Protein AF-0000000083946636 (afdb_homodimer)

Structure (mmCIF, N/CA/C/O backbone):
data_AF-0000000083946636-model_v1
#
loop_
_entity.id
_entity.type
_entity.pdbx_description
1 polymer 'Uncharacterized protein conserved in bacteria'
#
loop_
_atom_site.group_PDB
_atom_site.id
_atom_site.type_symbol
_atom_site.label_atom_id
_atom_site.label_alt_id
_atom_site.label_comp_id
_atom_site.label_asym_id
_atom_site.label_entity_id
_atom_site.label_seq_id
_atom_site.pdbx_PDB_ins_code
_atom_site.Cartn_x
_atom_site.Cartn_y
_atom_site.Cartn_z
_atom_site.occupancy
_atom_site.B_iso_or_equiv
_atom_site.auth_seq_id
_atom_site.auth_comp_id
_atom_site.auth_asym_id
_atom_site.auth_atom_id
_atom_site.pdbx_PDB_model_num
ATOM 1 N N . MET A 1 1 ? -7.656 -13.43 100.562 1 23.66 1 MET A N 1
ATOM 2 C CA . MET A 1 1 ? -6.773 -12.828 99.562 1 23.66 1 MET A CA 1
ATOM 3 C C . MET A 1 1 ? -7.102 -13.344 98.188 1 23.66 1 MET A C 1
ATOM 5 O O . MET A 1 1 ? -6.926 -14.531 97.875 1 23.66 1 MET A O 1
ATOM 9 N N . LYS A 1 2 ? -8.297 -12.859 97.75 1 28.91 2 LYS A N 1
ATOM 10 C CA . LYS A 1 2 ? -9.164 -12.969 96.625 1 28.91 2 LYS A CA 1
ATOM 11 C C . LYS A 1 2 ? -8.391 -12.719 95.312 1 28.91 2 LYS A C 1
ATOM 13 O O . LYS A 1 2 ? -7.82 -11.641 95.125 1 28.91 2 LYS A O 1
ATOM 18 N N . ARG A 1 3 ? -7.676 -13.797 94.875 1 28.41 3 ARG A N 1
ATOM 19 C CA . ARG A 1 3 ? -6.844 -13.938 93.688 1 28.41 3 ARG A CA 1
ATOM 20 C C . ARG A 1 3 ? -7.551 -13.383 92.438 1 28.41 3 ARG A C 1
ATOM 22 O O . ARG A 1 3 ? -8.641 -13.836 92.062 1 28.41 3 ARG A O 1
ATOM 29 N N . TRP A 1 4 ? -7.488 -12.086 92.25 1 27.53 4 TRP A N 1
ATOM 30 C CA . TRP A 1 4 ? -8.055 -11.234 91.25 1 27.53 4 TRP A CA 1
ATOM 31 C C . TRP A 1 4 ? -7.57 -11.672 89.875 1 27.53 4 TRP A C 1
ATOM 33 O O . TRP A 1 4 ? -6.367 -11.641 89.562 1 27.53 4 TRP A O 1
ATOM 43 N N . LEU A 1 5 ? -7.992 -12.82 89.5 1 32.19 5 LEU A N 1
ATOM 44 C CA . LEU A 1 5 ? -7.68 -13.305 88.125 1 32.19 5 LEU A CA 1
ATOM 45 C C . LEU A 1 5 ? -8.023 -12.25 87.062 1 32.19 5 LEU A C 1
ATOM 47 O O . LEU A 1 5 ? -9.195 -11.883 86.938 1 32.19 5 LEU A O 1
ATOM 51 N N . ILE A 1 6 ? -7.238 -11.203 87 1 31.61 6 ILE A N 1
ATOM 52 C CA . ILE A 1 6 ? -7.492 -10.156 86.062 1 31.61 6 ILE A CA 1
ATOM 53 C C . ILE A 1 6 ? -7.461 -10.742 84.625 1 31.61 6 ILE A C 1
ATOM 55 O O . ILE A 1 6 ? -6.496 -11.414 84.25 1 31.61 6 ILE A O 1
ATOM 59 N N . LEU A 1 7 ? -8.609 -11.039 84.125 1 32.44 7 LEU A N 1
ATOM 60 C CA . LEU A 1 7 ? -8.984 -11.422 82.812 1 32.44 7 LEU A CA 1
ATOM 61 C C . LEU A 1 7 ? -8.469 -10.398 81.75 1 32.44 7 LEU A C 1
ATOM 63 O O . LEU A 1 7 ? -8.859 -9.227 81.812 1 32.44 7 LEU A O 1
ATOM 67 N N . VAL A 1 8 ? -7.184 -10.43 81.5 1 32.22 8 VAL A N 1
ATOM 68 C CA . VAL A 1 8 ? -6.664 -9.523 80.5 1 32.22 8 VAL A CA 1
ATOM 69 C C . VAL A 1 8 ? -7.34 -9.812 79.125 1 32.22 8 VAL A C 1
ATOM 71 O O . VAL A 1 8 ? -7.262 -10.93 78.625 1 32.22 8 VAL A O 1
ATOM 74 N N . VAL A 1 9 ? -8.484 -9.188 78.938 1 32.34 9 VAL A N 1
ATOM 75 C CA . VAL A 1 9 ? -9.203 -9.148 77.688 1 32.34 9 VAL A CA 1
ATOM 76 C C . VAL A 1 9 ? -8.305 -8.562 76.562 1 32.34 9 VAL A C 1
ATOM 78 O O . VAL A 1 9 ? -7.879 -7.414 76.688 1 32.34 9 VAL A O 1
ATOM 81 N N . ALA A 1 10 ? -7.402 -9.375 76.125 1 31.41 10 ALA A N 1
ATOM 82 C CA . ALA A 1 10 ? -6.648 -8.945 74.938 1 31.41 10 ALA A CA 1
ATOM 83 C C . ALA A 1 10 ? -7.586 -8.469 73.812 1 31.41 10 ALA A C 1
ATOM 85 O O . ALA A 1 10 ? -8.398 -9.25 73.312 1 31.41 10 ALA A O 1
ATOM 86 N N . LEU A 1 11 ? -7.988 -7.191 73.875 1 30.89 11 LEU A N 1
ATOM 87 C CA . LEU A 1 11 ? -8.719 -6.516 72.812 1 30.89 11 LEU A CA 1
ATOM 88 C C . LEU A 1 11 ? -7.957 -6.594 71.5 1 30.89 11 LEU A C 1
ATOM 90 O O . LEU A 1 11 ? -6.852 -6.055 71.375 1 30.89 11 LEU A O 1
ATOM 94 N N . LEU A 1 12 ? -7.961 -7.812 70.938 1 33.38 12 LEU A N 1
ATOM 95 C CA . LEU A 1 12 ? -7.48 -7.883 69.562 1 33.38 12 LEU A CA 1
ATOM 96 C C . LEU A 1 12 ? -8.125 -6.801 68.75 1 33.38 12 LEU A C 1
ATOM 98 O O . LEU A 1 12 ? -9.352 -6.77 68.562 1 33.38 12 LEU A O 1
ATOM 102 N N . CYS A 1 13 ? -7.566 -5.566 68.75 1 30.97 13 CYS A N 1
ATOM 103 C CA . CYS A 1 13 ? -7.941 -4.504 67.875 1 30.97 13 CYS A CA 1
ATOM 104 C C . CYS A 1 13 ? -7.828 -4.977 66.375 1 30.97 13 CYS A C 1
ATOM 106 O O . CYS A 1 13 ? -6.742 -5.348 65.938 1 30.97 13 CYS A O 1
ATOM 108 N N . PHE A 1 14 ? -8.891 -5.734 66 1 36.25 14 PHE A N 1
ATOM 109 C CA . PHE A 1 14 ? -9.047 -5.902 64.562 1 36.25 14 PHE A CA 1
ATOM 110 C C . PHE A 1 14 ? -8.93 -4.566 63.812 1 36.25 14 PHE A C 1
ATOM 112 O O . PHE A 1 14 ? -9.789 -3.693 64 1 36.25 14 PHE A O 1
ATOM 119 N N . LEU A 1 15 ? -7.691 -4.039 63.781 1 35.03 15 LEU A N 1
ATOM 120 C CA . LEU A 1 15 ? -7.613 -2.92 62.875 1 35.03 15 LEU A CA 1
ATOM 121 C C . LEU A 1 15 ? -8.172 -3.309 61.5 1 35.03 15 LEU A C 1
ATOM 123 O O . LEU A 1 15 ? -7.824 -4.359 60.969 1 35.03 15 LEU A O 1
ATOM 127 N N . PRO A 1 16 ? -9.422 -2.73 61.312 1 37.38 16 PRO A N 1
ATOM 128 C CA . PRO A 1 16 ? -9.922 -2.932 59.969 1 37.38 16 PRO A CA 1
ATOM 129 C C . PRO A 1 16 ? -8.898 -2.564 58.875 1 37.38 16 PRO A C 1
ATOM 131 O O . PRO A 1 16 ? -8.211 -1.547 59 1 37.38 16 PRO A O 1
ATOM 134 N N . VAL A 1 17 ? -8.141 -3.576 58.5 1 35.44 17 VAL A N 1
ATOM 135 C CA . VAL A 1 17 ? -7.387 -3.316 57.281 1 35.44 17 VAL A CA 1
ATOM 136 C C . VAL A 1 17 ? -8.289 -2.645 56.25 1 35.44 17 VAL A C 1
ATOM 138 O O . VAL A 1 17 ? -9.273 -3.24 55.812 1 35.44 17 VAL A O 1
ATOM 141 N N . SER A 1 18 ? -8.5 -1.324 56.594 1 35.25 18 SER A N 1
ATOM 142 C CA . SER A 1 18 ? -9.133 -0.617 55.5 1 35.25 18 SER A CA 1
ATOM 143 C C . SER A 1 18 ? -8.5 -0.996 54.156 1 35.25 18 SER A C 1
ATOM 145 O O . SER A 1 18 ? -7.285 -0.877 54 1 35.25 18 SER A O 1
ATOM 147 N N . GLY A 1 19 ? -8.867 -2.16 53.719 1 33.25 19 GLY A N 1
ATOM 148 C CA . GLY A 1 19 ? -8.562 -2.434 52.344 1 33.25 19 GLY A CA 1
ATOM 149 C C . GLY A 1 19 ? -8.672 -1.207 51.438 1 33.25 19 GLY A C 1
ATOM 150 O O . GLY A 1 19 ? -9.766 -0.693 51.219 1 33.25 19 GLY A O 1
ATOM 151 N N . ARG A 1 20 ? -7.711 -0.252 51.75 1 28.95 20 ARG A N 1
ATOM 152 C CA . ARG A 1 20 ? -7.797 0.739 50.688 1 28.95 20 ARG A CA 1
ATOM 153 C C . ARG A 1 20 ? -8.023 0.07 49.344 1 28.95 20 ARG A C 1
ATOM 155 O O . ARG A 1 20 ? -7.164 -0.671 48.844 1 28.95 20 ARG A O 1
ATOM 162 N N . LYS A 1 21 ? -9.188 -0.31 49.188 1 33.28 21 LYS A N 1
ATOM 163 C CA . LYS A 1 21 ? -9.43 -0.544 47.781 1 33.28 21 LYS A CA 1
ATOM 164 C C . LYS A 1 21 ? -8.617 0.412 46.906 1 33.28 21 LYS A C 1
ATOM 166 O O . LYS A 1 21 ? -8.734 1.632 47.062 1 33.28 21 LYS A O 1
ATOM 171 N N . ARG A 1 22 ? -7.332 0.112 46.781 1 32.47 22 ARG A N 1
ATOM 172 C CA . ARG A 1 22 ? -6.758 0.941 45.75 1 32.47 22 ARG A CA 1
ATOM 173 C C . ARG A 1 22 ? -7.812 1.34 44.719 1 32.47 22 ARG A C 1
ATOM 175 O O . ARG A 1 22 ? -8.516 0.484 44.188 1 32.47 22 ARG A O 1
ATOM 182 N N . ALA A 1 23 ? -8.359 2.293 44.844 1 35.88 23 ALA A N 1
ATOM 183 C CA . ALA A 1 23 ? -9.25 2.863 43.844 1 35.88 23 ALA A CA 1
ATOM 184 C C . ALA A 1 23 ? -8.781 2.5 42.438 1 35.88 23 ALA A C 1
ATOM 186 O O . ALA A 1 23 ? -7.637 2.768 42.062 1 35.88 23 ALA A O 1
ATOM 187 N N . VAL A 1 24 ? -9.055 1.409 41.812 1 38.53 24 VAL A N 1
ATOM 188 C CA . VAL A 1 24 ? -8.852 1.067 40.406 1 38.53 24 VAL A CA 1
ATOM 189 C C . VAL A 1 24 ? -8.875 2.336 39.562 1 38.53 24 VAL A C 1
ATOM 191 O O . VAL A 1 24 ? -9.914 2.99 39.438 1 38.53 24 VAL A O 1
ATOM 194 N N . GLY A 1 25 ? -7.969 3.238 39.594 1 42.62 25 GLY A N 1
ATOM 195 C CA . GLY A 1 25 ? -7.855 4.402 38.719 1 42.62 25 GLY A CA 1
ATOM 196 C C . GLY A 1 25 ? -8.414 4.172 37.312 1 42.62 25 GLY A C 1
ATOM 197 O O . GLY A 1 25 ? -8.273 3.084 36.781 1 42.62 25 GLY A O 1
ATOM 198 N N . GLN A 1 26 ? -9.469 4.758 36.969 1 53.28 26 GLN A N 1
ATOM 199 C CA . GLN A 1 26 ? -10.172 4.598 35.688 1 53.28 26 GLN A CA 1
ATOM 200 C C . GLN A 1 26 ? -9.203 4.602 34.5 1 53.28 26 GLN A C 1
ATOM 202 O O . GLN A 1 26 ? -8.281 5.422 34.469 1 53.28 26 GLN A O 1
ATOM 207 N N . ALA A 1 27 ? -9.141 3.619 33.75 1 70.06 27 ALA A N 1
ATOM 208 C CA . ALA A 1 27 ? -8.305 3.4 32.562 1 70.06 27 ALA A CA 1
ATOM 209 C C . ALA A 1 27 ? -8.414 4.57 31.578 1 70.06 27 ALA A C 1
ATOM 211 O O . ALA A 1 27 ? -9.516 5.082 31.344 1 70.06 27 ALA A O 1
ATOM 212 N N . GLU A 1 28 ? -7.316 5.242 31.234 1 87.25 28 GLU A N 1
ATOM 213 C CA . GLU A 1 28 ? -7.191 6.344 30.281 1 87.25 28 GLU A CA 1
ATOM 214 C C . GLU A 1 28 ? -8 6.066 29.016 1 87.25 28 GLU A C 1
ATOM 216 O O . GLU A 1 28 ? -7.863 5.008 28.406 1 87.25 28 GLU A O 1
ATOM 221 N N . THR A 1 29 ? -9.031 6.934 28.797 1 95.12 29 THR A N 1
ATOM 222 C CA . THR A 1 29 ? -9.789 6.797 27.547 1 95.12 29 THR A CA 1
ATOM 223 C C . THR A 1 29 ? -8.922 7.117 26.344 1 95.12 29 THR A C 1
ATOM 225 O O . THR A 1 29 ? -7.848 7.711 26.484 1 95.12 29 THR A O 1
ATOM 228 N N . ASP A 1 30 ? -9.352 6.688 25.141 1 97.81 30 ASP A N 1
ATOM 229 C CA . ASP A 1 30 ? -8.633 7.016 23.906 1 97.81 30 ASP A CA 1
ATOM 230 C C . ASP A 1 30 ? -8.461 8.523 23.766 1 97.81 30 ASP A C 1
ATOM 232 O O . ASP A 1 30 ? -7.371 9 23.422 1 97.81 30 ASP A O 1
ATOM 236 N N . ARG A 1 31 ? -9.461 9.297 24.062 1 98.25 31 ARG A N 1
ATOM 237 C CA . ARG A 1 31 ? -9.375 10.742 23.891 1 98.25 31 ARG A CA 1
ATOM 238 C C . ARG A 1 31 ? -8.367 11.352 24.859 1 98.25 31 ARG A C 1
ATOM 240 O O . ARG A 1 31 ? -7.602 12.242 24.484 1 98.25 31 ARG A O 1
ATOM 247 N N . GLU A 1 32 ? -8.406 10.875 26.094 1 98.25 32 GLU A N 1
ATOM 248 C CA . GLU A 1 32 ? -7.426 11.359 27.062 1 98.25 32 GLU A CA 1
ATOM 249 C C . GLU A 1 32 ? -6 11.102 26.594 1 98.25 32 GLU A C 1
ATOM 251 O O . GLU A 1 32 ? -5.133 11.969 26.719 1 98.25 32 GLU A O 1
ATOM 256 N N . TYR A 1 33 ? -5.828 9.938 26.047 1 98.56 33 TYR A N 1
ATOM 257 C CA . TYR A 1 33 ? -4.516 9.594 25.516 1 98.56 33 TYR A CA 1
ATOM 258 C C . TYR A 1 33 ? -4.137 10.508 24.359 1 98.56 33 TYR A C 1
ATOM 260 O O . TYR A 1 33 ? -3.016 11.016 24.297 1 98.56 33 TYR A O 1
ATOM 268 N N . TRP A 1 34 ? -5.055 10.727 23.438 1 98.88 34 TRP A N 1
ATOM 269 C CA . TRP A 1 34 ? -4.801 11.562 22.266 1 98.88 34 TRP A CA 1
ATOM 270 C C . TRP A 1 34 ? -4.461 12.992 22.672 1 98.88 34 TRP A C 1
ATOM 272 O O . TRP A 1 34 ? -3.5 13.578 22.172 1 98.88 34 TRP A O 1
ATOM 282 N N . ALA A 1 35 ? -5.203 13.523 23.609 1 98.81 35 ALA A N 1
ATOM 283 C CA . ALA A 1 35 ? -4.984 14.883 24.078 1 98.81 35 ALA A CA 1
ATOM 284 C C . ALA A 1 35 ? -3.637 15.008 24.781 1 98.81 35 ALA A C 1
ATOM 286 O O . ALA A 1 35 ? -2.922 16 24.594 1 98.81 35 ALA A O 1
ATOM 287 N N . ALA A 1 36 ? -3.357 14.008 25.562 1 98.75 36 ALA A N 1
ATOM 288 C CA . ALA A 1 36 ? -2.078 14.023 26.266 1 98.75 36 ALA A CA 1
ATOM 289 C C . ALA A 1 36 ? -0.912 13.984 25.281 1 98.75 36 ALA A C 1
ATOM 291 O O . ALA A 1 36 ? 0.094 14.672 25.484 1 98.75 36 ALA A O 1
ATOM 292 N N . GLN A 1 37 ? -1.039 13.148 24.25 1 98.81 37 GLN A N 1
ATOM 293 C CA . GLN A 1 37 ? 0.001 13.062 23.234 1 98.81 37 GLN A CA 1
ATOM 294 C C . GLN A 1 37 ? 0.132 14.375 22.469 1 98.81 37 GLN A C 1
ATOM 296 O O . GLN A 1 37 ? 1.243 14.812 22.156 1 98.81 37 GLN A O 1
ATOM 301 N N . ALA A 1 38 ? -0.981 14.969 22.156 1 98.94 38 ALA A N 1
ATOM 302 C CA . ALA A 1 38 ? -0.972 16.25 21.453 1 98.94 38 ALA A CA 1
ATOM 303 C C . ALA A 1 38 ? -0.26 17.328 22.281 1 98.94 38 ALA A C 1
ATOM 305 O O . ALA A 1 38 ? 0.567 18.078 21.766 1 98.94 38 ALA A O 1
ATOM 306 N N . TYR A 1 39 ? -0.571 17.344 23.562 1 98.88 39 TYR A N 1
ATOM 307 C CA . TYR A 1 39 ? 0.04 18.312 24.453 1 98.88 39 TYR A CA 1
ATOM 308 C C . TYR A 1 39 ? 1.541 18.078 24.578 1 98.88 39 TYR A C 1
ATOM 310 O O . TYR A 1 39 ? 2.332 19.016 24.5 1 98.88 39 TYR A O 1
ATOM 318 N N . ARG A 1 40 ? 1.868 16.875 24.766 1 98.75 40 ARG A N 1
ATOM 319 C CA . ARG A 1 40 ? 3.275 16.516 24.891 1 98.75 40 ARG A CA 1
ATOM 320 C C . ARG A 1 40 ? 4.074 16.953 23.672 1 98.75 40 ARG A C 1
ATOM 322 O O . ARG A 1 40 ? 5.156 17.516 23.797 1 98.75 40 ARG A O 1
ATOM 329 N N . MET A 1 41 ? 3.549 16.703 22.516 1 98.88 41 MET A N 1
ATOM 330 C CA . MET A 1 41 ? 4.234 17.016 21.266 1 98.88 41 MET A CA 1
ATOM 331 C C . MET A 1 41 ? 4.34 18.531 21.062 1 98.88 41 MET A C 1
ATOM 333 O O . MET A 1 41 ? 5.336 19.016 20.531 1 98.88 41 MET A O 1
ATOM 337 N N . ALA A 1 42 ? 3.383 19.25 21.531 1 98.94 42 ALA A N 1
ATOM 338 C CA . ALA A 1 42 ? 3.219 20.656 21.172 1 98.94 42 ALA A CA 1
ATOM 339 C C . ALA A 1 42 ? 3.984 21.562 22.125 1 98.94 42 ALA A C 1
ATOM 341 O O . ALA A 1 42 ? 4.492 22.609 21.719 1 98.94 42 ALA A O 1
ATOM 342 N N . LYS A 1 43 ? 4.055 21.125 23.359 1 98.88 43 LYS A N 1
ATOM 343 C CA . LYS A 1 43 ? 4.488 22.016 24.438 1 98.88 43 LYS A CA 1
ATOM 344 C C . LYS A 1 43 ? 5.883 22.562 24.172 1 98.88 43 LYS A C 1
ATOM 346 O O . LYS A 1 43 ? 6.105 23.766 24.25 1 98.88 43 LYS A O 1
ATOM 351 N N . PRO A 1 44 ? 6.84 21.734 23.781 1 98.88 44 PRO A N 1
ATOM 352 C CA . PRO A 1 44 ? 8.172 22.312 23.609 1 98.88 44 PRO A CA 1
ATOM 353 C C . PRO A 1 44 ? 8.219 23.359 22.5 1 98.88 44 PRO A C 1
ATOM 355 O O . PRO A 1 44 ? 8.867 24.406 22.656 1 98.88 44 PRO A O 1
ATOM 358 N N . VAL A 1 45 ? 7.488 23.156 21.406 1 98.94 45 VAL A N 1
ATOM 359 C CA . VAL A 1 45 ? 7.523 24.047 20.266 1 98.94 45 VAL A CA 1
ATOM 360 C C . VAL A 1 45 ? 6.793 25.344 20.594 1 98.94 45 VAL A C 1
ATOM 362 O O . VAL A 1 45 ? 7.359 26.438 20.453 1 98.94 45 VAL A O 1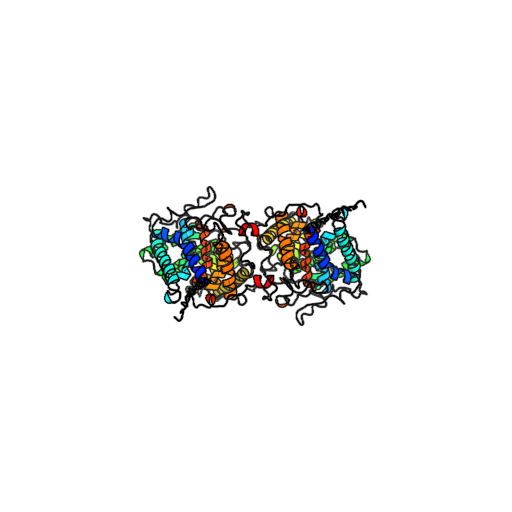
ATOM 365 N N . LEU A 1 46 ? 5.602 25.266 21.094 1 98.94 46 LEU A N 1
ATOM 366 C CA . LEU A 1 46 ? 4.754 26.438 21.234 1 98.94 46 LEU A CA 1
ATOM 367 C C . LEU A 1 46 ? 5.168 27.266 22.453 1 98.94 46 LEU A C 1
ATOM 369 O O . LEU A 1 46 ? 5.105 28.5 22.422 1 98.94 46 LEU A O 1
ATOM 373 N N . SER A 1 47 ? 5.582 26.625 23.562 1 98.94 47 SER A N 1
ATOM 374 C CA . SER A 1 47 ? 6.027 27.375 24.719 1 98.94 47 SER A CA 1
ATOM 375 C C . SER A 1 47 ? 7.297 28.172 24.406 1 98.94 47 SER A C 1
ATOM 377 O O . SER A 1 47 ? 7.438 29.312 24.828 1 98.94 47 SER A O 1
ATOM 379 N N . ASN A 1 48 ? 8.164 27.547 23.656 1 98.94 48 ASN A N 1
ATOM 380 C CA . ASN A 1 48 ? 9.391 28.25 23.297 1 98.94 48 ASN A CA 1
ATOM 381 C C . ASN A 1 48 ? 9.117 29.359 22.297 1 98.94 48 ASN A C 1
ATOM 383 O O . ASN A 1 48 ? 9.719 30.438 22.375 1 98.94 48 ASN A O 1
ATOM 387 N N . LEU A 1 49 ? 8.266 29.125 21.328 1 98.88 49 LEU A N 1
ATOM 388 C CA . LEU A 1 49 ? 7.93 30.188 20.375 1 98.88 49 LEU A CA 1
ATOM 389 C C . LEU A 1 49 ? 7.34 31.391 21.109 1 98.88 49 LEU A C 1
ATOM 391 O O . LEU A 1 49 ? 7.695 32.531 20.797 1 98.88 49 LEU A O 1
ATOM 395 N N . ALA A 1 50 ? 6.457 31.141 22.016 1 98.81 50 ALA A N 1
ATOM 396 C CA . ALA A 1 50 ? 5.801 32.188 22.797 1 98.81 50 ALA A CA 1
ATOM 397 C C . ALA A 1 50 ? 6.812 32.969 23.609 1 98.81 50 ALA A C 1
ATOM 399 O O . ALA A 1 50 ? 6.676 34.188 23.781 1 98.81 50 ALA A O 1
ATOM 400 N N . ALA A 1 51 ? 7.828 32.312 24.078 1 98.69 51 ALA A N 1
ATOM 401 C CA . ALA A 1 51 ? 8.828 32.938 24.938 1 98.69 51 ALA A CA 1
ATOM 402 C C . ALA A 1 51 ? 9.945 33.562 24.125 1 98.69 51 ALA A C 1
ATOM 404 O O . ALA A 1 51 ? 10.836 34.219 24.672 1 98.69 51 ALA A O 1
ATOM 405 N N . GLY A 1 52 ? 9.922 33.375 22.859 1 98.38 52 GLY A N 1
ATOM 406 C CA . GLY A 1 52 ? 10.977 33.906 22.016 1 98.38 52 GLY A CA 1
ATOM 407 C C . GLY A 1 52 ? 12.273 33.125 22.109 1 98.38 52 GLY A C 1
ATOM 408 O O . GLY A 1 52 ? 13.359 33.719 22 1 98.38 52 GLY A O 1
ATOM 409 N N . THR A 1 53 ? 12.156 31.812 22.375 1 98.69 53 THR A N 1
ATOM 410 C CA . THR A 1 53 ? 13.359 31.031 22.609 1 98.69 53 THR A CA 1
ATOM 411 C C . THR A 1 53 ? 13.375 29.781 21.719 1 98.69 53 THR A C 1
ATOM 413 O O . THR A 1 53 ? 14.133 28.844 21.984 1 98.69 53 THR A O 1
ATOM 416 N N . LEU A 1 54 ? 12.523 29.672 20.719 1 98.69 54 LEU A N 1
ATOM 417 C CA . LEU A 1 54 ? 12.422 28.469 19.891 1 98.69 54 LEU A CA 1
ATOM 418 C C . LEU A 1 54 ? 13.719 28.234 19.125 1 98.69 54 LEU A C 1
ATOM 420 O O . LEU A 1 54 ? 14.273 27.125 19.172 1 98.69 54 LEU A O 1
ATOM 424 N N . ARG A 1 55 ? 14.242 29.25 18.438 1 98.06 55 ARG A N 1
ATOM 425 C CA . ARG A 1 55 ? 15.484 29.109 17.688 1 98.06 55 ARG A CA 1
ATOM 426 C C . ARG A 1 55 ? 16.641 28.734 18.594 1 98.06 55 ARG A C 1
ATOM 428 O O . ARG A 1 55 ? 17.531 27.969 18.203 1 98.06 55 ARG A O 1
ATOM 435 N N . ARG A 1 56 ? 16.609 29.25 19.75 1 97.94 56 ARG A N 1
ATOM 436 C CA . ARG A 1 56 ? 17.688 29.016 20.703 1 97.94 56 ARG A CA 1
ATOM 437 C C . ARG A 1 56 ? 17.656 27.594 21.25 1 97.94 56 ARG A C 1
ATOM 439 O O . ARG A 1 56 ? 18.703 26.969 21.438 1 97.94 56 ARG A O 1
ATOM 446 N N . ASN A 1 57 ? 16.438 27.078 21.484 1 98.44 57 ASN A N 1
ATOM 447 C CA . ASN A 1 57 ? 16.328 25.891 22.312 1 98.44 57 ASN A CA 1
ATOM 448 C C . ASN A 1 57 ? 16 24.656 21.484 1 98.44 57 ASN A C 1
ATOM 450 O O . ASN A 1 57 ? 16.281 23.531 21.906 1 98.44 57 ASN A O 1
ATOM 454 N N . MET A 1 58 ? 15.359 24.766 20.359 1 98.56 58 MET A N 1
ATOM 455 C CA . MET A 1 58 ? 14.984 23.578 19.562 1 98.56 58 MET A CA 1
ATOM 456 C C . MET A 1 58 ? 16.219 22.969 18.906 1 98.56 58 MET A C 1
ATOM 458 O O . MET A 1 58 ? 16.938 23.641 18.172 1 98.56 58 MET A O 1
ATOM 462 N N . PRO A 1 59 ? 16.453 21.688 19.203 1 98 59 PRO A N 1
ATOM 463 C CA . PRO A 1 59 ? 17.5 21.031 18.438 1 98 59 PRO A CA 1
ATOM 464 C C . PRO A 1 59 ? 17.172 20.922 16.953 1 98 59 PRO A C 1
ATOM 466 O O . PRO A 1 59 ? 16 20.766 16.594 1 98 59 PRO A O 1
ATOM 469 N N . VAL A 1 60 ? 18.203 21.016 16.109 1 97.69 60 VAL A N 1
ATOM 470 C CA . VAL A 1 60 ? 18.016 20.828 14.68 1 97.69 60 VAL A CA 1
ATOM 471 C C . VAL A 1 60 ? 18.828 19.625 14.211 1 97.69 60 VAL A C 1
ATOM 473 O O . VAL A 1 60 ? 19.938 19.781 13.688 1 97.69 60 VAL A O 1
ATOM 476 N N . GLU A 1 61 ? 18.219 18.484 14.406 1 97.31 61 GLU A N 1
ATOM 477 C CA . GLU A 1 61 ? 18.797 17.297 13.797 1 97.31 61 GLU A CA 1
ATOM 478 C C . GLU A 1 61 ? 18.609 17.297 12.281 1 97.31 61 GLU A C 1
ATOM 480 O O . GLU A 1 61 ? 17.531 17.625 11.789 1 97.31 61 GLU A O 1
ATOM 485 N N . GLN A 1 62 ? 19.641 17.062 11.555 1 96.88 62 GLN A N 1
ATOM 486 C CA . GLN A 1 62 ? 19.672 17.016 10.094 1 96.88 62 GLN A CA 1
ATOM 487 C C . GLN A 1 62 ? 20.844 16.203 9.586 1 96.88 62 GLN A C 1
ATOM 489 O O . GLN A 1 62 ? 21.719 15.805 10.359 1 96.88 62 GLN A O 1
ATOM 494 N N . HIS A 1 63 ? 20.797 15.844 8.352 1 96.12 63 HIS A N 1
ATOM 495 C CA . HIS A 1 63 ? 21.984 15.242 7.762 1 96.12 63 HIS A CA 1
ATOM 496 C C . HIS A 1 63 ? 23.125 16.25 7.676 1 96.12 63 HIS A C 1
ATOM 498 O O . HIS A 1 63 ? 22.875 17.453 7.562 1 96.12 63 HIS A O 1
ATOM 504 N N . ASP A 1 64 ? 24.297 15.742 7.691 1 93.88 64 ASP A N 1
ATOM 505 C CA . ASP A 1 64 ? 25.469 16.609 7.637 1 93.88 64 ASP A CA 1
ATOM 506 C C . ASP A 1 64 ? 25.453 17.453 6.371 1 93.88 64 ASP A C 1
ATOM 508 O O . ASP A 1 64 ? 25.312 16.938 5.262 1 93.88 64 ASP A O 1
ATOM 512 N N . GLY A 1 65 ? 25.578 18.75 6.645 1 93.81 65 GLY A N 1
ATOM 513 C CA . GLY A 1 65 ? 25.703 19.672 5.527 1 93.81 65 GLY A CA 1
ATOM 514 C C . GLY A 1 65 ? 24.391 19.938 4.824 1 93.81 65 GLY A C 1
ATOM 515 O O . GLY A 1 65 ? 24.359 20.562 3.76 1 93.81 65 GLY A O 1
ATOM 516 N N . ALA A 1 66 ? 23.25 19.578 5.426 1 94.38 66 ALA A N 1
ATOM 517 C CA . ALA A 1 66 ? 21.953 19.688 4.738 1 94.38 66 ALA A CA 1
ATOM 518 C C . ALA A 1 66 ? 21.438 21.125 4.801 1 94.38 66 ALA A C 1
ATOM 520 O O . ALA A 1 66 ? 20.562 21.5 4.008 1 94.38 66 ALA A O 1
ATOM 521 N N . GLY A 1 67 ? 21.938 21.938 5.711 1 95.06 67 GLY A N 1
ATOM 522 C CA . GLY A 1 67 ? 21.594 23.344 5.773 1 95.06 67 GLY A CA 1
ATOM 523 C C . GLY A 1 67 ? 20.141 23.594 6.109 1 95.06 67 GLY A C 1
ATOM 524 O O . GLY A 1 67 ? 19.5 24.484 5.531 1 95.06 67 GLY A O 1
ATOM 525 N N . ARG A 1 68 ? 19.531 22.812 7.023 1 95.88 68 ARG A N 1
ATOM 526 C CA . ARG A 1 68 ? 18.094 22.891 7.301 1 95.88 68 ARG A CA 1
ATOM 527 C C . ARG A 1 68 ? 17.812 23.859 8.438 1 95.88 68 ARG A C 1
ATOM 529 O O . ARG A 1 68 ? 16.656 24.156 8.734 1 95.88 68 ARG A O 1
ATOM 536 N N . GLU A 1 69 ? 18.828 24.516 8.992 1 95.62 69 GLU A N 1
ATOM 537 C CA . GLU A 1 69 ? 18.688 25.375 10.164 1 95.62 69 GLU A CA 1
ATOM 538 C C . GLU A 1 69 ? 17.781 26.562 9.883 1 95.62 69 GLU A C 1
ATOM 540 O O . GLU A 1 69 ? 17.016 27 10.758 1 95.62 69 GLU A O 1
ATOM 545 N N . GLN A 1 70 ? 17.859 27.031 8.75 1 95.25 70 GLN A N 1
ATOM 546 C CA . GLN A 1 70 ? 17.109 28.25 8.438 1 95.25 70 GLN A CA 1
ATOM 547 C C . GLN A 1 70 ? 15.625 27.953 8.242 1 95.25 70 GLN A C 1
ATOM 549 O O . GLN A 1 70 ? 14.797 28.859 8.258 1 95.25 70 GLN A O 1
ATOM 554 N N . TYR A 1 71 ? 15.242 26.641 8.109 1 96.69 71 TYR A N 1
ATOM 555 C CA . TYR A 1 71 ? 13.875 26.281 7.777 1 96.69 71 TYR A CA 1
ATOM 556 C C . TYR A 1 71 ? 13.195 25.578 8.945 1 96.69 71 TYR A C 1
ATOM 558 O O . TYR A 1 71 ? 11.969 25.547 9.039 1 96.69 71 TYR A O 1
ATOM 566 N N . ALA A 1 72 ? 13.914 25 9.852 1 98.25 72 ALA A N 1
ATOM 567 C CA . ALA A 1 72 ? 13.469 24.016 10.82 1 98.25 72 ALA A CA 1
ATOM 568 C C . ALA A 1 72 ? 12.344 24.562 11.695 1 98.25 72 ALA A C 1
ATOM 570 O O . ALA A 1 72 ? 11.406 23.844 12.047 1 98.25 72 ALA A O 1
ATOM 571 N N . HIS A 1 73 ? 12.453 25.812 12.016 1 98.69 73 HIS A N 1
ATOM 572 C CA . HIS A 1 73 ? 11.562 26.359 13.023 1 98.69 73 HIS A CA 1
ATOM 573 C C . HIS A 1 73 ? 10.188 26.672 12.445 1 98.69 73 HIS A C 1
ATOM 575 O O . HIS A 1 73 ? 9.172 26.297 13.031 1 98.69 73 HIS A O 1
ATOM 581 N N . LEU A 1 74 ? 10.102 27.297 11.258 1 98.69 74 LEU A N 1
ATOM 582 C CA . LEU A 1 74 ? 8.812 27.469 10.602 1 98.69 74 LEU A CA 1
ATOM 583 C C . LEU A 1 74 ? 8.188 26.109 10.273 1 98.69 74 LEU A C 1
ATOM 585 O O . LEU A 1 74 ? 6.977 25.938 10.375 1 98.69 74 LEU A O 1
ATOM 589 N N . GLU A 1 75 ? 9.062 25.188 9.906 1 98.69 75 GLU A N 1
ATOM 590 C CA . GLU A 1 75 ? 8.617 23.844 9.586 1 98.69 75 GLU A CA 1
ATOM 591 C C . GLU A 1 75 ? 7.945 23.172 10.781 1 98.69 75 GLU A C 1
ATOM 593 O O . GLU A 1 75 ? 6.867 22.594 10.656 1 98.69 75 GLU A O 1
ATOM 598 N N . ALA A 1 76 ? 8.531 23.312 11.93 1 98.94 76 ALA A N 1
ATOM 599 C CA . ALA A 1 76 ? 7.977 22.719 13.156 1 98.94 76 ALA A CA 1
ATOM 600 C C . ALA A 1 76 ? 6.652 23.375 13.523 1 98.94 76 ALA A C 1
ATOM 602 O O . ALA A 1 76 ? 5.664 22.688 13.797 1 98.94 76 ALA A O 1
ATOM 603 N N . VAL A 1 77 ? 6.613 24.703 13.484 1 98.94 77 VAL A N 1
ATOM 604 C CA . VAL A 1 77 ? 5.449 25.453 13.922 1 98.94 77 VAL A CA 1
ATOM 605 C C . VAL A 1 77 ? 4.277 25.203 12.977 1 98.94 77 VAL A C 1
ATOM 607 O O . VAL A 1 77 ? 3.17 24.891 13.414 1 98.94 77 VAL A O 1
ATOM 610 N N . GLY A 1 78 ? 4.539 25.344 11.688 1 98.88 78 GLY A N 1
ATOM 611 C CA . GLY A 1 78 ? 3.484 25.172 10.711 1 98.88 78 GLY A CA 1
ATOM 612 C C . GLY A 1 78 ? 2.861 23.781 10.75 1 98.88 78 GLY A C 1
ATOM 613 O O . GLY A 1 78 ? 1.637 23.656 10.812 1 98.88 78 GLY A O 1
ATOM 614 N N . ARG A 1 79 ? 3.688 22.781 10.75 1 98.94 79 ARG A N 1
ATOM 615 C CA . ARG A 1 79 ? 3.211 21.391 10.719 1 98.94 79 ARG A CA 1
ATOM 616 C C . ARG A 1 79 ? 2.518 21.031 12.031 1 98.94 79 ARG A C 1
ATOM 618 O O . ARG A 1 79 ? 1.492 20.344 12.023 1 98.94 79 ARG A O 1
ATOM 625 N N . LEU A 1 80 ? 3.051 21.484 13.133 1 98.94 80 LEU A N 1
ATOM 626 C CA . LEU A 1 80 ? 2.434 21.203 14.422 1 98.94 80 LEU A CA 1
ATOM 627 C C . LEU A 1 80 ? 1.044 21.828 14.5 1 98.94 80 LEU A C 1
ATOM 629 O O . LEU A 1 80 ? 0.077 21.156 14.867 1 98.94 80 LEU A O 1
ATOM 633 N N . LEU A 1 81 ? 0.946 23.062 14.141 1 98.94 81 LEU A N 1
ATOM 634 C CA . LEU A 1 81 ? -0.333 23.766 14.234 1 98.94 81 LEU A CA 1
ATOM 635 C C . LEU A 1 81 ? -1.342 23.172 13.25 1 98.94 81 LEU A C 1
ATOM 637 O O . LEU A 1 81 ? -2.541 23.141 13.539 1 98.94 81 LEU A O 1
ATOM 641 N N . CYS A 1 82 ? -0.83 22.703 12.117 1 98.94 82 CYS A N 1
ATOM 642 C CA . CYS A 1 82 ? -1.693 22.062 11.141 1 98.94 82 CYS A CA 1
ATOM 643 C C . CYS A 1 82 ? -2.457 20.906 11.773 1 98.94 82 CYS A C 1
ATOM 645 O O . CYS A 1 82 ? -3.633 20.688 11.477 1 98.94 82 CYS A O 1
ATOM 647 N N . GLY A 1 83 ? -1.835 20.172 12.656 1 98.94 83 GLY A N 1
ATOM 648 C CA . GLY A 1 83 ? -2.438 19.016 13.305 1 98.94 83 GLY A CA 1
ATOM 649 C C . GLY A 1 83 ? -3.297 19.375 14.5 1 98.94 83 GLY A C 1
ATOM 650 O O . GLY A 1 83 ? -4.246 18.672 14.828 1 98.94 83 GLY A O 1
ATOM 651 N N . LEU A 1 84 ? -3.084 20.547 15.109 1 98.88 84 LEU A N 1
ATOM 652 C CA . LEU A 1 84 ? -3.74 20.922 16.359 1 98.88 84 LEU A CA 1
ATOM 653 C C . LEU A 1 84 ? -4.945 21.812 16.094 1 98.88 84 LEU A C 1
ATOM 655 O O . LEU A 1 84 ? -5.848 21.906 16.938 1 98.88 84 LEU A O 1
ATOM 659 N N . ALA A 1 85 ? -4.945 22.438 15.008 1 98.94 85 ALA A N 1
ATOM 660 C CA . ALA A 1 85 ? -5.809 23.594 14.742 1 98.94 85 ALA A CA 1
ATOM 661 C C . ALA A 1 85 ? -7.277 23.234 14.953 1 98.94 85 ALA A C 1
ATOM 663 O O . ALA A 1 85 ? -8.008 23.969 15.617 1 98.94 85 ALA A O 1
ATOM 664 N N . PRO A 1 86 ? -7.715 22.047 14.461 1 98.94 86 PRO A N 1
ATOM 665 C CA . PRO A 1 86 ? -9.133 21.75 14.672 1 98.94 86 PRO A CA 1
ATOM 666 C C . PRO A 1 86 ? -9.492 21.656 16.156 1 98.94 86 PRO A C 1
ATOM 668 O O . PRO A 1 86 ? -10.617 21.984 16.547 1 98.94 86 PRO A O 1
ATOM 671 N N . TRP A 1 87 ? -8.578 21.219 16.969 1 98.94 87 TRP A N 1
ATOM 672 C CA . TRP A 1 87 ? -8.797 21.094 18.406 1 98.94 87 TRP A CA 1
ATOM 673 C C . TRP A 1 87 ? -9.094 22.453 19.031 1 98.94 87 TRP A C 1
ATOM 675 O O . TRP A 1 87 ? -9.898 22.562 19.953 1 98.94 87 TRP A O 1
ATOM 685 N N . PHE A 1 88 ? -8.539 23.516 18.5 1 98.81 88 PHE A N 1
ATOM 686 C CA . PHE A 1 88 ? -8.727 24.859 19.016 1 98.81 88 PHE A CA 1
ATOM 687 C C . PHE A 1 88 ? -10.156 25.344 18.797 1 98.81 88 PHE A C 1
ATOM 689 O O . PHE A 1 88 ? -10.648 26.188 19.547 1 98.81 88 PHE A O 1
ATOM 696 N N . GLU A 1 89 ? -10.82 24.766 17.812 1 98.12 89 GLU A N 1
ATOM 697 C CA . GLU A 1 89 ? -12.156 25.234 17.438 1 98.12 89 GLU A CA 1
ATOM 698 C C . GLU A 1 89 ? -13.219 24.625 18.344 1 98.12 89 GLU A C 1
ATOM 700 O O . GLU A 1 89 ? -14.367 25.078 18.375 1 98.12 89 GLU A O 1
ATOM 705 N N . VAL A 1 90 ? -12.812 23.641 19.125 1 97.5 90 VAL A N 1
ATOM 706 C CA . VAL A 1 90 ? -13.789 22.906 19.938 1 97.5 90 VAL A CA 1
ATOM 707 C C . VAL A 1 90 ? -14.188 23.75 21.141 1 97.5 90 VAL A C 1
ATOM 709 O O . VAL A 1 90 ? -13.328 24.344 21.797 1 97.5 90 VAL A O 1
ATOM 712 N N . SER A 1 91 ? -15.492 23.766 21.438 1 94 91 SER A N 1
ATOM 713 C CA . SER A 1 91 ? -15.969 24.516 22.594 1 94 91 SER A CA 1
ATOM 714 C C . SER A 1 91 ? -15.445 23.906 23.891 1 94 91 SER A C 1
ATOM 716 O O . SER A 1 91 ? -15.453 22.688 24.062 1 94 91 SER A O 1
ATOM 718 N N . GLY A 1 92 ? -14.992 24.766 24.766 1 92.62 92 GLY A N 1
ATOM 719 C CA . GLY A 1 92 ? -14.484 24.297 26.047 1 92.62 92 GLY A CA 1
ATOM 720 C C . GLY A 1 92 ? -15.508 23.516 26.844 1 92.62 92 GLY A C 1
ATOM 721 O O . GLY A 1 92 ? -15.156 22.594 27.578 1 92.62 92 GLY A O 1
ATOM 722 N N . ASP A 1 93 ? -16.75 23.828 26.625 1 94.44 93 ASP A N 1
ATOM 723 C CA . ASP A 1 93 ? -17.828 23.188 27.375 1 94.44 93 ASP A CA 1
ATOM 724 C C . ASP A 1 93 ? -18.156 21.812 26.812 1 94.44 93 ASP A C 1
ATOM 726 O O . ASP A 1 93 ? -18.844 21.016 27.453 1 94.44 93 ASP A O 1
ATOM 730 N N . SER A 1 94 ? -17.516 21.484 25.688 1 96.62 94 SER A N 1
ATOM 731 C CA . SER A 1 94 ? -17.859 20.234 25.031 1 96.62 94 SER A CA 1
ATOM 732 C C . SER A 1 94 ? -16.766 19.188 25.234 1 96.62 94 SER A C 1
ATOM 734 O O . SER A 1 94 ? -16.828 18.094 24.672 1 96.62 94 SER A O 1
ATOM 736 N N . ILE A 1 95 ? -15.789 19.531 26.047 1 97.12 95 ILE A N 1
ATOM 737 C CA . ILE A 1 95 ? -14.711 18.609 26.391 1 97.12 95 ILE A CA 1
ATOM 738 C C . ILE A 1 95 ? -14.422 18.688 27.891 1 97.12 95 ILE A C 1
ATOM 740 O O . ILE A 1 95 ? -14.82 19.641 28.562 1 97.12 95 ILE A O 1
ATOM 744 N N . PRO A 1 96 ? -13.766 17.703 28.484 1 96.75 96 PRO A N 1
ATOM 745 C CA . PRO A 1 96 ? -13.43 17.734 29.906 1 96.75 96 PRO A CA 1
ATOM 746 C C . PRO A 1 96 ? -12.586 18.953 30.281 1 96.75 96 PRO A C 1
ATOM 748 O O . PRO A 1 96 ? -11.719 19.359 29.5 1 96.75 96 PRO A O 1
ATOM 751 N N . ALA A 1 97 ? -12.727 19.422 31.484 1 97.25 97 ALA A N 1
ATOM 752 C CA . ALA A 1 97 ? -12.094 20.656 31.953 1 97.25 97 ALA A CA 1
ATOM 753 C C . ALA A 1 97 ? -10.57 20.562 31.859 1 97.25 97 ALA A C 1
ATOM 755 O O . ALA A 1 97 ? -9.898 21.531 31.469 1 97.25 97 ALA A O 1
ATOM 756 N N . ALA A 1 98 ? -10.125 19.422 32.25 1 97.31 98 ALA A N 1
ATOM 757 C CA . ALA A 1 98 ? -8.68 19.234 32.219 1 97.31 98 ALA A CA 1
ATOM 758 C C . ALA A 1 98 ? -8.141 19.344 30.797 1 97.31 98 ALA A C 1
ATOM 760 O O . ALA A 1 98 ? -7.066 19.906 30.578 1 97.31 98 ALA A O 1
ATOM 761 N N . GLU A 1 99 ? -8.852 18.766 29.828 1 98.31 99 GLU A N 1
ATOM 762 C CA . GLU A 1 99 ? -8.477 18.859 28.422 1 98.31 99 GLU A CA 1
ATOM 763 C C . GLU A 1 99 ? -8.594 20.297 27.906 1 98.31 99 GLU A C 1
ATOM 765 O O . GLU A 1 99 ? -7.727 20.781 27.172 1 98.31 99 GLU A O 1
ATOM 770 N N . ALA A 1 100 ? -9.609 20.938 28.281 1 98.38 100 ALA A N 1
ATOM 771 C CA . ALA A 1 100 ? -9.82 22.328 27.875 1 98.38 100 ALA A CA 1
ATOM 772 C C . ALA A 1 100 ? -8.672 23.203 28.344 1 98.38 100 ALA A C 1
ATOM 774 O O . ALA A 1 100 ? -8.234 24.109 27.609 1 98.38 100 ALA A O 1
ATOM 775 N N . ALA A 1 101 ? -8.227 22.969 29.516 1 98.31 101 ALA A N 1
ATOM 776 C CA . ALA A 1 101 ? -7.121 23.75 30.078 1 98.31 101 ALA A CA 1
ATOM 777 C C . ALA A 1 101 ? -5.855 23.562 29.25 1 98.31 101 ALA A C 1
ATOM 779 O O . ALA A 1 101 ? -5.148 24.531 28.953 1 98.31 101 ALA A O 1
ATOM 780 N N . MET A 1 102 ? -5.574 22.312 28.859 1 98.19 102 MET A N 1
ATOM 781 C CA . MET A 1 102 ? -4.426 22 28.016 1 98.19 102 MET A CA 1
ATOM 782 C C . MET A 1 102 ? -4.543 22.703 26.672 1 98.19 102 MET A C 1
ATOM 784 O O . MET A 1 102 ? -3.596 23.359 26.219 1 98.19 102 MET A O 1
ATOM 788 N N . ARG A 1 103 ? -5.66 22.531 26.094 1 98.31 103 ARG A N 1
ATOM 789 C CA . ARG A 1 103 ? -5.918 23.109 24.766 1 98.31 103 ARG A CA 1
ATOM 790 C C . ARG A 1 103 ? -5.805 24.625 24.812 1 98.31 103 ARG A C 1
ATOM 792 O O . ARG A 1 103 ? -5.199 25.234 23.922 1 98.31 103 ARG A O 1
ATOM 799 N N . ASP A 1 104 ? -6.371 25.266 25.844 1 98.5 104 ASP A N 1
ATOM 800 C CA . ASP A 1 104 ? -6.352 26.719 25.969 1 98.5 104 ASP A CA 1
ATOM 801 C C . ASP A 1 104 ? -4.934 27.234 26.188 1 98.5 104 ASP A C 1
ATOM 803 O O . ASP A 1 104 ? -4.57 28.312 25.703 1 98.5 104 ASP A O 1
ATOM 807 N N . GLU A 1 105 ? -4.18 26.5 26.938 1 98.75 105 GLU A N 1
ATOM 808 C CA . GLU A 1 105 ? -2.781 26.875 27.141 1 98.75 105 GLU A CA 1
ATOM 809 C C . GLU A 1 105 ? -2.01 26.828 25.828 1 98.75 105 GLU A C 1
ATOM 811 O O . GLU A 1 105 ? -1.251 27.75 25.516 1 98.75 105 GLU A O 1
ATOM 816 N N . LEU A 1 106 ? -2.215 25.797 25.078 1 98.88 106 LEU A N 1
ATOM 817 C CA . LEU A 1 106 ? -1.555 25.672 23.781 1 98.88 106 LEU A CA 1
ATOM 818 C C . LEU A 1 106 ? -1.979 26.781 22.828 1 98.88 106 LEU A C 1
ATOM 820 O O . LEU A 1 106 ? -1.151 27.344 22.109 1 98.88 106 LEU A O 1
ATOM 824 N N . LEU A 1 107 ? -3.242 27.109 22.859 1 98.88 107 LEU A N 1
ATOM 825 C CA . LEU A 1 107 ? -3.746 28.188 22 1 98.88 107 LEU A CA 1
ATOM 826 C C . LEU A 1 107 ? -3.139 29.531 22.406 1 98.88 107 LEU A C 1
ATOM 828 O O . LEU A 1 107 ? -2.775 30.328 21.547 1 98.88 107 LEU A O 1
ATOM 832 N N . ALA A 1 108 ? -3.057 29.781 23.703 1 98.88 108 ALA A N 1
ATOM 833 C CA . ALA A 1 108 ? -2.434 31 24.188 1 98.88 108 ALA A CA 1
ATOM 834 C C . ALA A 1 108 ? -0.979 31.094 23.719 1 98.88 108 ALA A C 1
ATOM 836 O O . ALA A 1 108 ? -0.527 32.156 23.281 1 98.88 108 ALA A O 1
ATOM 837 N N . TRP A 1 109 ? -0.273 30 23.859 1 98.94 109 TRP A N 1
ATOM 838 C CA . TRP A 1 109 ? 1.108 29.953 23.391 1 98.94 109 TRP A CA 1
ATOM 839 C C . TRP A 1 109 ? 1.178 30.156 21.891 1 98.94 109 TRP A C 1
ATOM 841 O O . TRP A 1 109 ? 2.088 30.828 21.391 1 98.94 109 TRP A O 1
ATOM 851 N N . ALA A 1 110 ? 0.241 29.578 21.141 1 98.94 110 ALA A N 1
ATOM 852 C CA . ALA A 1 110 ? 0.214 29.75 19.688 1 98.94 110 ALA A CA 1
ATOM 853 C C . ALA A 1 110 ? 0.042 31.219 19.312 1 98.94 110 ALA A C 1
ATOM 855 O O . ALA A 1 110 ? 0.755 31.719 18.438 1 98.94 110 ALA A O 1
ATOM 856 N N . HIS A 1 111 ? -0.861 31.922 19.984 1 98.88 111 HIS A N 1
ATOM 857 C CA . HIS A 1 111 ? -1.094 33.344 19.688 1 98.88 111 HIS A CA 1
ATOM 858 C C . HIS A 1 111 ? 0.144 34.156 20 1 98.88 111 HIS A C 1
ATOM 860 O O . HIS A 1 111 ? 0.583 34.969 19.156 1 98.88 111 HIS A O 1
ATOM 866 N N . ALA A 1 112 ? 0.641 33.969 21.188 1 98.88 112 ALA A N 1
ATOM 867 C CA . ALA A 1 112 ? 1.841 34.719 21.562 1 98.88 112 ALA A CA 1
ATOM 868 C C . ALA A 1 112 ? 3.004 34.375 20.625 1 98.88 112 ALA A C 1
ATOM 870 O O . ALA A 1 112 ? 3.754 35.281 20.234 1 98.88 112 ALA A O 1
ATOM 871 N N . GLY A 1 113 ? 3.111 33.125 20.375 1 98.88 113 GLY A N 1
ATOM 872 C CA . GLY A 1 113 ? 4.191 32.656 19.516 1 98.88 113 GLY A CA 1
ATOM 873 C C . GLY A 1 113 ? 4.094 33.188 18.094 1 98.88 113 GLY A C 1
ATOM 874 O O . GLY A 1 113 ? 5.102 33.562 17.5 1 98.88 113 GLY A O 1
ATOM 875 N N . LEU A 1 114 ? 2.912 33.188 17.5 1 98.88 114 LEU A N 1
ATOM 876 C CA . LEU A 1 114 ? 2.725 33.656 16.125 1 98.88 114 LEU A CA 1
ATOM 877 C C . LEU A 1 114 ? 2.98 35.156 16 1 98.88 114 LEU A C 1
ATOM 879 O O . LEU A 1 114 ? 3.449 35.625 14.969 1 98.88 114 LEU A O 1
ATOM 883 N N . ARG A 1 115 ? 2.693 35.875 17.078 1 98.69 115 ARG A N 1
ATOM 884 C CA . ARG A 1 115 ? 3.096 37.281 17.109 1 98.69 115 ARG A CA 1
ATOM 885 C C . ARG A 1 115 ? 4.605 37.406 16.953 1 98.69 115 ARG A C 1
ATOM 887 O O . ARG A 1 115 ? 5.078 38.219 16.156 1 98.69 115 ARG A O 1
ATOM 894 N N . ASN A 1 116 ? 5.316 36.594 17.688 1 98.69 116 ASN A N 1
ATOM 895 C CA . ASN A 1 116 ? 6.773 36.594 17.594 1 98.69 116 ASN A CA 1
ATOM 896 C C . ASN A 1 116 ? 7.262 36.125 16.234 1 98.69 116 ASN A C 1
ATOM 898 O O . ASN A 1 116 ? 8.242 36.688 15.703 1 98.69 116 ASN A O 1
ATOM 902 N N . ALA A 1 117 ? 6.574 35.25 15.633 1 98.75 117 ALA A N 1
ATOM 903 C CA . ALA A 1 117 ? 6.992 34.594 14.398 1 98.75 117 ALA A CA 1
ATOM 904 C C . ALA A 1 117 ? 7.031 35.562 13.227 1 98.75 117 ALA A C 1
ATOM 906 O O . ALA A 1 117 ? 7.77 35.344 12.266 1 98.75 117 ALA A O 1
ATOM 907 N N . VAL A 1 118 ? 6.238 36.625 13.328 1 98.69 118 VAL A N 1
ATOM 908 C CA . VAL A 1 118 ? 6.152 37.562 12.203 1 98.69 118 VAL A CA 1
ATOM 909 C C . VAL A 1 118 ? 6.605 38.938 12.633 1 98.69 118 VAL A C 1
ATOM 911 O O . VAL A 1 118 ? 6.375 39.938 11.922 1 98.69 118 VAL A O 1
ATOM 914 N N . ASP A 1 119 ? 7.164 39.031 13.82 1 98.38 119 ASP A N 1
ATOM 915 C CA . ASP A 1 119 ? 7.777 40.281 14.305 1 98.38 119 ASP A CA 1
ATOM 916 C C . ASP A 1 119 ? 9.266 40.312 13.977 1 98.38 119 ASP A C 1
ATOM 918 O O . ASP A 1 119 ? 10.062 39.594 14.578 1 98.38 119 ASP A O 1
ATOM 922 N N . SER A 1 120 ? 9.688 41.188 13.109 1 96.94 120 SER A N 1
ATOM 923 C CA . SER A 1 120 ? 11.055 41.25 12.609 1 96.94 120 SER A CA 1
ATOM 924 C C . SER A 1 120 ? 12.039 41.562 13.727 1 96.94 120 SER A C 1
ATOM 926 O O . SER A 1 120 ? 13.242 41.344 13.578 1 96.94 120 SER A O 1
ATOM 928 N N . THR A 1 121 ? 11.562 42 14.805 1 97.69 121 THR A N 1
ATOM 929 C CA . THR A 1 121 ? 12.453 42.344 15.914 1 97.69 121 THR A CA 1
ATOM 930 C C . THR A 1 121 ? 12.578 41.188 16.891 1 97.69 121 THR A C 1
ATOM 932 O O . THR A 1 121 ? 13.398 41.219 17.812 1 97.69 121 THR A O 1
ATOM 935 N N . SER A 1 122 ? 11.766 40.219 16.719 1 97.94 122 SER A N 1
ATOM 936 C CA . SER A 1 122 ? 11.805 39.031 17.578 1 97.94 122 SER A CA 1
ATOM 937 C C . SER A 1 122 ? 12.93 38.094 17.188 1 97.94 122 SER A C 1
ATOM 939 O O . SER A 1 122 ? 13.188 37.875 16 1 97.94 122 SER A O 1
ATOM 941 N N . PRO A 1 123 ? 13.562 37.5 18.172 1 97.69 123 PRO A N 1
ATOM 942 C CA . PRO A 1 123 ? 14.555 36.469 17.859 1 97.69 123 PRO A CA 1
ATOM 943 C C . PRO A 1 123 ? 13.938 35.25 17.203 1 97.69 123 PRO A C 1
ATOM 945 O O . PRO A 1 123 ? 14.656 34.406 16.625 1 97.69 123 PRO A O 1
ATOM 948 N N . ASP A 1 124 ? 12.656 35.156 17.25 1 98.06 124 ASP A N 1
ATOM 949 C CA . ASP A 1 124 ? 11.961 34 16.672 1 98.06 124 ASP A CA 1
ATOM 950 C C . ASP A 1 124 ? 11.109 34.438 15.477 1 98.06 124 ASP A C 1
ATOM 952 O O . ASP A 1 124 ? 10.062 33.844 15.219 1 98.06 124 ASP A O 1
ATOM 956 N N . CYS A 1 125 ? 11.539 35.531 14.852 1 98.12 125 CYS A N 1
ATOM 957 C CA . CYS A 1 125 ? 10.961 35.812 13.539 1 98.12 125 CYS A CA 1
ATOM 958 C C . CYS A 1 125 ? 11.273 34.688 12.562 1 98.12 125 CYS A C 1
ATOM 960 O O . CYS A 1 125 ? 12.438 34.406 12.281 1 98.12 125 CYS A O 1
ATOM 962 N N . LEU A 1 126 ? 10.281 34.062 12.047 1 98.06 126 LEU A N 1
ATOM 963 C CA . LEU A 1 126 ? 10.477 32.844 11.258 1 98.06 126 LEU A CA 1
ATOM 964 C C . LEU A 1 126 ? 10.68 33.188 9.789 1 98.06 126 LEU A C 1
ATOM 966 O O . LEU A 1 126 ? 10.336 34.281 9.344 1 98.06 126 LEU A O 1
ATOM 970 N N . ASN A 1 127 ? 11.25 32.281 9.047 1 97.19 127 ASN A N 1
ATOM 971 C CA . ASN A 1 127 ? 11.672 32.5 7.668 1 97.19 127 ASN A CA 1
ATOM 972 C C . ASN A 1 127 ? 10.578 32.094 6.68 1 97.19 127 ASN A C 1
ATOM 974 O O . ASN A 1 127 ? 10.492 30.938 6.27 1 97.19 127 ASN A O 1
ATOM 978 N N . PHE A 1 128 ? 9.867 33.094 6.133 1 96.56 128 PHE A N 1
ATOM 979 C CA . PHE A 1 128 ? 8.844 32.906 5.117 1 96.56 128 PHE A CA 1
ATOM 980 C C . PHE A 1 128 ? 9.367 33.25 3.734 1 96.56 128 PHE A C 1
ATOM 982 O O . PHE A 1 128 ? 8.68 33.062 2.73 1 96.56 128 PHE A O 1
ATOM 989 N N . ARG A 1 129 ? 10.492 33.781 3.617 1 92.38 129 ARG A N 1
ATOM 990 C CA . ARG A 1 129 ? 10.875 34.5 2.42 1 92.38 129 ARG A CA 1
ATOM 991 C C . ARG A 1 129 ? 12.023 33.812 1.695 1 92.38 129 ARG A C 1
ATOM 993 O O . ARG A 1 129 ? 12.266 34.062 0.514 1 92.38 129 ARG A O 1
ATOM 1000 N N . SER A 1 130 ? 12.711 33 2.322 1 85.75 130 SER A N 1
ATOM 1001 C CA . SER A 1 130 ? 13.727 32.312 1.543 1 85.75 130 SER A CA 1
ATOM 1002 C C . SER A 1 130 ? 13.094 31.375 0.5 1 85.75 130 SER A C 1
ATOM 1004 O O . SER A 1 130 ? 11.883 31.141 0.53 1 85.75 130 SER A O 1
ATOM 1006 N N . PHE A 1 131 ? 13.656 31.172 -0.682 1 84.06 131 PHE A N 1
ATOM 1007 C CA . PHE A 1 131 ? 13.133 30.359 -1.775 1 84.06 131 PHE A CA 1
ATOM 1008 C C . PHE A 1 131 ? 13.055 28.891 -1.375 1 84.06 131 PHE A C 1
ATOM 1010 O O . PHE A 1 131 ? 13.773 28.453 -0.481 1 84.06 131 PHE A O 1
ATOM 1017 N N . GLY A 1 132 ? 12 28.25 -1.879 1 93.25 132 GLY A N 1
ATOM 1018 C CA . GLY A 1 132 ? 11.93 26.797 -1.738 1 93.25 132 GLY A CA 1
ATOM 1019 C C . GLY A 1 132 ? 11.141 26.359 -0.524 1 93.25 132 GLY A C 1
ATOM 1020 O O . GLY A 1 132 ? 9.914 26.5 -0.489 1 93.25 132 GLY A O 1
ATOM 1021 N N . GLN A 1 133 ? 11.773 25.922 0.532 1 95.25 133 GLN A N 1
ATOM 1022 C CA . GLN A 1 133 ? 11.195 25.25 1.69 1 95.25 133 GLN A CA 1
ATOM 1023 C C . GLN A 1 133 ? 10.18 26.141 2.395 1 95.25 133 GLN A C 1
ATOM 1025 O O . GLN A 1 133 ? 9.148 25.656 2.877 1 95.25 133 GLN A O 1
ATOM 1030 N N . PRO A 1 134 ? 10.352 27.422 2.424 1 97.5 134 PRO A N 1
ATOM 1031 C CA . PRO A 1 134 ? 9.398 28.266 3.143 1 97.5 134 PRO A CA 1
ATOM 1032 C C . PRO A 1 134 ? 8 28.234 2.535 1 97.5 134 PRO A C 1
ATOM 1034 O O . PRO A 1 134 ? 7.008 28.406 3.248 1 97.5 134 PRO A O 1
ATOM 1037 N N . LEU A 1 135 ? 7.879 28.016 1.233 1 98.38 135 LEU A N 1
ATOM 1038 C CA . LEU A 1 135 ? 6.551 27.844 0.651 1 98.38 135 LEU A CA 1
ATOM 1039 C C . LEU A 1 135 ? 5.836 26.656 1.271 1 98.38 135 LEU A C 1
ATOM 1041 O O . LEU A 1 135 ? 4.652 26.734 1.607 1 98.38 135 LEU A O 1
ATOM 1045 N N . VAL A 1 136 ? 6.578 25.516 1.434 1 98.62 136 VAL A N 1
ATOM 1046 C CA . VAL A 1 136 ? 6.023 24.297 2.012 1 98.62 136 VAL A CA 1
ATOM 1047 C C . VAL A 1 136 ? 5.555 24.562 3.439 1 98.62 136 VAL A C 1
ATOM 1049 O O . VAL A 1 136 ? 4.422 24.234 3.801 1 98.62 136 VAL A O 1
ATOM 1052 N N . ASP A 1 137 ? 6.414 25.203 4.203 1 98.69 137 ASP A N 1
ATOM 1053 C CA . ASP A 1 137 ? 6.141 25.438 5.617 1 98.69 137 ASP A CA 1
ATOM 1054 C C . ASP A 1 137 ? 5 26.438 5.797 1 98.69 137 ASP A C 1
ATOM 1056 O O . ASP A 1 137 ? 4.145 26.266 6.664 1 98.69 137 ASP A O 1
ATOM 1060 N N . ALA A 1 138 ? 4.984 27.422 4.938 1 98.75 138 ALA A N 1
ATOM 1061 C CA . ALA A 1 138 ? 3.902 28.406 4.949 1 98.75 138 ALA A CA 1
ATOM 1062 C C . ALA A 1 138 ? 2.568 27.75 4.602 1 98.75 138 ALA A C 1
ATOM 1064 O O . ALA A 1 138 ? 1.525 28.125 5.145 1 98.75 138 ALA A O 1
ATOM 1065 N N . ALA A 1 139 ? 2.613 26.828 3.709 1 98.94 139 ALA A N 1
ATOM 1066 C CA . ALA A 1 139 ? 1.389 26.141 3.295 1 98.94 139 ALA A CA 1
ATOM 1067 C C . ALA A 1 139 ? 0.78 25.359 4.453 1 98.94 139 ALA A C 1
ATOM 1069 O O . ALA A 1 139 ? -0.44 25.344 4.629 1 98.94 139 ALA A O 1
ATOM 1070 N N . PHE A 1 140 ? 1.62 24.688 5.234 1 98.94 140 PHE A N 1
ATOM 1071 C CA . PHE A 1 140 ? 1.1 23.953 6.391 1 98.94 140 PHE A CA 1
ATOM 1072 C C . PHE A 1 140 ? 0.556 24.922 7.434 1 98.94 140 PHE A C 1
ATOM 1074 O O . PHE A 1 140 ? -0.452 24.641 8.086 1 98.94 140 PHE A O 1
ATOM 1081 N N . MET A 1 141 ? 1.179 26.109 7.578 1 98.88 141 MET A N 1
ATOM 1082 C CA . MET A 1 141 ? 0.653 27.156 8.453 1 98.88 141 MET A CA 1
ATOM 1083 C C . MET A 1 141 ? -0.685 27.672 7.938 1 98.88 141 MET A C 1
ATOM 1085 O O . MET A 1 141 ? -1.633 27.828 8.711 1 98.88 141 MET A O 1
ATOM 1089 N N . ALA A 1 142 ? -0.711 27.922 6.648 1 98.94 142 ALA A N 1
ATOM 1090 C CA . ALA A 1 142 ? -1.963 28.344 6.023 1 98.94 142 ALA A CA 1
ATOM 1091 C C . ALA A 1 142 ? -3.062 27.312 6.254 1 98.94 142 ALA A C 1
ATOM 1093 O O . ALA A 1 142 ? -4.203 27.672 6.566 1 98.94 142 ALA A O 1
ATOM 1094 N N . GLN A 1 143 ? -2.711 26.047 6.109 1 98.94 143 GLN A N 1
ATOM 1095 C CA . GLN A 1 143 ? -3.672 24.984 6.316 1 98.94 143 GLN A CA 1
ATOM 1096 C C . GLN A 1 143 ? -4.164 24.953 7.762 1 98.94 143 GLN A C 1
ATOM 1098 O O . GLN A 1 143 ? -5.336 24.656 8.016 1 98.94 143 GLN A O 1
ATOM 1103 N N . ALA A 1 144 ? -3.281 25.266 8.695 1 98.94 144 ALA A N 1
ATOM 1104 C CA . ALA A 1 144 ? -3.689 25.406 10.094 1 98.94 144 ALA A CA 1
ATOM 1105 C C . ALA A 1 144 ? -4.762 26.484 10.25 1 98.94 144 ALA A C 1
ATOM 1107 O O . ALA A 1 144 ? -5.766 26.266 10.93 1 98.94 144 ALA A O 1
ATOM 1108 N N . PHE A 1 145 ? -4.582 27.625 9.586 1 98.94 145 PHE A N 1
ATOM 1109 C CA . PHE A 1 145 ? -5.551 28.703 9.664 1 98.94 145 PHE A CA 1
ATOM 1110 C C . PHE A 1 145 ? -6.867 28.312 9.008 1 98.94 145 PHE A C 1
ATOM 1112 O O . PHE A 1 145 ? -7.941 28.656 9.508 1 98.94 145 PHE A O 1
ATOM 1119 N N . LEU A 1 146 ? -6.77 27.547 7.918 1 98.94 146 LEU A N 1
ATOM 1120 C CA . LEU A 1 146 ? -7.984 27.047 7.273 1 98.94 146 LEU A CA 1
ATOM 1121 C C . LEU A 1 146 ? -8.773 26.156 8.219 1 98.94 146 LEU A C 1
ATOM 1123 O O . LEU A 1 146 ? -10 26.125 8.188 1 98.94 146 LEU A O 1
ATOM 1127 N N . ARG A 1 147 ? -8.078 25.406 9.094 1 98.88 147 ARG A N 1
ATOM 1128 C CA . ARG A 1 147 ? -8.68 24.406 9.969 1 98.88 147 ARG A CA 1
ATOM 1129 C C . ARG A 1 147 ? -9.188 25.047 11.258 1 98.88 147 ARG A C 1
ATOM 1131 O O . ARG A 1 147 ? -9.977 24.438 11.992 1 98.88 147 ARG A O 1
ATOM 1138 N N . SER A 1 148 ? -8.734 26.266 11.523 1 98.88 148 SER A N 1
ATOM 1139 C CA . SER A 1 148 ? -9.164 27.016 12.703 1 98.88 148 SER A CA 1
ATOM 1140 C C . SER A 1 148 ? -9.32 28.5 12.391 1 98.88 148 SER A C 1
ATOM 1142 O O . SER A 1 148 ? -8.586 29.328 12.93 1 98.88 148 SER A O 1
ATOM 1144 N N . PRO A 1 149 ? -10.281 28.859 11.625 1 98.69 149 PRO A N 1
ATOM 1145 C CA . PRO A 1 149 ? -10.469 30.25 11.18 1 98.69 149 PRO A CA 1
ATOM 1146 C C . PRO A 1 149 ? -10.93 31.172 12.297 1 98.69 149 PRO A C 1
ATOM 1148 O O . PRO A 1 149 ? -10.594 32.375 12.297 1 98.69 149 PRO A O 1
ATOM 1151 N N . GLU A 1 150 ? -11.625 30.688 13.289 1 98.44 150 GLU A N 1
ATOM 1152 C CA . GLU A 1 150 ? -12.188 31.547 14.32 1 98.44 150 GLU A CA 1
ATOM 1153 C C . GLU A 1 150 ? -11.234 31.688 15.508 1 98.44 150 GLU A C 1
ATOM 1155 O O . GLU A 1 150 ? -10.984 32.812 15.984 1 98.44 150 GLU A O 1
ATOM 1160 N N . ARG A 1 151 ? -10.68 30.578 15.914 1 98.69 151 ARG A N 1
ATOM 1161 C CA . ARG A 1 151 ? -9.953 30.609 17.172 1 98.69 151 ARG A CA 1
ATOM 1162 C C . ARG A 1 151 ? -8.469 30.875 16.953 1 98.69 151 ARG A C 1
ATOM 1164 O O . ARG A 1 151 ? -7.871 31.688 17.656 1 98.69 151 ARG A O 1
ATOM 1171 N N . LEU A 1 152 ? -7.883 30.125 16.016 1 98.88 152 LEU A N 1
ATOM 1172 C CA . LEU A 1 152 ? -6.465 30.359 15.773 1 98.88 152 LEU A CA 1
ATOM 1173 C C . LEU A 1 152 ? -6.25 31.641 14.977 1 98.88 152 LEU A C 1
ATOM 1175 O O . LEU A 1 152 ? -5.613 32.562 15.453 1 98.88 152 LEU A O 1
ATOM 1179 N N . TRP A 1 153 ? -6.801 31.766 13.789 1 98.88 153 TRP A N 1
ATOM 1180 C CA . TRP A 1 153 ? -6.621 32.938 12.938 1 98.88 153 TRP A CA 1
ATOM 1181 C C . TRP A 1 153 ? -7.355 34.156 13.508 1 98.88 153 TRP A C 1
ATOM 1183 O O . TRP A 1 153 ? -6.762 35.219 13.695 1 98.88 153 TRP A O 1
ATOM 1193 N N . GLY A 1 154 ? -8.617 33.938 13.797 1 98.62 154 GLY A N 1
ATOM 1194 C CA . GLY A 1 154 ? -9.453 35.031 14.281 1 98.62 154 GLY A CA 1
ATOM 1195 C C . GLY A 1 154 ? -9.008 35.594 15.625 1 98.62 154 GLY A C 1
ATOM 1196 O O . GLY A 1 154 ? -9.328 36.719 15.977 1 98.62 154 GLY A O 1
ATOM 1197 N N . GLY A 1 155 ? -8.211 34.781 16.375 1 98.62 155 GLY A N 1
ATOM 1198 C CA . GLY A 1 155 ? -7.75 35.188 17.703 1 98.62 155 GLY A CA 1
ATOM 1199 C C . GLY A 1 155 ? -6.492 36.031 17.672 1 98.62 155 GLY A C 1
ATOM 1200 O O . GLY A 1 155 ? -6.086 36.594 18.688 1 98.62 155 GLY A O 1
ATOM 1201 N N . LEU A 1 156 ? -5.918 36.188 16.562 1 98.81 156 LEU A N 1
ATOM 1202 C CA . LEU A 1 156 ? -4.73 37.031 16.422 1 98.81 156 LEU A CA 1
ATOM 1203 C C . LEU A 1 156 ? -5.113 38.5 16.359 1 98.81 156 LEU A C 1
ATOM 1205 O O . LEU A 1 156 ? -6.172 38.844 15.844 1 98.81 156 LEU A O 1
ATOM 1209 N N . ASP A 1 157 ? -4.238 39.406 16.844 1 98.31 157 ASP A N 1
ATOM 1210 C CA . ASP A 1 157 ? -4.48 40.844 16.719 1 98.31 157 ASP A CA 1
ATOM 1211 C C . ASP A 1 157 ? -4.281 41.312 15.273 1 98.31 157 ASP A C 1
ATOM 1213 O O . ASP A 1 157 ? -3.629 40.625 14.484 1 98.31 157 ASP A O 1
ATOM 1217 N N . SER A 1 158 ? -4.742 42.4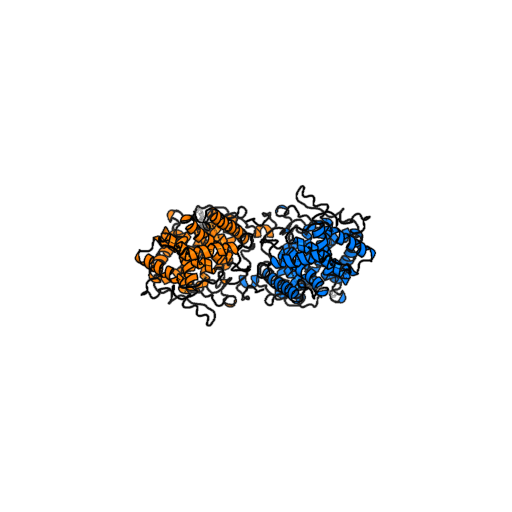69 14.984 1 98.38 158 SER A N 1
ATOM 1218 C CA . SER A 1 158 ? -4.785 42.969 13.617 1 98.38 158 SER A CA 1
ATOM 1219 C C . SER A 1 158 ? -3.381 43.125 13.047 1 98.38 158 SER A C 1
ATOM 1221 O O . SER A 1 158 ? -3.16 42.906 11.859 1 98.38 158 SER A O 1
ATOM 1223 N N . LEU A 1 159 ? -2.475 43.531 13.82 1 98.69 159 LEU A N 1
ATOM 1224 C CA . LEU A 1 159 ? -1.109 43.719 13.336 1 98.69 159 LEU A CA 1
ATOM 1225 C C . LEU A 1 159 ? -0.484 42.375 12.961 1 98.69 159 LEU A C 1
ATOM 1227 O O . LEU A 1 159 ? 0.163 42.25 11.914 1 98.69 159 LEU A O 1
ATOM 1231 N N . THR A 1 160 ? -0.632 41.438 13.828 1 98.75 160 THR A N 1
ATOM 1232 C CA . THR A 1 160 ? -0.103 40.094 13.562 1 98.75 160 THR A CA 1
ATOM 1233 C C . THR A 1 160 ? -0.745 39.5 12.312 1 98.75 160 THR A C 1
ATOM 1235 O O . THR A 1 160 ? -0.061 38.875 11.492 1 98.75 160 THR A O 1
ATOM 1238 N N . GLN A 1 161 ? -2.049 39.656 12.141 1 98.81 161 GLN A N 1
ATOM 1239 C CA . GLN A 1 161 ? -2.734 39.188 10.945 1 98.81 161 GLN A CA 1
ATOM 1240 C C . GLN A 1 161 ? -2.164 39.844 9.688 1 98.81 161 GLN A C 1
ATOM 1242 O O . GLN A 1 161 ? -1.92 39.156 8.688 1 98.81 161 GLN A O 1
ATOM 1247 N N . TRP A 1 162 ? -1.988 41.094 9.797 1 98.69 162 TRP A N 1
ATOM 1248 C CA . TRP A 1 162 ? -1.448 41.844 8.656 1 98.69 162 TRP A CA 1
ATOM 1249 C C . TRP A 1 162 ? -0.055 41.344 8.289 1 98.69 162 TRP A C 1
ATOM 1251 O O . TRP A 1 162 ? 0.237 41.094 7.121 1 98.69 162 TRP A O 1
ATOM 1261 N N . ARG A 1 163 ? 0.774 41.156 9.266 1 98.75 163 ARG A N 1
ATOM 1262 C CA . ARG A 1 163 ? 2.135 40.688 9.031 1 98.75 163 ARG A CA 1
ATOM 1263 C C . ARG A 1 163 ? 2.129 39.281 8.445 1 98.75 163 ARG A C 1
ATOM 1265 O O . ARG A 1 163 ? 2.93 38.969 7.559 1 98.75 163 ARG A O 1
ATOM 1272 N N . MET A 1 164 ? 1.247 38.469 8.984 1 98.75 164 MET A N 1
ATOM 1273 C CA . MET A 1 164 ? 1.127 37.094 8.484 1 98.75 164 MET A CA 1
ATOM 1274 C C . MET A 1 164 ? 0.722 37.094 7.012 1 98.75 164 MET A C 1
ATOM 1276 O O . MET A 1 164 ? 1.273 36.312 6.215 1 98.75 164 MET A O 1
ATOM 1280 N N . ILE A 1 165 ? -0.197 37.938 6.648 1 98.81 165 ILE A N 1
ATOM 1281 C CA . ILE A 1 165 ? -0.654 38.031 5.266 1 98.81 165 ILE A CA 1
ATOM 1282 C C . ILE A 1 165 ? 0.506 38.469 4.371 1 98.81 165 ILE A C 1
ATOM 1284 O O . ILE A 1 165 ? 0.696 37.938 3.283 1 98.81 165 ILE A O 1
ATOM 1288 N N . VAL A 1 166 ? 1.281 39.406 4.84 1 98.5 166 VAL A N 1
ATOM 1289 C CA . VAL A 1 166 ? 2.434 39.875 4.086 1 98.5 166 VAL A CA 1
ATOM 1290 C C . VAL A 1 166 ? 3.414 38.719 3.85 1 98.5 166 VAL A C 1
ATOM 1292 O O . VAL A 1 166 ? 3.9 38.531 2.732 1 98.5 166 VAL A O 1
ATOM 1295 N N . GLU A 1 167 ? 3.656 37.969 4.938 1 98.31 167 GLU A N 1
ATOM 1296 C CA . GLU A 1 167 ? 4.586 36.844 4.832 1 98.31 167 GLU A CA 1
ATOM 1297 C C . GLU A 1 167 ? 4.043 35.781 3.9 1 98.31 167 GLU A C 1
ATOM 1299 O O . GLU A 1 167 ? 4.797 35.188 3.125 1 98.31 167 GLU A O 1
ATOM 1304 N N . MET A 1 168 ? 2.758 35.5 3.953 1 98.38 168 MET A N 1
ATOM 1305 C CA . MET A 1 168 ? 2.127 34.531 3.074 1 98.38 168 MET A CA 1
ATOM 1306 C C . MET A 1 168 ? 2.252 34.938 1.613 1 98.38 168 MET A C 1
ATOM 1308 O O . MET A 1 168 ? 2.582 34.125 0.753 1 98.38 168 MET A O 1
ATOM 1312 N N . LYS A 1 169 ? 2.047 36.188 1.332 1 98.19 169 LYS A N 1
ATOM 1313 C CA . LYS A 1 169 ? 2.143 36.719 -0.03 1 98.19 169 LYS A CA 1
ATOM 1314 C C . LYS A 1 169 ? 3.576 36.625 -0.549 1 98.19 169 LYS A C 1
ATOM 1316 O O . LYS A 1 169 ? 3.799 36.438 -1.743 1 98.19 169 LYS A O 1
ATOM 1321 N N . ALA A 1 170 ? 4.52 36.719 0.344 1 97.12 170 ALA A N 1
ATOM 1322 C CA . ALA A 1 170 ? 5.926 36.688 -0.04 1 97.12 170 ALA A CA 1
ATOM 1323 C C . ALA A 1 170 ? 6.289 35.312 -0.627 1 97.12 170 ALA A C 1
ATOM 1325 O O . ALA A 1 170 ? 7.23 35.219 -1.414 1 97.12 170 ALA A O 1
ATOM 1326 N N . THR A 1 171 ? 5.57 34.281 -0.324 1 97.25 171 THR A N 1
ATOM 1327 C CA . THR A 1 171 ? 5.871 32.938 -0.804 1 97.25 171 THR A CA 1
ATOM 1328 C C . THR A 1 171 ? 5.602 32.812 -2.303 1 97.25 171 THR A C 1
ATOM 1330 O O . THR A 1 171 ? 6.043 31.875 -2.947 1 97.25 171 THR A O 1
ATOM 1333 N N . ARG A 1 172 ? 4.898 33.812 -2.891 1 96.69 172 ARG A N 1
ATOM 1334 C CA . ARG A 1 172 ? 4.621 33.844 -4.324 1 96.69 172 ARG A CA 1
ATOM 1335 C C . ARG A 1 172 ? 5.918 33.875 -5.129 1 96.69 172 ARG A C 1
ATOM 1337 O O . ARG A 1 172 ? 5.922 33.531 -6.316 1 96.69 172 ARG A O 1
ATOM 1344 N N . ASN A 1 173 ? 6.984 34.188 -4.469 1 94.75 173 ASN A N 1
ATOM 1345 C CA . ASN A 1 173 ? 8.273 34.281 -5.145 1 94.75 173 ASN A CA 1
ATOM 1346 C C . ASN A 1 173 ? 8.859 32.906 -5.426 1 94.75 173 ASN A C 1
ATOM 1348 O O . ASN A 1 173 ? 9.797 32.781 -6.211 1 94.75 173 ASN A O 1
ATOM 1352 N N . THR A 1 174 ? 8.336 31.891 -4.773 1 96.38 174 THR A N 1
ATOM 1353 C CA . THR A 1 174 ? 8.828 30.531 -4.984 1 96.38 174 THR A CA 1
ATOM 1354 C C . THR A 1 174 ? 8.094 29.859 -6.145 1 96.38 174 THR A C 1
ATOM 1356 O O . THR A 1 174 ? 6.863 29.859 -6.188 1 96.38 174 THR A O 1
ATOM 1359 N N . ARG A 1 175 ? 8.859 29.391 -7.109 1 95.12 175 ARG A N 1
ATOM 1360 C CA . ARG A 1 175 ? 8.32 28.531 -8.156 1 95.12 175 ARG A CA 1
ATOM 1361 C C . ARG A 1 175 ? 8.172 27.094 -7.652 1 95.12 175 ARG A C 1
ATOM 1363 O O . ARG A 1 175 ? 9.172 26.422 -7.391 1 95.12 175 ARG A O 1
ATOM 1370 N N . PRO A 1 176 ? 6.926 26.625 -7.512 1 97.06 176 PRO A N 1
ATOM 1371 C CA . PRO A 1 176 ? 6.754 25.25 -7.02 1 97.06 176 PRO A CA 1
ATOM 1372 C C . PRO A 1 176 ? 7.211 24.203 -8.031 1 97.06 176 PRO A C 1
ATOM 1374 O O . PRO A 1 176 ? 7.055 24.391 -9.242 1 97.06 176 PRO A O 1
ATOM 1377 N N . SER A 1 177 ? 7.805 23.094 -7.52 1 96.81 177 SER A N 1
ATOM 1378 C CA . SER A 1 177 ? 8.102 21.938 -8.367 1 96.81 177 SER A CA 1
ATOM 1379 C C . SER A 1 177 ? 6.828 21.375 -8.992 1 96.81 177 SER A C 1
ATOM 1381 O O . SER A 1 177 ? 5.742 21.516 -8.43 1 96.81 177 SER A O 1
ATOM 1383 N N . TYR A 1 178 ? 6.977 20.781 -10.172 1 97.69 178 TYR A N 1
ATOM 1384 C CA . TYR A 1 178 ? 5.859 20.25 -10.938 1 97.69 178 TYR A CA 1
ATOM 1385 C C . TYR A 1 178 ? 5.395 18.922 -10.359 1 97.69 178 TYR A C 1
ATOM 1387 O O . TYR A 1 178 ? 5.539 17.875 -11 1 97.69 178 TYR A O 1
ATOM 1395 N N . ASN A 1 179 ? 4.887 18.891 -9.18 1 98.25 179 ASN A N 1
ATOM 1396 C CA . ASN A 1 179 ? 4.375 17.781 -8.398 1 98.25 179 ASN A CA 1
ATOM 1397 C C . ASN A 1 179 ? 3.441 18.25 -7.289 1 98.25 179 ASN A C 1
ATOM 1399 O O . ASN A 1 179 ? 2.713 19.234 -7.457 1 98.25 179 ASN A O 1
ATOM 1403 N N . ASN A 1 180 ? 3.441 17.641 -6.117 1 98.44 180 ASN A N 1
ATOM 1404 C CA . ASN A 1 180 ? 2.525 18 -5.039 1 98.44 180 ASN A CA 1
ATOM 1405 C C . ASN A 1 180 ? 2.756 19.422 -4.555 1 98.44 180 ASN A C 1
ATOM 1407 O O . ASN A 1 180 ? 1.895 20 -3.895 1 98.44 180 ASN A O 1
ATOM 1411 N N . TRP A 1 181 ? 3.854 20.047 -4.953 1 98.62 181 TRP A N 1
ATOM 1412 C CA . TRP A 1 181 ? 4.18 21.391 -4.508 1 98.62 181 TRP A CA 1
ATOM 1413 C C . TRP A 1 181 ? 3.141 22.391 -4.996 1 98.62 181 TRP A C 1
ATOM 1415 O O . TRP A 1 181 ? 2.969 23.453 -4.402 1 98.62 181 TRP A O 1
ATOM 1425 N N . LEU A 1 182 ? 2.523 22.062 -6.082 1 98.81 182 LEU A N 1
ATOM 1426 C CA . LEU A 1 182 ? 1.484 22.953 -6.602 1 98.81 182 LEU A CA 1
ATOM 1427 C C . LEU A 1 182 ? 0.4 23.188 -5.555 1 98.81 182 LEU A C 1
ATOM 1429 O O . LEU A 1 182 ? -0.157 24.281 -5.465 1 98.81 182 LEU A O 1
ATOM 1433 N N . MET A 1 183 ? 0.177 22.188 -4.754 1 98.81 183 MET A N 1
ATOM 1434 C CA . MET A 1 183 ? -0.89 22.297 -3.764 1 98.81 183 MET A CA 1
ATOM 1435 C C . MET A 1 183 ? -0.465 23.188 -2.605 1 98.81 183 MET A C 1
ATOM 1437 O O . MET A 1 183 ? -1.311 23.766 -1.921 1 98.81 183 MET A O 1
ATOM 1441 N N . PHE A 1 184 ? 0.865 23.344 -2.398 1 98.88 184 PHE A N 1
ATOM 1442 C CA . PHE A 1 184 ? 1.31 24.297 -1.384 1 98.88 184 PHE A CA 1
ATOM 1443 C C . PHE A 1 184 ? 0.914 25.719 -1.762 1 98.88 184 PHE A C 1
ATOM 1445 O O . PHE A 1 184 ? 0.357 26.453 -0.942 1 98.88 184 PHE A O 1
ATOM 1452 N N . SER A 1 185 ? 1.164 26.016 -2.996 1 98.62 185 SER A N 1
ATOM 1453 C CA . SER A 1 185 ? 0.801 27.344 -3.486 1 98.62 185 SER A CA 1
ATOM 1454 C C . SER A 1 185 ? -0.705 27.562 -3.408 1 98.62 185 SER A C 1
ATOM 1456 O O . SER A 1 185 ? -1.157 28.625 -2.965 1 98.62 185 SER A O 1
ATOM 1458 N N . ALA A 1 186 ? -1.44 26.594 -3.809 1 98.81 186 ALA A N 1
ATOM 1459 C CA . ALA A 1 186 ? -2.896 26.719 -3.811 1 98.81 186 ALA A CA 1
ATOM 1460 C C . ALA A 1 186 ? -3.434 26.875 -2.393 1 98.81 186 ALA A C 1
ATOM 1462 O O . ALA A 1 186 ? -4.395 27.609 -2.168 1 98.81 186 ALA A O 1
ATOM 1463 N N . THR A 1 187 ? -2.848 26.188 -1.47 1 98.94 187 THR A N 1
ATOM 1464 C CA . THR A 1 187 ? -3.309 26.25 -0.087 1 98.94 187 THR A CA 1
ATOM 1465 C C . THR A 1 187 ? -3.049 27.625 0.515 1 98.94 187 THR A C 1
ATOM 1467 O O . THR A 1 187 ? -3.898 28.172 1.221 1 98.94 187 THR A O 1
ATOM 1470 N N . VAL A 1 188 ? -1.903 28.188 0.205 1 98.94 188 VAL A N 1
ATOM 1471 C CA . VAL A 1 188 ? -1.606 29.547 0.66 1 98.94 188 VAL A CA 1
ATOM 1472 C C . VAL A 1 188 ? -2.631 30.516 0.083 1 98.94 188 VAL A C 1
ATOM 1474 O O . VAL A 1 188 ? -3.168 31.359 0.804 1 98.94 188 VAL A O 1
ATOM 1477 N N . GLU A 1 189 ? -2.957 30.344 -1.197 1 98.88 189 GLU A N 1
ATOM 1478 C CA . GLU A 1 189 ? -3.908 31.25 -1.849 1 98.88 189 GLU A CA 1
ATOM 1479 C C . GLU A 1 189 ? -5.312 31.062 -1.283 1 98.88 189 GLU A C 1
ATOM 1481 O O . GLU A 1 189 ? -6.07 32.031 -1.164 1 98.88 189 GLU A O 1
ATOM 1486 N N . ALA A 1 190 ? -5.664 29.844 -0.982 1 98.94 190 ALA A N 1
ATOM 1487 C CA . ALA A 1 190 ? -6.953 29.594 -0.347 1 98.94 190 ALA A CA 1
ATOM 1488 C C . ALA A 1 190 ? -7.051 30.312 0.997 1 98.94 190 ALA A C 1
ATOM 1490 O O . ALA A 1 190 ? -8.086 30.891 1.323 1 98.94 190 ALA A O 1
ATOM 1491 N N . PHE A 1 191 ? -5.992 30.312 1.745 1 98.94 191 PHE A N 1
ATOM 1492 C CA . PHE A 1 191 ? -5.969 31.016 3.014 1 98.94 191 PHE A CA 1
ATOM 1493 C C . PHE A 1 191 ? -6.121 32.531 2.791 1 98.94 191 PHE A C 1
ATOM 1495 O O . PHE A 1 191 ? -6.887 33.188 3.496 1 98.94 191 PHE A O 1
ATOM 1502 N N . LEU A 1 192 ? -5.34 33.031 1.858 1 98.94 192 LEU A N 1
ATOM 1503 C CA . LEU A 1 192 ? -5.441 34.438 1.571 1 98.94 192 LEU A CA 1
ATOM 1504 C C . LEU A 1 192 ? -6.879 34.844 1.236 1 98.94 192 LEU A C 1
ATOM 1506 O O . LEU A 1 192 ? -7.375 35.844 1.705 1 98.94 192 LEU A O 1
ATOM 1510 N N . ARG A 1 193 ? -7.516 34 0.508 1 98.69 193 ARG A N 1
ATOM 1511 C CA . ARG A 1 193 ? -8.922 34.25 0.2 1 98.69 193 ARG A CA 1
ATOM 1512 C C . ARG A 1 193 ? -9.766 34.25 1.468 1 98.69 193 ARG A C 1
ATOM 1514 O O . ARG A 1 193 ? -10.602 35.125 1.662 1 98.69 193 ARG A O 1
ATOM 1521 N N . MET A 1 194 ? -9.586 33.25 2.285 1 98.62 194 MET A N 1
ATOM 1522 C CA . MET A 1 194 ? -10.328 33.156 3.539 1 98.62 194 MET A CA 1
ATOM 1523 C C . MET A 1 194 ? -10.094 34.406 4.406 1 98.62 194 MET A C 1
ATOM 1525 O O . MET A 1 194 ? -11.008 34.875 5.082 1 98.62 194 MET A O 1
ATOM 1529 N N . ALA A 1 195 ? -8.891 34.969 4.375 1 98.56 195 ALA A N 1
ATOM 1530 C CA . ALA A 1 195 ? -8.477 36.094 5.207 1 98.56 195 ALA A CA 1
ATOM 1531 C C . ALA A 1 195 ? -8.945 37.438 4.617 1 98.56 195 ALA A C 1
ATOM 1533 O O . ALA A 1 195 ? -8.641 38.5 5.148 1 98.56 195 ALA A O 1
ATOM 1534 N N . GLY A 1 196 ? -9.594 37.375 3.467 1 98 196 GLY A N 1
ATOM 1535 C CA . GLY A 1 196 ? -10.188 38.594 2.893 1 98 196 GLY A CA 1
ATOM 1536 C C . GLY A 1 196 ? -9.328 39.219 1.823 1 98 196 GLY A C 1
ATOM 1537 O O . GLY A 1 196 ? -9.641 40.312 1.344 1 98 196 GLY A O 1
ATOM 1538 N N . GLU A 1 197 ? -8.305 38.562 1.432 1 98.44 197 GLU A N 1
ATOM 1539 C CA . GLU A 1 197 ? -7.426 39.062 0.381 1 98.44 197 GLU A CA 1
ATOM 1540 C C . GLU A 1 197 ? -7.844 38.531 -0.989 1 98.44 197 GLU A C 1
ATOM 1542 O O . GLU A 1 197 ? -8.617 37.562 -1.084 1 98.44 197 GLU A O 1
ATOM 1547 N N . ARG A 1 198 ? -7.34 39.219 -2.016 1 97 198 ARG A N 1
ATOM 1548 C CA . ARG A 1 198 ? -7.508 38.656 -3.357 1 97 198 ARG A CA 1
ATOM 1549 C C . ARG A 1 198 ? -6.496 37.531 -3.623 1 97 198 ARG A C 1
ATOM 1551 O O . ARG A 1 198 ? -5.285 37.781 -3.607 1 97 198 ARG A O 1
ATOM 1558 N N . PRO A 1 199 ? -7.012 36.375 -3.885 1 97.75 199 PRO A N 1
ATOM 1559 C CA . PRO A 1 199 ? -6.07 35.312 -4.18 1 97.75 199 PRO A CA 1
ATOM 1560 C C . PRO A 1 199 ? -5.535 35.375 -5.605 1 97.75 199 PRO A C 1
ATOM 1562 O O . PRO A 1 199 ? -6.098 36.062 -6.457 1 97.75 199 PRO A O 1
ATOM 1565 N N . ASP A 1 200 ? -4.406 34.781 -5.895 1 97.88 200 ASP A N 1
ATOM 1566 C CA . ASP A 1 200 ? -3.934 34.5 -7.25 1 97.88 200 ASP A CA 1
ATOM 1567 C C . ASP A 1 200 ? -4.602 33.281 -7.832 1 97.88 200 ASP A C 1
ATOM 1569 O O . ASP A 1 200 ? -4.105 32.156 -7.656 1 97.88 200 ASP A O 1
ATOM 1573 N N . LEU A 1 201 ? -5.566 33.5 -8.602 1 96.56 201 LEU A N 1
ATOM 1574 C CA . LEU A 1 201 ? -6.398 32.406 -9.086 1 96.56 201 LEU A CA 1
ATOM 1575 C C . LEU A 1 201 ? -5.652 31.562 -10.125 1 96.56 201 LEU A C 1
ATOM 1577 O O . LEU A 1 201 ? -6.004 30.406 -10.375 1 96.56 201 LEU A O 1
ATOM 1581 N N . MET A 1 202 ? -4.648 32.094 -10.742 1 97.19 202 MET A N 1
ATOM 1582 C CA . MET A 1 202 ? -3.855 31.297 -11.672 1 97.19 202 MET A CA 1
ATOM 1583 C C . MET A 1 202 ? -3.139 30.172 -10.938 1 97.19 202 MET A C 1
ATOM 1585 O O . MET A 1 202 ? -3.012 29.062 -11.469 1 97.19 202 MET A O 1
ATOM 1589 N N . ARG A 1 203 ? -2.713 30.484 -9.742 1 97.25 203 ARG A N 1
ATOM 1590 C CA . ARG A 1 203 ? -2.006 29.484 -8.945 1 97.25 203 ARG A CA 1
ATOM 1591 C C . ARG A 1 203 ? -2.955 28.391 -8.477 1 97.25 203 ARG A C 1
ATOM 1593 O O . ARG A 1 203 ? -2.611 27.203 -8.516 1 97.25 203 ARG A O 1
ATOM 1600 N N . THR A 1 204 ? -4.156 28.75 -8.047 1 98 204 THR A N 1
ATOM 1601 C CA . THR A 1 204 ? -5.102 27.75 -7.57 1 98 204 THR A CA 1
ATOM 1602 C C . THR A 1 204 ? -5.656 26.922 -8.734 1 98 204 THR A C 1
ATOM 1604 O O . THR A 1 204 ? -5.762 25.703 -8.641 1 98 204 THR A O 1
ATOM 1607 N N . ASP A 1 205 ? -5.949 27.594 -9.891 1 97.81 205 ASP A N 1
ATOM 1608 C CA . ASP A 1 205 ? -6.441 26.891 -11.07 1 97.81 205 ASP A CA 1
ATOM 1609 C C . ASP A 1 205 ? -5.422 25.859 -11.555 1 97.81 205 ASP A C 1
ATOM 1611 O O . ASP A 1 205 ? -5.781 24.719 -11.836 1 97.81 205 ASP A O 1
ATOM 1615 N N . TYR A 1 206 ? -4.242 26.359 -11.641 1 98.06 206 TYR A N 1
ATOM 1616 C CA . TYR A 1 206 ? -3.164 25.484 -12.102 1 98.06 206 TYR A CA 1
ATOM 1617 C C . TYR A 1 206 ? -3.037 24.266 -11.211 1 98.06 206 TYR A C 1
ATOM 1619 O O . TYR A 1 206 ? -2.996 23.125 -11.703 1 98.06 206 TYR A O 1
ATOM 1627 N N . ALA A 1 207 ? -3.047 24.438 -9.914 1 98.56 207 ALA A N 1
ATOM 1628 C CA . ALA A 1 207 ? -2.867 23.344 -8.961 1 98.56 207 ALA A CA 1
ATOM 1629 C C . ALA A 1 207 ? -4.035 22.359 -9.008 1 98.56 207 ALA A C 1
ATOM 1631 O O . ALA A 1 207 ? -3.836 21.156 -9.094 1 98.56 207 ALA A O 1
ATOM 1632 N N . PHE A 1 208 ? -5.254 22.859 -9 1 98.5 208 PHE A N 1
ATOM 1633 C CA . PHE A 1 208 ? -6.434 22 -8.945 1 98.5 208 PHE A CA 1
ATOM 1634 C C . PHE A 1 208 ? -6.605 21.234 -10.25 1 98.5 208 PHE A C 1
ATOM 1636 O O . PHE A 1 208 ? -6.902 20.047 -10.234 1 98.5 208 PHE A O 1
ATOM 1643 N N . ARG A 1 209 ? -6.395 21.875 -11.406 1 98 209 ARG A N 1
ATOM 1644 C CA . ARG A 1 209 ? -6.555 21.203 -12.695 1 98 209 ARG A CA 1
ATOM 1645 C C . ARG A 1 209 ? -5.461 20.172 -12.922 1 98 209 ARG A C 1
ATOM 1647 O O . ARG A 1 209 ? -5.742 19.047 -13.352 1 98 209 ARG A O 1
ATOM 1654 N N . GLN A 1 210 ? -4.238 20.547 -12.586 1 98.31 210 GLN A N 1
ATOM 1655 C CA . GLN A 1 210 ? -3.125 19.641 -12.812 1 98.31 210 GLN A CA 1
ATOM 1656 C C . GLN A 1 210 ? -3.219 18.422 -11.891 1 98.31 210 GLN A C 1
ATOM 1658 O O . GLN A 1 210 ? -2.941 17.297 -12.312 1 98.31 210 GLN A O 1
ATOM 1663 N N . THR A 1 211 ? -3.537 18.672 -10.648 1 98.31 211 THR A N 1
ATOM 1664 C CA . THR A 1 211 ? -3.666 17.562 -9.711 1 98.31 211 THR A CA 1
ATOM 1665 C C . THR A 1 211 ? -4.789 16.609 -10.141 1 98.31 211 THR A C 1
ATOM 1667 O O . THR A 1 211 ? -4.676 15.398 -10 1 98.31 211 THR A O 1
ATOM 1670 N N . ASP A 1 212 ? -5.848 17.172 -10.664 1 97.88 212 ASP A N 1
ATOM 1671 C CA . ASP A 1 212 ? -6.93 16.344 -11.195 1 97.88 212 ASP A CA 1
ATOM 1672 C C . ASP A 1 212 ? -6.441 15.477 -12.344 1 97.88 212 ASP A C 1
ATOM 1674 O O . ASP A 1 212 ? -6.832 14.312 -12.461 1 97.88 212 ASP A O 1
ATOM 1678 N N . ASP A 1 213 ? -5.598 16.047 -13.172 1 97.62 213 ASP A N 1
ATOM 1679 C CA . ASP A 1 213 ? -5.035 15.312 -14.297 1 97.62 213 ASP A CA 1
ATOM 1680 C C . ASP A 1 213 ? -4.141 14.164 -13.812 1 97.62 213 ASP A C 1
ATOM 1682 O O . ASP A 1 213 ? -3.936 13.188 -14.531 1 97.62 213 ASP A O 1
ATOM 1686 N N . TRP A 1 214 ? -3.639 14.281 -12.625 1 98.25 214 TRP A N 1
ATOM 1687 C CA . TRP A 1 214 ? -2.711 13.297 -12.07 1 98.25 214 TRP A CA 1
ATOM 1688 C C . TRP A 1 214 ? -3.461 12.219 -11.305 1 98.25 214 TRP A C 1
ATOM 1690 O O . TRP A 1 214 ? -2.844 11.344 -10.695 1 98.25 214 TRP A O 1
ATOM 1700 N N . TYR A 1 215 ? -4.797 12.281 -11.273 1 98 215 TYR A N 1
ATOM 1701 C CA . TYR A 1 215 ? -5.57 11.203 -10.656 1 98 215 TYR A CA 1
ATOM 1702 C C . TYR A 1 215 ? -5.375 9.898 -11.406 1 98 215 TYR A C 1
ATOM 1704 O O . TYR A 1 215 ? -5.684 9.805 -12.602 1 98 215 TYR A O 1
ATOM 1712 N N . VAL A 1 216 ? -4.914 8.82 -10.719 1 98.06 216 VAL A N 1
ATOM 1713 C CA . VAL A 1 216 ? -4.57 7.59 -11.422 1 98.06 216 VAL A CA 1
ATOM 1714 C C . VAL A 1 216 ? -5.707 6.582 -11.273 1 98.06 216 VAL A C 1
ATOM 1716 O O . VAL A 1 216 ? -5.762 5.59 -12.008 1 98.06 216 VAL A O 1
ATOM 1719 N N . GLY A 1 217 ? -6.535 6.805 -10.266 1 97.69 217 GLY A N 1
ATOM 1720 C CA . GLY A 1 217 ? -7.652 5.902 -10.039 1 97.69 217 GLY A CA 1
ATOM 1721 C C . GLY A 1 217 ? -7.746 5.414 -8.602 1 97.69 217 GLY A C 1
ATOM 1722 O O . GLY A 1 217 ? -6.758 5.43 -7.871 1 97.69 217 GLY A O 1
ATOM 1723 N N . ASP A 1 218 ? -8.914 5.141 -8.148 1 97.94 218 ASP A N 1
ATOM 1724 C CA . ASP A 1 218 ? -9.219 4.453 -6.898 1 97.94 218 ASP A CA 1
ATOM 1725 C C . ASP A 1 218 ? -8.75 5.27 -5.695 1 97.94 218 ASP A C 1
ATOM 1727 O O . ASP A 1 218 ? -8.18 4.723 -4.75 1 97.94 218 ASP A O 1
ATOM 1731 N N . GLY A 1 219 ? -8.875 6.555 -5.805 1 97.56 219 GLY A N 1
ATOM 1732 C CA . GLY A 1 219 ? -8.617 7.438 -4.676 1 97.56 219 GLY A CA 1
ATOM 1733 C C . GLY A 1 219 ? -7.16 7.84 -4.547 1 97.56 219 GLY A C 1
ATOM 1734 O O . GLY A 1 219 ? -6.73 8.305 -3.492 1 97.56 219 GLY A O 1
ATOM 1735 N N . GLN A 1 220 ? -6.41 7.637 -5.691 1 97.88 220 GLN A N 1
ATOM 1736 C CA . GLN A 1 220 ? -4.992 7.957 -5.609 1 97.88 220 GLN A CA 1
ATOM 1737 C C . GLN A 1 220 ? -4.578 8.93 -6.711 1 97.88 220 GLN A C 1
ATOM 1739 O O . GLN A 1 220 ? -5.078 8.844 -7.836 1 97.88 220 GLN A O 1
ATOM 1744 N N . TYR A 1 221 ? -3.707 9.805 -6.316 1 98.62 221 TYR A N 1
ATOM 1745 C CA . TYR A 1 221 ? -3.072 10.734 -7.246 1 98.62 221 TYR A CA 1
ATOM 1746 C C . TYR A 1 221 ? -1.584 10.438 -7.383 1 98.62 221 TYR A C 1
ATOM 1748 O O . TYR A 1 221 ? -0.933 10.031 -6.418 1 98.62 221 TYR A O 1
ATOM 1756 N N . SER A 1 222 ? -1.056 10.633 -8.625 1 98.31 222 SER A N 1
ATOM 1757 C CA . SER A 1 222 ? 0.394 10.609 -8.789 1 98.31 222 SER A CA 1
ATOM 1758 C C . SER A 1 222 ? 1.033 11.891 -8.266 1 98.31 222 SER A C 1
ATOM 1760 O O . SER A 1 222 ? 0.344 12.891 -8.039 1 98.31 222 SER A O 1
ATOM 1762 N N . ASP A 1 223 ? 2.264 11.852 -7.918 1 97.81 223 ASP A N 1
ATOM 1763 C CA . ASP A 1 223 ? 3.049 13.008 -7.484 1 97.81 223 ASP A CA 1
ATOM 1764 C C . ASP A 1 223 ? 3.818 13.617 -8.656 1 97.81 223 ASP A C 1
ATOM 1766 O O . ASP A 1 223 ? 5.047 13.531 -8.703 1 97.81 223 ASP A O 1
ATOM 1770 N N . GLY A 1 224 ? 3.18 14.383 -9.414 1 97.56 224 GLY A N 1
ATOM 1771 C CA . GLY A 1 224 ? 3.604 14.734 -10.758 1 97.56 224 GLY A CA 1
ATOM 1772 C C . GLY A 1 224 ? 3.146 13.742 -11.812 1 97.56 224 GLY A C 1
ATOM 1773 O O . GLY A 1 224 ? 2.1 13.109 -11.664 1 97.56 224 GLY A O 1
ATOM 1774 N N . PRO A 1 225 ? 3.869 13.648 -12.859 1 95.94 225 PRO A N 1
ATOM 1775 C CA . PRO A 1 225 ? 3.416 12.789 -13.953 1 95.94 225 PRO A CA 1
ATOM 1776 C C . PRO A 1 225 ? 3.457 11.305 -13.594 1 95.94 225 PRO A C 1
ATOM 1778 O O . PRO A 1 225 ? 2.777 10.492 -14.227 1 95.94 225 PRO A O 1
ATOM 1781 N N . MET A 1 226 ? 4.203 10.977 -12.547 1 96.81 226 MET A N 1
ATOM 1782 C CA . MET A 1 226 ? 4.375 9.562 -12.219 1 96.81 226 MET A CA 1
ATOM 1783 C C . MET A 1 226 ? 3.873 9.273 -10.812 1 96.81 226 MET A C 1
ATOM 1785 O O . MET A 1 226 ? 4.066 10.078 -9.898 1 96.81 226 MET A O 1
ATOM 1789 N N . TYR A 1 227 ? 3.338 8.125 -10.711 1 97.31 227 TYR A N 1
ATOM 1790 C CA . TYR A 1 227 ? 2.908 7.613 -9.414 1 97.31 227 TYR A CA 1
ATOM 1791 C C . TYR A 1 227 ? 4.105 7.195 -8.57 1 97.31 227 TYR A C 1
ATOM 1793 O O . TYR A 1 227 ? 5.117 6.73 -9.102 1 97.31 227 TYR A O 1
ATOM 1801 N N . HIS A 1 228 ? 3.994 7.426 -7.27 1 97.44 228 HIS A N 1
ATOM 1802 C CA . HIS A 1 228 ? 5 7.016 -6.297 1 97.44 228 HIS A CA 1
ATOM 1803 C C . HIS A 1 228 ? 4.379 6.203 -5.168 1 97.44 228 HIS A C 1
ATOM 1805 O O . HIS A 1 228 ? 3.369 6.609 -4.59 1 97.44 228 HIS A O 1
ATOM 1811 N N . ASN A 1 229 ? 5.031 5.074 -4.863 1 97.12 229 ASN A N 1
ATOM 1812 C CA . ASN A 1 229 ? 4.645 4.312 -3.678 1 97.12 229 ASN A CA 1
ATOM 1813 C C . ASN A 1 229 ? 5.098 5.004 -2.395 1 97.12 229 ASN A C 1
ATOM 1815 O O . ASN A 1 229 ? 6.094 4.605 -1.788 1 97.12 229 ASN A O 1
ATOM 1819 N N . ASP A 1 230 ? 4.418 6.023 -1.997 1 98.12 230 ASP A N 1
ATOM 1820 C CA . ASP A 1 230 ? 4.672 6.746 -0.756 1 98.12 230 ASP A CA 1
ATOM 1821 C C . ASP A 1 230 ? 3.371 7.281 -0.159 1 98.12 230 ASP A C 1
ATOM 1823 O O . ASP A 1 230 ? 2.281 6.852 -0.542 1 98.12 230 ASP A O 1
ATOM 1827 N N . TYR A 1 231 ? 3.42 8.188 0.866 1 98.75 231 TYR A N 1
ATOM 1828 C CA . TYR A 1 231 ? 2.227 8.641 1.568 1 98.75 231 TYR A CA 1
ATOM 1829 C C . TYR A 1 231 ? 1.936 10.102 1.261 1 98.75 231 TYR A C 1
ATOM 1831 O O . TYR A 1 231 ? 1.301 10.797 2.059 1 98.75 231 TYR A O 1
ATOM 1839 N N . TYR A 1 232 ? 2.4 10.594 0.116 1 98.75 232 TYR A N 1
ATOM 1840 C CA . TYR A 1 232 ? 2.182 12.008 -0.16 1 98.75 232 TYR A CA 1
ATOM 1841 C C . TYR A 1 232 ? 0.708 12.297 -0.417 1 98.75 232 TYR A C 1
ATOM 1843 O O . TYR A 1 232 ? 0.246 13.422 -0.236 1 98.75 232 TYR A O 1
ATOM 1851 N N . ASN A 1 233 ? -0.04 11.297 -0.837 1 98.88 233 ASN A N 1
ATOM 1852 C CA . ASN A 1 233 ? -1.489 11.461 -0.86 1 98.88 233 ASN A CA 1
ATOM 1853 C C . ASN A 1 233 ? -2.037 11.789 0.527 1 98.88 233 ASN A C 1
ATOM 1855 O O . ASN A 1 233 ? -3.064 12.453 0.652 1 98.88 233 ASN A O 1
ATOM 1859 N N . SER A 1 234 ? -1.337 11.336 1.541 1 98.94 234 SER A N 1
ATOM 1860 C CA . SER A 1 234 ? -1.775 11.578 2.912 1 98.94 234 SER A CA 1
ATOM 1861 C C . SER A 1 234 ? -1.048 12.766 3.523 1 98.94 234 SER A C 1
ATOM 1863 O O . SER A 1 234 ? -1.612 13.492 4.348 1 98.94 234 SER A O 1
ATOM 1865 N N . PHE A 1 235 ? 0.181 12.984 3.133 1 98.88 235 PHE A N 1
ATOM 1866 C CA . PHE A 1 235 ? 0.986 14.055 3.707 1 98.88 235 PHE A CA 1
ATOM 1867 C C . PHE A 1 235 ? 0.511 15.414 3.213 1 98.88 235 PHE A C 1
ATOM 1869 O O . PHE A 1 235 ? 0.492 16.391 3.971 1 98.88 235 PHE A O 1
ATOM 1876 N N . VAL A 1 236 ? 0.135 15.445 1.831 1 98.94 236 VAL A N 1
ATOM 1877 C CA . VAL A 1 236 ? -0.007 16.766 1.219 1 98.94 236 VAL A CA 1
ATOM 1878 C C . VAL A 1 236 ? -1.217 16.766 0.288 1 98.94 236 VAL A C 1
ATOM 1880 O O . VAL A 1 236 ? -2.172 17.516 0.507 1 98.94 236 VAL A O 1
ATOM 1883 N N . ILE A 1 237 ? -1.306 15.898 -0.675 1 98.94 237 ILE A N 1
ATOM 1884 C CA . ILE A 1 237 ? -2.16 16.031 -1.849 1 98.94 237 ILE A CA 1
ATOM 1885 C C . ILE A 1 237 ? -3.627 16.047 -1.421 1 98.94 237 ILE A C 1
ATOM 1887 O O . ILE A 1 237 ? -4.316 17.047 -1.594 1 98.94 237 ILE A O 1
ATOM 1891 N N . GLN A 1 238 ? -4.027 15.055 -0.759 1 98.88 238 GLN A N 1
ATOM 1892 C CA . GLN A 1 238 ? -5.465 14.945 -0.524 1 98.88 238 GLN A CA 1
ATOM 1893 C C . GLN A 1 238 ? -5.906 15.852 0.617 1 98.88 238 GLN A C 1
ATOM 1895 O O . GLN A 1 238 ? -6.93 16.531 0.514 1 98.88 238 GLN A O 1
ATOM 1900 N N . PRO A 1 239 ? -5.129 15.938 1.676 1 98.94 239 PRO A N 1
ATOM 1901 C CA . PRO A 1 239 ? -5.566 16.844 2.732 1 98.94 239 PRO A CA 1
ATOM 1902 C C . PRO A 1 239 ? -5.664 18.297 2.256 1 98.94 239 PRO A C 1
ATOM 1904 O O . PRO A 1 239 ? -6.609 19 2.615 1 98.94 239 PRO A O 1
ATOM 1907 N N . MET A 1 240 ? -4.758 18.719 1.45 1 98.94 240 MET A N 1
ATOM 1908 C CA . MET A 1 240 ? -4.785 20.109 0.981 1 98.94 240 MET A CA 1
ATOM 1909 C C . MET A 1 240 ? -5.859 20.297 -0.083 1 98.94 240 MET A C 1
ATOM 1911 O O . MET A 1 240 ? -6.504 21.344 -0.139 1 98.94 240 MET A O 1
ATOM 1915 N N . LEU A 1 241 ? -6.07 19.281 -0.913 1 98.94 241 LEU A N 1
ATOM 1916 C CA . LEU A 1 241 ? -7.184 19.344 -1.854 1 98.94 241 LEU A CA 1
ATOM 1917 C C . LEU A 1 241 ? -8.5 19.547 -1.12 1 98.94 241 LEU A C 1
ATOM 1919 O O . LEU A 1 241 ? -9.328 20.359 -1.532 1 98.94 241 LEU A O 1
ATOM 1923 N N . VAL A 1 242 ? -8.672 18.828 -0.05 1 98.94 242 VAL A N 1
ATOM 1924 C CA . VAL A 1 242 ? -9.93 18.875 0.694 1 98.94 242 VAL A CA 1
ATOM 1925 C C . VAL A 1 242 ? -10.07 20.234 1.383 1 98.94 242 VAL A C 1
ATOM 1927 O O . VAL A 1 242 ? -11.094 20.906 1.241 1 98.94 242 VAL A O 1
ATOM 1930 N N . ASP A 1 243 ? -9.031 20.656 2.076 1 98.94 243 ASP A N 1
ATOM 1931 C CA . ASP A 1 243 ? -9.117 21.875 2.857 1 98.94 243 ASP A CA 1
ATOM 1932 C C . ASP A 1 243 ? -9.172 23.109 1.95 1 98.94 243 ASP A C 1
ATOM 1934 O O . ASP A 1 243 ? -10.055 23.953 2.102 1 98.94 243 ASP A O 1
ATOM 1938 N N . ALA A 1 244 ? -8.25 23.219 1.033 1 98.88 244 ALA A N 1
ATOM 1939 C CA . ALA A 1 244 ? -8.258 24.344 0.098 1 98.88 244 ALA A CA 1
ATOM 1940 C C . ALA A 1 244 ? -9.492 24.281 -0.807 1 98.88 244 ALA A C 1
ATOM 1942 O O . ALA A 1 244 ? -10.078 25.328 -1.12 1 98.88 244 ALA A O 1
ATOM 1943 N N . GLY A 1 245 ? -9.812 23.062 -1.217 1 98.69 245 GLY A N 1
ATOM 1944 C CA . GLY A 1 245 ? -10.992 22.891 -2.047 1 98.69 245 GLY A CA 1
ATOM 1945 C C . GLY A 1 245 ? -12.266 23.391 -1.391 1 98.69 245 GLY A C 1
ATOM 1946 O O . GLY A 1 245 ? -13.133 23.953 -2.059 1 98.69 245 GLY A O 1
ATOM 1947 N N . ARG A 1 246 ? -12.406 23.203 -0.15 1 98.5 246 ARG A N 1
ATOM 1948 C CA . ARG A 1 246 ? -13.57 23.672 0.59 1 98.5 246 ARG A CA 1
ATOM 1949 C C . ARG A 1 246 ? -13.688 25.188 0.508 1 98.5 246 ARG A C 1
ATOM 1951 O O . ARG A 1 246 ? -14.773 25.719 0.276 1 98.5 246 ARG A O 1
ATOM 1958 N N . VAL A 1 247 ? -12.594 25.875 0.685 1 98.5 247 VAL A N 1
ATOM 1959 C CA . VAL A 1 247 ? -12.57 27.344 0.679 1 98.5 247 VAL A CA 1
ATOM 1960 C C . VAL A 1 247 ? -12.844 27.859 -0.731 1 98.5 247 VAL A C 1
ATOM 1962 O O . VAL A 1 247 ? -13.664 28.75 -0.92 1 98.5 247 VAL A O 1
ATOM 1965 N N . MET A 1 248 ? -12.164 27.25 -1.653 1 98.38 248 MET A N 1
ATOM 1966 C CA . MET A 1 248 ? -12.336 27.703 -3.033 1 98.38 248 MET A CA 1
ATOM 1967 C C . MET A 1 248 ? -13.75 27.438 -3.523 1 98.38 248 MET A C 1
ATOM 1969 O O . MET A 1 248 ? -14.32 28.234 -4.262 1 98.38 248 MET A O 1
ATOM 1973 N N . ASN A 1 249 ? -14.281 26.297 -3.143 1 98.5 249 ASN A N 1
ATOM 1974 C CA . ASN A 1 249 ? -15.672 25.984 -3.477 1 98.5 249 ASN A CA 1
ATOM 1975 C C . ASN A 1 249 ? -16.625 27.016 -2.873 1 98.5 249 ASN A C 1
ATOM 1977 O O . ASN A 1 249 ? -17.578 27.453 -3.531 1 98.5 249 ASN A O 1
ATOM 1981 N N . ARG A 1 250 ? -16.422 27.453 -1.691 1 97.69 250 ARG A N 1
ATOM 1982 C CA . ARG A 1 250 ? -17.266 28.406 -0.984 1 97.69 250 ARG A CA 1
ATOM 1983 C C . ARG A 1 250 ? -17.312 29.75 -1.709 1 97.69 250 ARG A C 1
ATOM 1985 O O . ARG A 1 250 ? -18.375 30.359 -1.836 1 97.69 250 ARG A O 1
ATOM 1992 N N . TYR A 1 251 ? -16.219 30.156 -2.238 1 97.38 251 TYR A N 1
ATOM 1993 C CA . TYR A 1 251 ? -16.109 31.531 -2.73 1 97.38 251 TYR A CA 1
ATOM 1994 C C . TYR A 1 251 ? -16.219 31.562 -4.25 1 97.38 251 TYR A C 1
ATOM 1996 O O . TYR A 1 251 ? -16.531 32.625 -4.828 1 97.38 251 TYR A O 1
ATOM 2004 N N . TYR A 1 252 ? -15.969 30.406 -4.844 1 96.75 252 TYR A N 1
ATOM 2005 C CA . TYR A 1 252 ? -15.914 30.406 -6.305 1 96.75 252 TYR A CA 1
ATOM 2006 C C . TYR A 1 252 ? -16.703 29.234 -6.879 1 96.75 252 TYR A C 1
ATOM 2008 O O . TYR A 1 252 ? -16.281 28.625 -7.875 1 96.75 252 TYR A O 1
ATOM 2016 N N . LYS A 1 253 ? -17.781 28.891 -6.383 1 93.25 253 LYS A N 1
ATOM 2017 C CA . LYS A 1 253 ? -18.578 27.688 -6.668 1 93.25 253 LYS A CA 1
ATOM 2018 C C . LYS A 1 253 ? -19.031 27.656 -8.125 1 93.25 253 LYS A C 1
ATOM 2020 O O . LYS A 1 253 ? -19.312 26.594 -8.672 1 93.25 253 LYS A O 1
ATOM 2025 N N . SER A 1 254 ? -19.047 28.766 -8.781 1 91.56 254 SER A N 1
ATOM 2026 C CA . SER A 1 254 ? -19.562 28.844 -10.148 1 91.56 254 SER A CA 1
ATOM 2027 C C . SER A 1 254 ? -18.453 28.562 -11.164 1 91.56 254 SER A C 1
ATOM 2029 O O . SER A 1 254 ? -18.734 28.438 -12.359 1 91.56 254 SER A O 1
ATOM 2031 N N . GLU A 1 255 ? -17.328 28.422 -10.688 1 88.88 255 GLU A N 1
ATOM 2032 C CA . GLU A 1 255 ? -16.203 28.156 -11.57 1 88.88 255 GLU A CA 1
ATOM 2033 C C . GLU A 1 255 ? -15.82 26.688 -11.578 1 88.88 255 GLU A C 1
ATOM 2035 O O . GLU A 1 255 ? -15.906 26.016 -10.547 1 88.88 255 GLU A O 1
ATOM 2040 N N . ALA A 1 256 ? -15.297 26.188 -12.664 1 81.25 256 ALA A N 1
ATOM 2041 C CA . ALA A 1 256 ? -15.211 24.781 -13.008 1 81.25 256 ALA A CA 1
ATOM 2042 C C . ALA A 1 256 ? -14.359 24.016 -11.992 1 81.25 256 ALA A C 1
ATOM 2044 O O . ALA A 1 256 ? -14.797 23 -11.461 1 81.25 256 ALA A O 1
ATOM 2045 N N . PRO A 1 257 ? -13.188 24.469 -11.609 1 90.94 257 PRO A N 1
ATOM 2046 C CA . PRO A 1 257 ? -12.414 23.547 -10.773 1 90.94 257 PRO A CA 1
ATOM 2047 C C . PRO A 1 257 ? -12.812 23.609 -9.297 1 90.94 257 PRO A C 1
ATOM 2049 O O . PRO A 1 257 ? -12.25 22.891 -8.469 1 90.94 257 PRO A O 1
ATOM 2052 N N . TYR A 1 258 ? -13.844 24.469 -9.078 1 95.94 258 TYR A N 1
ATOM 2053 C CA . TYR A 1 258 ? -14.203 24.641 -7.676 1 95.94 258 TYR A CA 1
ATOM 2054 C C . TYR A 1 258 ? -15.68 24.344 -7.445 1 95.94 258 TYR A C 1
ATOM 2056 O O . TYR A 1 258 ? -16.234 24.656 -6.387 1 95.94 258 TYR A O 1
ATOM 2064 N N . SER A 1 259 ? -16.391 23.828 -8.461 1 96.94 259 SER A N 1
ATOM 2065 C CA . SER A 1 259 ? -17.828 23.578 -8.383 1 96.94 259 SER A CA 1
ATOM 2066 C C . SER A 1 259 ? -18.156 22.578 -7.281 1 96.94 259 SER A C 1
ATOM 2068 O O . SER A 1 259 ? -17.266 21.891 -6.773 1 96.94 259 SER A O 1
ATOM 2070 N N . ASP A 1 260 ? -19.406 22.547 -6.984 1 97.38 260 ASP A N 1
ATOM 2071 C CA . ASP A 1 260 ? -19.875 21.562 -6.008 1 97.38 260 ASP A CA 1
ATOM 2072 C C . ASP A 1 260 ? -19.547 20.141 -6.457 1 97.38 260 ASP A C 1
ATOM 2074 O O . ASP A 1 260 ? -19.156 19.297 -5.645 1 97.38 260 ASP A O 1
ATOM 2078 N N . ALA A 1 261 ? -19.75 19.922 -7.68 1 96.44 261 ALA A N 1
ATOM 2079 C CA . ALA A 1 261 ? -19.484 18.594 -8.227 1 96.44 261 ALA A CA 1
ATOM 2080 C C . ALA A 1 261 ? -18.016 18.234 -8.102 1 96.44 261 ALA A C 1
ATOM 2082 O O . ALA A 1 261 ? -17.672 17.094 -7.777 1 96.44 261 ALA A O 1
ATOM 2083 N N . GLN A 1 262 ? -17.156 19.203 -8.359 1 97 262 GLN A N 1
ATOM 2084 C CA . GLN A 1 262 ? -15.727 18.969 -8.266 1 97 262 GLN A CA 1
ATOM 2085 C C . GLN A 1 262 ? -15.305 18.719 -6.82 1 97 262 GLN A C 1
ATOM 2087 O O . GLN A 1 262 ? -14.5 17.828 -6.543 1 97 262 GLN A O 1
ATOM 2092 N N . TYR A 1 263 ? -15.828 19.5 -5.965 1 98.06 263 TYR A N 1
ATOM 2093 C CA . TYR A 1 263 ? -15.477 19.312 -4.562 1 98.06 263 TYR A CA 1
ATOM 2094 C C . TYR A 1 263 ? -16 17.984 -4.039 1 98.06 263 TYR A C 1
ATOM 2096 O O . TYR A 1 263 ? -15.32 17.312 -3.266 1 98.06 263 TYR A O 1
ATOM 2104 N N . ALA A 1 264 ? -17.188 17.594 -4.449 1 97.38 264 ALA A N 1
ATOM 2105 C CA . ALA A 1 264 ? -17.734 16.297 -4.062 1 97.38 264 ALA A CA 1
ATOM 2106 C C . ALA A 1 264 ? -16.844 15.164 -4.547 1 97.38 264 ALA A C 1
ATOM 2108 O O . ALA A 1 264 ? -16.672 14.164 -3.85 1 97.38 264 ALA A O 1
ATOM 2109 N N . ARG A 1 265 ? -16.312 15.297 -5.711 1 97.44 265 ARG A N 1
ATOM 2110 C CA . ARG A 1 265 ? -15.398 14.305 -6.262 1 97.44 265 ARG A CA 1
ATOM 2111 C C . ARG A 1 265 ? -14.125 14.211 -5.438 1 97.44 265 ARG A C 1
ATOM 2113 O O . ARG A 1 265 ? -13.625 13.117 -5.16 1 97.44 265 ARG A O 1
ATOM 2120 N N . ILE A 1 266 ? -13.594 15.352 -5.074 1 98.38 266 ILE A N 1
ATOM 2121 C CA . ILE A 1 266 ? -12.414 15.414 -4.227 1 98.38 266 ILE A CA 1
ATOM 2122 C C . ILE A 1 266 ? -12.672 14.664 -2.92 1 98.38 266 ILE A C 1
ATOM 2124 O O . ILE A 1 266 ? -11.859 13.844 -2.494 1 98.38 266 ILE A O 1
ATOM 2128 N N . CYS A 1 267 ? -13.812 14.859 -2.35 1 98.62 267 CYS A N 1
ATOM 2129 C CA . CYS A 1 267 ? -14.156 14.258 -1.067 1 98.62 267 CYS A CA 1
ATOM 2130 C C . CYS A 1 267 ? -14.375 12.758 -1.212 1 98.62 267 CYS A C 1
ATOM 2132 O O . CYS A 1 267 ? -13.984 11.984 -0.335 1 98.62 267 CYS A O 1
ATOM 2134 N N . ARG A 1 268 ? -14.977 12.344 -2.297 1 98.19 268 ARG A N 1
ATOM 2135 C CA . ARG A 1 268 ? -15.188 10.922 -2.547 1 98.19 268 ARG A CA 1
ATOM 2136 C C . ARG A 1 268 ? -13.859 10.188 -2.684 1 98.19 268 ARG A C 1
ATOM 2138 O O . ARG A 1 268 ? -13.695 9.086 -2.148 1 98.19 268 ARG A O 1
ATOM 2145 N N . ARG A 1 269 ? -12.953 10.789 -3.396 1 98.69 269 ARG A N 1
ATOM 2146 C CA . ARG A 1 269 ? -11.625 10.211 -3.576 1 98.69 269 ARG A CA 1
ATOM 2147 C C . ARG A 1 269 ? -10.875 10.141 -2.25 1 98.69 269 ARG A C 1
ATOM 2149 O O . ARG A 1 269 ? -10.211 9.141 -1.96 1 98.69 269 ARG A O 1
ATOM 2156 N N . ALA A 1 270 ? -11.047 11.156 -1.447 1 98.75 270 ALA A N 1
ATOM 2157 C CA . ALA A 1 270 ? -10.422 11.18 -0.126 1 98.75 270 ALA A CA 1
ATOM 2158 C C . ALA A 1 270 ? -11.008 10.102 0.778 1 98.75 270 ALA A C 1
ATOM 2160 O O . ALA A 1 270 ? -10.289 9.461 1.546 1 98.75 270 ALA A O 1
ATOM 2161 N N . SER A 1 271 ? -12.289 9.906 0.724 1 98.69 271 SER A N 1
ATOM 2162 C CA . SER A 1 271 ? -12.961 8.867 1.492 1 98.69 271 SER A CA 1
ATOM 2163 C C . SER A 1 271 ? -12.445 7.48 1.116 1 98.69 271 SER A C 1
ATOM 2165 O O . SER A 1 271 ? -12.164 6.656 1.99 1 98.69 271 SER A O 1
ATOM 2167 N N . ARG A 1 272 ? -12.297 7.234 -0.153 1 98.62 272 ARG A N 1
ATOM 2168 C CA . ARG A 1 272 ? -11.766 5.965 -0.638 1 98.62 272 ARG A CA 1
ATOM 2169 C C . ARG A 1 272 ? -10.359 5.715 -0.098 1 98.62 272 ARG A C 1
ATOM 2171 O O . ARG A 1 272 ? -10.062 4.621 0.388 1 98.62 272 ARG A O 1
ATOM 2178 N N . TYR A 1 273 ? -9.531 6.73 -0.154 1 98.69 273 TYR A N 1
ATOM 2179 C CA . TYR A 1 273 ? -8.156 6.586 0.297 1 98.69 273 TYR A CA 1
ATOM 2180 C C . TYR A 1 273 ? -8.094 6.379 1.806 1 98.69 273 TYR A C 1
ATOM 2182 O O . TYR A 1 273 ? -7.238 5.641 2.303 1 98.69 273 TYR A O 1
ATOM 2190 N N . ALA A 1 274 ? -9 6.996 2.551 1 98.81 274 ALA A N 1
ATOM 2191 C CA . ALA A 1 274 ? -9.094 6.742 3.988 1 98.81 274 ALA A CA 1
ATOM 2192 C C . ALA A 1 274 ? -9.359 5.27 4.27 1 98.81 274 ALA A C 1
ATOM 2194 O O . ALA A 1 274 ? -8.789 4.695 5.199 1 98.81 274 ALA A O 1
ATOM 2195 N N . GLY A 1 275 ? -10.258 4.703 3.482 1 98.62 275 GLY A N 1
ATOM 2196 C CA . GLY A 1 275 ? -10.5 3.275 3.615 1 98.62 275 GLY A CA 1
ATOM 2197 C C . GLY A 1 275 ? -9.273 2.428 3.359 1 98.62 275 GLY A C 1
ATOM 2198 O O . GLY A 1 275 ? -9.031 1.442 4.059 1 98.62 275 GLY A O 1
ATOM 2199 N N . VAL A 1 276 ? -8.5 2.824 2.373 1 98.69 276 VAL A N 1
ATOM 2200 C CA . VAL A 1 276 ? -7.258 2.129 2.053 1 98.69 276 VAL A CA 1
ATOM 2201 C C . VAL A 1 276 ? -6.301 2.203 3.242 1 98.69 276 VAL A C 1
ATOM 2203 O O . VAL A 1 276 ? -5.676 1.205 3.605 1 98.69 276 VAL A O 1
ATOM 2206 N N . LEU A 1 277 ? -6.203 3.342 3.857 1 98.88 277 LEU A N 1
ATOM 2207 C CA . LEU A 1 277 ? -5.309 3.518 4.996 1 98.88 277 LEU A CA 1
ATOM 2208 C C . LEU A 1 277 ? -5.77 2.68 6.184 1 98.88 277 LEU A C 1
ATOM 2210 O O . LEU A 1 277 ? -4.953 2.055 6.863 1 98.88 277 LEU A O 1
ATOM 2214 N N . GLU A 1 278 ? -7.074 2.68 6.48 1 98.88 278 GLU A N 1
ATOM 2215 C CA . GLU A 1 278 ? -7.598 1.863 7.57 1 98.88 278 GLU A CA 1
ATOM 2216 C C . GLU A 1 278 ? -7.223 0.396 7.395 1 98.88 278 GLU A C 1
ATOM 2218 O O . GLU A 1 278 ? -6.77 -0.254 8.336 1 98.88 278 GLU A O 1
ATOM 2223 N N . ARG A 1 279 ? -7.312 -0.08 6.215 1 98.69 279 ARG A N 1
ATOM 2224 C CA . ARG A 1 279 ? -7.043 -1.478 5.891 1 98.69 279 ARG A CA 1
ATOM 2225 C C . ARG A 1 279 ? -5.547 -1.762 5.887 1 98.69 279 ARG A C 1
ATOM 2227 O O . ARG A 1 279 ? -5.129 -2.922 5.91 1 98.69 279 ARG A O 1
ATOM 2234 N N . SER A 1 280 ? -4.75 -0.726 5.859 1 98.81 280 SER A N 1
ATOM 2235 C CA . SER A 1 280 ? -3.301 -0.88 5.812 1 98.81 280 SER A CA 1
ATOM 2236 C C . SER A 1 280 ? -2.713 -1.014 7.215 1 98.81 280 SER A C 1
ATOM 2238 O O . SER A 1 280 ? -1.525 -1.311 7.371 1 98.81 280 SER A O 1
ATOM 2240 N N . ILE A 1 281 ? -3.508 -0.818 8.203 1 98.94 281 ILE A N 1
ATOM 2241 C CA . ILE A 1 281 ? -3.023 -0.932 9.578 1 98.94 281 ILE A CA 1
ATOM 2242 C C . ILE A 1 281 ? -3.068 -2.393 10.016 1 98.94 281 ILE A C 1
ATOM 2244 O O . ILE A 1 281 ? -4.129 -3.023 10 1 98.94 281 ILE A O 1
ATOM 2248 N N . SER A 1 282 ? -1.932 -2.934 10.375 1 98.88 282 SER A N 1
ATOM 2249 C CA . SER A 1 282 ? -1.815 -4.336 10.766 1 98.88 282 SER A CA 1
ATOM 2250 C C . SER A 1 282 ? -2.549 -4.609 12.078 1 98.88 282 SER A C 1
ATOM 2252 O O . SER A 1 282 ? -2.889 -3.678 12.812 1 98.88 282 SER A O 1
ATOM 2254 N N . PRO A 1 283 ? -2.762 -5.836 12.367 1 98.88 283 PRO A N 1
ATOM 2255 C CA . PRO A 1 283 ? -3.465 -6.176 13.602 1 98.88 283 PRO A CA 1
ATOM 2256 C C . PRO A 1 283 ? -2.764 -5.637 14.844 1 98.88 283 PRO A C 1
ATOM 2258 O O . PRO A 1 283 ? -3.414 -5.367 15.859 1 98.88 283 PRO A O 1
ATOM 2261 N N . GLU A 1 284 ? -1.487 -5.41 14.773 1 98.75 284 GLU A N 1
ATOM 2262 C CA . GLU A 1 284 ? -0.697 -5.004 15.93 1 98.75 284 GLU A CA 1
ATOM 2263 C C . GLU A 1 284 ? -0.361 -3.516 15.875 1 98.75 284 GLU A C 1
ATOM 2265 O O . GLU A 1 284 ? 0.54 -3.051 16.578 1 98.75 284 GLU A O 1
ATOM 2270 N N . GLY A 1 285 ? -1.046 -2.773 14.961 1 98.81 285 GLY A N 1
ATOM 2271 C CA . GLY A 1 285 ? -0.926 -1.323 14.953 1 98.81 285 GLY A CA 1
ATOM 2272 C C . GLY A 1 285 ? 0.305 -0.826 14.227 1 98.81 285 GLY A C 1
ATOM 2273 O O . GLY A 1 285 ? 0.975 0.102 14.68 1 98.81 285 GLY A O 1
ATOM 2274 N N . THR A 1 286 ? 0.653 -1.505 13.133 1 98.88 286 THR A N 1
ATOM 2275 C CA . THR A 1 286 ? 1.709 -1.022 12.25 1 98.88 286 THR A CA 1
ATOM 2276 C C . THR A 1 286 ? 1.149 -0.69 10.867 1 98.88 286 THR A C 1
ATOM 2278 O O . THR A 1 286 ? -0.039 -0.89 10.609 1 98.88 286 THR A O 1
ATOM 2281 N N . PHE A 1 287 ? 1.896 -0.1 9.992 1 98.88 287 PHE A N 1
ATOM 2282 C CA . PHE A 1 287 ? 1.596 0.089 8.578 1 98.88 287 PHE A CA 1
ATOM 2283 C C . PHE A 1 287 ? 2.861 -0.011 7.734 1 98.88 287 PHE A C 1
ATOM 2285 O O . PHE A 1 287 ? 3.973 0.05 8.266 1 98.88 287 PHE A O 1
ATOM 2292 N N . PRO A 1 288 ? 2.77 -0.227 6.422 1 98.81 288 PRO A N 1
ATOM 2293 C CA . PRO A 1 288 ? 3.939 -0.452 5.57 1 98.81 288 PRO A CA 1
ATOM 2294 C C . PRO A 1 288 ? 4.926 0.714 5.602 1 98.81 288 PRO A C 1
ATOM 2296 O O . PRO A 1 288 ? 4.512 1.876 5.609 1 98.81 288 PRO A O 1
ATOM 2299 N N . VAL A 1 289 ? 6.203 0.399 5.625 1 98.62 289 VAL A N 1
ATOM 2300 C CA . VAL A 1 289 ? 7.27 1.393 5.617 1 98.62 289 VAL A CA 1
ATOM 2301 C C . VAL A 1 289 ? 7.715 1.664 4.18 1 98.62 289 VAL A C 1
ATOM 2303 O O . VAL A 1 289 ? 8.742 1.152 3.734 1 98.62 289 VAL A O 1
ATOM 2306 N N . LEU A 1 290 ? 6.992 2.584 3.52 1 98.12 290 LEU A N 1
ATOM 2307 C CA . LEU A 1 290 ? 7.164 2.777 2.084 1 98.12 290 LEU A CA 1
ATOM 2308 C C . LEU A 1 290 ? 7.406 4.246 1.757 1 98.12 290 LEU A C 1
ATOM 2310 O O . LEU A 1 290 ? 6.766 5.129 2.338 1 98.12 290 LEU A O 1
ATOM 2314 N N . GLY A 1 291 ? 8.328 4.441 0.899 1 97.81 291 GLY A N 1
ATOM 2315 C CA . GLY A 1 291 ? 8.43 5.719 0.213 1 97.81 291 GLY A CA 1
ATOM 2316 C C . GLY A 1 291 ? 9.242 6.746 0.981 1 97.81 291 GLY A C 1
ATOM 2317 O O . GLY A 1 291 ? 9.625 6.508 2.129 1 97.81 291 GLY A O 1
ATOM 2318 N N . ARG A 1 292 ? 9.414 7.82 0.307 1 97.5 292 ARG A N 1
ATOM 2319 C CA . ARG A 1 292 ? 10.156 8.93 0.902 1 97.5 292 ARG A CA 1
ATOM 2320 C C . ARG A 1 292 ? 9.344 9.594 2.006 1 97.5 292 ARG A C 1
ATOM 2322 O O . ARG A 1 292 ? 8.117 9.469 2.051 1 97.5 292 ARG A O 1
ATOM 2329 N N . SER A 1 293 ? 10.047 10.273 2.898 1 98.31 293 SER A N 1
ATOM 2330 C CA . SER A 1 293 ? 9.469 11.078 3.965 1 98.31 293 SER A CA 1
ATOM 2331 C C . SER A 1 293 ? 8.758 10.203 4.992 1 98.31 293 SER A C 1
ATOM 2333 O O . SER A 1 293 ? 7.848 10.664 5.688 1 98.31 293 SER A O 1
ATOM 2335 N N . ILE A 1 294 ? 9.156 8.922 5.082 1 98.5 294 ILE A N 1
ATOM 2336 C CA . ILE A 1 294 ? 8.5 7.965 5.965 1 98.5 294 ILE A CA 1
ATOM 2337 C C . ILE A 1 294 ? 8.703 8.383 7.418 1 98.5 294 ILE A C 1
ATOM 2339 O O . ILE A 1 294 ? 7.988 7.922 8.312 1 98.5 294 ILE A O 1
ATOM 2343 N N . LEU A 1 295 ? 9.633 9.328 7.66 1 98.56 295 LEU A N 1
ATOM 2344 C CA . LEU A 1 295 ? 9.938 9.773 9.016 1 98.56 295 LEU A CA 1
ATOM 2345 C C . LEU A 1 295 ? 8.875 10.75 9.516 1 98.56 295 LEU A C 1
ATOM 2347 O O . LEU A 1 295 ? 8.93 11.203 10.656 1 98.56 295 LEU A O 1
ATOM 2351 N N . TYR A 1 296 ? 7.84 11.047 8.695 1 98.69 296 TYR A N 1
ATOM 2352 C CA . TYR A 1 296 ? 6.73 11.883 9.156 1 98.69 296 TYR A CA 1
ATOM 2353 C C . TYR A 1 296 ? 5.816 11.102 10.094 1 98.69 296 TYR A C 1
ATOM 2355 O O . TYR A 1 296 ? 4.84 11.648 10.609 1 98.69 296 TYR A O 1
ATOM 2363 N N . ARG A 1 297 ? 6.113 9.836 10.375 1 98.62 297 ARG A N 1
ATOM 2364 C CA . ARG A 1 297 ? 5.469 9 11.383 1 98.62 297 ARG A CA 1
ATOM 2365 C C . ARG A 1 297 ? 3.969 8.898 11.133 1 98.62 297 ARG A C 1
ATOM 2367 O O . ARG A 1 297 ? 3.539 8.445 10.07 1 98.62 297 ARG A O 1
ATOM 2374 N N . THR A 1 298 ? 3.236 9.359 12.125 1 98.94 298 THR A N 1
ATOM 2375 C CA . THR A 1 298 ? 1.783 9.242 12.078 1 98.94 298 THR A CA 1
ATOM 2376 C C . THR A 1 298 ? 1.202 10.164 11.008 1 98.94 298 THR A C 1
ATOM 2378 O O . THR A 1 298 ? 0.032 10.039 10.641 1 98.94 298 THR A O 1
ATOM 2381 N N . GLY A 1 299 ? 2.051 11.055 10.445 1 98.94 299 GLY A N 1
ATOM 2382 C CA . GLY A 1 299 ? 1.597 11.852 9.32 1 98.94 299 GLY A CA 1
ATOM 2383 C C . GLY A 1 299 ? 1.104 11.008 8.156 1 98.94 299 GLY A C 1
ATOM 2384 O O . GLY A 1 299 ? 0.315 11.484 7.332 1 98.94 299 GLY A O 1
ATOM 2385 N N . CYS A 1 300 ? 1.55 9.75 8.133 1 98.88 300 CYS A N 1
ATOM 2386 C CA . CYS A 1 300 ? 1.12 8.812 7.102 1 98.88 300 CYS A CA 1
ATOM 2387 C C . CYS A 1 300 ? -0.388 8.602 7.152 1 98.88 300 CYS A C 1
ATOM 2389 O O . CYS A 1 300 ? -1.004 8.242 6.148 1 98.88 300 CYS A O 1
ATOM 2391 N N . LEU A 1 301 ? -1.005 8.891 8.297 1 98.94 301 LEU A N 1
ATOM 2392 C CA . LEU A 1 301 ? -2.422 8.594 8.492 1 98.94 301 LEU A CA 1
ATOM 2393 C C . LEU A 1 301 ? -3.24 9.883 8.539 1 98.94 301 LEU A C 1
ATOM 2395 O O . LEU A 1 301 ? -4.387 9.875 9 1 98.94 301 LEU A O 1
ATOM 2399 N N . GLN A 1 302 ? -2.656 11 8.039 1 98.94 302 GLN A N 1
ATOM 2400 C CA . GLN A 1 302 ? -3.346 12.281 8.07 1 98.94 302 GLN A CA 1
ATOM 2401 C C . GLN A 1 302 ? -4.684 12.203 7.34 1 98.94 302 GLN A C 1
ATOM 2403 O O . GLN A 1 302 ? -5.688 12.742 7.816 1 98.94 302 GLN A O 1
ATOM 2408 N N . SER A 1 303 ? -4.738 11.578 6.191 1 98.94 303 SER A N 1
ATOM 2409 C CA . SER A 1 303 ? -5.969 11.516 5.41 1 98.94 303 SER A CA 1
ATOM 2410 C C . SER A 1 303 ? -7.055 10.734 6.148 1 98.94 303 SER A C 1
ATOM 2412 O O . SER A 1 303 ? -8.242 11.055 6.035 1 98.94 303 SER A O 1
ATOM 2414 N N . LEU A 1 304 ? -6.664 9.688 6.898 1 98.94 304 LEU A N 1
ATOM 2415 C CA . LEU A 1 304 ? -7.613 8.945 7.711 1 98.94 304 LEU A CA 1
ATOM 2416 C C . LEU A 1 304 ? -8.117 9.789 8.875 1 98.94 304 LEU A C 1
ATOM 2418 O O . LEU A 1 304 ? -9.312 9.797 9.172 1 98.94 304 LEU A O 1
ATOM 2422 N N . ALA A 1 305 ? -7.223 10.516 9.469 1 98.94 305 ALA A N 1
ATOM 2423 C CA . ALA A 1 305 ? -7.586 11.422 10.555 1 98.94 305 ALA A CA 1
ATOM 2424 C C . ALA A 1 305 ? -8.508 12.531 10.055 1 98.94 305 ALA A C 1
ATOM 2426 O O . ALA A 1 305 ? -9.5 12.859 10.711 1 98.94 305 ALA A O 1
ATOM 2427 N N . GLN A 1 306 ? -8.188 13.07 8.891 1 98.94 306 GLN A N 1
ATOM 2428 C CA . GLN A 1 306 ? -9 14.133 8.328 1 98.94 306 GLN A CA 1
ATOM 2429 C C . GLN A 1 306 ? -10.391 13.625 7.949 1 98.94 306 GLN A C 1
ATOM 2431 O O . GLN A 1 306 ? -11.391 14.305 8.18 1 98.94 306 GLN A O 1
ATOM 2436 N N . ALA A 1 307 ? -10.438 12.43 7.414 1 98.94 307 ALA A N 1
ATOM 2437 C CA . ALA A 1 307 ? -11.727 11.836 7.086 1 98.94 307 ALA A CA 1
ATOM 2438 C C . ALA A 1 307 ? -12.578 11.641 8.336 1 98.94 307 ALA A C 1
ATOM 2440 O O . ALA A 1 307 ? -13.797 11.805 8.305 1 98.94 307 ALA A O 1
ATOM 2441 N N . SER A 1 308 ? -11.945 11.281 9.391 1 98.94 308 SER A N 1
ATOM 2442 C CA . SER A 1 308 ? -12.641 11.141 10.664 1 98.94 308 SER A CA 1
ATOM 2443 C C . SER A 1 308 ? -13.195 12.477 11.141 1 98.94 308 SER A C 1
ATOM 2445 O O . SER A 1 308 ? -14.367 12.57 11.516 1 98.94 308 SER A O 1
ATOM 2447 N N . LEU A 1 309 ? -12.359 13.477 11.07 1 98.94 309 LEU A N 1
ATOM 2448 C CA . LEU A 1 309 ? -12.734 14.812 11.5 1 98.94 309 LEU A CA 1
ATOM 2449 C C . LEU A 1 309 ? -13.93 15.328 10.695 1 98.94 309 LEU A C 1
ATOM 2451 O O . LEU A 1 309 ? -14.852 15.922 11.258 1 98.94 309 LEU A O 1
ATOM 2455 N N . LEU A 1 310 ? -13.898 15.055 9.383 1 98.81 310 LEU A N 1
ATOM 2456 C CA . LEU A 1 310 ? -14.867 15.656 8.477 1 98.81 310 LEU A CA 1
ATOM 2457 C C . LEU A 1 310 ? -16.031 14.711 8.219 1 98.81 310 LEU A C 1
ATOM 2459 O O . LEU A 1 310 ? -16.859 14.969 7.336 1 98.81 310 LEU A O 1
ATOM 2463 N N . LYS A 1 311 ? -16.094 13.57 8.938 1 98.44 311 LYS A N 1
ATOM 2464 C CA . LYS A 1 311 ? -17.172 12.594 8.844 1 98.44 311 LYS A CA 1
ATOM 2465 C C . LYS A 1 311 ? -17.328 12.078 7.418 1 98.44 311 LYS A C 1
ATOM 2467 O O . LYS A 1 311 ? -18.438 12.008 6.891 1 98.44 311 LYS A O 1
ATOM 2472 N N . MET A 1 312 ? -16.141 11.742 6.848 1 98.19 312 MET A N 1
ATOM 2473 C CA . MET A 1 312 ? -16.094 11.281 5.461 1 98.19 312 MET A CA 1
ATOM 2474 C C . MET A 1 312 ? -15.578 9.844 5.387 1 98.19 312 MET A C 1
ATOM 2476 O O . MET A 1 312 ? -15.055 9.422 4.352 1 98.19 312 MET A O 1
ATOM 2480 N N . LEU A 1 313 ? -15.625 9.094 6.457 1 98.56 313 LEU A N 1
ATOM 2481 C CA . LEU A 1 313 ? -15.172 7.711 6.426 1 98.56 313 LEU A CA 1
ATOM 2482 C C . LEU A 1 313 ? -16.062 6.867 5.523 1 98.56 313 LEU A C 1
ATOM 2484 O O . LEU A 1 313 ? -17.281 7.078 5.469 1 98.56 313 LEU A O 1
ATOM 2488 N N . PRO A 1 314 ? -15.453 5.93 4.82 1 97.31 314 PRO A N 1
ATOM 2489 C CA . PRO A 1 314 ? -16.312 5.047 4.035 1 97.31 314 PRO A CA 1
ATOM 2490 C C . PRO A 1 314 ? -17.203 4.156 4.91 1 97.31 314 PRO A C 1
ATOM 2492 O O . PRO A 1 314 ? -16.906 3.961 6.094 1 97.31 314 PRO A O 1
ATOM 2495 N N . LYS A 1 315 ? -18.188 3.582 4.367 1 94.56 315 LYS A N 1
ATOM 2496 C CA . LYS A 1 315 ? -19.234 2.875 5.082 1 94.56 315 LYS A CA 1
ATOM 2497 C C . LYS A 1 315 ? -18.672 1.695 5.871 1 94.56 315 LYS A C 1
ATOM 2499 O O . LYS A 1 315 ? -19.141 1.403 6.977 1 94.56 315 LYS A O 1
ATOM 2504 N N . ASP A 1 316 ? -17.703 1.049 5.391 1 94.62 316 ASP A N 1
ATOM 2505 C CA . ASP A 1 316 ? -17.219 -0.187 6 1 94.62 316 ASP A CA 1
ATOM 2506 C C . ASP A 1 316 ? -16.172 0.102 7.07 1 94.62 316 ASP A C 1
ATOM 2508 O O . ASP A 1 316 ? -15.766 -0.797 7.812 1 94.62 316 ASP A O 1
ATOM 2512 N N . ALA A 1 317 ? -15.719 1.335 7.227 1 97.12 317 ALA A N 1
ATOM 2513 C CA . ALA A 1 317 ? -14.781 1.749 8.266 1 97.12 317 ALA A CA 1
ATOM 2514 C C . ALA A 1 317 ? -15.492 2.549 9.359 1 97.12 317 ALA A C 1
ATOM 2516 O O . ALA A 1 317 ? -15.453 3.781 9.359 1 97.12 317 ALA A O 1
ATOM 2517 N N . THR A 1 318 ? -16 1.834 10.344 1 97.69 318 THR A N 1
ATOM 2518 C CA . THR A 1 318 ? -16.75 2.527 11.383 1 97.69 318 THR A CA 1
ATOM 2519 C C . THR A 1 318 ? -15.82 3.377 12.242 1 97.69 318 THR A C 1
ATOM 2521 O O . THR A 1 318 ? -14.617 3.135 12.289 1 97.69 318 THR A O 1
ATOM 2524 N N . GLU A 1 319 ? -16.406 4.336 12.914 1 98.62 319 GLU A N 1
ATOM 2525 C CA . GLU A 1 319 ? -15.617 5.258 13.727 1 98.62 319 GLU A CA 1
ATOM 2526 C C . GLU A 1 319 ? -14.906 4.527 14.859 1 98.62 319 GLU A C 1
ATOM 2528 O O . GLU A 1 319 ? -13.773 4.852 15.203 1 98.62 319 GLU A O 1
ATOM 2533 N N . GLY A 1 320 ? -15.578 3.498 15.438 1 98.38 320 GLY A N 1
ATOM 2534 C CA . GLY A 1 320 ? -14.953 2.703 16.484 1 98.38 320 GLY A CA 1
ATOM 2535 C C . GLY A 1 320 ? -13.75 1.924 16 1 98.38 320 GLY A C 1
ATOM 2536 O O . GLY A 1 320 ? -12.75 1.811 16.703 1 98.38 320 GLY A O 1
ATOM 2537 N N . GLN A 1 321 ? -13.867 1.38 14.773 1 98.31 321 GLN A N 1
ATOM 2538 C CA . GLN A 1 321 ? -12.75 0.677 14.141 1 98.31 321 GLN A CA 1
ATOM 2539 C C . GLN A 1 321 ? -11.57 1.614 13.906 1 98.31 321 GLN A C 1
ATOM 2541 O O . GLN A 1 321 ? -10.438 1.284 14.25 1 98.31 321 GLN A O 1
ATOM 2546 N N . VAL A 1 322 ? -11.883 2.748 13.367 1 98.88 322 VAL A N 1
ATOM 2547 C CA . VAL A 1 322 ? -10.859 3.691 12.945 1 98.88 322 VAL A CA 1
ATOM 2548 C C . VAL A 1 322 ? -10.156 4.273 14.172 1 98.88 322 VAL A C 1
ATOM 2550 O O . VAL A 1 322 ? -8.922 4.359 14.203 1 98.88 322 VAL A O 1
ATOM 2553 N N . ARG A 1 323 ? -10.875 4.617 15.211 1 98.94 323 ARG A N 1
ATOM 2554 C CA . ARG A 1 323 ? -10.281 5.125 16.453 1 98.94 323 ARG A CA 1
ATOM 2555 C C . ARG A 1 323 ? -9.375 4.078 17.078 1 98.94 323 ARG A C 1
ATOM 2557 O O . ARG A 1 323 ? -8.258 4.395 17.5 1 98.94 323 ARG A O 1
ATOM 2564 N N . SER A 1 324 ? -9.867 2.85 17.078 1 98.88 324 SER A N 1
ATOM 2565 C CA . SER A 1 324 ? -9.078 1.764 17.656 1 98.88 324 SER A CA 1
ATOM 2566 C C . SER A 1 324 ? -7.777 1.56 16.891 1 98.88 324 SER A C 1
ATOM 2568 O O . SER A 1 324 ? -6.711 1.414 17.484 1 98.88 324 SER A O 1
ATOM 2570 N N . ALA A 1 325 ? -7.867 1.585 15.617 1 98.94 325 ALA A N 1
ATOM 2571 C CA . ALA A 1 325 ? -6.707 1.357 14.758 1 98.94 325 ALA A CA 1
ATOM 2572 C C . ALA A 1 325 ? -5.68 2.473 14.914 1 98.94 325 ALA A C 1
ATOM 2574 O O . ALA A 1 325 ? -4.492 2.207 15.117 1 98.94 325 ALA A O 1
ATOM 2575 N N . MET A 1 326 ? -6.129 3.697 14.828 1 98.94 326 MET A N 1
ATOM 2576 C CA . MET A 1 326 ? -5.211 4.832 14.922 1 98.94 326 MET A CA 1
ATOM 2577 C C . MET A 1 326 ? -4.582 4.91 16.312 1 98.94 326 MET A C 1
ATOM 2579 O O . MET A 1 326 ? -3.4 5.227 16.438 1 98.94 326 MET A O 1
ATOM 2583 N N . THR A 1 327 ? -5.363 4.609 17.328 1 98.94 327 THR A N 1
ATOM 2584 C CA . THR A 1 327 ? -4.824 4.602 18.688 1 98.94 327 THR A CA 1
ATOM 2585 C C . THR A 1 327 ? -3.736 3.541 18.828 1 98.94 327 THR A C 1
ATOM 2587 O O . THR A 1 327 ? -2.699 3.787 19.438 1 98.94 327 THR A O 1
ATOM 2590 N N . ALA A 1 328 ? -4.008 2.408 18.219 1 98.94 328 ALA A N 1
ATOM 2591 C CA . ALA A 1 328 ? -3.014 1.341 18.266 1 98.94 328 ALA A CA 1
ATOM 2592 C C . ALA A 1 328 ? -1.708 1.78 17.609 1 98.94 328 ALA A C 1
ATOM 2594 O O . ALA A 1 328 ? -0.623 1.505 18.141 1 98.94 328 ALA A O 1
ATOM 2595 N N . VAL A 1 329 ? -1.796 2.455 16.516 1 98.94 329 VAL A N 1
ATOM 2596 C CA . VAL A 1 329 ? -0.609 2.943 15.82 1 98.94 329 VAL A CA 1
ATOM 2597 C C . VAL A 1 329 ? 0.113 3.969 16.703 1 98.94 329 VAL A C 1
ATOM 2599 O O . VAL A 1 329 ? 1.338 3.924 16.828 1 98.94 329 VAL A O 1
ATOM 2602 N N . MET A 1 330 ? -0.635 4.879 17.297 1 98.88 330 MET A N 1
ATOM 2603 C CA . MET A 1 330 ? -0.048 5.918 18.141 1 98.88 330 MET A CA 1
ATOM 2604 C C . MET A 1 330 ? 0.705 5.305 19.328 1 98.88 330 MET A C 1
ATOM 2606 O O . MET A 1 330 ? 1.833 5.703 19.609 1 98.88 330 MET A O 1
ATOM 2610 N N . ARG A 1 331 ? 0.078 4.391 19.938 1 98.75 331 ARG A N 1
ATOM 2611 C CA . ARG A 1 331 ? 0.707 3.752 21.094 1 98.75 331 ARG A CA 1
ATOM 2612 C C . ARG A 1 331 ? 2.006 3.059 20.688 1 98.75 331 ARG A C 1
ATOM 2614 O O . ARG A 1 331 ? 3.01 3.152 21.406 1 98.75 331 ARG A O 1
ATOM 2621 N N . ARG A 1 332 ? 1.953 2.447 19.578 1 98.62 332 ARG A N 1
ATOM 2622 C CA . ARG A 1 332 ? 3.123 1.692 19.141 1 98.62 332 ARG A CA 1
ATOM 2623 C C . ARG A 1 332 ? 4.242 2.627 18.703 1 98.62 332 ARG A C 1
ATOM 2625 O O . ARG A 1 332 ? 5.422 2.34 18.906 1 98.62 332 ARG A O 1
ATOM 2632 N N . MET A 1 333 ? 3.934 3.703 18.109 1 98.81 333 MET A N 1
ATOM 2633 C CA . MET A 1 333 ? 4.918 4.57 17.469 1 98.81 333 MET A CA 1
ATOM 2634 C C . MET A 1 333 ? 5.32 5.715 18.391 1 98.81 333 MET A C 1
ATOM 2636 O O . MET A 1 333 ? 6.508 5.945 18.625 1 98.81 333 MET A O 1
ATOM 2640 N N . LEU A 1 334 ? 4.379 6.398 18.969 1 98.69 334 LEU A N 1
ATOM 2641 C CA . LEU A 1 334 ? 4.66 7.617 19.719 1 98.69 334 LEU A CA 1
ATOM 2642 C C . LEU A 1 334 ? 5.152 7.285 21.125 1 98.69 334 LEU A C 1
ATOM 2644 O O . LEU A 1 334 ? 5.879 8.07 21.734 1 98.69 334 LEU A O 1
ATOM 2648 N N . ASP A 1 335 ? 4.785 6.102 21.609 1 98.38 335 ASP A N 1
ATOM 2649 C CA . ASP A 1 335 ? 5.258 5.68 22.938 1 98.38 335 ASP A CA 1
ATOM 2650 C C . ASP A 1 335 ? 6.594 4.945 22.828 1 98.38 335 ASP A C 1
ATOM 2652 O O . ASP A 1 335 ? 7.215 4.629 23.844 1 98.38 335 ASP A O 1
ATOM 2656 N N . ALA A 1 336 ? 7.027 4.695 21.625 1 98.31 336 ALA A N 1
ATOM 2657 C CA . ALA A 1 336 ? 8.281 3.975 21.438 1 98.31 336 ALA A CA 1
ATOM 2658 C C . ALA A 1 336 ? 9.445 4.742 22.062 1 98.31 336 ALA A C 1
ATOM 2660 O O . ALA A 1 336 ? 9.508 5.969 21.984 1 98.31 336 ALA A O 1
ATOM 2661 N N . PRO A 1 337 ? 10.375 3.992 22.578 1 97.38 337 PRO A N 1
ATOM 2662 C CA . PRO A 1 337 ? 11.547 4.664 23.141 1 97.38 337 PRO A CA 1
ATOM 2663 C C . PRO A 1 337 ? 12.273 5.539 22.125 1 97.38 337 PRO A C 1
ATOM 2665 O O . PRO A 1 337 ? 12.367 5.18 20.953 1 97.38 337 PRO A O 1
ATOM 2668 N N . GLU A 1 338 ? 12.664 6.66 22.516 1 97.19 338 GLU A N 1
ATOM 2669 C CA . GLU A 1 338 ? 13.523 7.574 21.766 1 97.19 338 GLU A CA 1
ATOM 2670 C C . GLU A 1 338 ? 12.727 8.352 20.734 1 97.19 338 GLU A C 1
ATOM 2672 O O . GLU A 1 338 ? 13.297 9.078 19.906 1 97.19 338 GLU A O 1
ATOM 2677 N N . THR A 1 339 ? 11.406 8.188 20.781 1 98.31 339 THR A N 1
ATOM 2678 C CA . THR A 1 339 ? 10.578 9.023 19.922 1 98.31 339 THR A CA 1
ATOM 2679 C C . THR A 1 339 ? 10.719 10.5 20.312 1 98.31 339 THR A C 1
ATOM 2681 O O . THR A 1 339 ? 10.82 11.367 19.438 1 98.31 339 THR A O 1
ATOM 2684 N N . TYR A 1 340 ? 10.711 10.727 21.594 1 98.44 340 TYR A N 1
ATOM 2685 C CA . TYR A 1 340 ? 10.984 12.047 22.172 1 98.44 340 TYR A CA 1
ATOM 2686 C C . TYR A 1 340 ? 12.336 12.07 22.875 1 98.44 340 TYR A C 1
ATOM 2688 O O . TYR A 1 340 ? 12.719 11.102 23.531 1 98.44 340 TYR A O 1
ATOM 2696 N N . ASP A 1 341 ? 13.055 13.117 22.688 1 97.31 341 ASP A N 1
ATOM 2697 C CA . ASP A 1 341 ? 14.32 13.242 23.406 1 97.31 341 ASP A CA 1
ATOM 2698 C C . ASP A 1 341 ? 14.086 13.758 24.828 1 97.31 341 ASP A C 1
ATOM 2700 O O . ASP A 1 341 ? 12.945 13.891 25.266 1 97.31 341 ASP A O 1
ATOM 2704 N N . ASP A 1 342 ? 15.164 14.055 25.5 1 96.12 342 ASP A N 1
ATOM 2705 C CA . ASP A 1 342 ? 15.086 14.414 26.922 1 96.12 342 ASP A CA 1
ATOM 2706 C C . ASP A 1 342 ? 14.406 15.773 27.109 1 96.12 342 ASP A C 1
ATOM 2708 O O . ASP A 1 342 ? 13.82 16.031 28.156 1 96.12 342 ASP A O 1
ATOM 2712 N N . GLY A 1 343 ? 14.445 16.547 26.125 1 97.19 343 GLY A N 1
ATOM 2713 C CA . GLY A 1 343 ? 13.828 17.875 26.188 1 97.19 343 GLY A CA 1
ATOM 2714 C C . GLY A 1 343 ? 12.383 17.875 25.75 1 97.19 343 GLY A C 1
ATOM 2715 O O . GLY A 1 343 ? 11.711 18.906 25.781 1 97.19 343 GLY A O 1
ATOM 2716 N N . GLY A 1 344 ? 11.93 16.766 25.281 1 97.88 344 GLY A N 1
ATOM 2717 C CA . GLY A 1 344 ? 10.539 16.641 24.859 1 97.88 344 GLY A CA 1
ATOM 2718 C C . GLY A 1 344 ? 10.344 16.891 23.375 1 97.88 344 GLY A C 1
ATOM 2719 O O . GLY A 1 344 ? 9.219 16.891 22.891 1 97.88 344 GLY A O 1
ATOM 2720 N N . TRP A 1 345 ? 11.461 17.094 22.688 1 98.69 345 TRP A N 1
ATOM 2721 C CA . TRP A 1 345 ? 11.398 17.312 21.25 1 98.69 345 TRP A CA 1
ATOM 2722 C C . TRP A 1 345 ? 11.305 15.977 20.5 1 98.69 345 TRP A C 1
ATOM 2724 O O . TRP A 1 345 ? 11.859 14.969 20.953 1 98.69 345 TRP A O 1
ATOM 2734 N N . LEU A 1 346 ? 10.625 15.906 19.359 1 98.75 346 LEU A N 1
ATOM 2735 C CA . LEU A 1 346 ? 10.641 14.719 18.516 1 98.75 346 LEU A CA 1
ATOM 2736 C C . LEU A 1 346 ? 12.023 14.469 17.938 1 98.75 346 LEU A C 1
ATOM 2738 O O . LEU A 1 346 ? 12.648 15.391 17.406 1 98.75 346 LEU A O 1
ATOM 2742 N N . SER A 1 347 ? 12.492 13.281 18.047 1 98.12 347 SER A N 1
ATOM 2743 C CA . SER A 1 347 ? 13.727 12.883 17.375 1 98.12 347 SER A CA 1
ATOM 2744 C C . SER A 1 347 ? 13.492 12.625 15.898 1 98.12 347 SER A C 1
ATOM 2746 O O . SER A 1 347 ? 12.359 12.367 15.477 1 98.12 347 SER A O 1
ATOM 2748 N N . MET A 1 348 ? 14.547 12.766 15.133 1 97.75 348 MET A N 1
ATOM 2749 C CA . MET A 1 348 ? 14.43 12.375 13.734 1 97.75 348 MET A CA 1
ATOM 2750 C C . MET A 1 348 ? 14.367 10.859 13.602 1 97.75 348 MET A C 1
ATOM 2752 O O . MET A 1 348 ? 15.281 10.148 14.016 1 97.75 348 MET A O 1
ATOM 2756 N N . GLY A 1 349 ? 13.297 10.359 13.156 1 98.12 349 GLY A N 1
ATOM 2757 C CA . GLY A 1 349 ? 13.117 8.922 12.984 1 98.12 349 GLY A CA 1
ATOM 2758 C C . GLY A 1 349 ? 11.664 8.539 12.742 1 98.12 349 GLY A C 1
ATOM 2759 O O . GLY A 1 349 ? 10.789 9.398 12.68 1 98.12 349 GLY A O 1
ATOM 2760 N N . PHE A 1 350 ? 11.469 7.254 12.547 1 98.38 350 PHE A N 1
ATOM 2761 C CA . PHE A 1 350 ? 10.164 6.676 12.234 1 98.38 350 PHE A CA 1
ATOM 2762 C C . PHE A 1 350 ? 9.516 6.098 13.492 1 98.38 350 PHE A C 1
ATOM 2764 O O . PHE A 1 350 ? 8.438 6.543 13.898 1 98.38 350 PHE A O 1
ATOM 2771 N N . CYS A 1 351 ? 10.023 5.23 14.062 1 98.5 351 CYS A N 1
ATOM 2772 C CA . CYS A 1 351 ? 9.688 4.621 15.344 1 98.5 351 CYS A CA 1
ATOM 2773 C C . CYS A 1 351 ? 10.875 4.645 16.297 1 98.5 351 CYS A C 1
ATOM 2775 O O . CYS A 1 351 ? 11.625 3.668 16.375 1 98.5 351 CYS A O 1
ATOM 2777 N N . GLY A 1 352 ? 11.008 5.707 16.984 1 97.94 352 GLY A N 1
ATOM 2778 C CA . GLY A 1 352 ? 12.234 6.027 17.719 1 97.94 352 GLY A CA 1
ATOM 2779 C C . GLY A 1 352 ? 13.18 6.91 16.922 1 97.94 352 GLY A C 1
ATOM 2780 O O . GLY A 1 352 ? 12.742 7.707 16.094 1 97.94 352 GLY A O 1
ATOM 2781 N N . ALA A 1 353 ? 14.5 6.898 17.281 1 97.81 353 ALA A N 1
ATOM 2782 C CA . ALA A 1 353 ? 15.523 7.695 16.609 1 97.81 353 ALA A CA 1
ATOM 2783 C C . ALA A 1 353 ? 16.172 6.902 15.477 1 97.81 353 ALA A C 1
ATOM 2785 O O . ALA A 1 353 ? 16.906 5.945 15.719 1 97.81 353 ALA A O 1
ATOM 2786 N N . GLN A 1 354 ? 15.891 7.254 14.219 1 97.69 354 GLN A N 1
ATOM 2787 C CA . GLN A 1 354 ? 16.328 6.527 13.031 1 97.69 354 GLN A CA 1
ATOM 2788 C C . GLN A 1 354 ? 16.641 7.48 11.883 1 97.69 354 GLN A C 1
ATOM 2790 O O . GLN A 1 354 ? 16.156 7.297 10.766 1 97.69 354 GLN A O 1
ATOM 2795 N N . LYS A 1 355 ? 17.469 8.414 12.117 1 95.5 355 LYS A N 1
ATOM 2796 C CA . LYS A 1 355 ? 17.75 9.516 11.195 1 95.5 355 LYS A CA 1
ATOM 2797 C C . LYS A 1 355 ? 18.312 8.992 9.875 1 95.5 355 LYS A C 1
ATOM 2799 O O . LYS A 1 355 ? 18.078 9.586 8.82 1 95.5 355 LYS A O 1
ATOM 2804 N N . GLY A 1 356 ? 18.969 7.848 9.883 1 95.81 356 GLY A N 1
ATOM 2805 C CA . GLY A 1 356 ? 19.672 7.32 8.719 1 95.81 356 GLY A CA 1
ATOM 2806 C C . GLY A 1 356 ? 18.734 7.016 7.562 1 95.81 356 GLY A C 1
ATOM 2807 O O . GLY A 1 356 ? 19.156 7.035 6.402 1 95.81 356 GLY A O 1
ATOM 2808 N N . ALA A 1 357 ? 17.469 6.781 7.84 1 95.5 357 ALA A N 1
ATOM 2809 C CA . ALA A 1 357 ? 16.5 6.395 6.812 1 95.5 357 ALA A CA 1
ATOM 2810 C C . ALA A 1 357 ? 15.898 7.621 6.133 1 95.5 357 ALA A C 1
ATOM 2812 O O . ALA A 1 357 ? 15.188 7.5 5.137 1 95.5 357 ALA A O 1
ATOM 2813 N N . GLY A 1 358 ? 16.219 8.789 6.652 1 95.75 358 GLY A N 1
ATOM 2814 C CA . GLY A 1 358 ? 15.578 10 6.18 1 95.75 358 GLY A CA 1
ATOM 2815 C C . GLY A 1 358 ? 16.281 10.625 4.992 1 95.75 358 GLY A C 1
ATOM 2816 O O . GLY A 1 358 ? 17.484 10.422 4.797 1 95.75 358 GLY A O 1
ATOM 2817 N N . GLU A 1 359 ? 15.531 11.391 4.188 1 96.38 359 GLU A N 1
ATOM 2818 C CA . GLU A 1 359 ? 16.078 12.18 3.09 1 96.38 359 GLU A CA 1
ATOM 2819 C C . GLU A 1 359 ? 16.859 13.383 3.615 1 96.38 359 GLU A C 1
ATOM 2821 O O . GLU A 1 359 ? 16.656 13.82 4.746 1 96.38 359 GLU A O 1
ATOM 2826 N N . TYR A 1 360 ? 17.578 13.969 2.721 1 94.88 360 TYR A N 1
ATOM 2827 C CA . TYR A 1 360 ? 18.469 15.07 3.082 1 94.88 360 TYR A CA 1
ATOM 2828 C C . TYR A 1 360 ? 17.672 16.312 3.465 1 94.88 360 TYR A C 1
ATOM 2830 O O . TYR A 1 360 ? 18.156 17.156 4.227 1 94.88 360 TYR A O 1
ATOM 2838 N N . TYR A 1 361 ? 16.469 16.406 3.045 1 94.94 361 TYR A N 1
ATOM 2839 C CA . TYR A 1 361 ? 15.719 17.641 3.266 1 94.94 361 TYR A CA 1
ATOM 2840 C C . TYR A 1 361 ? 14.969 17.578 4.59 1 94.94 361 TYR A C 1
ATOM 2842 O O . TYR A 1 361 ? 14.289 18.547 4.969 1 94.94 361 TYR A O 1
ATOM 2850 N N . LEU A 1 362 ? 15.109 16.484 5.289 1 97.31 362 LEU A N 1
ATOM 2851 C CA . LEU A 1 362 ? 14.398 16.359 6.555 1 97.31 362 LEU A CA 1
ATOM 2852 C C . LEU A 1 362 ? 15.234 16.891 7.707 1 97.31 362 LEU A C 1
ATOM 2854 O O . LEU A 1 362 ? 16.469 16.859 7.652 1 97.31 362 LEU A O 1
ATOM 2858 N N . CYS A 1 363 ? 14.586 17.391 8.664 1 98 363 CYS A N 1
ATOM 2859 C CA . CYS A 1 363 ? 15.172 17.844 9.922 1 98 363 CYS A CA 1
ATOM 2860 C C . CYS A 1 363 ? 14.172 17.703 11.062 1 98 363 CYS A C 1
ATOM 2862 O O . CYS A 1 363 ? 13.086 17.156 10.883 1 98 363 CYS A O 1
ATOM 2864 N N . THR A 1 364 ? 14.531 18.188 12.234 1 98.19 364 THR A N 1
ATOM 2865 C CA . THR A 1 364 ? 13.672 18.094 13.414 1 98.19 364 THR A CA 1
ATOM 2866 C C . THR A 1 364 ? 12.297 18.688 13.125 1 98.19 364 THR A C 1
ATOM 2868 O O . THR A 1 364 ? 11.273 18.109 13.516 1 98.19 364 THR A O 1
ATOM 2871 N N . GLY A 1 365 ? 12.242 19.781 12.469 1 98.62 365 GLY A N 1
ATOM 2872 C CA . GLY A 1 365 ? 10.977 20.422 12.164 1 98.62 365 GLY A CA 1
ATOM 2873 C C . GLY A 1 365 ? 10.055 19.562 11.328 1 98.62 365 GLY A C 1
ATOM 2874 O O . GLY A 1 365 ? 8.836 19.625 11.477 1 98.62 365 GLY A O 1
ATOM 2875 N N . SER A 1 366 ? 10.641 18.75 10.453 1 98.62 366 SER A N 1
ATOM 2876 C CA . SER A 1 366 ? 9.883 17.875 9.562 1 98.62 366 SER A CA 1
ATOM 2877 C C . SER A 1 366 ? 9.062 16.859 10.344 1 98.62 366 SER A C 1
ATOM 2879 O O . SER A 1 366 ? 8 16.422 9.891 1 98.62 366 SER A O 1
ATOM 2881 N N . MET A 1 367 ? 9.492 16.484 11.547 1 98.81 367 MET A N 1
ATOM 2882 C CA . MET A 1 367 ? 8.898 15.414 12.328 1 98.81 367 MET A CA 1
ATOM 2883 C C . MET A 1 367 ? 7.516 15.797 12.836 1 98.81 367 MET A C 1
ATOM 2885 O O . MET A 1 367 ? 6.703 14.93 13.164 1 98.81 367 MET A O 1
ATOM 2889 N N . TYR A 1 368 ? 7.242 17.031 12.789 1 98.94 368 TYR A N 1
ATOM 2890 C CA . TYR A 1 368 ? 6.047 17.484 13.484 1 98.94 368 TYR A CA 1
ATOM 2891 C C . TYR A 1 368 ? 4.812 17.359 12.602 1 98.94 368 TYR A C 1
ATOM 2893 O O . TYR A 1 368 ? 3.691 17.609 13.055 1 98.94 368 TYR A O 1
ATOM 2901 N N . LEU A 1 369 ? 5.047 16.906 11.312 1 98.94 369 LEU A N 1
ATOM 2902 C CA . LEU A 1 369 ? 3.871 16.516 10.539 1 98.94 369 LEU A CA 1
ATOM 2903 C C . LEU A 1 369 ? 3.131 15.367 11.211 1 98.94 369 LEU A C 1
ATOM 2905 O O . LEU A 1 369 ? 1.953 15.133 10.93 1 98.94 369 LEU A O 1
ATOM 2909 N N . ALA A 1 370 ? 3.766 14.695 12.172 1 98.94 370 ALA A N 1
ATOM 2910 C CA . ALA A 1 370 ? 3.164 13.625 12.969 1 98.94 370 ALA A CA 1
ATOM 2911 C C . ALA A 1 370 ? 1.918 14.117 13.695 1 98.94 370 ALA A C 1
ATOM 2913 O O . ALA A 1 370 ? 1.03 13.328 14.023 1 98.94 370 ALA A O 1
ATOM 2914 N N . SER A 1 371 ? 1.809 15.406 13.883 1 98.94 371 SER A N 1
ATOM 2915 C CA . SER A 1 371 ? 0.729 15.992 14.672 1 98.94 371 SER A CA 1
ATOM 2916 C C . SER A 1 371 ? -0.613 15.852 13.961 1 98.94 371 SER A C 1
ATOM 2918 O O . SER A 1 371 ? -1.668 15.969 14.586 1 98.94 371 SER A O 1
ATOM 2920 N N . THR A 1 372 ? -0.585 15.547 12.672 1 98.94 372 THR A N 1
ATOM 2921 C CA . THR A 1 372 ? -1.821 15.555 11.898 1 98.94 372 THR A CA 1
ATOM 2922 C C . THR A 1 372 ? -2.686 14.344 12.25 1 98.94 372 THR A C 1
ATOM 2924 O O . THR A 1 372 ? -3.867 14.297 11.898 1 98.94 372 THR A O 1
ATOM 2927 N N . ILE A 1 373 ? -2.146 13.406 13.039 1 98.94 373 ILE A N 1
ATOM 2928 C CA . ILE A 1 373 ? -2.939 12.281 13.531 1 98.94 373 ILE A CA 1
ATOM 2929 C C . ILE A 1 373 ? -3.979 12.781 14.531 1 98.94 373 ILE A C 1
ATOM 2931 O O . ILE A 1 373 ? -4.98 12.102 14.789 1 98.94 373 ILE A O 1
ATOM 2935 N N . PHE A 1 374 ? -3.842 14.016 15.102 1 98.94 374 PHE A N 1
ATOM 2936 C CA . PHE A 1 374 ? -4.672 14.523 16.188 1 98.94 374 PHE A CA 1
ATOM 2937 C C . PHE A 1 374 ? -5.895 15.258 15.641 1 98.94 374 PHE A C 1
ATOM 2939 O O . PHE A 1 374 ? -6.719 15.75 16.406 1 98.94 374 PHE A O 1
ATOM 2946 N N . LEU A 1 375 ? -6.059 15.305 14.344 1 98.94 375 LEU A N 1
ATOM 2947 C CA . LEU A 1 375 ? -7.137 16.062 13.711 1 98.94 375 LEU A CA 1
ATOM 2948 C C . LEU A 1 375 ? -8.484 15.703 14.328 1 98.94 375 LEU A C 1
ATOM 2950 O O . LEU A 1 375 ? -9.32 16.578 14.562 1 98.94 375 LEU A O 1
ATOM 2954 N N . PRO A 1 376 ? -8.727 14.445 14.734 1 98.94 376 PRO A N 1
ATOM 2955 C CA . PRO A 1 376 ? -10.031 14.086 15.289 1 98.94 376 PRO A CA 1
ATOM 2956 C C . PRO A 1 376 ? -10.312 14.773 16.625 1 98.94 376 PRO A C 1
ATOM 2958 O O . PRO A 1 376 ? -11.461 14.797 17.078 1 98.94 376 PRO A O 1
ATOM 2961 N N . LEU A 1 377 ? -9.312 15.312 17.25 1 98.88 377 LEU A N 1
ATOM 2962 C CA . LEU A 1 377 ? -9.539 16.078 18.484 1 98.88 377 LEU A CA 1
ATOM 2963 C C . LEU A 1 377 ? -10.398 17.297 18.203 1 98.88 377 LEU A C 1
ATOM 2965 O O . LEU A 1 377 ? -10.922 17.922 19.141 1 98.88 377 LEU A O 1
ATOM 2969 N N . GLY A 1 378 ? -10.531 17.641 16.969 1 98.88 378 GLY A N 1
ATOM 2970 C CA . GLY A 1 378 ? -11.414 18.719 16.578 1 98.88 378 GLY A CA 1
ATOM 2971 C C . GLY A 1 378 ? -12.883 18.391 16.75 1 98.88 378 GLY A C 1
ATOM 2972 O O . GLY A 1 378 ? -13.75 19.25 16.594 1 98.88 378 GLY A O 1
ATOM 2973 N N . LEU A 1 379 ? -13.172 17.172 17.094 1 98.81 379 LEU A N 1
ATOM 2974 C CA . LEU A 1 379 ? -14.531 16.734 17.406 1 98.81 379 LEU A CA 1
ATOM 2975 C C . LEU A 1 379 ? -14.797 16.812 18.906 1 98.81 379 LEU A C 1
ATOM 2977 O O . LEU A 1 379 ? -13.93 16.5 19.719 1 98.81 379 LEU A O 1
ATOM 2981 N N . PRO A 1 380 ? -16.016 17.312 19.297 1 98.5 380 PRO A N 1
ATOM 2982 C CA . PRO A 1 380 ? -16.344 17.344 20.734 1 98.5 380 PRO A CA 1
ATOM 2983 C C . PRO A 1 380 ? -16.344 15.961 21.375 1 98.5 380 PRO A C 1
ATOM 2985 O O . PRO A 1 380 ? -16.422 14.953 20.672 1 98.5 380 PRO A O 1
ATOM 2988 N N . ALA A 1 381 ? -16.266 15.914 22.688 1 98.12 381 ALA A N 1
ATOM 2989 C CA . ALA A 1 381 ? -16.141 14.664 23.422 1 98.12 381 ALA A CA 1
ATOM 2990 C C . ALA A 1 381 ? -17.359 13.766 23.203 1 98.12 381 ALA A C 1
ATOM 2992 O O . ALA A 1 381 ? -17.25 12.539 23.234 1 98.12 381 ALA A O 1
ATOM 2993 N N . GLY A 1 382 ? -18.484 14.359 22.953 1 98.19 382 GLY A N 1
ATOM 2994 C CA . GLY A 1 382 ? -19.719 13.609 22.766 1 98.19 382 GLY A CA 1
ATOM 2995 C C . GLY A 1 382 ? -19.922 13.141 21.344 1 98.19 382 GLY A C 1
ATOM 2996 O O . GLY A 1 382 ? -20.891 12.438 21.047 1 98.19 382 GLY A O 1
ATOM 2997 N N . ASP A 1 383 ? -19.016 13.461 20.484 1 98.69 383 ASP A N 1
ATOM 2998 C CA . ASP A 1 383 ? -19.141 13.031 19.094 1 98.69 383 ASP A CA 1
ATOM 2999 C C . ASP A 1 383 ? -19.078 11.508 18.984 1 98.69 383 ASP A C 1
ATOM 3001 O O . ASP A 1 383 ? -18.344 10.859 19.734 1 98.69 383 ASP A O 1
ATOM 3005 N N . SER A 1 384 ? -19.688 10.93 17.969 1 98.62 384 SER A N 1
ATOM 3006 C CA . SER A 1 384 ? -19.75 9.492 17.75 1 98.62 384 SER A CA 1
ATOM 3007 C C . SER A 1 384 ? -18.359 8.898 17.547 1 98.62 384 SER A C 1
ATOM 3009 O O . SER A 1 384 ? -18.109 7.734 17.891 1 98.62 384 SER A O 1
ATOM 3011 N N . PHE A 1 385 ? -17.422 9.633 17.125 1 98.81 385 PHE A N 1
ATOM 3012 C CA . PHE A 1 385 ? -16.062 9.141 16.953 1 98.81 385 PHE A CA 1
ATOM 3013 C C . PHE A 1 385 ? -15.484 8.68 18.281 1 98.81 385 PHE A C 1
ATOM 3015 O O . PHE A 1 385 ? -14.75 7.695 18.344 1 98.81 385 PHE A O 1
ATOM 3022 N N . TRP A 1 386 ? -15.812 9.383 19.281 1 98.56 386 TRP A N 1
ATOM 3023 C CA . TRP A 1 386 ? -15.234 9.109 20.594 1 98.56 386 TRP A CA 1
ATOM 3024 C C . TRP A 1 386 ? -16.125 8.156 21.391 1 98.56 386 TRP A C 1
ATOM 3026 O O . TRP A 1 386 ? -15.641 7.457 22.297 1 98.56 386 TRP A O 1
ATOM 3036 N N . THR A 1 387 ? -17.422 8.117 21.016 1 98.12 387 THR A N 1
ATOM 3037 C CA . THR A 1 387 ? -18.344 7.418 21.906 1 98.12 387 THR A CA 1
ATOM 3038 C C . THR A 1 387 ? -18.719 6.051 21.328 1 98.12 387 THR A C 1
ATOM 3040 O O . THR A 1 387 ? -19.219 5.188 22.047 1 98.12 387 THR A O 1
ATOM 3043 N N . THR A 1 388 ? -18.531 5.898 20.016 1 98 388 THR A N 1
ATOM 3044 C CA . THR A 1 388 ? -18.781 4.582 19.438 1 98 388 THR A CA 1
ATOM 3045 C C . THR A 1 388 ? -17.875 3.531 20.062 1 98 388 THR A C 1
ATOM 3047 O O . THR A 1 388 ? -16.672 3.766 20.234 1 98 388 THR A O 1
ATOM 3050 N N . PRO A 1 389 ? -18.422 2.398 20.422 1 98.06 389 PRO A N 1
ATOM 3051 C CA . PRO A 1 389 ? -17.594 1.365 21.062 1 98.06 389 PRO A CA 1
ATOM 3052 C C . PRO A 1 389 ? -16.422 0.942 20.188 1 98.06 389 PRO A C 1
ATOM 3054 O O . PRO A 1 389 ? -16.547 0.846 18.969 1 98.06 389 PRO A O 1
ATOM 3057 N N . ALA A 1 390 ? -15.328 0.727 20.891 1 98 390 ALA A N 1
ATOM 3058 C CA . ALA A 1 390 ? -14.141 0.219 20.203 1 98 390 ALA A CA 1
ATOM 3059 C C . ALA A 1 390 ? -14.453 -1.069 19.453 1 98 390 ALA A C 1
ATOM 3061 O O . ALA A 1 390 ? -15.25 -1.893 19.906 1 98 390 ALA A O 1
ATOM 3062 N N . ALA A 1 391 ? -13.852 -1.221 18.281 1 98.25 391 ALA A N 1
ATOM 3063 C CA . ALA A 1 391 ? -14.039 -2.412 17.453 1 98.25 391 ALA A CA 1
ATOM 3064 C C . ALA A 1 391 ? -12.742 -2.793 16.75 1 98.25 391 ALA A C 1
ATOM 3066 O O . ALA A 1 391 ? -11.883 -1.938 16.5 1 98.25 391 ALA A O 1
ATOM 3067 N N . ASP A 1 392 ? -12.594 -4.113 16.453 1 98.62 392 ASP A N 1
ATOM 3068 C CA . ASP A 1 392 ? -11.477 -4.551 15.609 1 98.62 392 ASP A CA 1
ATOM 3069 C C . ASP A 1 392 ? -11.594 -3.965 14.203 1 98.62 392 ASP A C 1
ATOM 3071 O O . ASP A 1 392 ? -12.688 -3.912 13.633 1 98.62 392 ASP A O 1
ATOM 3075 N N . TRP A 1 393 ? -10.492 -3.418 13.742 1 98.81 393 TRP A N 1
ATOM 3076 C CA . TRP A 1 393 ? -10.523 -2.863 12.391 1 98.81 393 TRP A CA 1
ATOM 3077 C C . TRP A 1 393 ? -10.359 -3.963 11.352 1 98.81 393 TRP A C 1
ATOM 3079 O O . TRP A 1 393 ? -10.156 -5.129 11.695 1 98.81 393 TRP A O 1
ATOM 3089 N N . THR A 1 394 ? -10.484 -3.672 10.086 1 98.75 394 THR A N 1
ATOM 3090 C CA . THR A 1 394 ? -10.695 -4.629 9.008 1 98.75 394 THR A CA 1
ATOM 3091 C C . THR A 1 394 ? -9.57 -5.656 8.961 1 98.75 394 THR A C 1
ATOM 3093 O O . THR A 1 394 ? -9.82 -6.863 8.977 1 98.75 394 THR A O 1
ATOM 3096 N N . THR A 1 395 ? -8.359 -5.172 8.898 1 98.81 395 THR A N 1
ATOM 3097 C CA . THR A 1 395 ? -7.207 -6.062 8.766 1 98.81 395 THR A CA 1
ATOM 3098 C C . THR A 1 395 ? -7.066 -6.949 10 1 98.81 395 THR A C 1
ATOM 3100 O O . THR A 1 395 ? -6.676 -8.109 9.891 1 98.81 395 THR A O 1
ATOM 3103 N N . LYS A 1 396 ? -7.367 -6.406 11.141 1 98.81 396 LYS A N 1
ATOM 3104 C CA . LYS A 1 396 ? -7.336 -7.211 12.359 1 98.81 396 LYS A CA 1
ATOM 3105 C C . LYS A 1 396 ? -8.383 -8.312 12.32 1 98.81 396 LYS A C 1
ATOM 3107 O O . LYS A 1 396 ? -8.109 -9.461 12.688 1 98.81 396 LYS A O 1
ATOM 3112 N N . LYS A 1 397 ? -9.57 -7.977 11.852 1 98.75 397 LYS A N 1
ATOM 3113 C CA . LYS A 1 397 ? -10.617 -8.984 11.68 1 98.75 397 LYS A CA 1
ATOM 3114 C C . LYS A 1 397 ? -10.188 -10.055 10.672 1 98.75 397 LYS A C 1
ATOM 3116 O O . LYS A 1 397 ? -10.289 -11.25 10.953 1 98.75 397 LYS A O 1
ATOM 3121 N N . ALA A 1 398 ? -9.711 -9.648 9.578 1 98.81 398 ALA A N 1
ATOM 3122 C CA . ALA A 1 398 ? -9.359 -10.547 8.484 1 98.81 398 ALA A CA 1
ATOM 3123 C C . ALA A 1 398 ? -8.297 -11.555 8.922 1 98.81 398 ALA A C 1
ATOM 3125 O O . ALA A 1 398 ? -8.477 -12.766 8.758 1 98.81 398 ALA A O 1
ATOM 3126 N N . TRP A 1 399 ? -7.211 -11.07 9.516 1 98.81 399 TRP A N 1
ATOM 3127 C CA . TRP A 1 399 ? -6.098 -11.93 9.906 1 98.81 399 TRP A CA 1
ATOM 3128 C C . TRP A 1 399 ? -6.449 -12.742 11.148 1 98.81 399 TRP A C 1
ATOM 3130 O O . TRP A 1 399 ? -5.773 -13.734 11.461 1 98.81 399 TRP A O 1
ATOM 3140 N N . GLY A 1 400 ? -7.488 -12.328 11.812 1 98.38 400 GLY A N 1
ATOM 3141 C CA . GLY A 1 400 ? -7.965 -13.07 12.977 1 98.38 400 GLY A CA 1
ATOM 3142 C C . GLY A 1 400 ? -8.969 -14.148 12.625 1 98.38 400 GLY A C 1
ATOM 3143 O O . GLY A 1 400 ? -9.508 -14.812 13.516 1 98.38 400 GLY A O 1
ATOM 3144 N N . GLY A 1 401 ? -9.289 -14.305 11.344 1 98 401 GLY A N 1
ATOM 3145 C CA . GLY A 1 401 ? -10.211 -15.336 10.898 1 98 401 GLY A CA 1
ATOM 3146 C C . GLY A 1 401 ? -11.664 -14.93 11.008 1 98 401 GLY A C 1
ATOM 3147 O O . GLY A 1 401 ? -12.562 -15.766 10.867 1 98 401 GLY A O 1
ATOM 3148 N N . MET A 1 402 ? -11.898 -13.648 11.281 1 97.88 402 MET A N 1
ATOM 3149 C CA . MET A 1 402 ? -13.266 -13.148 11.43 1 97.88 402 MET A CA 1
ATOM 3150 C C . MET A 1 402 ? -13.805 -12.633 10.094 1 97.88 402 MET A C 1
ATOM 3152 O O . MET A 1 402 ? -13.031 -12.305 9.195 1 97.88 402 MET A O 1
ATOM 3156 N N . PRO A 1 403 ? -15.164 -12.578 9.977 1 97.56 403 PRO A N 1
ATOM 3157 C CA . PRO A 1 403 ? -15.727 -11.969 8.766 1 97.56 403 PRO A CA 1
ATOM 3158 C C . PRO A 1 403 ? -15.305 -10.516 8.578 1 97.56 403 PRO A C 1
ATOM 3160 O O . PRO A 1 403 ? -15.172 -9.781 9.562 1 97.56 403 PRO A O 1
ATOM 3163 N N . PHE A 1 404 ? -15.117 -10.062 7.438 1 98.06 404 PHE A N 1
ATOM 3164 C CA . PHE A 1 404 ? -14.766 -8.695 7.074 1 98.06 404 PHE A CA 1
ATOM 3165 C C . PHE A 1 404 ? -15.336 -8.336 5.707 1 98.06 404 PHE A C 1
ATOM 3167 O O . PHE A 1 404 ? -15.633 -9.219 4.902 1 98.06 404 PHE A O 1
ATOM 3174 N N . PRO A 1 405 ? -15.578 -7.086 5.453 1 97.44 405 PRO A N 1
ATOM 3175 C CA . PRO A 1 405 ? -16.188 -6.695 4.176 1 97.44 405 PRO A CA 1
ATOM 3176 C C . PRO A 1 405 ? -15.203 -6.773 3.008 1 97.44 405 PRO A C 1
ATOM 3178 O O . PRO A 1 405 ? -14.023 -6.449 3.164 1 97.44 405 PRO A O 1
ATOM 3181 N N . GLY A 1 406 ? -15.734 -7.238 1.851 1 96.81 406 GLY A N 1
ATOM 3182 C CA . GLY A 1 406 ? -14.945 -7.172 0.63 1 96.81 406 GLY A CA 1
ATOM 3183 C C . GLY A 1 406 ? -14.578 -5.754 0.235 1 96.81 406 GLY A C 1
ATOM 3184 O O . GLY A 1 406 ? -15.195 -4.793 0.702 1 96.81 406 GLY A O 1
ATOM 3185 N N . ASP A 1 407 ? -13.531 -5.652 -0.542 1 97.06 407 ASP A N 1
ATOM 3186 C CA . ASP A 1 407 ? -13.039 -4.355 -0.992 1 97.06 407 ASP A CA 1
ATOM 3187 C C . ASP A 1 407 ? -13.07 -4.254 -2.516 1 97.06 407 ASP A C 1
ATOM 3189 O O . ASP A 1 407 ? -12.75 -5.219 -3.213 1 97.06 407 ASP A O 1
ATOM 3193 N N . HIS A 1 408 ? -13.5 -3.061 -3.02 1 94.75 408 HIS A N 1
ATOM 3194 C CA . HIS A 1 408 ? -13.555 -2.828 -4.457 1 94.75 408 HIS A CA 1
ATOM 3195 C C . HIS A 1 408 ? -13.117 -1.41 -4.805 1 94.75 408 HIS A C 1
ATOM 3197 O O . HIS A 1 408 ? -13.312 -0.484 -4.012 1 94.75 408 HIS A O 1
ATOM 3203 N N . SER A 1 409 ? -12.531 -1.31 -5.977 1 95.94 409 SER A N 1
ATOM 3204 C CA . SER A 1 409 ? -12.164 0.015 -6.465 1 95.94 409 SER A CA 1
ATOM 3205 C C . SER A 1 409 ? -13.398 0.866 -6.734 1 95.94 409 SER A C 1
ATOM 3207 O O . SER A 1 409 ? -14.484 0.334 -6.98 1 95.94 409 SER A O 1
ATOM 3209 N N . ILE A 1 410 ? -13.188 2.174 -6.68 1 94.44 410 ILE A N 1
ATOM 3210 C CA . ILE A 1 410 ? -14.297 3.07 -6.969 1 94.44 410 ILE A CA 1
ATOM 3211 C C . ILE A 1 410 ? -14.164 3.617 -8.391 1 94.44 410 ILE A C 1
ATOM 3213 O O . ILE A 1 410 ? -13.062 3.713 -8.922 1 94.44 410 ILE A O 1
ATOM 3217 N N . GLY A 1 411 ? -15.273 3.84 -9.039 1 87.31 411 GLY A N 1
ATOM 3218 C CA . GLY A 1 411 ? -15.297 4.531 -10.32 1 87.31 411 GLY A CA 1
ATOM 3219 C C . GLY A 1 411 ? -15.367 6.039 -10.18 1 87.31 411 GLY A C 1
ATOM 3220 O O . GLY A 1 411 ? -15.836 6.555 -9.164 1 87.31 411 GLY A O 1
ATOM 3221 N N . ASP A 1 412 ? -14.547 6.766 -11.031 1 77.12 412 ASP A N 1
ATOM 3222 C CA . ASP A 1 412 ? -14.594 8.219 -10.961 1 77.12 412 ASP A CA 1
ATOM 3223 C C . ASP A 1 412 ? -15.898 8.758 -11.547 1 77.12 412 ASP A C 1
ATOM 3225 O O . ASP A 1 412 ? -16.406 8.234 -12.539 1 77.12 412 ASP A O 1
ATOM 3229 N N . MET B 1 1 ? 33.719 -66.5 70.312 1 22.06 1 MET B N 1
ATOM 3230 C CA . MET B 1 1 ? 32.969 -66.438 69.062 1 22.06 1 MET B CA 1
ATOM 3231 C C . MET B 1 1 ? 32.531 -65.062 68.75 1 22.06 1 MET B C 1
ATOM 3233 O O . MET B 1 1 ? 31.953 -64.375 69.562 1 22.06 1 MET B O 1
ATOM 3237 N N . LYS B 1 2 ? 33.438 -64.438 67.812 1 25.39 2 LYS B N 1
ATOM 3238 C CA . LYS B 1 2 ? 33.656 -63.281 66.938 1 25.39 2 LYS B CA 1
ATOM 3239 C C . LYS B 1 2 ? 32.406 -62.969 66.125 1 25.39 2 LYS B C 1
ATOM 3241 O O . LYS B 1 2 ? 32.031 -63.75 65.25 1 25.39 2 LYS B O 1
ATOM 3246 N N . ARG B 1 3 ? 31.344 -62.438 66.812 1 25.78 3 ARG B N 1
ATOM 3247 C CA . ARG B 1 3 ? 30.047 -62.125 66.25 1 25.78 3 ARG B CA 1
ATOM 3248 C C . ARG B 1 3 ? 30.203 -61.188 65 1 25.78 3 ARG B C 1
ATOM 3250 O O . ARG B 1 3 ? 30.703 -60.094 65.188 1 25.78 3 ARG B O 1
ATOM 3257 N N . TRP B 1 4 ? 30.5 -61.688 63.875 1 27.69 4 TRP B N 1
ATOM 3258 C CA . TRP B 1 4 ? 30.719 -61.156 62.531 1 27.69 4 TRP B CA 1
ATOM 3259 C C . TRP B 1 4 ? 29.469 -60.406 62.062 1 27.69 4 TRP B C 1
ATOM 3261 O O . TRP B 1 4 ? 28.406 -61 61.906 1 27.69 4 TRP B O 1
ATOM 3271 N N . LEU B 1 5 ? 28.969 -59.469 62.75 1 32.69 5 LEU B N 1
ATOM 3272 C CA . LEU B 1 5 ? 27.781 -58.781 62.219 1 32.69 5 LEU B CA 1
ATOM 3273 C C . LEU B 1 5 ? 27.969 -58.438 60.75 1 32.69 5 LEU B C 1
ATOM 3275 O O . LEU B 1 5 ? 29.016 -57.906 60.375 1 32.69 5 LEU B O 1
ATOM 3279 N N . ILE B 1 6 ? 27.234 -59.062 59.875 1 30.75 6 ILE B N 1
ATOM 3280 C CA . ILE B 1 6 ? 27.031 -59.094 58.438 1 30.75 6 ILE B CA 1
ATOM 3281 C C . ILE B 1 6 ? 26.719 -57.688 57.969 1 30.75 6 ILE B C 1
ATOM 3283 O O . ILE B 1 6 ? 25.922 -56.969 58.562 1 30.75 6 ILE B O 1
ATOM 3287 N N . LEU B 1 7 ? 27.578 -57.125 57.094 1 31.73 7 LEU B N 1
ATOM 3288 C CA . LEU B 1 7 ? 27.812 -55.969 56.219 1 31.73 7 LEU B CA 1
ATOM 3289 C C . LEU B 1 7 ? 26.719 -55.844 55.156 1 31.73 7 LEU B C 1
ATOM 3291 O O . LEU B 1 7 ? 26.672 -56.656 54.219 1 31.73 7 LEU B O 1
ATOM 3295 N N . VAL B 1 8 ? 25.422 -55.844 55.562 1 31.92 8 VAL B N 1
ATOM 3296 C CA . VAL B 1 8 ? 24.531 -55.812 54.406 1 31.92 8 VAL B CA 1
ATOM 3297 C C . VAL B 1 8 ? 24.766 -54.531 53.594 1 31.92 8 VAL B C 1
ATOM 3299 O O . VAL B 1 8 ? 24.656 -53.438 54.125 1 31.92 8 VAL B O 1
ATOM 3302 N N . VAL B 1 9 ? 25.562 -54.594 52.594 1 30.27 9 VAL B N 1
ATOM 3303 C CA . VAL B 1 9 ? 25.906 -53.625 51.562 1 30.27 9 VAL B CA 1
ATOM 3304 C C . VAL B 1 9 ? 24.688 -53.344 50.688 1 30.27 9 VAL B C 1
ATOM 3306 O O . VAL B 1 9 ? 24.188 -54.25 50 1 30.27 9 VAL B O 1
ATOM 3309 N N . ALA B 1 10 ? 23.703 -52.625 51.25 1 31.23 10 ALA B N 1
ATOM 3310 C CA . ALA B 1 10 ? 22.609 -52.281 50.375 1 31.23 10 ALA B CA 1
ATOM 3311 C C . ALA B 1 10 ? 23.125 -51.562 49.125 1 31.23 10 ALA B C 1
ATOM 3313 O O . ALA B 1 10 ? 23.766 -50.531 49.219 1 31.23 10 ALA B O 1
ATOM 3314 N N . LEU B 1 11 ? 23.391 -52.344 48.094 1 31.14 11 LEU B N 1
ATOM 3315 C CA . LEU B 1 11 ? 23.734 -51.875 46.75 1 31.14 11 LEU B CA 1
ATOM 3316 C C . LEU B 1 11 ? 22.625 -50.969 46.219 1 31.14 11 LEU B C 1
ATOM 3318 O O . LEU B 1 11 ? 21.5 -51.438 46 1 31.14 11 LEU B O 1
ATOM 3322 N N . LEU B 1 12 ? 22.531 -49.75 46.781 1 32.81 12 LEU B N 1
ATOM 3323 C CA . LEU B 1 12 ? 21.641 -48.812 46.125 1 32.81 12 LEU B CA 1
ATOM 3324 C C . LEU B 1 12 ? 21.953 -48.719 44.625 1 32.81 12 LEU B C 1
ATOM 3326 O O . LEU B 1 12 ? 23.062 -48.375 44.219 1 32.81 12 LEU B O 1
ATOM 3330 N N . CYS B 1 13 ? 21.344 -49.625 43.812 1 30.97 13 CYS B N 1
ATOM 3331 C CA . CYS B 1 13 ? 21.359 -49.562 42.344 1 30.97 13 CYS B CA 1
ATOM 3332 C C . CYS B 1 13 ? 20.906 -48.188 41.875 1 30.97 13 CYS B C 1
ATOM 3334 O O . CYS B 1 13 ? 19.781 -47.781 42.125 1 30.97 13 CYS B O 1
ATOM 3336 N N . PHE B 1 14 ? 21.844 -47.219 41.906 1 34.94 14 PHE B N 1
ATOM 3337 C CA . PHE B 1 14 ? 21.609 -46 41.156 1 34.94 14 PHE B CA 1
ATOM 3338 C C . PHE B 1 14 ? 21.219 -46.344 39.719 1 34.94 14 PHE B C 1
ATOM 3340 O O . PHE B 1 14 ? 22.016 -46.906 38.969 1 34.94 14 PHE B O 1
ATOM 3347 N N . LEU B 1 15 ? 19.969 -46.719 39.531 1 35.34 15 LEU B N 1
ATOM 3348 C CA . LEU B 1 15 ? 19.516 -46.75 38.156 1 35.34 15 LEU B CA 1
ATOM 3349 C C . LEU B 1 15 ? 19.844 -45.469 37.406 1 35.34 15 LEU B C 1
ATOM 3351 O O . LEU B 1 15 ? 19.609 -44.375 37.938 1 35.34 15 LEU B O 1
ATOM 3355 N N . PRO B 1 16 ? 20.812 -45.656 36.469 1 36.62 16 PRO B N 1
ATOM 3356 C CA . PRO B 1 16 ? 21.109 -44.5 35.625 1 36.62 16 PRO B CA 1
ATOM 3357 C C . PRO B 1 16 ? 19.859 -43.906 34.969 1 36.62 16 PRO B C 1
ATOM 3359 O O . PRO B 1 16 ? 19.047 -44.656 34.406 1 36.62 16 PRO B O 1
ATOM 3362 N N . VAL B 1 17 ? 19.203 -43.031 35.688 1 35.97 17 VAL B N 1
ATOM 3363 C CA . VAL B 1 17 ? 18.203 -42.281 34.938 1 35.97 17 VAL B CA 1
ATOM 3364 C C . VAL B 1 17 ? 18.781 -41.844 33.594 1 35.97 17 VAL B C 1
ATOM 3366 O O . VAL B 1 17 ? 19.734 -41.094 33.531 1 35.97 17 VAL B O 1
ATOM 3369 N N . SER B 1 18 ? 18.828 -42.906 32.688 1 34.81 18 SER B N 1
ATOM 3370 C CA . SER B 1 18 ? 19.125 -42.469 31.328 1 34.81 18 SER B CA 1
ATOM 3371 C C . SER B 1 18 ? 18.344 -41.219 30.969 1 34.81 18 SER B C 1
ATOM 3373 O O . SER B 1 18 ? 17.109 -41.188 31.078 1 34.81 18 SER B O 1
ATOM 3375 N N . GLY B 1 19 ? 18.812 -40.125 31.469 1 33.56 19 GLY B N 1
ATOM 3376 C CA . GLY B 1 19 ? 18.312 -38.875 30.922 1 33.56 19 GLY B CA 1
ATOM 3377 C C . GLY B 1 19 ? 18.062 -38.969 29.422 1 33.56 19 GLY B C 1
ATOM 3378 O O . GLY B 1 19 ? 19 -39.062 28.641 1 33.56 19 GLY B O 1
ATOM 3379 N N . ARG B 1 20 ? 17.016 -39.75 29.125 1 28.77 20 ARG B N 1
ATOM 3380 C CA . ARG B 1 20 ? 16.719 -39.531 27.703 1 28.77 20 ARG B CA 1
ATOM 3381 C C . ARG B 1 20 ? 16.828 -38.031 27.344 1 28.77 20 ARG B C 1
ATOM 3383 O O . ARG B 1 20 ? 16.031 -37.219 27.812 1 28.77 20 ARG B O 1
ATOM 3390 N N . LYS B 1 21 ? 17.984 -37.688 27.281 1 32.72 21 LYS B N 1
ATOM 3391 C CA . LYS B 1 21 ? 18.047 -36.438 26.516 1 32.72 21 LYS B CA 1
ATOM 3392 C C . LYS B 1 21 ? 17.016 -36.406 25.391 1 32.72 21 LYS B C 1
ATOM 3394 O O . LYS B 1 21 ? 17 -37.312 24.547 1 32.72 21 LYS B O 1
ATOM 3399 N N . ARG B 1 22 ? 15.828 -36.188 25.781 1 35.16 22 ARG B N 1
ATOM 3400 C CA . ARG B 1 22 ? 14.961 -36 24.625 1 35.16 22 ARG B CA 1
ATOM 3401 C C . ARG B 1 22 ? 15.742 -35.438 23.438 1 35.16 22 ARG B C 1
ATOM 3403 O O . ARG B 1 22 ? 16.438 -34.438 23.562 1 35.16 22 ARG B O 1
ATOM 3410 N N . ALA B 1 23 ? 16.094 -36.25 22.625 1 38.69 23 ALA B N 1
ATOM 3411 C CA . ALA B 1 23 ? 16.641 -35.844 21.328 1 38.69 23 ALA B CA 1
ATOM 3412 C C . ALA B 1 23 ? 16.031 -34.531 20.875 1 38.69 23 ALA B C 1
ATOM 3414 O O . ALA B 1 23 ? 14.812 -34.438 20.719 1 38.69 23 ALA B O 1
ATOM 3415 N N . VAL B 1 24 ? 16.344 -33.406 21.234 1 39.06 24 VAL B N 1
ATOM 3416 C CA . VAL B 1 24 ? 15.945 -32.125 20.703 1 39.06 24 VAL B CA 1
ATOM 3417 C C . VAL B 1 24 ? 15.758 -32.219 19.188 1 39.06 24 VAL B C 1
ATOM 3419 O O . VAL B 1 24 ? 16.719 -32.406 18.453 1 39.06 24 VAL B O 1
ATOM 3422 N N . GLY B 1 25 ? 14.828 -32.906 18.594 1 41.16 25 GLY B N 1
ATOM 3423 C CA . GLY B 1 25 ? 14.484 -32.969 17.172 1 41.16 25 GLY B CA 1
ATOM 3424 C C . GLY B 1 25 ? 14.805 -31.672 16.438 1 41.16 25 GLY B C 1
ATOM 3425 O O . GLY B 1 25 ? 14.656 -30.578 17 1 41.16 25 GLY B O 1
ATOM 3426 N N . GLN B 1 26 ? 15.75 -31.672 15.57 1 53.12 26 GLN B N 1
ATOM 3427 C CA . GLN B 1 26 ? 16.219 -30.516 14.82 1 53.12 26 GLN B CA 1
ATOM 3428 C C . GLN B 1 26 ? 15.047 -29.672 14.305 1 53.12 26 GLN B C 1
ATOM 3430 O O . GLN B 1 26 ? 14.07 -30.219 13.797 1 53.12 26 GLN B O 1
ATOM 3435 N N . ALA B 1 27 ? 14.977 -28.516 14.633 1 69.69 27 ALA B N 1
ATOM 3436 C CA . ALA B 1 27 ? 13.969 -27.531 14.258 1 69.69 27 ALA B CA 1
ATOM 3437 C C . ALA B 1 27 ? 13.781 -27.484 12.75 1 69.69 27 ALA B C 1
ATOM 3439 O O . ALA B 1 27 ? 14.758 -27.484 12 1 69.69 27 ALA B O 1
ATOM 3440 N N . GLU B 1 28 ? 12.578 -27.734 12.219 1 87 28 GLU B N 1
ATOM 3441 C CA . GLU B 1 28 ? 12.18 -27.656 10.82 1 87 28 GLU B CA 1
ATOM 3442 C C . GLU B 1 28 ? 12.758 -26.406 10.156 1 87 28 GLU B C 1
ATOM 3444 O O . GLU B 1 28 ? 12.609 -25.297 10.672 1 87 28 GLU B O 1
ATOM 3449 N N . THR B 1 29 ? 13.641 -26.656 9.141 1 95.12 29 THR B N 1
ATOM 3450 C CA . THR B 1 29 ? 14.164 -25.516 8.398 1 95.12 29 THR B CA 1
ATOM 3451 C C . THR B 1 29 ? 13.055 -24.828 7.605 1 95.12 29 THR B C 1
ATOM 3453 O O . THR B 1 29 ? 11.977 -25.391 7.414 1 95.12 29 THR B O 1
ATOM 3456 N N . ASP B 1 30 ? 13.297 -23.562 7.191 1 97.75 30 ASP B N 1
ATOM 3457 C CA . ASP B 1 30 ? 12.336 -22.859 6.355 1 97.75 30 ASP B CA 1
ATOM 3458 C C . ASP B 1 30 ? 11.992 -23.672 5.105 1 97.75 30 ASP B C 1
ATOM 3460 O O . ASP B 1 30 ? 10.828 -23.781 4.738 1 97.75 30 ASP B O 1
ATOM 3464 N N . ARG B 1 31 ? 12.961 -24.25 4.469 1 98.25 31 ARG B N 1
ATOM 3465 C CA . ARG B 1 31 ? 12.703 -24.984 3.236 1 98.25 31 ARG B CA 1
ATOM 3466 C C . ARG B 1 31 ? 11.844 -26.219 3.502 1 98.25 31 ARG B C 1
ATOM 3468 O O . ARG B 1 31 ? 10.945 -26.531 2.721 1 98.25 31 ARG B O 1
ATOM 3475 N N . GLU B 1 32 ? 12.156 -26.938 4.59 1 98.25 32 GLU B N 1
ATOM 3476 C CA . GLU B 1 32 ? 11.336 -28.078 4.953 1 98.25 32 GLU B CA 1
ATOM 3477 C C . GLU B 1 32 ? 9.875 -27.688 5.152 1 98.25 32 GLU B C 1
ATOM 3479 O O . GLU B 1 32 ? 8.969 -28.375 4.695 1 98.25 32 GLU B O 1
ATOM 3484 N N . TYR B 1 33 ? 9.719 -26.562 5.793 1 98.56 33 TYR B N 1
ATOM 3485 C CA . TYR B 1 33 ? 8.367 -26.062 6.008 1 98.56 33 TYR B CA 1
ATOM 3486 C C . TYR B 1 33 ? 7.695 -25.734 4.684 1 98.56 33 TYR B C 1
ATOM 3488 O O . TYR B 1 33 ? 6.535 -26.094 4.457 1 98.56 33 TYR B O 1
ATOM 3496 N N . TRP B 1 34 ? 8.398 -25.031 3.801 1 98.88 34 TRP B N 1
ATOM 3497 C CA . TRP B 1 34 ? 7.844 -24.625 2.51 1 98.88 34 TRP B CA 1
ATOM 3498 C C . TRP B 1 34 ? 7.453 -25.844 1.682 1 98.88 34 TRP B C 1
ATOM 3500 O O . TRP B 1 34 ? 6.363 -25.891 1.104 1 98.88 34 TRP B O 1
ATOM 3510 N N . ALA B 1 35 ? 8.312 -26.828 1.648 1 98.81 35 ALA B N 1
ATOM 3511 C CA . ALA B 1 35 ? 8.055 -28.047 0.879 1 98.81 35 ALA B CA 1
ATOM 3512 C C . ALA B 1 35 ? 6.863 -28.812 1.438 1 98.81 35 ALA B C 1
ATOM 3514 O O . ALA B 1 35 ? 6.035 -29.312 0.679 1 98.81 35 ALA B O 1
ATOM 3515 N N . ALA B 1 36 ? 6.824 -28.859 2.734 1 98.75 36 ALA B N 1
ATOM 3516 C CA . ALA B 1 36 ? 5.707 -29.547 3.371 1 98.75 36 ALA B CA 1
ATOM 3517 C C . ALA B 1 36 ? 4.383 -28.859 3.055 1 98.75 36 ALA B C 1
ATOM 3519 O O . ALA B 1 36 ? 3.371 -29.516 2.812 1 98.75 36 ALA B O 1
ATOM 3520 N N . GLN B 1 37 ? 4.395 -27.531 3.09 1 98.81 37 GLN B N 1
ATOM 3521 C CA . GLN B 1 37 ? 3.193 -26.766 2.77 1 98.81 37 GLN B CA 1
ATOM 3522 C C . GLN B 1 37 ? 2.797 -26.953 1.308 1 98.81 37 GLN B C 1
ATOM 3524 O O . GLN B 1 37 ? 1.61 -27.078 0.992 1 98.81 37 GLN B O 1
ATOM 3529 N N . ALA B 1 38 ? 3.771 -26.953 0.442 1 98.94 38 ALA B N 1
ATOM 3530 C CA . ALA B 1 38 ? 3.51 -27.172 -0.978 1 98.94 38 ALA B CA 1
ATOM 3531 C C . ALA B 1 38 ? 2.869 -28.531 -1.211 1 98.94 38 ALA B C 1
ATOM 3533 O O . ALA B 1 38 ? 1.892 -28.656 -1.954 1 98.94 38 ALA B O 1
ATOM 3534 N N . TYR B 1 39 ? 3.412 -29.531 -0.551 1 98.88 39 TYR B N 1
ATOM 3535 C CA . TYR B 1 39 ? 2.891 -30.875 -0.689 1 98.88 39 TYR B CA 1
ATOM 3536 C C . TYR B 1 39 ? 1.468 -30.969 -0.153 1 98.88 39 TYR B C 1
ATOM 3538 O O . TYR B 1 39 ? 0.59 -31.547 -0.802 1 98.88 39 TYR B O 1
ATOM 3546 N N . ARG B 1 40 ? 1.295 -30.422 0.973 1 98.75 40 ARG B N 1
ATOM 3547 C CA . ARG B 1 40 ? -0.021 -30.453 1.603 1 98.75 40 ARG B CA 1
ATOM 3548 C C . ARG B 1 40 ? -1.072 -29.812 0.7 1 98.75 40 ARG B C 1
ATOM 3550 O O . ARG B 1 40 ? -2.162 -30.359 0.523 1 98.75 40 ARG B O 1
ATOM 3557 N N . MET B 1 41 ? -0.757 -28.719 0.127 1 98.88 41 MET B N 1
ATOM 3558 C CA . MET B 1 41 ? -1.692 -27.969 -0.711 1 98.88 41 MET B CA 1
ATOM 3559 C C . MET B 1 41 ? -1.977 -28.719 -2.008 1 98.88 41 MET B C 1
ATOM 3561 O O . MET B 1 41 ? -3.096 -28.688 -2.521 1 98.88 41 MET B O 1
ATOM 3565 N N . ALA B 1 42 ? -1.017 -29.422 -2.5 1 98.94 42 ALA B N 1
ATOM 3566 C CA . ALA B 1 42 ? -1.057 -29.969 -3.857 1 98.94 42 ALA B CA 1
ATOM 3567 C C . ALA B 1 42 ? -1.712 -31.344 -3.883 1 98.94 42 ALA B C 1
ATOM 3569 O O . ALA B 1 42 ? -2.385 -31.703 -4.855 1 98.94 42 ALA B O 1
ATOM 3570 N N . LYS B 1 43 ? -1.502 -32.062 -2.809 1 98.88 43 LYS B N 1
ATOM 3571 C CA . LYS B 1 43 ? -1.805 -33.5 -2.807 1 98.88 43 LYS B CA 1
ATOM 3572 C C . LYS B 1 43 ? -3.273 -33.75 -3.137 1 98.88 43 LYS B C 1
ATOM 3574 O O . LYS B 1 43 ? -3.588 -34.562 -4.012 1 98.88 43 LYS B O 1
ATOM 3579 N N . PRO B 1 44 ? -4.211 -33.031 -2.525 1 98.88 44 PRO B N 1
ATOM 3580 C CA . PRO B 1 44 ? -5.602 -33.375 -2.836 1 98.88 44 PRO B CA 1
ATOM 3581 C C . PRO B 1 44 ? -5.957 -33.125 -4.301 1 98.88 44 PRO B C 1
ATOM 3583 O O . PRO B 1 44 ? -6.656 -33.938 -4.914 1 98.88 44 PRO B O 1
ATOM 3586 N N . VAL B 1 45 ? -5.426 -32.062 -4.898 1 98.94 45 VAL B N 1
ATOM 3587 C CA . VAL B 1 45 ? -5.762 -31.688 -6.266 1 98.94 45 VAL B CA 1
ATOM 3588 C C . VAL B 1 45 ? -5.109 -32.656 -7.246 1 98.94 45 VAL B C 1
ATOM 3590 O O . VAL B 1 45 ? -5.789 -33.281 -8.078 1 98.94 45 VAL B O 1
ATOM 3593 N N . LEU B 1 46 ? -3.836 -32.906 -7.117 1 98.94 46 LEU B N 1
ATOM 3594 C CA . LEU B 1 46 ? -3.09 -33.656 -8.133 1 98.94 46 LEU B CA 1
ATOM 3595 C C . LEU B 1 46 ? -3.346 -35.125 -8.016 1 98.94 46 LEU B C 1
ATOM 3597 O O . LEU B 1 46 ? -3.408 -35.844 -9.023 1 98.94 46 LEU B O 1
ATOM 3601 N N . SER B 1 47 ? -3.484 -35.656 -6.777 1 98.94 47 SER B N 1
ATOM 3602 C CA . SER B 1 47 ? -3.775 -37.094 -6.625 1 98.94 47 SER B CA 1
ATOM 3603 C C . SER B 1 47 ? -5.148 -37.438 -7.191 1 98.94 47 SER B C 1
ATOM 3605 O O . SER B 1 47 ? -5.316 -38.469 -7.84 1 98.94 47 SER B O 1
ATOM 3607 N N . ASN B 1 48 ? -6.078 -36.562 -6.961 1 98.94 48 ASN B N 1
ATOM 3608 C CA . ASN B 1 48 ? -7.41 -36.781 -7.496 1 98.94 48 ASN B CA 1
ATOM 3609 C C . ASN B 1 48 ? -7.441 -36.625 -9.016 1 98.94 48 ASN B C 1
ATOM 3611 O O . ASN B 1 48 ? -8.117 -37.406 -9.711 1 98.94 48 ASN B O 1
ATOM 3615 N N . LEU B 1 49 ? -6.773 -35.656 -9.547 1 98.88 49 LEU B N 1
ATOM 3616 C CA . LEU B 1 49 ? -6.723 -35.5 -11 1 98.88 49 LEU B CA 1
ATOM 3617 C C . LEU B 1 49 ? -6.129 -36.75 -11.656 1 98.88 49 LEU B C 1
ATOM 3619 O O . LEU B 1 49 ? -6.641 -37.219 -12.672 1 98.88 49 LEU B O 1
ATOM 3623 N N . ALA B 1 50 ? -5.062 -37.219 -11.086 1 98.81 50 ALA B N 1
ATOM 3624 C CA . ALA B 1 50 ? -4.371 -38.406 -11.594 1 98.81 50 ALA B CA 1
ATOM 3625 C C . ALA B 1 50 ? -5.281 -39.625 -11.562 1 98.81 50 ALA B C 1
ATOM 3627 O O . ALA B 1 50 ? -5.234 -40.469 -12.469 1 98.81 50 ALA B O 1
ATOM 3628 N N . ALA B 1 51 ? -6.129 -39.688 -10.586 1 98.69 51 ALA B N 1
ATOM 3629 C CA . ALA B 1 51 ? -7 -40.844 -10.391 1 98.69 51 ALA B CA 1
ATOM 3630 C C . ALA B 1 51 ? -8.305 -40.688 -11.164 1 98.69 51 ALA B C 1
ATOM 3632 O O . ALA B 1 51 ? -9.133 -41.594 -11.195 1 98.69 51 ALA B O 1
ATOM 3633 N N . GLY B 1 52 ? -8.508 -39.562 -11.75 1 98.38 52 GLY B N 1
ATOM 3634 C CA . GLY B 1 52 ? -9.742 -39.312 -12.469 1 98.38 52 GLY B CA 1
ATOM 3635 C C . GLY B 1 52 ? -10.922 -39.031 -11.547 1 98.38 52 GLY B C 1
ATOM 3636 O O . GLY B 1 52 ? -12.055 -39.406 -11.859 1 98.38 52 GLY B O 1
ATOM 3637 N N . THR B 1 53 ? -10.633 -38.469 -10.359 1 98.69 53 THR B N 1
ATOM 3638 C CA . THR B 1 53 ? -11.703 -38.281 -9.383 1 98.69 53 THR B CA 1
ATOM 3639 C C . THR B 1 53 ? -11.766 -36.844 -8.898 1 98.69 53 THR B C 1
ATOM 3641 O O . THR B 1 53 ? -12.375 -36.562 -7.867 1 98.69 53 THR B O 1
ATOM 3644 N N . LEU B 1 54 ? -11.094 -35.875 -9.547 1 98.69 54 LEU B N 1
ATOM 3645 C CA . LEU B 1 54 ? -11.039 -34.5 -9.086 1 98.69 54 LEU B CA 1
ATOM 3646 C C . LEU B 1 54 ? -12.43 -33.875 -9.094 1 98.69 54 LEU B C 1
ATOM 3648 O O . LEU B 1 54 ? -12.859 -33.312 -8.094 1 98.69 54 LEU B O 1
ATOM 3652 N N . ARG B 1 55 ? -13.172 -34 -10.195 1 98.06 55 ARG B N 1
ATOM 3653 C CA . ARG B 1 55 ? -14.516 -33.406 -10.289 1 98.06 55 ARG B CA 1
ATOM 3654 C C . ARG B 1 55 ? -15.438 -34.031 -9.25 1 98.06 55 ARG B C 1
ATOM 3656 O O . ARG B 1 55 ? -16.297 -33.344 -8.688 1 98.06 55 ARG B O 1
ATOM 3663 N N . ARG B 1 56 ? -15.242 -35.281 -8.992 1 97.88 56 ARG B N 1
ATOM 3664 C CA . ARG B 1 56 ? -16.094 -36 -8.062 1 97.88 56 ARG B CA 1
ATOM 3665 C C . ARG B 1 56 ? -15.82 -35.562 -6.621 1 97.88 56 ARG B C 1
ATOM 3667 O O . ARG B 1 56 ? -16.75 -35.438 -5.82 1 97.88 56 ARG B O 1
ATOM 3674 N N . ASN B 1 57 ? -14.531 -35.344 -6.312 1 98.44 57 ASN B N 1
ATOM 3675 C CA . ASN B 1 57 ? -14.172 -35.281 -4.898 1 98.44 57 ASN B CA 1
ATOM 3676 C C . ASN B 1 57 ? -13.883 -33.844 -4.453 1 98.44 57 ASN B C 1
ATOM 3678 O O . ASN B 1 57 ? -13.969 -33.531 -3.266 1 98.44 57 ASN B O 1
ATOM 3682 N N . MET B 1 58 ? -13.477 -32.938 -5.32 1 98.56 58 MET B N 1
ATOM 3683 C CA . MET B 1 58 ? -13.148 -31.578 -4.914 1 98.56 58 MET B CA 1
ATOM 3684 C C . MET B 1 58 ? -14.414 -30.797 -4.578 1 98.56 58 MET B 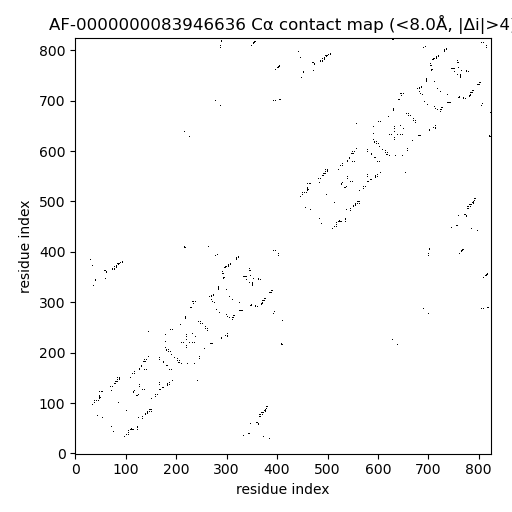C 1
ATOM 3686 O O . MET B 1 58 ? -15.328 -30.688 -5.402 1 98.56 58 MET B O 1
ATOM 3690 N N . PRO B 1 59 ? -14.461 -30.297 -3.34 1 98 59 PRO B N 1
ATOM 3691 C CA . PRO B 1 59 ? -15.586 -29.391 -3.068 1 98 59 PRO B CA 1
ATOM 3692 C C . PRO B 1 59 ? -15.523 -28.109 -3.896 1 98 59 PRO B C 1
ATOM 3694 O O . PRO B 1 59 ? -14.43 -27.609 -4.203 1 98 59 PRO B O 1
ATOM 3697 N N . VAL B 1 60 ? -16.688 -27.594 -4.277 1 97.69 60 VAL B N 1
ATOM 3698 C CA . VAL B 1 60 ? -16.75 -26.312 -4.98 1 97.69 60 VAL B CA 1
ATOM 3699 C C . VAL B 1 60 ? -17.531 -25.297 -4.145 1 97.69 60 VAL B C 1
ATOM 3701 O O . VAL B 1 60 ? -18.719 -25.078 -4.363 1 97.69 60 VAL B O 1
ATOM 3704 N N . GLU B 1 61 ? -16.797 -24.719 -3.23 1 97.31 61 GLU B N 1
ATOM 3705 C CA . GLU B 1 61 ? -17.359 -23.562 -2.525 1 97.31 61 GLU B CA 1
ATOM 3706 C C . GLU B 1 61 ? -17.469 -22.344 -3.438 1 97.31 61 GLU B C 1
ATOM 3708 O O . GLU B 1 61 ? -16.531 -22.047 -4.18 1 97.31 61 GLU B O 1
ATOM 3713 N N . GLN B 1 62 ? -18.594 -21.719 -3.471 1 96.88 62 GLN B N 1
ATOM 3714 C CA . GLN B 1 62 ? -18.875 -20.531 -4.273 1 96.88 62 GLN B CA 1
ATOM 3715 C C . GLN B 1 62 ? -20.062 -19.75 -3.697 1 96.88 62 GLN B C 1
ATOM 3717 O O . GLN B 1 62 ? -20.734 -20.219 -2.775 1 96.88 62 GLN B O 1
ATOM 3722 N N . HIS B 1 63 ? -20.188 -18.547 -4.121 1 96.12 63 HIS B N 1
ATOM 3723 C CA . HIS B 1 63 ? -21.422 -17.844 -3.764 1 96.12 63 HIS B CA 1
ATOM 3724 C C . HIS B 1 63 ? -22.641 -18.484 -4.406 1 96.12 63 HIS B C 1
ATOM 3726 O O . HIS B 1 63 ? -22.531 -19.094 -5.473 1 96.12 63 HIS B O 1
ATOM 3732 N N . ASP B 1 64 ? -23.734 -18.297 -3.779 1 93.94 64 ASP B N 1
ATOM 3733 C CA . ASP B 1 64 ? -24.969 -18.891 -4.281 1 93.94 64 ASP B CA 1
ATOM 3734 C C . ASP B 1 64 ? -25.281 -18.391 -5.691 1 93.94 64 ASP B C 1
ATOM 3736 O O . ASP B 1 64 ? -25.312 -17.188 -5.938 1 93.94 64 ASP B O 1
ATOM 3740 N N . GLY B 1 65 ? -25.469 -19.391 -6.535 1 93.88 65 GLY B N 1
ATOM 3741 C CA . GLY B 1 65 ? -25.891 -19.062 -7.887 1 93.88 65 GLY B CA 1
ATOM 3742 C C . GLY B 1 65 ? -24.75 -18.562 -8.758 1 93.88 65 GLY B C 1
ATOM 3743 O O . GLY B 1 65 ? -24.984 -18.078 -9.867 1 93.88 65 GLY B O 1
ATOM 3744 N N . ALA B 1 66 ? -23.484 -18.703 -8.328 1 94.44 66 ALA B N 1
ATOM 3745 C CA . ALA B 1 66 ? -22.375 -18.109 -9.055 1 94.44 66 ALA B CA 1
ATOM 3746 C C . ALA B 1 66 ? -21.969 -18.969 -10.258 1 94.44 66 ALA B C 1
ATOM 3748 O O . ALA B 1 66 ? -21.312 -18.484 -11.18 1 94.44 66 ALA B O 1
ATOM 3749 N N . GLY B 1 67 ? -22.391 -20.219 -10.273 1 95 67 GLY B N 1
ATOM 3750 C CA . GLY B 1 67 ? -22.172 -21.078 -11.422 1 95 67 GLY B CA 1
ATOM 3751 C C . GLY B 1 67 ? -20.703 -21.359 -11.703 1 95 67 GLY B C 1
ATOM 3752 O O . GLY B 1 67 ? -20.281 -21.375 -12.859 1 95 67 GLY B O 1
ATOM 3753 N N . ARG B 1 68 ? -19.875 -21.562 -10.664 1 95.81 68 ARG B N 1
ATOM 3754 C CA . ARG B 1 68 ? -18.422 -21.703 -10.844 1 95.81 68 ARG B CA 1
ATOM 3755 C C . ARG B 1 68 ? -18.031 -23.156 -11.008 1 95.81 68 ARG B C 1
ATOM 3757 O O . ARG B 1 68 ? -16.859 -23.453 -11.289 1 95.81 68 ARG B O 1
ATOM 3764 N N . GLU B 1 69 ? -18.969 -24.078 -11.023 1 95.62 69 GLU B N 1
ATOM 3765 C CA . GLU B 1 69 ? -18.688 -25.516 -11.047 1 95.62 69 GLU B CA 1
ATOM 3766 C C . GLU B 1 69 ? -17.969 -25.906 -12.336 1 95.62 69 GLU B C 1
ATOM 3768 O O . GLU B 1 69 ? -17.109 -26.797 -12.32 1 95.62 69 GLU B O 1
ATOM 3773 N N . GLN B 1 70 ? -18.312 -25.297 -13.344 1 95.31 70 GLN B N 1
ATOM 3774 C CA . GLN B 1 70 ? -17.75 -25.703 -14.633 1 95.31 70 GLN B CA 1
ATOM 3775 C C . GLN B 1 70 ? -16.312 -25.219 -14.781 1 95.31 70 GLN B C 1
ATOM 3777 O O . GLN B 1 70 ? -15.586 -25.703 -15.656 1 95.31 70 GLN B O 1
ATOM 3782 N N . TYR B 1 71 ? -15.836 -24.297 -13.898 1 96.69 71 TYR B N 1
ATOM 3783 C CA . TYR B 1 71 ? -14.523 -23.688 -14.055 1 96.69 71 TYR B CA 1
ATOM 3784 C C . TYR B 1 71 ? -13.578 -24.141 -12.945 1 96.69 71 TYR B C 1
ATOM 3786 O O . TYR B 1 71 ? -12.352 -24.078 -13.102 1 96.69 71 TYR B O 1
ATOM 3794 N N . ALA B 1 72 ? -14.055 -24.594 -11.836 1 98.25 72 ALA B N 1
ATOM 3795 C CA . ALA B 1 72 ? -13.336 -24.719 -10.57 1 98.25 72 ALA B CA 1
ATOM 3796 C C . ALA B 1 72 ? -12.133 -25.641 -10.711 1 98.25 72 ALA B C 1
ATOM 3798 O O . ALA B 1 72 ? -11.078 -25.406 -10.117 1 98.25 72 ALA B O 1
ATOM 3799 N N . HIS B 1 73 ? -12.297 -26.656 -11.5 1 98.69 73 HIS B N 1
ATOM 3800 C CA . HIS B 1 73 ? -11.289 -27.703 -11.523 1 98.69 73 HIS B CA 1
ATOM 3801 C C . HIS B 1 73 ? -10.078 -27.297 -12.359 1 98.69 73 HIS B C 1
ATOM 3803 O O . HIS B 1 73 ? -8.938 -27.438 -11.914 1 98.69 73 HIS B O 1
ATOM 3809 N N . LEU B 1 74 ? -10.281 -26.719 -13.57 1 98.69 74 LEU B N 1
ATOM 3810 C CA . LEU B 1 74 ? -9.148 -26.172 -14.32 1 98.69 74 LEU B CA 1
ATOM 3811 C C . LEU B 1 74 ? -8.484 -25.047 -13.547 1 98.69 74 LEU B C 1
ATOM 3813 O O . LEU B 1 74 ? -7.258 -24.906 -13.578 1 98.69 74 LEU B O 1
ATOM 3817 N N . GLU B 1 75 ? -9.312 -24.281 -12.867 1 98.69 75 GLU B N 1
ATOM 3818 C CA . GLU B 1 75 ? -8.812 -23.172 -12.062 1 98.69 75 GLU B CA 1
ATOM 3819 C C . GLU B 1 75 ? -7.867 -23.672 -10.969 1 98.69 75 GLU B C 1
ATOM 3821 O O . GLU B 1 75 ? -6.781 -23.125 -10.781 1 98.69 75 GLU B O 1
ATOM 3826 N N . ALA B 1 76 ? -8.227 -24.719 -10.297 1 98.94 76 ALA B N 1
ATOM 3827 C CA . ALA B 1 76 ? -7.406 -25.281 -9.234 1 98.94 76 ALA B CA 1
ATOM 3828 C C . ALA B 1 76 ? -6.102 -25.859 -9.789 1 98.94 76 ALA B C 1
ATOM 3830 O O . ALA B 1 76 ? -5.02 -25.562 -9.273 1 98.94 76 ALA B O 1
ATOM 3831 N N . VAL B 1 77 ? -6.199 -26.609 -10.867 1 98.94 77 VAL B N 1
ATOM 3832 C CA . VAL B 1 77 ? -5.051 -27.297 -11.438 1 98.94 77 VAL B CA 1
ATOM 3833 C C . VAL B 1 77 ? -4.062 -26.281 -12.008 1 98.94 77 VAL B C 1
ATOM 3835 O O . VAL B 1 77 ? -2.865 -26.344 -11.711 1 98.94 77 VAL B O 1
ATOM 3838 N N . GLY B 1 78 ? -4.574 -25.375 -12.812 1 98.88 78 GLY B N 1
ATOM 3839 C CA . GLY B 1 78 ? -3.709 -24.375 -13.43 1 98.88 78 GLY B CA 1
ATOM 3840 C C . GLY B 1 78 ? -2.965 -23.516 -12.422 1 98.88 78 GLY B C 1
ATOM 3841 O O . GLY B 1 78 ? -1.743 -23.375 -12.508 1 98.88 78 GLY B O 1
ATOM 3842 N N . ARG B 1 79 ? -3.68 -23 -11.461 1 98.94 79 ARG B N 1
ATOM 3843 C CA . ARG B 1 79 ? -3.09 -22.109 -10.469 1 98.94 79 ARG B CA 1
ATOM 3844 C C . ARG B 1 79 ? -2.131 -22.859 -9.555 1 98.94 79 ARG B C 1
ATOM 3846 O O . ARG B 1 79 ? -1.064 -22.344 -9.211 1 98.94 79 ARG B O 1
ATOM 3853 N N . LEU B 1 80 ? -2.479 -24.062 -9.18 1 98.94 80 LEU B N 1
ATOM 3854 C CA . LEU B 1 80 ? -1.606 -24.859 -8.336 1 98.94 80 LEU B CA 1
ATOM 3855 C C . LEU B 1 80 ? -0.292 -25.172 -9.047 1 98.94 80 LEU B C 1
ATOM 3857 O O . LEU B 1 80 ? 0.786 -24.969 -8.484 1 98.94 80 LEU B O 1
ATOM 3861 N N . LEU B 1 81 ? -0.383 -25.609 -10.25 1 98.94 81 LEU B N 1
ATOM 3862 C CA . LEU B 1 81 ? 0.818 -25.984 -10.992 1 98.94 81 LEU B CA 1
ATOM 3863 C C . LEU B 1 81 ? 1.676 -24.766 -11.289 1 98.94 81 LEU B C 1
ATOM 3865 O O . LEU B 1 81 ? 2.904 -24.844 -11.32 1 98.94 81 LEU B O 1
ATOM 3869 N N . CYS B 1 82 ? 1.009 -23.625 -11.469 1 98.94 82 CYS B N 1
ATOM 3870 C CA . CYS B 1 82 ? 1.729 -22.375 -11.672 1 98.94 82 CYS B CA 1
ATOM 3871 C C . CYS B 1 82 ? 2.705 -22.109 -10.531 1 98.94 82 CYS B C 1
ATOM 3873 O O . CYS B 1 82 ? 3.818 -21.641 -10.758 1 98.94 82 CYS B O 1
ATOM 3875 N N . GLY B 1 83 ? 2.336 -22.438 -9.32 1 98.94 83 GLY B N 1
ATOM 3876 C CA . GLY B 1 83 ? 3.156 -22.203 -8.141 1 98.94 83 GLY B CA 1
ATOM 3877 C C . GLY B 1 83 ? 4.184 -23.297 -7.906 1 98.94 83 GLY B C 1
ATOM 3878 O O . GLY B 1 83 ? 5.242 -23.031 -7.324 1 98.94 83 GLY B O 1
ATOM 3879 N N . LEU B 1 84 ? 3.969 -24.5 -8.438 1 98.88 84 LEU B N 1
ATOM 3880 C CA . LEU B 1 84 ? 4.809 -25.641 -8.133 1 98.88 84 LEU B CA 1
ATOM 3881 C C . LEU B 1 84 ? 5.855 -25.859 -9.227 1 98.88 84 LEU B C 1
ATOM 3883 O O . LEU B 1 84 ? 6.887 -26.5 -8.984 1 98.88 84 LEU B O 1
ATOM 3887 N N . ALA B 1 85 ? 5.598 -25.375 -10.352 1 98.94 85 ALA B N 1
ATOM 3888 C CA . ALA B 1 85 ? 6.285 -25.766 -11.586 1 98.94 85 ALA B CA 1
ATOM 3889 C C . ALA B 1 85 ? 7.793 -25.578 -11.453 1 98.94 85 ALA B C 1
ATOM 3891 O O . ALA B 1 85 ? 8.562 -26.484 -11.789 1 98.94 85 ALA B O 1
ATOM 3892 N N . PRO B 1 86 ? 8.242 -24.438 -10.875 1 98.94 86 PRO B N 1
ATOM 3893 C CA . PRO B 1 86 ? 9.703 -24.297 -10.781 1 98.94 86 PRO B CA 1
ATOM 3894 C C . PRO B 1 86 ? 10.344 -25.391 -9.922 1 98.94 86 PRO B C 1
ATOM 3896 O O . PRO B 1 86 ? 11.484 -25.781 -10.164 1 98.94 86 PRO B O 1
ATOM 3899 N N . TRP B 1 87 ? 9.633 -25.844 -8.938 1 98.88 87 TRP B N 1
ATOM 3900 C CA . TRP B 1 87 ? 10.133 -26.891 -8.047 1 98.88 87 TRP B CA 1
ATOM 3901 C C . TRP B 1 87 ? 10.406 -28.188 -8.828 1 98.88 87 TRP B C 1
ATOM 3903 O O . TRP B 1 87 ? 11.352 -28.906 -8.523 1 98.88 87 TRP B O 1
ATOM 3913 N N . PHE B 1 88 ? 9.664 -28.453 -9.859 1 98.81 88 PHE B N 1
ATOM 3914 C CA . PHE B 1 88 ? 9.812 -29.656 -10.672 1 98.81 88 PHE B CA 1
ATOM 3915 C C . PHE B 1 88 ? 11.125 -29.625 -11.445 1 98.81 88 PHE B C 1
ATOM 3917 O O . PHE B 1 88 ? 11.672 -30.688 -11.781 1 98.81 88 PHE B O 1
ATOM 3924 N N . GLU B 1 89 ? 11.648 -28.438 -11.688 1 98.12 89 GLU B N 1
ATOM 3925 C CA . GLU B 1 89 ? 12.844 -28.297 -12.516 1 98.12 89 GLU B CA 1
ATOM 3926 C C . GLU B 1 89 ? 14.109 -28.547 -11.711 1 98.12 89 GLU B C 1
ATOM 3928 O O . GLU B 1 89 ? 15.188 -28.719 -12.273 1 98.12 89 GLU B O 1
ATOM 3933 N N . VAL B 1 90 ? 13.945 -28.609 -10.406 1 97.5 90 VAL B N 1
ATOM 3934 C CA . VAL B 1 90 ? 15.117 -28.719 -9.547 1 97.5 90 VAL B CA 1
ATOM 3935 C C . VAL B 1 90 ? 15.656 -30.156 -9.586 1 97.5 90 VAL B C 1
ATOM 3937 O O . VAL B 1 90 ? 14.883 -31.109 -9.516 1 97.5 90 VAL B O 1
ATOM 3940 N N . SER B 1 91 ? 16.984 -30.266 -9.688 1 93.88 91 SER B N 1
ATOM 3941 C CA . SER B 1 91 ? 17.594 -31.594 -9.695 1 93.88 91 SER B CA 1
ATOM 3942 C C . SER B 1 91 ? 17.375 -32.312 -8.359 1 93.88 91 SER B C 1
ATOM 3944 O O . SER B 1 91 ? 17.547 -31.703 -7.297 1 93.88 91 SER B O 1
ATOM 3946 N N . GLY B 1 92 ? 17.016 -33.562 -8.453 1 92.5 92 GLY B N 1
ATOM 3947 C CA . GLY B 1 92 ? 16.797 -34.344 -7.25 1 92.5 92 GLY B CA 1
ATOM 3948 C C . GLY B 1 92 ? 18.031 -34.438 -6.363 1 92.5 92 GLY B C 1
ATOM 3949 O O . GLY B 1 92 ? 17.922 -34.469 -5.137 1 92.5 92 GLY B O 1
ATOM 3950 N N . ASP B 1 93 ? 19.172 -34.312 -6.973 1 94.31 93 ASP B N 1
ATOM 3951 C CA . ASP B 1 93 ? 20.422 -34.406 -6.238 1 94.31 93 ASP B CA 1
ATOM 3952 C C . ASP B 1 93 ? 20.781 -33.094 -5.531 1 94.31 93 ASP B C 1
ATOM 3954 O O . ASP B 1 93 ? 21.656 -33.062 -4.668 1 94.31 93 ASP B O 1
ATOM 3958 N N . SER B 1 94 ? 19.984 -32.094 -5.793 1 96.56 94 SER B N 1
ATOM 3959 C CA . SER B 1 94 ? 20.312 -30.781 -5.238 1 96.56 94 SER B CA 1
ATOM 3960 C C . SER B 1 94 ? 19.375 -30.422 -4.082 1 96.56 94 SER B C 1
ATOM 3962 O O . SER B 1 94 ? 19.438 -29.312 -3.557 1 96.56 94 SER B O 1
ATOM 3964 N N . ILE B 1 95 ? 18.547 -31.375 -3.709 1 97.12 95 ILE B N 1
ATOM 3965 C CA . ILE B 1 95 ? 17.641 -31.203 -2.578 1 97.12 95 ILE B CA 1
ATOM 3966 C C . ILE B 1 95 ? 17.625 -32.469 -1.719 1 97.12 95 ILE B C 1
ATOM 3968 O O . ILE B 1 95 ? 18.047 -33.531 -2.168 1 97.12 95 ILE B O 1
ATOM 3972 N N . PRO B 1 96 ? 17.203 -32.375 -0.459 1 96.75 96 PRO B N 1
ATOM 3973 C CA . PRO B 1 96 ? 17.141 -33.562 0.396 1 96.75 96 PRO B CA 1
ATOM 3974 C C . PRO B 1 96 ? 16.266 -34.688 -0.189 1 96.75 96 PRO B C 1
ATOM 3976 O O . PRO B 1 96 ? 15.234 -34.406 -0.808 1 96.75 96 PRO B O 1
ATOM 3979 N N . ALA B 1 97 ? 16.578 -35.906 0.1 1 97.19 97 ALA B N 1
ATOM 3980 C CA . ALA B 1 97 ? 15.938 -37.094 -0.492 1 97.19 97 ALA B CA 1
ATOM 3981 C C . ALA B 1 97 ? 14.445 -37.094 -0.183 1 97.19 97 ALA B C 1
ATOM 3983 O O . ALA B 1 97 ? 13.625 -37.438 -1.046 1 97.19 97 ALA B O 1
ATOM 3984 N N . ALA B 1 98 ? 14.172 -36.781 1.03 1 97.31 98 ALA B N 1
ATOM 3985 C CA . ALA B 1 98 ? 12.766 -36.781 1.432 1 97.31 98 ALA B CA 1
ATOM 3986 C C . ALA B 1 98 ? 11.969 -35.75 0.627 1 97.31 98 ALA B C 1
ATOM 3988 O O . ALA B 1 98 ? 10.828 -36.031 0.243 1 97.31 98 ALA B O 1
ATOM 3989 N N . GLU B 1 99 ? 12.539 -34.562 0.384 1 98.31 99 GLU B N 1
ATOM 3990 C CA . GLU B 1 99 ? 11.898 -33.531 -0.432 1 98.31 99 GLU B CA 1
ATOM 3991 C C . GLU B 1 99 ? 11.781 -34 -1.888 1 98.31 99 GLU B C 1
ATOM 3993 O O . GLU B 1 99 ? 10.75 -33.781 -2.529 1 98.31 99 GLU B O 1
ATOM 3998 N N . ALA B 1 100 ? 12.789 -34.562 -2.373 1 98.38 100 ALA B N 1
ATOM 3999 C CA . ALA B 1 100 ? 12.789 -35.062 -3.75 1 98.38 100 ALA B CA 1
ATOM 4000 C C . ALA B 1 100 ? 11.672 -36.062 -3.969 1 98.38 100 ALA B C 1
ATOM 4002 O O . ALA B 1 100 ? 11.016 -36.062 -5.016 1 98.38 100 ALA B O 1
ATOM 4003 N N . ALA B 1 101 ? 11.477 -36.906 -3.008 1 98.31 101 ALA B N 1
ATOM 4004 C CA . ALA B 1 101 ? 10.43 -37.906 -3.107 1 98.31 101 ALA B CA 1
ATOM 4005 C C . ALA B 1 101 ? 9.047 -37.25 -3.197 1 98.31 101 ALA B C 1
ATOM 4007 O O . ALA B 1 101 ? 8.211 -37.688 -4 1 98.31 101 ALA B O 1
ATOM 4008 N N . MET B 1 102 ? 8.828 -36.25 -2.367 1 98.19 102 MET B N 1
ATOM 4009 C CA . MET B 1 102 ? 7.574 -35.5 -2.396 1 98.19 102 MET B CA 1
ATOM 4010 C C . MET B 1 102 ? 7.363 -34.844 -3.758 1 98.19 102 MET B C 1
ATOM 4012 O O . MET B 1 102 ? 6.293 -34.969 -4.355 1 98.19 102 MET B O 1
ATOM 4016 N N . ARG B 1 103 ? 8.367 -34.156 -4.164 1 98.31 103 ARG B N 1
ATOM 4017 C CA . ARG B 1 103 ? 8.32 -33.438 -5.43 1 98.31 103 ARG B CA 1
ATOM 4018 C C . ARG B 1 103 ? 8.07 -34.375 -6.598 1 98.31 103 ARG B C 1
ATOM 4020 O O . ARG B 1 103 ? 7.254 -34.094 -7.473 1 98.31 103 ARG B O 1
ATOM 4027 N N . ASP B 1 104 ? 8.758 -35.531 -6.605 1 98.5 104 ASP B N 1
ATOM 4028 C CA . ASP B 1 104 ? 8.625 -36.5 -7.688 1 98.5 104 ASP B CA 1
ATOM 4029 C C . ASP B 1 104 ? 7.23 -37.125 -7.699 1 98.5 104 ASP B C 1
ATOM 4031 O O . ASP B 1 104 ? 6.684 -37.406 -8.766 1 98.5 104 ASP B O 1
ATOM 4035 N N . GLU B 1 105 ? 6.703 -37.375 -6.547 1 98.75 105 GLU B N 1
ATOM 4036 C CA . GLU B 1 105 ? 5.336 -37.875 -6.465 1 98.75 105 GLU B CA 1
ATOM 4037 C C . GLU B 1 105 ? 4.336 -36.875 -7.047 1 98.75 105 GLU B C 1
ATOM 4039 O O . GLU B 1 105 ? 3.453 -37.25 -7.816 1 98.75 105 GLU B O 1
ATOM 4044 N N . LEU B 1 106 ? 4.492 -35.625 -6.703 1 98.88 106 LEU B N 1
ATOM 4045 C CA . LEU B 1 106 ? 3.615 -34.594 -7.223 1 98.88 106 LEU B CA 1
ATOM 4046 C C . LEU B 1 106 ? 3.746 -34.469 -8.734 1 98.88 106 LEU B C 1
ATOM 4048 O O . LEU B 1 106 ? 2.748 -34.312 -9.438 1 98.88 106 LEU B O 1
ATOM 4052 N N . LEU B 1 107 ? 4.957 -34.562 -9.219 1 98.88 107 LEU B N 1
ATOM 4053 C CA . LEU B 1 107 ? 5.188 -34.469 -10.656 1 98.88 107 LEU B CA 1
ATOM 4054 C C . LEU B 1 107 ? 4.543 -35.656 -11.383 1 98.88 107 LEU B C 1
ATOM 4056 O O . LEU B 1 107 ? 3.947 -35.5 -12.445 1 98.88 107 LEU B O 1
ATOM 4060 N N . ALA B 1 108 ? 4.684 -36.844 -10.812 1 98.88 108 ALA B N 1
ATOM 4061 C CA . ALA B 1 108 ? 4.047 -38.031 -11.398 1 98.88 108 ALA B CA 1
ATOM 4062 C C . ALA B 1 108 ? 2.533 -37.875 -11.461 1 98.88 108 ALA B C 1
ATOM 4064 O O . ALA B 1 108 ? 1.908 -38.188 -12.477 1 98.88 108 ALA B O 1
ATOM 4065 N N . TRP B 1 109 ? 1.969 -37.375 -10.375 1 98.94 109 TRP B N 1
ATOM 4066 C CA . TRP B 1 109 ? 0.533 -37.125 -10.352 1 98.94 109 TRP B CA 1
ATOM 4067 C C . TRP B 1 109 ? 0.162 -36.031 -11.375 1 98.94 109 TRP B C 1
ATOM 4069 O O . TRP B 1 109 ? -0.885 -36.125 -12.023 1 98.94 109 TRP B O 1
ATOM 4079 N N . ALA B 1 110 ? 0.999 -35 -11.523 1 98.94 110 ALA B N 1
ATOM 4080 C CA . ALA B 1 110 ? 0.737 -33.969 -12.5 1 98.94 110 ALA B CA 1
ATOM 4081 C C . ALA B 1 110 ? 0.696 -34.531 -13.914 1 98.94 110 ALA B C 1
ATOM 4083 O O . ALA B 1 110 ? -0.211 -34.219 -14.688 1 98.94 110 ALA B O 1
ATOM 4084 N N . HIS B 1 111 ? 1.636 -35.375 -14.258 1 98.88 111 HIS B N 1
ATOM 4085 C CA . HIS B 1 111 ? 1.676 -35.969 -15.594 1 98.88 111 HIS B CA 1
ATOM 4086 C C . HIS B 1 111 ? 0.444 -36.844 -15.852 1 98.88 111 HIS B C 1
ATOM 4088 O O . HIS B 1 111 ? -0.217 -36.688 -16.875 1 98.88 111 HIS B O 1
ATOM 4094 N N . ALA B 1 112 ? 0.199 -37.719 -14.906 1 98.81 112 ALA B N 1
ATOM 4095 C CA . ALA B 1 112 ? -0.975 -38.562 -15.055 1 98.81 112 ALA B CA 1
ATOM 4096 C C . ALA B 1 112 ? -2.254 -37.75 -15.117 1 98.81 112 ALA B C 1
ATOM 4098 O O . ALA B 1 112 ? -3.146 -38.031 -15.922 1 98.81 112 ALA B O 1
ATOM 4099 N N . GLY B 1 113 ? -2.289 -36.812 -14.25 1 98.88 113 GLY B N 1
ATOM 4100 C CA . GLY B 1 113 ? -3.463 -35.938 -14.172 1 98.88 113 GLY B CA 1
ATOM 4101 C C . GLY B 1 113 ? -3.68 -35.125 -15.43 1 98.88 113 GLY B C 1
ATOM 4102 O O . GLY B 1 113 ? -4.812 -34.969 -15.891 1 98.88 113 GLY B O 1
ATOM 4103 N N . LEU B 1 114 ? -2.637 -34.531 -16 1 98.88 114 LEU B N 1
ATOM 4104 C CA . LEU B 1 114 ? -2.756 -33.688 -17.188 1 98.88 114 LEU B CA 1
ATOM 4105 C C . LEU B 1 114 ? -3.168 -34.531 -18.406 1 98.88 114 LEU B C 1
ATOM 4107 O O . LEU B 1 114 ? -3.865 -34.031 -19.297 1 98.88 114 LEU B O 1
ATOM 4111 N N . ARG B 1 115 ? -2.754 -35.781 -18.406 1 98.69 115 ARG B N 1
ATOM 4112 C CA . ARG B 1 115 ? -3.275 -36.688 -19.422 1 98.69 115 ARG B CA 1
ATOM 4113 C C . ARG B 1 115 ? -4.793 -36.781 -19.344 1 98.69 115 ARG B C 1
ATOM 4115 O O . ARG B 1 115 ? -5.484 -36.688 -20.359 1 98.69 115 ARG B O 1
ATOM 4122 N N . ASN B 1 116 ? -5.27 -36.938 -18.141 1 98.75 116 ASN B N 1
ATOM 4123 C CA . ASN B 1 116 ? -6.711 -37 -17.922 1 98.75 116 ASN B CA 1
ATOM 4124 C C . ASN B 1 116 ? -7.406 -35.688 -18.25 1 98.75 116 ASN B C 1
ATOM 4126 O O . ASN B 1 116 ? -8.516 -35.688 -18.797 1 98.75 116 ASN B O 1
ATOM 4130 N N . ALA B 1 117 ? -6.77 -34.625 -18.031 1 98.75 117 ALA B N 1
ATOM 4131 C CA . ALA B 1 117 ? -7.344 -33.281 -18.125 1 98.75 117 ALA B CA 1
ATOM 4132 C C . ALA B 1 117 ? -7.695 -32.938 -19.562 1 98.75 117 ALA B C 1
ATOM 4134 O O . ALA B 1 117 ? -8.578 -32.125 -19.828 1 98.75 117 ALA B O 1
ATOM 4135 N N . VAL B 1 118 ? -7.004 -33.594 -20.516 1 98.69 118 VAL B N 1
ATOM 4136 C CA . VAL B 1 118 ? -7.219 -33.219 -21.906 1 98.69 118 VAL B CA 1
ATOM 4137 C C . VAL B 1 118 ? -7.715 -34.438 -22.688 1 98.69 118 VAL B C 1
ATOM 4139 O O . VAL B 1 118 ? -7.715 -34.438 -23.922 1 98.69 118 VAL B O 1
ATOM 4142 N N . ASP B 1 119 ? -8.031 -35.5 -21.969 1 98.31 119 ASP B N 1
ATOM 4143 C CA . ASP B 1 119 ? -8.656 -36.688 -22.547 1 98.31 119 ASP B CA 1
ATOM 4144 C C . ASP B 1 119 ? -10.18 -36.594 -22.484 1 98.31 119 ASP B C 1
ATOM 4146 O O . ASP B 1 119 ? -10.773 -36.719 -21.406 1 98.31 119 ASP B O 1
ATOM 4150 N N . SER B 1 120 ? -10.828 -36.469 -23.594 1 96.88 120 SER B N 1
ATOM 4151 C CA . SER B 1 120 ? -12.273 -36.219 -23.688 1 96.88 120 SER B CA 1
ATOM 4152 C C . SER B 1 120 ? -13.055 -37.406 -23.109 1 96.88 120 SER B C 1
ATOM 4154 O O . SER B 1 120 ? -14.242 -37.281 -22.797 1 96.88 120 SER B O 1
ATOM 4156 N N . THR B 1 121 ? -12.445 -38.5 -22.938 1 97.62 121 THR B N 1
ATOM 4157 C CA . THR B 1 121 ? -13.133 -39.656 -22.406 1 97.62 121 THR B CA 1
ATOM 4158 C C . THR B 1 121 ? -12.961 -39.75 -20.891 1 97.62 121 THR B C 1
ATOM 4160 O O . THR B 1 121 ? -13.594 -40.594 -20.25 1 97.62 121 THR B O 1
ATOM 4163 N N . SER B 1 122 ? -12.094 -38.938 -20.359 1 97.94 122 SER B N 1
ATOM 4164 C CA . SER B 1 122 ? -11.859 -38.938 -18.922 1 97.94 122 SER B CA 1
ATOM 4165 C C . SER B 1 122 ? -12.945 -38.156 -18.188 1 97.94 122 SER B C 1
ATOM 4167 O O . SER B 1 122 ? -13.406 -37.125 -18.656 1 97.94 122 SER B O 1
ATOM 4169 N N . PRO B 1 123 ? -13.32 -38.656 -17.031 1 97.62 123 PRO B N 1
ATOM 4170 C CA . PRO B 1 123 ? -14.258 -37.875 -16.219 1 97.62 123 PRO B CA 1
ATOM 4171 C C . PRO B 1 123 ? -13.664 -36.562 -15.734 1 97.62 123 PRO B C 1
ATOM 4173 O O . PRO B 1 123 ? -14.398 -35.688 -15.266 1 97.62 123 PRO B O 1
ATOM 4176 N N . ASP B 1 124 ? -12.398 -36.438 -15.867 1 98.06 124 ASP B N 1
ATOM 4177 C CA . ASP B 1 124 ? -11.727 -35.219 -15.422 1 98.06 124 ASP B CA 1
ATOM 4178 C C . ASP B 1 124 ? -11.148 -34.438 -16.609 1 98.06 124 ASP B C 1
ATOM 4180 O O . ASP B 1 124 ? -10.117 -33.781 -16.469 1 98.06 124 ASP B O 1
ATOM 4184 N N . CYS B 1 125 ? -11.789 -34.656 -17.766 1 98.12 125 CYS B N 1
ATOM 4185 C CA . CYS B 1 125 ? -11.5 -33.719 -18.859 1 98.12 125 CYS B CA 1
ATOM 4186 C C . CYS B 1 125 ? -11.883 -32.281 -18.469 1 98.12 125 CYS B C 1
ATOM 4188 O O . CYS B 1 125 ? -13.047 -32 -18.203 1 98.12 125 CYS B O 1
ATOM 4190 N N . LEU B 1 126 ? -10.953 -31.422 -18.438 1 98 126 LEU B N 1
ATOM 4191 C CA . LEU B 1 126 ? -11.18 -30.078 -17.891 1 98 126 LEU B CA 1
ATOM 4192 C C . LEU B 1 126 ? -11.68 -29.125 -18.969 1 98 126 LEU B C 1
ATOM 4194 O O . LEU B 1 126 ? -11.531 -29.406 -20.172 1 98 126 LEU B O 1
ATOM 4198 N N . ASN B 1 127 ? -12.297 -28.047 -18.578 1 97.19 127 ASN B N 1
ATOM 4199 C CA . ASN B 1 127 ? -12.984 -27.125 -19.453 1 97.19 127 ASN B CA 1
ATOM 4200 C C . ASN B 1 127 ? -12.062 -26 -19.922 1 97.19 127 ASN B C 1
ATOM 4202 O O . ASN B 1 127 ? -11.938 -24.969 -19.266 1 97.19 127 ASN B O 1
ATOM 4206 N N . PHE B 1 128 ? -11.57 -26.094 -21.172 1 96.56 128 PHE B N 1
ATOM 4207 C CA . PHE B 1 128 ? -10.727 -25.078 -21.797 1 96.56 128 PHE B CA 1
ATOM 4208 C C . PHE B 1 128 ? -11.539 -24.234 -22.766 1 96.56 128 PHE B C 1
ATOM 4210 O O . PHE B 1 128 ? -11.031 -23.25 -23.312 1 96.56 128 PHE B O 1
ATOM 4217 N N . ARG B 1 129 ? -12.703 -24.562 -23.047 1 92.31 129 ARG B N 1
ATOM 4218 C CA . ARG B 1 129 ? -13.375 -24.078 -24.25 1 92.31 129 ARG B CA 1
ATOM 4219 C C . ARG B 1 129 ? -14.578 -23.203 -23.906 1 92.31 129 ARG B C 1
ATOM 4221 O O . ARG B 1 129 ? -15.062 -22.438 -24.734 1 92.31 129 ARG B O 1
ATOM 4228 N N . SER B 1 130 ? -15.031 -23.266 -22.766 1 85.31 130 SER B N 1
ATOM 4229 C CA . SER B 1 130 ? -16.094 -22.328 -22.469 1 85.31 130 SER B CA 1
ATOM 4230 C C . SER B 1 130 ? -15.586 -20.891 -22.453 1 85.31 130 SER B C 1
ATOM 4232 O O . SER B 1 130 ? -14.383 -20.656 -22.484 1 85.31 130 SER B O 1
ATOM 4234 N N . PHE B 1 131 ? -16.344 -19.859 -22.875 1 84 131 PHE B N 1
ATOM 4235 C CA . PHE B 1 131 ? -15.961 -18.453 -22.969 1 84 131 PHE B CA 1
ATOM 4236 C C . PHE B 1 131 ? -15.68 -17.891 -21.578 1 84 131 PHE B C 1
ATOM 4238 O O . PHE B 1 131 ? -16.172 -18.422 -20.578 1 84 131 PHE B O 1
ATOM 4245 N N . GLY B 1 132 ? -14.68 -17.016 -21.531 1 93.25 132 GLY B N 1
ATOM 4246 C CA . GLY B 1 132 ? -14.453 -16.266 -20.312 1 93.25 132 GLY B CA 1
ATOM 4247 C C . GLY B 1 132 ? -13.406 -16.891 -19.406 1 93.25 132 GLY B C 1
ATOM 4248 O O . GLY B 1 132 ? -12.219 -16.891 -19.734 1 93.25 132 GLY B O 1
ATOM 4249 N N . GLN B 1 133 ? -13.797 -17.531 -18.328 1 95.19 133 GLN B N 1
ATOM 4250 C CA . GLN B 1 133 ? -12.945 -17.984 -17.234 1 95.19 133 GLN B CA 1
ATOM 4251 C C . GLN B 1 133 ? -11.906 -18.984 -17.734 1 95.19 133 GLN B C 1
ATOM 4253 O O . GLN B 1 133 ? -10.766 -18.984 -17.266 1 95.19 133 GLN B O 1
ATOM 4258 N N . PRO B 1 134 ? -12.195 -19.797 -18.703 1 97.44 134 PRO B N 1
ATOM 4259 C CA . PRO B 1 134 ? -11.211 -20.781 -19.141 1 97.44 134 PRO B CA 1
ATOM 4260 C C . PRO B 1 134 ? -9.953 -20.141 -19.734 1 97.44 134 PRO B C 1
ATOM 4262 O O . PRO B 1 134 ? -8.867 -20.719 -19.656 1 97.44 134 PRO B O 1
ATOM 4265 N N . LEU B 1 135 ? -10.062 -18.969 -20.328 1 98.38 135 LEU B N 1
ATOM 4266 C CA . LEU B 1 135 ? -8.859 -18.281 -20.781 1 98.38 135 LEU B CA 1
ATOM 4267 C C . LEU B 1 135 ? -7.93 -17.984 -19.609 1 98.38 135 LEU B C 1
ATOM 4269 O O . LEU B 1 135 ? -6.719 -18.203 -19.703 1 98.38 135 LEU B O 1
ATOM 4273 N N . VAL B 1 136 ? -8.516 -17.516 -18.484 1 98.62 136 VAL B N 1
ATOM 4274 C CA . VAL B 1 136 ? -7.75 -17.188 -17.281 1 98.62 136 VAL B CA 1
ATOM 4275 C C . VAL B 1 136 ? -7.047 -18.438 -16.766 1 98.62 136 VAL B C 1
ATOM 4277 O O . VAL B 1 136 ? -5.84 -18.422 -16.5 1 98.62 136 VAL B O 1
ATOM 4280 N N . ASP B 1 137 ? -7.801 -19.5 -16.656 1 98.62 137 ASP B N 1
ATOM 4281 C CA . ASP B 1 137 ? -7.289 -20.75 -16.078 1 98.62 137 ASP B CA 1
ATOM 4282 C C . ASP B 1 137 ? -6.234 -21.375 -16.984 1 98.62 137 ASP B C 1
ATOM 4284 O O . ASP B 1 137 ? -5.215 -21.875 -16.5 1 98.62 137 ASP B O 1
ATOM 4288 N N . ALA B 1 138 ? -6.477 -21.281 -18.266 1 98.75 138 ALA B N 1
ATOM 4289 C CA . ALA B 1 138 ? -5.508 -21.781 -19.234 1 98.75 138 ALA B CA 1
ATOM 4290 C C . ALA B 1 138 ? -4.207 -20.984 -19.172 1 98.75 138 ALA B C 1
ATOM 4292 O O . ALA B 1 138 ? -3.121 -21.547 -19.344 1 98.75 138 ALA B O 1
ATOM 4293 N N . ALA B 1 139 ? -4.332 -19.734 -18.953 1 98.94 139 ALA B N 1
ATOM 4294 C CA . ALA B 1 139 ? -3.146 -18.875 -18.875 1 98.94 139 ALA B CA 1
ATOM 4295 C C . ALA B 1 139 ? -2.262 -19.266 -17.703 1 98.94 139 ALA B C 1
ATOM 4297 O O . ALA B 1 139 ? -1.033 -19.297 -17.812 1 98.94 139 ALA B O 1
ATOM 4298 N N . PHE B 1 140 ? -2.875 -19.562 -16.547 1 98.94 140 PHE B N 1
ATOM 4299 C CA . PHE B 1 140 ? -2.08 -20 -15.414 1 98.94 140 PHE B CA 1
ATOM 4300 C C . PHE B 1 140 ? -1.444 -21.359 -15.68 1 98.94 140 PHE B C 1
ATOM 4302 O O . PHE B 1 140 ? -0.31 -21.609 -15.273 1 98.94 140 PHE B O 1
ATOM 4309 N N . MET B 1 141 ? -2.137 -22.234 -16.422 1 98.88 141 MET B N 1
ATOM 4310 C CA . MET B 1 141 ? -1.558 -23.516 -16.844 1 98.88 141 MET B CA 1
ATOM 4311 C C . MET B 1 141 ? -0.394 -23.281 -17.797 1 98.88 141 MET B C 1
ATOM 4313 O O . MET B 1 141 ? 0.662 -23.906 -17.656 1 98.88 141 MET B O 1
ATOM 4317 N N . ALA B 1 142 ? -0.633 -22.406 -18.75 1 98.94 142 ALA B N 1
ATOM 4318 C CA . ALA B 1 142 ? 0.435 -22.047 -19.672 1 98.94 142 ALA B CA 1
ATOM 4319 C C . ALA B 1 142 ? 1.651 -21.5 -18.922 1 98.94 142 ALA B C 1
ATOM 4321 O O . ALA B 1 142 ? 2.789 -21.859 -19.25 1 98.94 142 ALA B O 1
ATOM 4322 N N . GLN B 1 143 ? 1.399 -20.672 -17.953 1 98.94 143 GLN B N 1
ATOM 4323 C CA . GLN B 1 143 ? 2.48 -20.094 -17.156 1 98.94 143 GLN B CA 1
ATOM 4324 C C . GLN B 1 143 ? 3.236 -21.188 -16.391 1 98.94 143 GLN B C 1
ATOM 4326 O O . GLN B 1 143 ? 4.457 -21.109 -16.234 1 98.94 143 GLN B O 1
ATOM 4331 N N . ALA B 1 144 ? 2.518 -22.203 -15.938 1 98.94 144 ALA B N 1
ATOM 4332 C CA . ALA B 1 144 ? 3.166 -23.359 -15.32 1 98.94 144 ALA B CA 1
ATOM 4333 C C . ALA B 1 144 ? 4.141 -24.016 -16.281 1 98.94 144 ALA B C 1
ATOM 4335 O O . ALA B 1 144 ? 5.273 -24.344 -15.906 1 98.94 144 ALA B O 1
ATOM 4336 N N . PHE B 1 145 ? 3.732 -24.188 -17.531 1 98.94 145 PHE B N 1
ATOM 4337 C CA . PHE B 1 145 ? 4.59 -24.812 -18.531 1 98.94 145 PHE B CA 1
ATOM 4338 C C . PHE B 1 145 ? 5.793 -23.938 -18.844 1 98.94 145 PHE B C 1
ATOM 4340 O O . PHE B 1 145 ? 6.906 -24.438 -19.016 1 98.94 145 PHE B O 1
ATOM 4347 N N . LEU B 1 146 ? 5.562 -22.625 -18.844 1 98.94 146 LEU B N 1
ATOM 4348 C CA . LEU B 1 146 ? 6.676 -21.703 -19.047 1 98.94 146 LEU B CA 1
ATOM 4349 C C . LEU B 1 146 ? 7.707 -21.828 -17.938 1 98.94 146 LEU B C 1
ATOM 4351 O O . LEU B 1 146 ? 8.906 -21.672 -18.172 1 98.94 146 LEU B O 1
ATOM 4355 N N . ARG B 1 147 ? 7.266 -22.141 -16.703 1 98.88 147 ARG B N 1
ATOM 4356 C CA . ARG B 1 147 ? 8.117 -22.188 -15.523 1 98.88 147 ARG B CA 1
ATOM 4357 C C . ARG B 1 147 ? 8.797 -23.547 -15.383 1 98.88 147 ARG B C 1
ATOM 4359 O O . ARG B 1 147 ? 9.766 -23.688 -14.633 1 98.88 147 ARG B O 1
ATOM 4366 N N . SER B 1 148 ? 8.289 -24.531 -16.125 1 98.88 148 SER B N 1
ATOM 4367 C CA . SER B 1 148 ? 8.859 -25.875 -16.109 1 98.88 148 SER B CA 1
ATOM 4368 C C . SER B 1 148 ? 8.812 -26.516 -17.5 1 98.88 148 SER B C 1
ATOM 4370 O O . SER B 1 148 ? 8.109 -27.5 -17.719 1 98.88 148 SER B O 1
ATOM 4372 N N . PRO B 1 149 ? 9.562 -26.016 -18.422 1 98.69 149 PRO B N 1
ATOM 4373 C CA . PRO B 1 149 ? 9.531 -26.484 -19.812 1 98.69 149 PRO B CA 1
ATOM 4374 C C . PRO B 1 149 ? 10.102 -27.891 -19.984 1 98.69 149 PRO B C 1
ATOM 4376 O O . PRO B 1 149 ? 9.664 -28.625 -20.875 1 98.69 149 PRO B O 1
ATOM 4379 N N . GLU B 1 150 ? 11.023 -28.312 -19.156 1 98.44 150 GLU B N 1
ATOM 4380 C CA . GLU B 1 150 ? 11.688 -29.594 -19.359 1 98.44 150 GLU B CA 1
ATOM 4381 C C . GLU B 1 150 ? 10.969 -30.703 -18.609 1 98.44 150 GLU B C 1
ATOM 4383 O O . GLU B 1 150 ? 10.703 -31.766 -19.156 1 98.44 150 GLU B O 1
ATOM 4388 N N . ARG B 1 151 ? 10.602 -30.406 -17.391 1 98.69 151 ARG B N 1
ATOM 4389 C CA . ARG B 1 151 ? 10.125 -31.5 -16.547 1 98.69 151 ARG B CA 1
ATOM 4390 C C . ARG B 1 151 ? 8.609 -31.625 -16.609 1 98.69 151 ARG B C 1
ATOM 4392 O O . ARG B 1 151 ? 8.07 -32.719 -16.734 1 98.69 151 ARG B O 1
ATOM 4399 N N . LEU B 1 152 ? 7.926 -30.5 -16.438 1 98.88 152 LEU B N 1
ATOM 4400 C CA . LEU B 1 152 ? 6.469 -30.578 -16.5 1 98.88 152 LEU B CA 1
ATOM 4401 C C . LEU B 1 152 ? 5.988 -30.719 -17.938 1 98.88 152 LEU B C 1
ATOM 4403 O O . LEU B 1 152 ? 5.379 -31.734 -18.281 1 98.88 152 LEU B O 1
ATOM 4407 N N . TRP B 1 153 ? 6.297 -29.797 -18.828 1 98.88 153 TRP B N 1
ATOM 4408 C CA . TRP B 1 153 ? 5.848 -29.844 -20.203 1 98.88 153 TRP B CA 1
ATOM 4409 C C . TRP B 1 153 ? 6.562 -30.953 -20.984 1 98.88 153 TRP B C 1
ATOM 4411 O O . TRP B 1 153 ? 5.914 -31.797 -21.609 1 98.88 153 TRP B O 1
ATOM 4421 N N . GLY B 1 154 ? 7.867 -30.938 -20.891 1 98.62 154 GLY B N 1
ATOM 4422 C CA . GLY B 1 154 ? 8.672 -31.891 -21.641 1 98.62 154 GLY B CA 1
ATOM 4423 C C . GLY B 1 154 ? 8.438 -33.312 -21.203 1 98.62 154 GLY B C 1
ATOM 4424 O O . GLY B 1 154 ? 8.711 -34.25 -21.969 1 98.62 154 GLY B O 1
ATOM 4425 N N . GLY B 1 155 ? 7.871 -33.531 -19.984 1 98.62 155 GLY B N 1
ATOM 4426 C CA . GLY B 1 155 ? 7.633 -34.875 -19.453 1 98.62 155 GLY B CA 1
ATOM 4427 C C . GLY B 1 155 ? 6.316 -35.469 -19.922 1 98.62 155 GLY B C 1
ATOM 4428 O O . GLY B 1 155 ? 6.059 -36.656 -19.703 1 98.62 155 GLY B O 1
ATOM 4429 N N . LEU B 1 156 ? 5.531 -34.75 -20.578 1 98.81 156 LEU B N 1
ATOM 4430 C CA . LEU B 1 156 ? 4.266 -35.25 -21.094 1 98.81 156 LEU B CA 1
ATOM 4431 C C . LEU B 1 156 ? 4.484 -36.031 -22.375 1 98.81 156 LEU B C 1
ATOM 4433 O O . LEU B 1 156 ? 5.391 -35.75 -23.156 1 98.81 156 LEU B O 1
ATOM 4437 N N . ASP B 1 157 ? 3.639 -37.031 -22.641 1 98.31 157 ASP B N 1
ATOM 4438 C CA . ASP B 1 157 ? 3.717 -37.781 -23.891 1 98.31 157 ASP B CA 1
ATOM 4439 C C . ASP B 1 157 ? 3.205 -36.938 -25.062 1 98.31 157 ASP B C 1
ATOM 4441 O O . ASP B 1 157 ? 2.482 -35.969 -24.859 1 98.31 157 ASP B O 1
ATOM 4445 N N . SER B 1 158 ? 3.492 -37.344 -26.25 1 98.38 158 SER B N 1
ATOM 4446 C CA . SER B 1 158 ? 3.23 -36.562 -27.453 1 98.38 158 SER B CA 1
ATOM 4447 C C . SER B 1 158 ? 1.735 -36.344 -27.641 1 98.38 158 SER B C 1
ATOM 4449 O O . SER B 1 158 ? 1.32 -35.281 -28.094 1 98.38 158 SER B O 1
ATOM 4451 N N . LEU B 1 159 ? 0.955 -37.281 -27.359 1 98.69 159 LEU B N 1
ATOM 4452 C CA . LEU B 1 159 ? -0.487 -37.156 -27.531 1 98.69 159 LEU B CA 1
ATOM 4453 C C . LEU B 1 159 ? -1.042 -36.094 -26.562 1 98.69 159 LEU B C 1
ATOM 4455 O O . LEU B 1 159 ? -1.856 -35.25 -26.953 1 98.69 159 LEU B O 1
ATOM 4459 N N . THR B 1 160 ? -0.644 -36.219 -25.328 1 98.75 160 THR B N 1
ATOM 4460 C CA . THR B 1 160 ? -1.085 -35.25 -24.328 1 98.75 160 THR B CA 1
ATOM 4461 C C . THR B 1 160 ? -0.635 -33.844 -24.688 1 98.75 160 THR B C 1
ATOM 4463 O O . THR B 1 160 ? -1.4 -32.875 -24.547 1 98.75 160 THR B O 1
ATOM 4466 N N . GLN B 1 161 ? 0.594 -33.656 -25.156 1 98.81 161 GLN B N 1
ATOM 4467 C CA . GLN B 1 161 ? 1.086 -32.375 -25.594 1 98.81 161 GLN B CA 1
ATOM 4468 C C . GLN B 1 161 ? 0.231 -31.812 -26.734 1 98.81 161 GLN B C 1
ATOM 4470 O O . GLN B 1 161 ? -0.133 -30.625 -26.719 1 98.81 161 GLN B O 1
ATOM 4475 N N . TRP B 1 162 ? -0.039 -32.688 -27.656 1 98.69 162 TRP B N 1
ATOM 4476 C CA . TRP B 1 162 ? -0.851 -32.25 -28.797 1 98.69 162 TRP B CA 1
ATOM 4477 C C . TRP B 1 162 ? -2.232 -31.797 -28.344 1 98.69 162 TRP B C 1
ATOM 4479 O O . TRP B 1 162 ? -2.713 -30.75 -28.766 1 98.69 162 TRP B O 1
ATOM 4489 N N . ARG B 1 163 ? -2.854 -32.562 -27.5 1 98.75 163 ARG B N 1
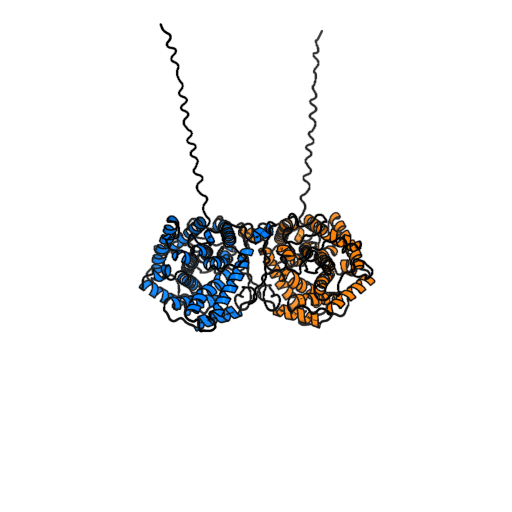ATOM 4490 C CA . ARG B 1 163 ? -4.184 -32.219 -27 1 98.75 163 ARG B CA 1
ATOM 4491 C C . ARG B 1 163 ? -4.156 -30.906 -26.219 1 98.75 163 ARG B C 1
ATOM 4493 O O . ARG B 1 163 ? -5.074 -30.094 -26.328 1 98.75 163 ARG B O 1
ATOM 4500 N N . MET B 1 164 ? -3.105 -30.75 -25.406 1 98.75 164 MET B N 1
ATOM 4501 C CA . MET B 1 164 ? -2.953 -29.516 -24.641 1 98.75 164 MET B CA 1
ATOM 4502 C C . MET B 1 164 ? -2.83 -28.312 -25.547 1 98.75 164 MET B C 1
ATOM 4504 O O . MET B 1 164 ? -3.449 -27.281 -25.312 1 98.75 164 MET B O 1
ATOM 4508 N N . ILE B 1 165 ? -2.076 -28.438 -26.609 1 98.81 165 ILE B N 1
ATOM 4509 C CA . ILE B 1 165 ? -1.897 -27.359 -27.578 1 98.81 165 ILE B CA 1
ATOM 4510 C C . ILE B 1 165 ? -3.24 -27.016 -28.219 1 98.81 165 ILE B C 1
ATOM 4512 O O . ILE B 1 165 ? -3.578 -25.844 -28.375 1 98.81 165 ILE B O 1
ATOM 4516 N N . VAL B 1 166 ? -4 -28.016 -28.547 1 98.5 166 VAL B N 1
ATOM 4517 C CA . VAL B 1 166 ? -5.316 -27.812 -29.141 1 98.5 166 VAL B CA 1
ATOM 4518 C C . VAL B 1 166 ? -6.211 -27.031 -28.188 1 98.5 166 VAL B C 1
ATOM 4520 O O . VAL B 1 166 ? -6.871 -26.078 -28.594 1 98.5 166 VAL B O 1
ATOM 4523 N N . GLU B 1 167 ? -6.172 -27.469 -26.906 1 98.31 167 GLU B N 1
ATOM 4524 C CA . GLU B 1 167 ? -6.996 -26.812 -25.906 1 98.31 167 GLU B CA 1
ATOM 4525 C C . GLU B 1 167 ? -6.539 -25.375 -25.688 1 98.31 167 GLU B C 1
ATOM 4527 O O . GLU B 1 167 ? -7.363 -24.469 -25.531 1 98.31 167 GLU B O 1
ATOM 4532 N N . MET B 1 168 ? -5.25 -25.125 -25.688 1 98.38 168 MET B N 1
ATOM 4533 C CA . MET B 1 168 ? -4.707 -23.781 -25.531 1 98.38 168 MET B CA 1
ATOM 4534 C C . MET B 1 168 ? -5.141 -22.891 -26.688 1 98.38 168 MET B C 1
ATOM 4536 O O . MET B 1 168 ? -5.551 -21.75 -26.469 1 98.38 168 MET B O 1
ATOM 4540 N N . LYS B 1 169 ? -5.109 -23.391 -27.875 1 98.19 169 LYS B N 1
ATOM 4541 C CA . LYS B 1 169 ? -5.508 -22.625 -29.062 1 98.19 169 LYS B CA 1
ATOM 4542 C C . LYS B 1 169 ? -7 -22.297 -29.031 1 98.19 169 LYS B C 1
ATOM 4544 O O . LYS B 1 169 ? -7.422 -21.25 -29.5 1 98.19 169 LYS B O 1
ATOM 4549 N N . ALA B 1 170 ? -7.758 -23.172 -28.406 1 97.12 170 ALA B N 1
ATOM 4550 C CA . ALA B 1 170 ? -9.203 -22.969 -28.328 1 97.12 170 ALA B CA 1
ATOM 4551 C C . ALA B 1 170 ? -9.539 -21.719 -27.516 1 97.12 170 ALA B C 1
ATOM 4553 O O . ALA B 1 170 ? -10.602 -21.109 -27.703 1 97.12 170 ALA B O 1
ATOM 4554 N N . THR B 1 171 ? -8.68 -21.266 -26.656 1 97.25 171 THR B N 1
ATOM 4555 C CA . THR B 1 171 ? -8.945 -20.109 -25.797 1 97.25 171 THR B CA 1
ATOM 4556 C C . THR B 1 171 ? -8.945 -18.828 -26.625 1 97.25 171 THR B C 1
ATOM 4558 O O . THR B 1 171 ? -9.414 -17.781 -26.156 1 97.25 171 THR B O 1
ATOM 4561 N N . ARG B 1 172 ? -8.469 -18.875 -27.875 1 96.69 172 ARG B N 1
ATOM 4562 C CA . ARG B 1 172 ? -8.469 -17.734 -28.766 1 96.69 172 ARG B CA 1
ATOM 4563 C C . ARG B 1 172 ? -9.891 -17.234 -29.016 1 96.69 172 ARG B C 1
ATOM 4565 O O . ARG B 1 172 ? -10.086 -16.094 -29.453 1 96.69 172 ARG B O 1
ATOM 4572 N N . ASN B 1 173 ? -10.836 -18.047 -28.703 1 94.69 173 ASN B N 1
ATOM 4573 C CA . ASN B 1 173 ? -12.234 -17.688 -28.922 1 94.69 173 ASN B CA 1
ATOM 4574 C C . ASN B 1 173 ? -12.727 -16.703 -27.875 1 94.69 173 ASN B C 1
ATOM 4576 O O . ASN B 1 173 ? -13.781 -16.078 -28.047 1 94.69 173 ASN B O 1
ATOM 4580 N N . THR B 1 174 ? -12 -16.547 -26.797 1 96.31 174 THR B N 1
ATOM 4581 C CA . THR B 1 174 ? -12.383 -15.617 -25.734 1 96.31 174 THR B CA 1
ATOM 4582 C C . THR B 1 174 ? -11.82 -14.227 -26.016 1 96.31 174 THR B C 1
ATOM 4584 O O . THR B 1 174 ? -10.625 -14.078 -26.266 1 96.31 174 THR B O 1
ATOM 4587 N N . ARG B 1 175 ? -12.719 -13.258 -26.062 1 95.12 175 ARG B N 1
ATOM 4588 C CA . ARG B 1 175 ? -12.305 -11.852 -26.078 1 95.12 175 ARG B CA 1
ATOM 4589 C C . ARG B 1 175 ? -11.93 -11.383 -24.672 1 95.12 175 ARG B C 1
ATOM 4591 O O . ARG B 1 175 ? -12.797 -11.266 -23.812 1 95.12 175 ARG B O 1
ATOM 4598 N N . PRO B 1 176 ? -10.648 -11.086 -24.438 1 97 176 PRO B N 1
ATOM 4599 C CA . PRO B 1 176 ? -10.266 -10.641 -23.094 1 97 176 PRO B CA 1
ATOM 4600 C C . PRO B 1 176 ? -10.797 -9.25 -22.766 1 97 176 PRO B C 1
ATOM 4602 O O . PRO B 1 176 ? -10.883 -8.391 -23.641 1 97 176 PRO B O 1
ATOM 4605 N N . SER B 1 177 ? -11.172 -9.047 -21.484 1 96.75 177 SER B N 1
ATOM 4606 C CA . SER B 1 177 ? -11.516 -7.711 -21 1 96.75 177 SER B CA 1
ATOM 4607 C C . SER B 1 177 ? -10.328 -6.758 -21.141 1 96.75 177 SER B C 1
ATOM 4609 O O . SER B 1 177 ? -9.172 -7.188 -21.141 1 96.75 177 SER B O 1
ATOM 4611 N N . TYR B 1 178 ? -10.633 -5.488 -21.328 1 97.75 178 TYR B N 1
ATOM 4612 C CA . TYR B 1 178 ? -9.633 -4.453 -21.547 1 97.75 178 TYR B CA 1
ATOM 4613 C C . TYR B 1 178 ? -8.938 -4.07 -20.25 1 97.75 178 TYR B C 1
ATOM 4615 O O . TYR B 1 178 ? -9.102 -2.949 -19.766 1 97.75 178 TYR B O 1
ATOM 4623 N N . ASN B 1 179 ? -8.219 -4.945 -19.656 1 98.25 179 ASN B N 1
ATOM 4624 C CA . ASN B 1 179 ? -7.469 -4.848 -18.406 1 98.25 179 ASN B CA 1
ATOM 4625 C C . ASN B 1 179 ? -6.395 -5.93 -18.312 1 98.25 179 ASN B C 1
ATOM 4627 O O . ASN B 1 179 ? -5.809 -6.316 -19.328 1 98.25 179 ASN B O 1
ATOM 4631 N N . ASN B 1 180 ? -6.117 -6.488 -17.141 1 98.44 180 ASN B N 1
ATOM 4632 C CA . ASN B 1 180 ? -5.055 -7.477 -16.984 1 98.44 180 ASN B CA 1
ATOM 4633 C C . ASN B 1 180 ? -5.324 -8.734 -17.797 1 98.44 180 ASN B C 1
ATOM 4635 O O . ASN B 1 180 ? -4.414 -9.531 -18.031 1 98.44 180 ASN B O 1
ATOM 4639 N N . TRP B 1 181 ? -6.527 -8.891 -18.312 1 98.62 181 TRP B N 1
ATOM 4640 C CA . TRP B 1 181 ? -6.895 -10.086 -19.062 1 98.62 181 TRP B CA 1
ATOM 4641 C C . TRP B 1 181 ? -6.062 -10.203 -20.344 1 98.62 181 TRP B C 1
ATOM 4643 O O . TRP B 1 181 ? -5.879 -11.297 -20.875 1 98.62 181 TRP B O 1
ATOM 4653 N N . LEU B 1 182 ? -5.633 -9.078 -20.812 1 98.81 182 LEU B N 1
ATOM 4654 C CA . LEU B 1 182 ? -4.797 -9.094 -22.016 1 98.81 182 LEU B CA 1
ATOM 4655 C C . LEU B 1 182 ? -3.562 -9.969 -21.797 1 98.81 182 LEU B C 1
ATOM 4657 O O . LEU B 1 182 ? -3.107 -10.641 -22.734 1 98.81 182 LEU B O 1
ATOM 4661 N N . MET B 1 183 ? -3.1 -9.984 -20.594 1 98.81 183 MET B N 1
ATOM 4662 C C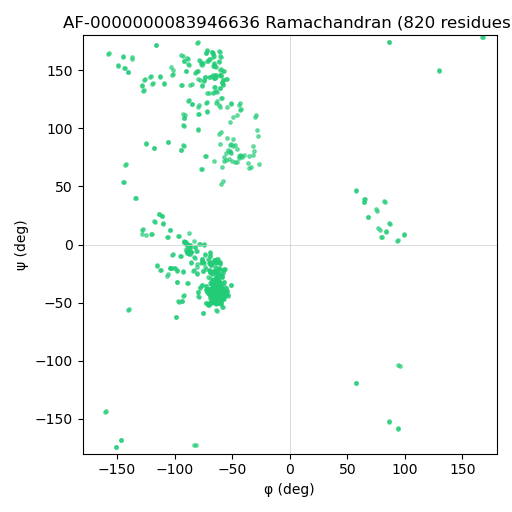A . MET B 1 183 ? -1.882 -10.734 -20.312 1 98.81 183 MET B CA 1
ATOM 4663 C C . MET B 1 183 ? -2.166 -12.234 -20.281 1 98.81 183 MET B C 1
ATOM 4665 O O . MET B 1 183 ? -1.267 -13.047 -20.516 1 98.81 183 MET B O 1
ATOM 4669 N N . PHE B 1 184 ? -3.441 -12.617 -20.031 1 98.88 184 PHE B N 1
ATOM 4670 C CA . PHE B 1 184 ? -3.777 -14.031 -20.109 1 98.88 184 PHE B CA 1
ATOM 4671 C C . PHE B 1 184 ? -3.594 -14.547 -21.531 1 98.88 184 PHE B C 1
ATOM 4673 O O . PHE B 1 184 ? -2.965 -15.586 -21.75 1 98.88 184 PHE B O 1
ATOM 4680 N N . SER B 1 185 ? -4.098 -13.766 -22.438 1 98.62 185 SER B N 1
ATOM 4681 C CA . SER B 1 185 ? -3.959 -14.141 -23.844 1 98.62 185 SER B CA 1
ATOM 4682 C C . SER B 1 185 ? -2.492 -14.195 -24.266 1 98.62 185 SER B C 1
ATOM 4684 O O . SER B 1 185 ? -2.066 -15.141 -24.922 1 98.62 185 SER B O 1
ATOM 4686 N N . ALA B 1 186 ? -1.756 -13.219 -23.844 1 98.81 186 ALA B N 1
ATOM 4687 C CA . ALA B 1 186 ? -0.345 -13.156 -24.219 1 98.81 186 ALA B CA 1
ATOM 4688 C C . ALA B 1 186 ? 0.432 -14.328 -23.625 1 98.81 186 ALA B C 1
ATOM 4690 O O . ALA B 1 186 ? 1.346 -14.859 -24.266 1 98.81 186 ALA B O 1
ATOM 4691 N N . THR B 1 187 ? 0.097 -14.711 -22.453 1 98.94 187 THR B N 1
ATOM 4692 C CA . THR B 1 187 ? 0.802 -15.805 -21.781 1 98.94 187 THR B CA 1
ATOM 4693 C C . THR B 1 187 ? 0.529 -17.125 -22.484 1 98.94 187 THR B C 1
ATOM 4695 O O . THR B 1 187 ? 1.441 -17.938 -22.672 1 98.94 187 THR B O 1
ATOM 4698 N N . VAL B 1 188 ? -0.699 -17.328 -22.891 1 98.94 188 VAL B N 1
ATOM 4699 C CA . VAL B 1 188 ? -1.032 -18.531 -23.656 1 98.94 188 VAL B CA 1
ATOM 4700 C C . VAL B 1 188 ? -0.23 -18.562 -24.953 1 98.94 188 VAL B C 1
ATOM 4702 O O . VAL B 1 188 ? 0.35 -19.594 -25.312 1 98.94 188 VAL B O 1
ATOM 4705 N N . GLU B 1 189 ? -0.142 -17.406 -25.625 1 98.88 189 GLU B N 1
ATOM 4706 C CA . GLU B 1 189 ? 0.582 -17.328 -26.891 1 98.88 189 GLU B CA 1
ATOM 4707 C C . GLU B 1 189 ? 2.078 -17.547 -26.672 1 98.88 189 GLU B C 1
ATOM 4709 O O . GLU B 1 189 ? 2.748 -18.156 -27.516 1 98.88 189 GLU B O 1
ATOM 4714 N N . ALA B 1 190 ? 2.602 -17.016 -25.594 1 98.94 190 ALA B N 1
ATOM 4715 C CA . ALA B 1 190 ? 4.008 -17.25 -25.266 1 98.94 190 ALA B CA 1
ATOM 4716 C C . ALA B 1 190 ? 4.285 -18.734 -25.094 1 98.94 190 ALA B C 1
ATOM 4718 O O . ALA B 1 190 ? 5.305 -19.25 -25.562 1 98.94 190 ALA B O 1
ATOM 4719 N N . PHE B 1 191 ? 3.385 -19.438 -24.453 1 98.94 191 PHE B N 1
ATOM 4720 C CA . PHE B 1 191 ? 3.535 -20.875 -24.281 1 98.94 191 PHE B CA 1
ATOM 4721 C C . PHE B 1 191 ? 3.504 -21.578 -25.641 1 98.94 191 PHE B C 1
ATOM 4723 O O . PHE B 1 191 ? 4.32 -22.469 -25.906 1 98.94 191 PHE B O 1
ATOM 4730 N N . LEU B 1 192 ? 2.508 -21.203 -26.422 1 98.94 192 LEU B N 1
ATOM 4731 C CA . LEU B 1 192 ? 2.418 -21.828 -27.75 1 98.94 192 LEU B CA 1
ATOM 4732 C C . LEU B 1 192 ? 3.725 -21.656 -28.516 1 98.94 192 LEU B C 1
ATOM 4734 O O . LEU B 1 192 ? 4.203 -22.594 -29.156 1 98.94 192 LEU B O 1
ATOM 4738 N N . ARG B 1 193 ? 4.301 -20.516 -28.391 1 98.69 193 ARG B N 1
ATOM 4739 C CA . ARG B 1 193 ? 5.59 -20.281 -29.031 1 98.69 193 ARG B CA 1
ATOM 4740 C C . ARG B 1 193 ? 6.656 -21.219 -28.453 1 98.69 193 ARG B C 1
ATOM 4742 O O . ARG B 1 193 ? 7.426 -21.828 -29.203 1 98.69 193 ARG B O 1
ATOM 4749 N N . MET B 1 194 ? 6.723 -21.297 -27.172 1 98.62 194 MET B N 1
ATOM 4750 C CA . MET B 1 194 ? 7.691 -22.156 -26.516 1 98.62 194 MET B CA 1
ATOM 4751 C C . MET B 1 194 ? 7.508 -23.609 -26.938 1 98.62 194 MET B C 1
ATOM 4753 O O . MET B 1 194 ? 8.484 -24.344 -27.094 1 98.62 194 MET B O 1
ATOM 4757 N N . ALA B 1 195 ? 6.273 -24.047 -27.188 1 98.56 195 ALA B N 1
ATOM 4758 C CA . ALA B 1 195 ? 5.918 -25.422 -27.516 1 98.56 195 ALA B CA 1
ATOM 4759 C C . ALA B 1 195 ? 6.141 -25.703 -29 1 98.56 195 ALA B C 1
ATOM 4761 O O . ALA B 1 195 ? 5.84 -26.797 -29.484 1 98.56 195 ALA B O 1
ATOM 4762 N N . GLY B 1 196 ? 6.566 -24.688 -29.766 1 97.94 196 GLY B N 1
ATOM 4763 C CA . GLY B 1 196 ? 6.93 -24.906 -31.156 1 97.94 196 GLY B CA 1
ATOM 4764 C C . GLY B 1 196 ? 5.832 -24.516 -32.125 1 97.94 196 GLY B C 1
ATOM 4765 O O . GLY B 1 196 ? 5.941 -24.766 -33.312 1 97.94 196 GLY B O 1
ATOM 4766 N N . GLU B 1 197 ? 4.824 -23.891 -31.625 1 98.44 197 GLU B N 1
ATOM 4767 C CA . GLU B 1 197 ? 3.719 -23.438 -32.469 1 98.44 197 GLU B CA 1
ATOM 4768 C C . GLU B 1 197 ? 3.924 -22 -32.906 1 98.44 197 GLU B C 1
ATOM 4770 O O . GLU B 1 197 ? 4.762 -21.281 -32.375 1 98.44 197 GLU B O 1
ATOM 4775 N N . ARG B 1 198 ? 3.174 -21.641 -33.938 1 96.94 198 ARG B N 1
ATOM 4776 C CA . ARG B 1 198 ? 3.135 -20.219 -34.312 1 96.94 198 ARG B CA 1
ATOM 4777 C C . ARG B 1 198 ? 2.197 -19.438 -33.406 1 96.94 198 ARG B C 1
ATOM 4779 O O . ARG B 1 198 ? 0.997 -19.719 -33.344 1 96.94 198 ARG B O 1
ATOM 4786 N N . PRO B 1 199 ? 2.76 -18.5 -32.719 1 97.69 199 PRO B N 1
ATOM 4787 C CA . PRO B 1 199 ? 1.887 -17.703 -31.859 1 97.69 199 PRO B CA 1
ATOM 4788 C C . PRO B 1 199 ? 1.089 -16.656 -32.625 1 97.69 199 PRO B C 1
ATOM 4790 O O . PRO B 1 199 ? 1.415 -16.344 -33.781 1 97.69 199 PRO B O 1
ATOM 4793 N N . ASP B 1 200 ? -0.012 -16.172 -32.125 1 97.88 200 ASP B N 1
ATOM 4794 C CA . ASP B 1 200 ? -0.704 -14.984 -32.594 1 97.88 200 ASP B CA 1
ATOM 4795 C C . ASP B 1 200 ? -0.043 -13.719 -32.062 1 97.88 200 ASP B C 1
ATOM 4797 O O . ASP B 1 200 ? -0.386 -13.234 -31 1 97.88 200 ASP B O 1
ATOM 4801 N N . LEU B 1 201 ? 0.738 -13.141 -32.875 1 96.5 201 LEU B N 1
ATOM 4802 C CA . LEU B 1 201 ? 1.564 -12.023 -32.438 1 96.5 201 LEU B CA 1
ATOM 4803 C C . LEU B 1 201 ? 0.718 -10.766 -32.25 1 96.5 201 LEU B C 1
ATOM 4805 O O . LEU B 1 201 ? 1.126 -9.844 -31.531 1 96.5 201 LEU B O 1
ATOM 4809 N N . MET B 1 202 ? -0.425 -10.695 -32.812 1 97.12 202 MET B N 1
ATOM 4810 C CA . MET B 1 202 ? -1.299 -9.555 -32.594 1 97.12 202 MET B CA 1
ATOM 4811 C C . MET B 1 202 ? -1.767 -9.523 -31.125 1 97.12 202 MET B C 1
ATOM 4813 O O . MET B 1 202 ? -1.894 -8.453 -30.531 1 97.12 202 MET B O 1
ATOM 4817 N N . ARG B 1 203 ? -1.99 -10.711 -30.609 1 97.25 203 ARG B N 1
ATOM 4818 C CA . ARG B 1 203 ? -2.439 -10.812 -29.234 1 97.25 203 ARG B CA 1
ATOM 4819 C C . ARG B 1 203 ? -1.323 -10.438 -28.266 1 97.25 203 ARG B C 1
ATOM 4821 O O . ARG B 1 203 ? -1.558 -9.734 -27.281 1 97.25 203 ARG B O 1
ATOM 4828 N N . THR B 1 204 ? -0.101 -10.891 -28.516 1 98 204 THR B N 1
ATOM 4829 C CA . THR B 1 204 ? 1.004 -10.578 -27.625 1 98 204 THR B CA 1
ATOM 4830 C C . THR B 1 204 ? 1.405 -9.109 -27.75 1 98 204 THR B C 1
ATOM 4832 O O . THR B 1 204 ? 1.646 -8.445 -26.734 1 98 204 THR B O 1
ATOM 4835 N N . ASP B 1 205 ? 1.409 -8.547 -29 1 97.81 205 ASP B N 1
ATOM 4836 C CA . ASP B 1 205 ? 1.73 -7.145 -29.203 1 97.81 205 ASP B CA 1
ATOM 4837 C C . ASP B 1 205 ? 0.742 -6.238 -28.469 1 97.81 205 ASP B C 1
ATOM 4839 O O . ASP B 1 205 ? 1.146 -5.297 -27.781 1 97.81 205 ASP B O 1
ATOM 4843 N N . TYR B 1 206 ? -0.48 -6.582 -28.703 1 98.06 206 TYR B N 1
ATOM 4844 C CA . TYR B 1 206 ? -1.54 -5.801 -28.062 1 98.06 206 TYR B CA 1
ATOM 4845 C C . TYR B 1 206 ? -1.381 -5.789 -26.547 1 98.06 206 TYR B C 1
ATOM 4847 O O . TYR B 1 206 ? -1.407 -4.727 -25.922 1 98.06 206 TYR B O 1
ATOM 4855 N N . ALA B 1 207 ? -1.142 -6.926 -25.953 1 98.56 207 ALA B N 1
ATOM 4856 C CA . ALA B 1 207 ? -1.034 -7.059 -24.5 1 98.56 207 ALA B CA 1
ATOM 4857 C C . ALA B 1 207 ? 0.191 -6.316 -23.969 1 98.56 207 ALA B C 1
ATOM 4859 O O . ALA B 1 207 ? 0.091 -5.539 -23.016 1 98.56 207 ALA B O 1
ATOM 4860 N N . PHE B 1 208 ? 1.339 -6.508 -24.594 1 98.5 208 PHE B N 1
ATOM 4861 C CA . PHE B 1 208 ? 2.584 -5.926 -24.094 1 98.5 208 PHE B CA 1
ATOM 4862 C C . PHE B 1 208 ? 2.578 -4.414 -24.266 1 98.5 208 PHE B C 1
ATOM 4864 O O . PHE B 1 208 ? 2.984 -3.678 -23.359 1 98.5 208 PHE B O 1
ATOM 4871 N N . ARG B 1 209 ? 2.092 -3.893 -25.406 1 98.06 209 ARG B N 1
ATOM 4872 C CA . ARG B 1 209 ? 2.072 -2.453 -25.656 1 98.06 209 ARG B CA 1
ATOM 4873 C C . ARG B 1 209 ? 1.061 -1.756 -24.75 1 98.06 209 ARG B C 1
ATOM 4875 O O . ARG B 1 209 ? 1.359 -0.713 -24.172 1 98.06 209 ARG B O 1
ATOM 4882 N N . GLN B 1 210 ? -0.112 -2.365 -24.641 1 98.31 210 GLN B N 1
ATOM 4883 C CA . GLN B 1 210 ? -1.155 -1.743 -23.828 1 98.31 210 GLN B CA 1
ATOM 4884 C C . GLN B 1 210 ? -0.775 -1.738 -22.344 1 98.31 210 GLN B C 1
ATOM 4886 O O . GLN B 1 210 ? -1.017 -0.755 -21.641 1 98.31 210 GLN B O 1
ATOM 4891 N N . THR B 1 211 ? -0.257 -2.848 -21.891 1 98.31 211 THR B N 1
ATOM 4892 C CA . THR B 1 211 ? 0.149 -2.91 -20.484 1 98.31 211 THR B CA 1
ATOM 4893 C C . THR B 1 211 ? 1.255 -1.899 -20.203 1 98.31 211 THR B C 1
ATOM 4895 O O . THR B 1 211 ? 1.285 -1.296 -19.125 1 98.31 211 THR B O 1
ATOM 4898 N N . ASP B 1 212 ? 2.146 -1.718 -21.141 1 97.88 212 ASP B N 1
ATOM 4899 C CA . ASP B 1 212 ? 3.182 -0.702 -20.984 1 97.88 212 ASP B CA 1
ATOM 4900 C C . ASP B 1 212 ? 2.572 0.692 -20.875 1 97.88 212 ASP B C 1
ATOM 4902 O O . ASP B 1 212 ? 3.043 1.518 -20.078 1 97.88 212 ASP B O 1
ATOM 4906 N N . ASP B 1 213 ? 1.53 0.93 -21.641 1 97.62 213 ASP B N 1
ATOM 4907 C CA . ASP B 1 213 ? 0.835 2.213 -21.594 1 97.62 213 ASP B CA 1
ATOM 4908 C C . ASP B 1 213 ? 0.163 2.428 -20.25 1 97.62 213 ASP B C 1
ATOM 4910 O O . ASP B 1 213 ? -0.083 3.568 -19.844 1 97.62 213 ASP B O 1
ATOM 4914 N N . TRP B 1 214 ? -0.12 1.365 -19.547 1 98.31 214 TRP B N 1
ATOM 4915 C CA . TRP B 1 214 ? -0.827 1.426 -18.281 1 98.31 214 TRP B CA 1
ATOM 4916 C C . TRP B 1 214 ? 0.155 1.528 -17.109 1 98.31 214 TRP B C 1
ATOM 4918 O O . TRP B 1 214 ? -0.248 1.5 -15.953 1 98.31 214 TRP B O 1
ATOM 4928 N N . TYR B 1 215 ? 1.467 1.603 -17.406 1 98.06 215 TYR B N 1
ATOM 4929 C CA . TYR B 1 215 ? 2.441 1.829 -16.344 1 98.06 215 TYR B CA 1
ATOM 4930 C C . TYR B 1 215 ? 2.236 3.193 -15.695 1 98.06 215 TYR B C 1
ATOM 4932 O O . TYR B 1 215 ? 2.336 4.227 -16.359 1 98.06 215 TYR B O 1
ATOM 4940 N N . VAL B 1 216 ? 2 3.24 -14.359 1 98.06 216 VAL B N 1
ATOM 4941 C CA . VAL B 1 216 ? 1.649 4.504 -13.719 1 98.06 216 VAL B CA 1
ATOM 4942 C C . VAL B 1 216 ? 2.883 5.105 -13.047 1 98.06 216 VAL B C 1
ATOM 4944 O O . VAL B 1 216 ? 2.893 6.289 -12.695 1 98.06 216 VAL B O 1
ATOM 4947 N N . GLY B 1 217 ? 3.869 4.238 -12.797 1 97.69 217 GLY B N 1
ATOM 4948 C CA . GLY B 1 217 ? 5.086 4.711 -12.164 1 97.69 217 GLY B CA 1
ATOM 4949 C C . GLY B 1 217 ? 5.496 3.875 -10.961 1 97.69 217 GLY B C 1
ATOM 4950 O O . GLY B 1 217 ? 4.668 3.188 -10.367 1 97.69 217 GLY B O 1
ATOM 4951 N N . ASP B 1 218 ? 6.75 3.783 -10.711 1 97.94 218 ASP B N 1
ATOM 4952 C CA . ASP B 1 218 ? 7.352 3.23 -9.508 1 97.94 218 ASP B CA 1
ATOM 4953 C C . ASP B 1 218 ? 7.043 1.741 -9.367 1 97.94 218 ASP B C 1
ATOM 4955 O O . ASP B 1 218 ? 6.715 1.267 -8.281 1 97.94 218 ASP B O 1
ATOM 4959 N N . GLY B 1 219 ? 7.023 1.07 -10.477 1 97.5 219 GLY B N 1
ATOM 4960 C CA . GLY B 1 219 ? 6.902 -0.378 -10.477 1 97.5 219 GLY B CA 1
ATOM 4961 C C . GLY B 1 219 ? 5.465 -0.857 -10.438 1 97.5 219 GLY B C 1
ATOM 4962 O O . GLY B 1 219 ? 5.199 -2.016 -10.117 1 97.5 219 GLY B O 1
ATOM 4963 N N . GLN B 1 220 ? 4.531 0.099 -10.805 1 97.88 220 GLN B N 1
ATOM 4964 C CA . GLN B 1 220 ? 3.125 -0.292 -10.734 1 97.88 220 GLN B CA 1
ATOM 4965 C C . GLN B 1 220 ? 2.422 -0.038 -12.07 1 97.88 220 GLN B C 1
ATOM 4967 O O . GLN B 1 220 ? 2.701 0.953 -12.742 1 97.88 220 GLN B O 1
ATOM 4972 N N . TYR B 1 221 ? 1.564 -0.963 -12.375 1 98.62 221 TYR B N 1
ATOM 4973 C CA . TYR B 1 221 ? 0.682 -0.841 -13.531 1 98.62 221 TYR B CA 1
ATOM 4974 C C . TYR B 1 221 ? -0.771 -0.696 -13.094 1 98.62 221 TYR B C 1
ATOM 4976 O O . TYR B 1 221 ? -1.188 -1.288 -12.094 1 98.62 221 TYR B O 1
ATOM 4984 N N . SER B 1 222 ? -1.542 0.12 -13.867 1 98.31 222 SER B N 1
ATOM 4985 C CA . SER B 1 222 ? -2.988 0.129 -13.664 1 98.31 222 SER B CA 1
ATOM 4986 C C . SER B 1 222 ? -3.637 -1.114 -14.266 1 98.31 222 SER B C 1
ATOM 4988 O O . SER B 1 222 ? -3.016 -1.82 -15.062 1 98.31 222 SER B O 1
ATOM 4990 N N . ASP B 1 223 ? -4.77 -1.485 -13.797 1 97.81 223 ASP B N 1
ATOM 4991 C CA . ASP B 1 223 ? -5.566 -2.59 -14.328 1 97.81 223 ASP B CA 1
ATOM 4992 C C . ASP B 1 223 ? -6.594 -2.092 -15.336 1 97.81 223 ASP B C 1
ATOM 4994 O O . ASP B 1 223 ? -7.797 -2.105 -15.062 1 97.81 223 ASP B O 1
ATOM 4998 N N . GLY B 1 224 ? -6.188 -1.895 -16.5 1 97.56 224 GLY B N 1
ATOM 4999 C CA . GLY B 1 224 ? -6.887 -1.077 -17.484 1 97.56 224 GLY B CA 1
ATOM 5000 C C . GLY B 1 224 ? -6.543 0.397 -17.391 1 97.56 224 GLY B C 1
ATOM 5001 O O . GLY B 1 224 ? -5.43 0.755 -17 1 97.56 224 GLY B O 1
ATOM 5002 N N . PRO B 1 225 ? -7.438 1.218 -17.766 1 95.94 225 PRO B N 1
ATOM 5003 C CA . PRO B 1 225 ? -7.117 2.646 -17.797 1 95.94 225 PRO B CA 1
ATOM 5004 C C . PRO B 1 225 ? -6.949 3.244 -16.406 1 95.94 225 PRO B C 1
ATOM 5006 O O . PRO B 1 225 ? -6.332 4.301 -16.25 1 95.94 225 PRO B O 1
ATOM 5009 N N . MET B 1 226 ? -7.445 2.529 -15.406 1 96.88 226 MET B N 1
ATOM 5010 C CA . MET B 1 226 ? -7.418 3.1 -14.062 1 96.88 226 MET B CA 1
ATOM 5011 C C . MET B 1 226 ? -6.637 2.203 -13.102 1 96.88 226 MET B C 1
ATOM 5013 O O . MET B 1 226 ? -6.727 0.978 -13.18 1 96.88 226 MET B O 1
ATOM 5017 N N . TYR B 1 227 ? -5.977 2.871 -12.242 1 97.31 227 TYR B N 1
ATOM 5018 C CA . TYR B 1 227 ? -5.266 2.184 -11.172 1 97.31 227 TYR B CA 1
ATOM 5019 C C . TYR B 1 227 ? -6.238 1.65 -10.125 1 97.31 227 TYR B C 1
ATOM 5021 O O . TYR B 1 227 ? -7.281 2.26 -9.875 1 97.31 227 TYR B O 1
ATOM 5029 N N . HIS B 1 228 ? -5.91 0.492 -9.578 1 97.44 228 HIS B N 1
ATOM 5030 C CA . HIS B 1 228 ? -6.676 -0.132 -8.5 1 97.44 228 HIS B CA 1
ATOM 5031 C C . HIS B 1 228 ? -5.777 -0.485 -7.32 1 97.44 228 HIS B C 1
ATOM 5033 O O . HIS B 1 228 ? -4.723 -1.099 -7.5 1 97.44 228 HIS B O 1
ATOM 5039 N N . ASN B 1 229 ? -6.242 -0.104 -6.129 1 97.25 229 ASN B N 1
ATOM 5040 C CA . ASN B 1 229 ? -5.57 -0.554 -4.914 1 97.25 229 ASN B CA 1
ATOM 5041 C C . ASN B 1 229 ? -5.836 -2.031 -4.641 1 97.25 229 ASN B C 1
ATOM 5043 O O . ASN B 1 229 ? -6.652 -2.369 -3.781 1 97.25 229 ASN B O 1
ATOM 5047 N N . ASP B 1 230 ? -5.191 -2.895 -5.352 1 98.12 230 ASP B N 1
ATOM 5048 C CA . ASP B 1 230 ? -5.277 -4.34 -5.164 1 98.12 230 ASP B CA 1
ATOM 5049 C C . ASP B 1 230 ? -3.945 -5.012 -5.492 1 98.12 230 ASP B C 1
ATOM 5051 O O . ASP B 1 230 ? -2.912 -4.348 -5.582 1 98.12 230 ASP B O 1
ATOM 5055 N N . TYR B 1 231 ? -3.891 -6.375 -5.613 1 98.75 231 TYR B N 1
ATOM 5056 C CA . TYR B 1 231 ? -2.633 -7.094 -5.797 1 98.75 231 TYR B CA 1
ATOM 5057 C C . TYR B 1 231 ? -2.547 -7.699 -7.191 1 98.75 231 TYR B C 1
ATOM 5059 O O . TYR B 1 231 ? -1.844 -8.688 -7.402 1 98.75 231 TYR B O 1
ATOM 5067 N N . TYR B 1 232 ? -3.266 -7.121 -8.148 1 98.75 232 TYR B N 1
ATOM 5068 C CA . TYR B 1 232 ? -3.236 -7.727 -9.477 1 98.75 232 TYR B CA 1
ATOM 5069 C C . TYR B 1 232 ? -1.87 -7.551 -10.125 1 98.75 232 TYR B C 1
ATOM 5071 O O . TYR B 1 232 ? -1.491 -8.328 -11.008 1 98.75 232 TYR B O 1
ATOM 5079 N N . ASN B 1 233 ? -1.123 -6.551 -9.711 1 98.88 233 ASN B N 1
ATOM 5080 C CA . ASN B 1 233 ? 0.274 -6.496 -10.133 1 98.88 233 ASN B CA 1
ATOM 5081 C C . ASN B 1 233 ? 1.038 -7.742 -9.695 1 98.88 233 ASN B C 1
ATOM 5083 O O . ASN B 1 233 ? 2.006 -8.141 -10.344 1 98.88 233 ASN B O 1
ATOM 5087 N N . SER B 1 234 ? 0.583 -8.344 -8.617 1 98.94 234 SER B N 1
ATOM 5088 C CA . SER B 1 234 ? 1.245 -9.539 -8.102 1 98.94 234 SER B CA 1
ATOM 5089 C C . SER B 1 234 ? 0.535 -10.805 -8.562 1 98.94 234 SER B C 1
ATOM 5091 O O . SER B 1 234 ? 1.172 -11.836 -8.773 1 98.94 234 SER B O 1
ATOM 5093 N N . PHE B 1 235 ? -0.761 -10.742 -8.719 1 98.88 235 PHE B N 1
ATOM 5094 C CA . PHE B 1 235 ? -1.542 -11.914 -9.094 1 98.88 235 PHE B CA 1
ATOM 5095 C C . PHE B 1 235 ? -1.298 -12.297 -10.547 1 98.88 235 PHE B C 1
ATOM 5097 O O . PHE B 1 235 ? -1.229 -13.477 -10.891 1 98.88 235 PHE B O 1
ATOM 5104 N N . VAL B 1 236 ? -1.192 -11.172 -11.438 1 98.94 236 VAL B N 1
ATOM 5105 C CA . VAL B 1 236 ? -1.293 -11.461 -12.867 1 98.94 236 VAL B CA 1
ATOM 5106 C C . VAL B 1 236 ? -0.284 -10.617 -13.641 1 98.94 236 VAL B C 1
ATOM 5108 O O . VAL B 1 236 ? 0.613 -11.148 -14.297 1 98.94 236 VAL B O 1
ATOM 5111 N N . ILE B 1 237 ? -0.291 -9.32 -13.508 1 98.94 237 ILE B N 1
ATOM 5112 C CA . ILE B 1 237 ? 0.31 -8.383 -14.461 1 98.94 237 ILE B CA 1
ATOM 5113 C C . ILE B 1 237 ? 1.821 -8.594 -14.5 1 98.94 237 ILE B C 1
ATOM 5115 O O . ILE B 1 237 ? 2.371 -8.984 -15.531 1 98.94 237 ILE B O 1
ATOM 5119 N N . GLN B 1 238 ? 2.428 -8.492 -13.398 1 98.88 238 GLN B N 1
ATOM 5120 C CA . GLN B 1 238 ? 3.885 -8.477 -13.453 1 98.88 238 GLN B CA 1
ATOM 5121 C C . GLN B 1 238 ? 4.445 -9.883 -13.602 1 98.88 238 GLN B C 1
ATOM 5123 O O . GLN B 1 238 ? 5.359 -10.117 -14.391 1 98.88 238 GLN B O 1
ATOM 5128 N N . PRO B 1 239 ? 3.881 -10.852 -12.906 1 98.94 239 PRO B N 1
ATOM 5129 C CA . PRO B 1 239 ? 4.418 -12.195 -13.102 1 98.94 239 PRO B CA 1
ATOM 5130 C C . PRO B 1 239 ? 4.293 -12.672 -14.547 1 98.94 239 PRO B C 1
ATOM 5132 O O . PRO B 1 239 ? 5.215 -13.289 -15.086 1 98.94 239 PRO B O 1
ATOM 5135 N N . MET B 1 240 ? 3.211 -12.375 -15.188 1 98.94 240 MET B N 1
ATOM 5136 C CA . MET B 1 240 ? 3.021 -12.828 -16.562 1 98.94 240 MET B CA 1
ATOM 5137 C C . MET B 1 240 ? 3.854 -11.992 -17.531 1 98.94 240 MET B C 1
ATOM 5139 O O . MET B 1 240 ? 4.371 -12.516 -18.516 1 98.94 240 MET B O 1
ATOM 5143 N N . LEU B 1 241 ? 3.996 -10.695 -17.234 1 98.94 241 LEU B N 1
ATOM 5144 C CA . LEU B 1 241 ? 4.902 -9.883 -18.031 1 98.94 241 LEU B CA 1
ATOM 5145 C C . LEU B 1 241 ? 6.312 -10.461 -18.016 1 98.94 241 LEU B C 1
ATOM 5147 O O . LEU B 1 241 ? 6.965 -10.547 -19.062 1 98.94 241 LEU B O 1
ATOM 5151 N N . VAL B 1 242 ? 6.754 -10.867 -16.875 1 98.94 242 VAL B N 1
ATOM 5152 C CA . VAL B 1 242 ? 8.109 -11.375 -16.703 1 98.94 242 VAL B CA 1
ATOM 5153 C C . VAL B 1 242 ? 8.25 -12.719 -17.422 1 98.94 242 VAL B C 1
ATOM 5155 O O . VAL B 1 242 ? 9.164 -12.914 -18.234 1 98.94 242 VAL B O 1
ATOM 5158 N N . ASP B 1 243 ? 7.324 -13.617 -17.156 1 98.94 243 ASP B N 1
ATOM 5159 C CA . ASP B 1 243 ? 7.441 -14.969 -17.703 1 98.94 243 ASP B CA 1
ATOM 5160 C C . ASP B 1 243 ? 7.211 -14.969 -19.203 1 98.94 243 ASP B C 1
ATOM 5162 O O . ASP B 1 243 ? 8.016 -15.523 -19.969 1 98.94 243 ASP B O 1
ATOM 5166 N N . ALA B 1 244 ? 6.129 -14.398 -19.656 1 98.88 244 ALA B N 1
ATOM 5167 C CA . ALA B 1 244 ? 5.859 -14.328 -21.094 1 98.88 244 ALA B CA 1
ATOM 5168 C C . ALA B 1 244 ? 6.895 -13.461 -21.812 1 98.88 244 ALA B C 1
ATOM 5170 O O . ALA B 1 244 ? 7.32 -13.773 -22.922 1 98.88 244 ALA B O 1
ATOM 5171 N N . GLY B 1 245 ? 7.25 -12.367 -21.125 1 98.69 245 GLY B N 1
ATOM 5172 C CA . GLY B 1 245 ? 8.266 -11.492 -21.688 1 98.69 245 GLY B CA 1
ATOM 5173 C C . GLY B 1 245 ? 9.586 -12.203 -21.953 1 98.69 245 GLY B C 1
ATOM 5174 O O . GLY B 1 245 ? 10.25 -11.93 -22.953 1 98.69 245 GLY B O 1
ATOM 5175 N N . ARG B 1 246 ? 9.969 -13.055 -21.094 1 98.5 246 ARG B N 1
ATOM 5176 C CA . ARG B 1 246 ? 11.195 -13.812 -21.266 1 98.5 246 ARG B CA 1
ATOM 5177 C C . ARG B 1 246 ? 11.156 -14.656 -22.531 1 98.5 246 ARG B C 1
ATOM 5179 O O . ARG B 1 246 ? 12.125 -14.688 -23.297 1 98.5 246 ARG B O 1
ATOM 5186 N N . VAL B 1 247 ? 10.062 -15.32 -22.766 1 98.5 247 VAL B N 1
ATOM 5187 C CA . VAL B 1 247 ? 9.891 -16.188 -23.922 1 98.5 247 VAL B CA 1
ATOM 5188 C C . VAL B 1 247 ? 9.852 -15.359 -25.203 1 98.5 247 VAL B C 1
ATOM 5190 O O . VAL B 1 247 ? 10.539 -15.672 -26.172 1 98.5 247 VAL B O 1
ATOM 5193 N N . MET B 1 248 ? 9.062 -14.328 -25.141 1 98.38 248 MET B N 1
ATOM 5194 C CA . MET B 1 248 ? 8.93 -13.484 -26.328 1 98.38 248 MET B CA 1
ATOM 5195 C C . MET B 1 248 ? 10.25 -12.805 -26.672 1 98.38 248 MET B C 1
ATOM 5197 O O . MET B 1 248 ? 10.602 -12.656 -27.844 1 98.38 248 MET B O 1
ATOM 5201 N N . ASN B 1 249 ? 10.961 -12.367 -25.641 1 98.44 249 ASN B N 1
ATOM 5202 C CA . ASN B 1 249 ? 12.281 -11.789 -25.859 1 98.44 249 ASN B CA 1
ATOM 5203 C C . ASN B 1 249 ? 13.234 -12.797 -26.484 1 98.44 249 ASN B C 1
ATOM 5205 O O . ASN B 1 249 ? 13.992 -12.453 -27.391 1 98.44 249 ASN B O 1
ATOM 5209 N N . ARG B 1 250 ? 13.211 -14.016 -26.109 1 97.62 250 ARG B N 1
ATOM 5210 C CA . ARG B 1 250 ? 14.086 -15.07 -26.609 1 97.62 250 ARG B CA 1
ATOM 5211 C C . ARG B 1 250 ? 13.867 -15.305 -28.094 1 97.62 250 ARG B C 1
ATOM 5213 O O . ARG B 1 250 ? 14.82 -15.469 -28.859 1 97.62 250 ARG B O 1
ATOM 5220 N N . TYR B 1 251 ? 12.656 -15.234 -28.531 1 97.25 251 TYR B N 1
ATOM 5221 C CA . TYR B 1 251 ? 12.344 -15.68 -29.875 1 97.25 251 TYR B CA 1
ATOM 5222 C C . TYR B 1 251 ? 12.164 -14.484 -30.812 1 97.25 251 TYR B C 1
ATOM 5224 O O . TYR B 1 251 ? 12.266 -14.625 -32.031 1 97.25 251 TYR B O 1
ATOM 5232 N N . TYR B 1 252 ? 11.906 -13.336 -30.188 1 96.62 252 TYR B N 1
ATOM 5233 C CA . TYR B 1 252 ? 11.586 -12.18 -31.031 1 96.62 252 TYR B CA 1
ATOM 5234 C C . TYR B 1 252 ? 12.367 -10.953 -30.578 1 96.62 252 TYR B C 1
ATOM 5236 O O . TYR B 1 252 ? 11.844 -9.836 -30.609 1 96.62 252 TYR B O 1
ATOM 5244 N N . LYS B 1 253 ? 13.555 -11.047 -30.219 1 92.94 253 LYS B N 1
ATOM 5245 C CA . LYS B 1 253 ? 14.398 -10.031 -29.578 1 92.94 253 LYS B CA 1
ATOM 5246 C C . LYS B 1 253 ? 14.586 -8.82 -30.484 1 92.94 253 LYS B C 1
ATOM 5248 O O . LYS B 1 253 ? 14.852 -7.719 -30.016 1 92.94 253 LYS B O 1
ATOM 5253 N N . SER B 1 254 ? 14.406 -8.961 -31.75 1 91 254 SER B N 1
ATOM 5254 C CA . SER B 1 254 ? 14.656 -7.883 -32.719 1 91 254 SER B CA 1
ATOM 5255 C C . SER B 1 254 ? 13.414 -7.02 -32.906 1 91 254 SER B C 1
ATOM 5257 O O . SER B 1 254 ? 13.469 -5.992 -33.594 1 91 254 SER B O 1
ATOM 5259 N N . GLU B 1 255 ? 12.414 -7.375 -32.312 1 88 255 GLU B N 1
ATOM 5260 C CA . GLU B 1 255 ? 11.156 -6.652 -32.438 1 88 255 GLU B CA 1
ATOM 5261 C C . GLU B 1 255 ? 10.875 -5.781 -31.219 1 88 255 GLU B C 1
ATOM 5263 O O . GLU B 1 255 ? 11.242 -6.141 -30.109 1 88 255 GLU B O 1
ATOM 5268 N N . ALA B 1 256 ? 10.148 -4.738 -31.422 1 80.5 256 ALA B N 1
ATOM 5269 C CA . ALA B 1 256 ? 10.086 -3.592 -30.516 1 80.5 256 ALA B CA 1
ATOM 5270 C C . ALA B 1 256 ? 9.531 -3.996 -29.156 1 80.5 256 ALA B C 1
ATOM 5272 O O . ALA B 1 256 ? 10.109 -3.654 -28.109 1 80.5 256 ALA B O 1
ATOM 5273 N N . PRO B 1 257 ? 8.367 -4.785 -29.016 1 91.25 257 PRO B N 1
ATOM 5274 C CA . PRO B 1 257 ? 7.934 -4.902 -27.625 1 91.25 257 PRO B CA 1
ATOM 5275 C C . PRO B 1 257 ? 8.609 -6.062 -26.891 1 91.25 257 PRO B C 1
ATOM 5277 O O . PRO B 1 257 ? 8.25 -6.371 -25.75 1 91.25 257 PRO B O 1
ATOM 5280 N N . TYR B 1 258 ? 9.594 -6.598 -27.594 1 96 258 TYR B N 1
ATOM 5281 C CA . TYR B 1 258 ? 10.172 -7.777 -26.969 1 96 258 TYR B CA 1
ATOM 5282 C C . TYR B 1 258 ? 11.688 -7.648 -26.875 1 96 258 TYR B C 1
ATOM 5284 O O . TYR B 1 258 ? 12.391 -8.633 -26.609 1 96 258 TYR B O 1
ATOM 5292 N N . SER B 1 259 ? 12.258 -6.477 -27.172 1 96.81 259 SER B N 1
ATOM 5293 C CA . SER B 1 259 ? 13.695 -6.254 -27.188 1 96.81 259 SER B CA 1
ATOM 5294 C C . SER B 1 259 ? 14.305 -6.492 -25.812 1 96.81 259 SER B C 1
ATOM 5296 O O . SER B 1 259 ? 13.586 -6.57 -24.812 1 96.81 259 SER B O 1
ATOM 5298 N N . ASP B 1 260 ? 15.602 -6.578 -25.844 1 97.25 260 ASP B N 1
ATOM 5299 C CA . ASP B 1 260 ? 16.328 -6.723 -24.578 1 97.25 260 ASP B CA 1
ATOM 5300 C C . ASP B 1 260 ? 16.047 -5.547 -23.656 1 97.25 260 ASP B C 1
ATOM 5302 O O . ASP B 1 260 ? 15.891 -5.73 -22.438 1 97.25 260 ASP B O 1
ATOM 5306 N N . ALA B 1 261 ? 16.031 -4.426 -24.219 1 96.31 261 ALA B N 1
ATOM 5307 C CA . ALA B 1 261 ? 15.789 -3.217 -23.438 1 96.31 261 ALA B CA 1
ATOM 5308 C C . ALA B 1 261 ? 14.406 -3.242 -22.797 1 96.31 261 ALA B C 1
ATOM 5310 O O . ALA B 1 261 ? 14.242 -2.844 -21.641 1 96.31 261 ALA B O 1
ATOM 5311 N N . GLN B 1 262 ? 13.445 -3.703 -23.547 1 96.88 262 GLN B N 1
ATOM 5312 C CA . GLN B 1 262 ? 12.078 -3.771 -23.047 1 96.88 262 GLN B CA 1
ATOM 5313 C C . GLN B 1 262 ? 11.961 -4.812 -21.938 1 96.88 262 GLN B C 1
ATOM 5315 O O . GLN B 1 262 ? 11.305 -4.57 -20.922 1 96.88 262 GLN B O 1
ATOM 5320 N N . TYR B 1 263 ? 12.555 -5.914 -22.172 1 98 263 TYR B N 1
ATOM 5321 C CA . TYR B 1 263 ? 12.492 -6.949 -21.141 1 98 263 TYR B CA 1
ATOM 5322 C C . TYR B 1 263 ? 13.227 -6.516 -19.875 1 98 263 TYR B C 1
ATOM 5324 O O . TYR B 1 263 ? 12.773 -6.785 -18.766 1 98 263 TYR B O 1
ATOM 5332 N N . ALA B 1 264 ? 14.352 -5.848 -20.031 1 97.31 264 ALA B N 1
ATOM 5333 C CA . ALA B 1 264 ? 15.086 -5.324 -18.875 1 97.31 264 ALA B CA 1
ATOM 5334 C C . ALA B 1 264 ? 14.234 -4.34 -18.078 1 97.31 264 ALA B C 1
ATOM 5336 O O . ALA B 1 264 ? 14.289 -4.312 -16.859 1 97.31 264 ALA B O 1
ATOM 5337 N N . ARG B 1 265 ? 13.477 -3.545 -18.766 1 97.38 265 ARG B N 1
ATOM 5338 C CA . ARG B 1 265 ? 12.578 -2.596 -18.109 1 97.38 265 ARG B CA 1
ATOM 5339 C C . ARG B 1 265 ? 11.492 -3.32 -17.328 1 97.38 265 ARG B C 1
ATOM 5341 O O . ARG B 1 265 ? 11.164 -2.93 -16.203 1 97.38 265 ARG B O 1
ATOM 5348 N N . ILE B 1 266 ? 10.945 -4.336 -17.938 1 98.38 266 ILE B N 1
ATOM 5349 C CA . ILE B 1 266 ? 9.938 -5.16 -17.266 1 98.38 266 ILE B CA 1
ATOM 5350 C C . ILE B 1 266 ? 10.516 -5.723 -15.969 1 98.38 266 ILE B C 1
ATOM 5352 O O . ILE B 1 266 ? 9.883 -5.645 -14.914 1 98.38 266 ILE B O 1
ATOM 5356 N N . CYS B 1 267 ? 11.711 -6.191 -16.016 1 98.62 267 CYS B N 1
ATOM 5357 C CA . CYS B 1 267 ? 12.352 -6.812 -14.859 1 98.62 267 CYS B CA 1
ATOM 5358 C C . CYS B 1 267 ? 12.68 -5.777 -13.789 1 98.62 267 CYS B C 1
ATOM 5360 O O . CYS B 1 267 ? 12.531 -6.047 -12.594 1 98.62 267 CYS B O 1
ATOM 5362 N N . ARG B 1 268 ? 13.102 -4.613 -14.195 1 98.19 268 ARG B N 1
ATOM 5363 C CA . ARG B 1 268 ? 13.398 -3.543 -13.25 1 98.19 268 ARG B CA 1
ATOM 5364 C C . ARG B 1 268 ? 12.141 -3.117 -12.492 1 98.19 268 ARG B C 1
ATOM 5366 O O . ARG B 1 268 ? 12.188 -2.9 -11.281 1 98.19 268 ARG B O 1
ATOM 5373 N N . ARG B 1 269 ? 11.062 -3 -13.211 1 98.69 269 ARG B N 1
ATOM 5374 C CA . ARG B 1 269 ? 9.789 -2.635 -12.602 1 98.69 269 ARG B CA 1
ATOM 5375 C C . ARG B 1 269 ? 9.312 -3.719 -11.641 1 98.69 269 ARG B C 1
ATOM 5377 O O . ARG B 1 269 ? 8.812 -3.416 -10.555 1 98.69 269 ARG B O 1
ATOM 5384 N N . ALA B 1 270 ? 9.539 -4.953 -12.023 1 98.75 270 ALA B N 1
ATOM 5385 C CA . ALA B 1 270 ? 9.172 -6.078 -11.164 1 98.75 270 ALA B CA 1
ATOM 5386 C C . ALA B 1 270 ? 10.023 -6.094 -9.891 1 98.75 270 ALA B C 1
ATOM 5388 O O . ALA B 1 270 ? 9.516 -6.391 -8.805 1 98.75 270 ALA B O 1
ATOM 5389 N N . SER B 1 271 ? 11.281 -5.805 -10.008 1 98.69 271 SER B N 1
ATOM 5390 C CA . SER B 1 271 ? 12.18 -5.73 -8.859 1 98.69 271 SER B CA 1
ATOM 5391 C C . SER B 1 271 ? 11.734 -4.652 -7.879 1 98.69 271 SER B C 1
ATOM 5393 O O . SER B 1 271 ? 11.703 -4.879 -6.668 1 98.69 271 SER B O 1
ATOM 5395 N N . ARG B 1 272 ? 11.367 -3.512 -8.391 1 98.62 272 ARG B N 1
ATOM 5396 C CA . ARG B 1 272 ? 10.875 -2.416 -7.562 1 98.62 272 ARG B CA 1
ATOM 5397 C C . ARG B 1 272 ? 9.633 -2.83 -6.789 1 98.62 272 ARG B C 1
ATOM 5399 O O . ARG B 1 272 ? 9.539 -2.596 -5.582 1 98.62 272 ARG B O 1
ATOM 5406 N N . TYR B 1 273 ? 8.719 -3.477 -7.469 1 98.69 273 TYR B N 1
ATOM 5407 C CA . TYR B 1 273 ? 7.469 -3.879 -6.836 1 98.69 273 TYR B CA 1
ATOM 5408 C C . TYR B 1 273 ? 7.711 -4.961 -5.789 1 98.69 273 TYR B C 1
ATOM 5410 O O . TYR B 1 273 ? 7.039 -4.992 -4.758 1 98.69 273 TYR B O 1
ATOM 5418 N N . ALA B 1 274 ? 8.688 -5.836 -6.023 1 98.81 274 ALA B N 1
ATOM 5419 C CA . ALA B 1 274 ? 9.07 -6.816 -5.012 1 98.81 274 ALA B CA 1
ATOM 5420 C C . ALA B 1 274 ? 9.523 -6.133 -3.725 1 98.81 274 ALA B C 1
ATOM 5422 O O . ALA B 1 274 ? 9.18 -6.578 -2.625 1 98.81 274 ALA B O 1
ATOM 5423 N N . GLY B 1 275 ? 10.305 -5.082 -3.889 1 98.62 275 GLY B N 1
ATOM 5424 C CA . GLY B 1 275 ? 10.703 -4.309 -2.725 1 98.62 275 GLY B CA 1
ATOM 5425 C C . GLY B 1 275 ? 9.531 -3.713 -1.97 1 98.62 275 GLY B C 1
ATOM 5426 O O . GLY B 1 275 ? 9.523 -3.703 -0.737 1 98.62 275 GLY B O 1
ATOM 5427 N N . VAL B 1 276 ? 8.555 -3.242 -2.715 1 98.69 276 VAL B N 1
ATOM 5428 C CA . VAL B 1 276 ? 7.348 -2.689 -2.117 1 98.69 276 VAL B CA 1
ATOM 5429 C C . VAL B 1 276 ? 6.629 -3.768 -1.311 1 98.69 276 VAL B C 1
ATOM 5431 O O . VAL B 1 276 ? 6.176 -3.518 -0.191 1 98.69 276 VAL B O 1
ATOM 5434 N N . LEU B 1 277 ? 6.543 -4.949 -1.84 1 98.88 277 LEU B N 1
ATOM 5435 C CA . LEU B 1 277 ? 5.863 -6.043 -1.155 1 98.88 277 LEU B CA 1
ATOM 5436 C C . LEU B 1 277 ? 6.613 -6.441 0.109 1 98.88 277 LEU B C 1
ATOM 5438 O O . LEU B 1 277 ? 6 -6.688 1.15 1 98.88 277 LEU B O 1
ATOM 5442 N N . GLU B 1 278 ? 7.945 -6.551 0.032 1 98.88 278 GLU B N 1
ATOM 5443 C CA . GLU B 1 278 ? 8.734 -6.879 1.214 1 98.88 278 GLU B CA 1
ATOM 5444 C C . GLU B 1 278 ? 8.477 -5.895 2.348 1 98.88 278 GLU B C 1
ATOM 5446 O O . GLU B 1 278 ? 8.273 -6.297 3.494 1 98.88 278 GLU B O 1
ATOM 5451 N N . ARG B 1 279 ? 8.383 -4.66 2.029 1 98.69 279 ARG B N 1
ATOM 5452 C CA . ARG B 1 279 ? 8.188 -3.59 3.004 1 98.69 279 ARG B CA 1
ATOM 5453 C C . ARG B 1 279 ? 6.75 -3.555 3.504 1 98.69 279 ARG B C 1
ATOM 5455 O O . ARG B 1 279 ? 6.453 -2.914 4.516 1 98.69 279 ARG B O 1
ATOM 5462 N N . SER B 1 280 ? 5.871 -4.246 2.822 1 98.81 280 SER B N 1
ATOM 5463 C CA . SER B 1 280 ? 4.461 -4.25 3.188 1 98.81 280 SER B CA 1
ATOM 5464 C C . SER B 1 280 ? 4.156 -5.336 4.215 1 98.81 280 SER B C 1
ATOM 5466 O O . SER B 1 280 ? 3.055 -5.395 4.762 1 98.81 280 SER B O 1
ATOM 5468 N N . ILE B 1 281 ? 5.102 -6.16 4.48 1 98.94 281 ILE B N 1
ATOM 5469 C CA . ILE B 1 281 ? 4.895 -7.23 5.453 1 98.94 281 ILE B CA 1
ATOM 5470 C C . ILE B 1 281 ? 5.16 -6.703 6.863 1 98.94 281 ILE B C 1
ATOM 5472 O O . ILE B 1 281 ? 6.25 -6.207 7.152 1 98.94 281 ILE B O 1
ATOM 5476 N N . SER B 1 282 ? 4.172 -6.777 7.707 1 98.88 282 SER B N 1
ATOM 5477 C CA . SER B 1 282 ? 4.262 -6.258 9.062 1 98.88 282 SER B CA 1
ATOM 5478 C C . SER B 1 282 ? 5.254 -7.062 9.898 1 98.88 282 SER B C 1
ATOM 5480 O O . SER B 1 282 ? 5.633 -8.172 9.523 1 98.88 282 SER B O 1
ATOM 5482 N N . PRO B 1 283 ? 5.629 -6.531 11.008 1 98.88 283 PRO B N 1
ATOM 5483 C CA . PRO B 1 283 ? 6.582 -7.246 11.859 1 98.88 283 PRO B CA 1
ATOM 5484 C C . PRO B 1 283 ? 6.078 -8.625 12.281 1 98.88 283 PRO B C 1
ATOM 5486 O O . PRO B 1 283 ? 6.879 -9.531 12.523 1 98.88 283 PRO B O 1
ATOM 5489 N N . GLU B 1 284 ? 4.797 -8.828 12.297 1 98.75 284 GLU B N 1
ATOM 5490 C CA . GLU B 1 284 ? 4.203 -10.062 12.789 1 98.75 284 GLU B CA 1
ATOM 5491 C C . GLU B 1 284 ? 3.725 -10.945 11.633 1 98.75 284 GLU B C 1
ATOM 5493 O O . GLU B 1 284 ? 2.93 -11.859 11.836 1 98.75 284 GLU B O 1
ATOM 5498 N N . GLY B 1 285 ? 4.152 -10.602 10.383 1 98.81 285 GLY B N 1
ATOM 5499 C CA . GLY B 1 285 ? 3.898 -11.484 9.258 1 98.81 285 GLY B CA 1
ATOM 5500 C C . GLY B 1 285 ? 2.51 -11.312 8.664 1 98.81 285 GLY B C 1
ATOM 5501 O O . GLY B 1 285 ? 1.853 -12.297 8.32 1 98.81 285 GLY B O 1
ATOM 5502 N N . THR B 1 286 ? 2.031 -10.07 8.641 1 98.88 286 THR B N 1
ATOM 5503 C CA . THR B 1 286 ? 0.788 -9.758 7.949 1 98.88 286 THR B CA 1
ATOM 5504 C C . THR B 1 286 ? 1.044 -8.805 6.789 1 98.88 286 THR B C 1
ATOM 5506 O O . THR B 1 286 ? 2.176 -8.359 6.578 1 98.88 286 THR B O 1
ATOM 5509 N N . PHE B 1 287 ? 0.091 -8.531 5.953 1 98.88 287 PHE B N 1
ATOM 5510 C CA . PHE B 1 287 ? 0.102 -7.488 4.93 1 98.88 287 PHE B CA 1
ATOM 5511 C C . PHE B 1 287 ? -1.285 -6.883 4.762 1 98.88 287 PHE B C 1
ATOM 5513 O O . PHE B 1 287 ? -2.277 -7.445 5.227 1 98.88 287 PHE B O 1
ATOM 5520 N N . PRO B 1 288 ? -1.423 -5.691 4.168 1 98.81 288 PRO B N 1
ATOM 5521 C CA . PRO B 1 288 ? -2.705 -4.992 4.074 1 98.81 288 PRO B CA 1
ATOM 5522 C C . PRO B 1 288 ? -3.771 -5.809 3.348 1 98.81 288 PRO B C 1
ATOM 5524 O O . PRO B 1 288 ? -3.477 -6.469 2.348 1 98.81 288 PRO B O 1
ATOM 5527 N N . VAL B 1 289 ? -4.988 -5.77 3.855 1 98.62 289 VAL B N 1
ATOM 5528 C CA . VAL B 1 289 ? -6.129 -6.457 3.26 1 98.62 289 VAL B CA 1
ATOM 5529 C C . VAL B 1 289 ? -6.852 -5.516 2.297 1 98.62 289 VAL B C 1
ATOM 5531 O O . VAL B 1 289 ? -7.895 -4.953 2.639 1 98.62 289 VAL B O 1
ATOM 5534 N N . LEU B 1 290 ? -6.359 -5.469 1.052 1 98.12 290 LEU B N 1
ATOM 5535 C CA . LEU B 1 290 ? -6.812 -4.457 0.102 1 98.12 290 LEU B CA 1
ATOM 5536 C C . LEU B 1 290 ? -7.246 -5.102 -1.21 1 98.12 290 LEU B C 1
ATOM 5538 O O . LEU B 1 290 ? -6.594 -6.027 -1.699 1 98.12 290 LEU B O 1
ATOM 5542 N N . GLY B 1 291 ? -8.336 -4.625 -1.682 1 97.81 291 GLY B N 1
ATOM 5543 C CA . GLY B 1 291 ? -8.688 -4.859 -3.074 1 97.81 291 GLY B CA 1
ATOM 5544 C C . GLY B 1 291 ? -9.43 -6.16 -3.295 1 97.81 291 GLY B C 1
ATOM 5545 O O . GLY B 1 291 ? -9.578 -6.965 -2.371 1 97.81 291 GLY B O 1
ATOM 5546 N N . ARG B 1 292 ? -9.828 -6.285 -4.508 1 97.5 292 ARG B N 1
ATOM 5547 C CA . ARG B 1 292 ? -10.547 -7.492 -4.906 1 97.5 292 ARG B CA 1
ATOM 5548 C C . ARG B 1 292 ? -9.609 -8.695 -4.957 1 97.5 292 ARG B C 1
ATOM 5550 O O . ARG B 1 292 ? -8.391 -8.531 -5.066 1 97.5 292 ARG B O 1
ATOM 5557 N N . SER B 1 293 ? -10.195 -9.875 -4.852 1 98.31 293 SER B N 1
ATOM 5558 C CA . SER B 1 293 ? -9.5 -11.148 -4.988 1 98.31 293 SER B CA 1
ATOM 5559 C C . SER B 1 293 ? -8.531 -11.375 -3.834 1 98.31 293 SER B C 1
ATOM 5561 O O . SER B 1 293 ? -7.551 -12.117 -3.973 1 98.31 293 SER B O 1
ATOM 5563 N N . ILE B 1 294 ? -8.781 -10.719 -2.691 1 98.5 294 ILE B N 1
ATOM 5564 C CA . ILE B 1 294 ? -7.875 -10.789 -1.549 1 98.5 294 ILE B CA 1
ATOM 5565 C C . ILE B 1 294 ? -7.848 -12.211 -1.001 1 98.5 294 ILE B C 1
ATOM 5567 O O . ILE B 1 294 ? -6.934 -12.578 -0.254 1 98.5 294 ILE B O 1
ATOM 5571 N N . LEU B 1 295 ? -8.805 -13.047 -1.438 1 98.56 295 LEU B N 1
ATOM 5572 C CA . LEU B 1 295 ? -8.883 -14.422 -0.957 1 98.56 295 LEU B CA 1
ATOM 5573 C C . LEU B 1 295 ? -7.844 -15.305 -1.642 1 98.56 295 LEU B C 1
ATOM 5575 O O . LEU B 1 295 ? -7.727 -16.484 -1.326 1 98.56 295 LEU B O 1
ATOM 5579 N N . TYR B 1 296 ? -7.02 -14.742 -2.553 1 98.69 296 TYR B N 1
ATOM 5580 C CA . TYR B 1 296 ? -5.93 -15.5 -3.158 1 98.69 296 TYR B CA 1
ATOM 5581 C C . TYR B 1 296 ? -4.789 -15.695 -2.17 1 98.69 296 TYR B C 1
ATOM 5583 O O . TYR B 1 296 ? -3.791 -16.344 -2.484 1 98.69 296 TYR B O 1
ATOM 5591 N N . ARG B 1 297 ? -4.902 -15.18 -0.945 1 98.62 297 ARG B N 1
ATOM 5592 C CA . ARG B 1 297 ? -4.004 -15.414 0.181 1 98.62 297 ARG B CA 1
ATOM 5593 C C . ARG B 1 297 ? -2.574 -15.016 -0.165 1 98.62 297 ARG B C 1
ATOM 5595 O O . ARG B 1 297 ? -2.312 -13.859 -0.498 1 98.62 297 ARG B O 1
ATOM 5602 N N . THR B 1 298 ? -1.711 -16 -0.095 1 98.88 298 THR B N 1
ATOM 5603 C CA . THR B 1 298 ? -0.289 -15.758 -0.302 1 98.88 298 THR B CA 1
ATOM 5604 C C . THR B 1 298 ? -0.008 -15.406 -1.761 1 98.88 298 THR B C 1
ATOM 5606 O O . THR B 1 298 ? 1.08 -14.938 -2.094 1 98.88 298 THR B O 1
ATOM 5609 N N . GLY B 1 299 ? -1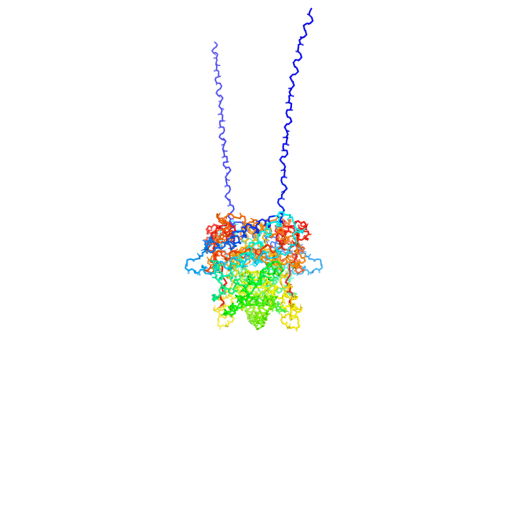.026 -15.578 -2.637 1 98.94 299 GLY B N 1
ATOM 5610 C CA . GLY B 1 299 ? -0.866 -15.117 -4.004 1 98.94 299 GLY B CA 1
ATOM 5611 C C . GLY B 1 299 ? -0.521 -13.641 -4.098 1 98.94 299 GLY B C 1
ATOM 5612 O O . GLY B 1 299 ? 0.048 -13.195 -5.098 1 98.94 299 GLY B O 1
ATOM 5613 N N . CYS B 1 300 ? -0.845 -12.914 -3.023 1 98.88 300 CYS B N 1
ATOM 5614 C CA . CYS B 1 300 ? -0.528 -11.492 -2.949 1 98.88 300 CYS B CA 1
ATOM 5615 C C . CYS B 1 300 ? 0.977 -11.266 -3.031 1 98.88 300 CYS B C 1
ATOM 5617 O O . CYS B 1 300 ? 1.425 -10.195 -3.447 1 98.88 300 CYS B O 1
ATOM 5619 N N . LEU B 1 301 ? 1.767 -12.289 -2.719 1 98.94 301 LEU B N 1
ATOM 5620 C CA . LEU B 1 301 ? 3.215 -12.133 -2.641 1 98.94 301 LEU B CA 1
ATOM 5621 C C . LEU B 1 301 ? 3.904 -12.867 -3.787 1 98.94 301 LEU B C 1
ATOM 5623 O O . LEU B 1 301 ? 5.109 -13.117 -3.732 1 98.94 301 LEU B O 1
ATOM 5627 N N . GLN B 1 302 ? 3.125 -13.188 -4.852 1 98.94 302 GLN B N 1
ATOM 5628 C CA . GLN B 1 302 ? 3.684 -13.914 -5.988 1 98.94 302 GLN B CA 1
ATOM 5629 C C . GLN B 1 302 ? 4.859 -13.164 -6.598 1 98.94 302 GLN B C 1
ATOM 5631 O O . GLN B 1 302 ? 5.879 -13.773 -6.938 1 98.94 302 GLN B O 1
ATOM 5636 N N . SER B 1 303 ? 4.762 -11.867 -6.766 1 98.94 303 SER B N 1
ATOM 5637 C CA . SER B 1 303 ? 5.828 -11.094 -7.398 1 98.94 303 SER B CA 1
ATOM 5638 C C . SER B 1 303 ? 7.098 -11.109 -6.559 1 98.94 303 SER B C 1
ATOM 5640 O O . SER B 1 303 ? 8.203 -11.102 -7.098 1 98.94 303 SER B O 1
ATOM 5642 N N . LEU B 1 304 ? 6.957 -11.117 -5.223 1 98.94 304 LEU B N 1
ATOM 5643 C CA . LEU B 1 304 ? 8.109 -11.227 -4.34 1 98.94 304 LEU B CA 1
ATOM 5644 C C . LEU B 1 304 ? 8.742 -12.609 -4.434 1 98.94 304 LEU B C 1
ATOM 5646 O O . LEU B 1 304 ? 9.969 -12.742 -4.492 1 98.94 304 LEU B O 1
ATOM 5650 N N . ALA B 1 305 ? 7.906 -13.602 -4.496 1 98.94 305 ALA B N 1
ATOM 5651 C CA . ALA B 1 305 ? 8.383 -14.977 -4.664 1 98.94 305 ALA B CA 1
ATOM 5652 C C . ALA B 1 305 ? 9.086 -15.156 -6.004 1 98.94 305 ALA B C 1
ATOM 5654 O O . ALA B 1 305 ? 10.148 -15.773 -6.074 1 98.94 305 ALA B O 1
ATOM 5655 N N . GLN B 1 306 ? 8.5 -14.586 -7.047 1 98.94 306 GLN B N 1
ATOM 5656 C CA . GLN B 1 306 ? 9.094 -14.695 -8.375 1 98.94 306 GLN B CA 1
ATOM 5657 C C . GLN B 1 306 ? 10.43 -13.961 -8.453 1 98.94 306 GLN B C 1
ATOM 5659 O O . GLN B 1 306 ? 11.383 -14.461 -9.047 1 98.94 306 GLN B O 1
ATOM 5664 N N . ALA B 1 307 ? 10.484 -12.82 -7.816 1 98.94 307 ALA B N 1
ATOM 5665 C CA . ALA B 1 307 ? 11.742 -12.078 -7.777 1 98.94 307 ALA B CA 1
ATOM 5666 C C . ALA B 1 307 ? 12.828 -12.883 -7.059 1 98.94 307 ALA B C 1
ATOM 5668 O O . ALA B 1 307 ? 14 -12.836 -7.438 1 98.94 307 ALA B O 1
ATOM 5669 N N . SER B 1 308 ? 12.438 -13.555 -6.039 1 98.94 308 SER B N 1
ATOM 5670 C CA . SER B 1 308 ? 13.375 -14.414 -5.324 1 98.94 308 SER B CA 1
ATOM 5671 C C . SER B 1 308 ? 13.883 -15.539 -6.215 1 98.94 308 SER B C 1
ATOM 5673 O O . SER B 1 308 ? 15.086 -15.789 -6.289 1 98.94 308 SER B O 1
ATOM 5675 N N . LEU B 1 309 ? 12.945 -16.156 -6.895 1 98.94 309 LEU B N 1
ATOM 5676 C CA . LEU B 1 309 ? 13.266 -17.281 -7.781 1 98.94 309 LEU B CA 1
ATOM 5677 C C . LEU B 1 309 ? 14.234 -16.828 -8.875 1 98.94 309 LEU B C 1
ATOM 5679 O O . LEU B 1 309 ? 15.188 -17.547 -9.195 1 98.94 309 LEU B O 1
ATOM 5683 N N . LEU B 1 310 ? 13.984 -15.625 -9.406 1 98.81 310 LEU B N 1
ATOM 5684 C CA . LEU B 1 310 ? 14.703 -15.18 -10.594 1 98.81 310 LEU B CA 1
ATOM 5685 C C . LEU B 1 310 ? 15.891 -14.297 -10.211 1 98.81 310 LEU B C 1
ATOM 5687 O O . LEU B 1 310 ? 16.5 -13.664 -11.078 1 98.81 310 LEU B O 1
ATOM 5691 N N . LYS B 1 311 ? 16.188 -14.188 -8.898 1 98.44 311 LYS B N 1
ATOM 5692 C CA . LYS B 1 311 ? 17.328 -13.422 -8.383 1 98.44 311 LYS B CA 1
ATOM 5693 C C . LYS B 1 311 ? 17.25 -11.961 -8.828 1 98.44 311 LYS B C 1
ATOM 5695 O O . LYS B 1 311 ? 18.25 -11.398 -9.281 1 98.44 311 LYS B O 1
ATOM 5700 N N . MET B 1 312 ? 16.016 -11.406 -8.648 1 98.19 312 MET B N 1
ATOM 5701 C CA . MET B 1 312 ? 15.758 -10.039 -9.07 1 98.19 312 MET B CA 1
ATOM 5702 C C . MET B 1 312 ? 15.375 -9.164 -7.883 1 98.19 312 MET B C 1
ATOM 5704 O O . MET B 1 312 ? 14.719 -8.133 -8.047 1 98.19 312 MET B O 1
ATOM 5708 N N . LEU B 1 313 ? 15.695 -9.562 -6.672 1 98.56 313 LEU B N 1
ATOM 5709 C CA . LEU B 1 313 ? 15.375 -8.75 -5.504 1 98.56 313 LEU B CA 1
ATOM 5710 C C . LEU B 1 313 ? 16.156 -7.441 -5.523 1 98.56 313 LEU B C 1
ATOM 5712 O O . LEU B 1 313 ? 17.328 -7.414 -5.941 1 98.56 313 LEU B O 1
ATOM 5716 N N . PRO B 1 314 ? 15.516 -6.379 -5.078 1 97.31 314 PRO B N 1
ATOM 5717 C CA . PRO B 1 314 ? 16.312 -5.148 -4.988 1 97.31 314 PRO B CA 1
ATOM 5718 C C . PRO B 1 314 ? 17.406 -5.227 -3.939 1 97.31 314 PRO B C 1
ATOM 5720 O O . PRO B 1 314 ? 17.359 -6.078 -3.047 1 97.31 314 PRO B O 1
ATOM 5723 N N . LYS B 1 315 ? 18.328 -4.359 -3.973 1 94.5 315 LYS B N 1
ATOM 5724 C CA . LYS B 1 315 ? 19.562 -4.406 -3.191 1 94.5 315 LYS B CA 1
ATOM 5725 C C . LYS B 1 315 ? 19.266 -4.379 -1.694 1 94.5 315 LYS B C 1
ATOM 5727 O O . LYS B 1 315 ? 19.938 -5.039 -0.909 1 94.5 315 LYS B O 1
ATOM 5732 N N . ASP B 1 316 ? 18.266 -3.699 -1.28 1 94.69 316 ASP B N 1
ATOM 5733 C CA . ASP B 1 316 ? 18.031 -3.488 0.143 1 94.69 316 ASP B CA 1
ATOM 5734 C C . ASP B 1 316 ? 17.172 -4.609 0.726 1 94.69 316 ASP B C 1
ATOM 5736 O O . ASP B 1 316 ? 17 -4.699 1.943 1 94.69 316 ASP B O 1
ATOM 5740 N N . ALA B 1 317 ? 16.641 -5.512 -0.083 1 97.12 317 ALA B N 1
ATOM 5741 C CA . ALA B 1 317 ? 15.883 -6.68 0.363 1 97.12 317 ALA B CA 1
ATOM 5742 C C . ALA B 1 317 ? 16.703 -7.957 0.223 1 97.12 317 ALA B C 1
ATOM 5744 O O . ALA B 1 317 ? 16.547 -8.703 -0.744 1 97.12 317 ALA B O 1
ATOM 5745 N N . THR B 1 318 ? 17.469 -8.266 1.263 1 97.69 318 THR B N 1
ATOM 5746 C CA . THR B 1 318 ? 18.328 -9.438 1.173 1 97.69 318 THR B CA 1
ATOM 5747 C C . THR B 1 318 ? 17.5 -10.719 1.17 1 97.69 318 THR B C 1
ATOM 5749 O O . THR B 1 318 ? 16.359 -10.727 1.618 1 97.69 318 THR B O 1
ATOM 5752 N N . GLU B 1 319 ? 18.109 -11.773 0.675 1 98.62 319 GLU B N 1
ATOM 5753 C CA . GLU B 1 319 ? 17.391 -13.047 0.561 1 98.62 319 GLU B CA 1
ATOM 5754 C C . GLU B 1 319 ? 16.984 -13.578 1.933 1 98.62 319 GLU B C 1
ATOM 5756 O O . GLU B 1 319 ? 15.914 -14.156 2.086 1 98.62 319 GLU B O 1
ATOM 5761 N N . GLY B 1 320 ? 17.859 -13.352 2.961 1 98.38 320 GLY B N 1
ATOM 5762 C CA . GLY B 1 320 ? 17.516 -13.766 4.312 1 98.38 320 GLY B CA 1
ATOM 5763 C C . GLY B 1 320 ? 16.312 -13.023 4.879 1 98.38 320 GLY B C 1
ATOM 5764 O O . GLY B 1 320 ? 15.477 -13.617 5.566 1 98.38 320 GLY B O 1
ATOM 5765 N N . GLN B 1 321 ? 16.25 -11.719 4.578 1 98.31 321 GLN B N 1
ATOM 5766 C CA . GLN B 1 321 ? 15.109 -10.898 4.98 1 98.31 321 GLN B CA 1
ATOM 5767 C C . GLN B 1 321 ? 13.828 -11.383 4.324 1 98.31 321 GLN B C 1
ATOM 5769 O O . GLN B 1 321 ? 12.805 -11.562 4.996 1 98.31 321 GLN B O 1
ATOM 5774 N N . VAL B 1 322 ? 13.93 -11.609 3.051 1 98.88 322 VAL B N 1
ATOM 5775 C CA . VAL B 1 322 ? 12.75 -11.938 2.252 1 98.88 322 VAL B CA 1
ATOM 5776 C C . VAL B 1 322 ? 12.242 -13.328 2.629 1 98.88 322 VAL B C 1
ATOM 5778 O O . VAL B 1 322 ? 11.039 -13.523 2.811 1 98.88 322 VAL B O 1
ATOM 5781 N N . ARG B 1 323 ? 13.109 -14.289 2.818 1 98.94 323 ARG B N 1
ATOM 5782 C CA . ARG B 1 323 ? 12.711 -15.633 3.242 1 98.94 323 ARG B CA 1
ATOM 5783 C C . ARG B 1 323 ? 12.039 -15.602 4.609 1 98.94 323 ARG B C 1
ATOM 5785 O O . ARG B 1 323 ? 11 -16.219 4.809 1 98.94 323 ARG B O 1
ATOM 5792 N N . SER B 1 324 ? 12.641 -14.82 5.492 1 98.88 324 SER B N 1
ATOM 5793 C CA . SER B 1 324 ? 12.078 -14.695 6.836 1 98.88 324 SER B CA 1
ATOM 5794 C C . SER B 1 324 ? 10.68 -14.086 6.793 1 98.88 324 SER B C 1
ATOM 5796 O O . SER B 1 324 ? 9.766 -14.578 7.457 1 98.88 324 SER B O 1
ATOM 5798 N N . ALA B 1 325 ? 10.531 -13.086 6.031 1 98.94 325 ALA B N 1
ATOM 5799 C CA . ALA B 1 325 ? 9.258 -12.375 5.93 1 98.94 325 ALA B CA 1
ATOM 5800 C C . ALA B 1 325 ? 8.18 -13.266 5.328 1 98.94 325 ALA B C 1
ATOM 5802 O O . ALA B 1 325 ? 7.082 -13.383 5.879 1 98.94 325 ALA B O 1
ATOM 5803 N N . MET B 1 326 ? 8.477 -13.891 4.219 1 98.94 326 MET B N 1
ATOM 5804 C CA . MET B 1 326 ? 7.492 -14.727 3.543 1 98.94 326 MET B CA 1
ATOM 5805 C C . MET B 1 326 ? 7.133 -15.938 4.398 1 98.94 326 MET B C 1
ATOM 5807 O O . MET B 1 326 ? 5.969 -16.344 4.449 1 98.94 326 MET B O 1
ATOM 5811 N N . THR B 1 327 ? 8.117 -16.5 5.078 1 98.94 327 THR B N 1
ATOM 5812 C CA . THR B 1 327 ? 7.844 -17.625 5.969 1 98.94 327 THR B CA 1
ATOM 5813 C C . THR B 1 327 ? 6.91 -17.203 7.098 1 98.94 327 THR B C 1
ATOM 5815 O O . THR B 1 327 ? 5.988 -17.938 7.453 1 98.94 327 THR B O 1
ATOM 5818 N N . ALA B 1 328 ? 7.172 -16.016 7.598 1 98.94 328 ALA B N 1
ATOM 5819 C CA . ALA B 1 328 ? 6.309 -15.508 8.664 1 98.94 328 ALA B CA 1
ATOM 5820 C C . ALA B 1 328 ? 4.867 -15.375 8.18 1 98.94 328 ALA B C 1
ATOM 5822 O O . ALA B 1 328 ? 3.928 -15.727 8.898 1 98.94 328 ALA B O 1
ATOM 5823 N N . VAL B 1 329 ? 4.684 -14.891 6.992 1 98.94 329 VAL B N 1
ATOM 5824 C CA . VAL B 1 329 ? 3.348 -14.75 6.426 1 98.94 329 VAL B CA 1
ATOM 5825 C C . VAL B 1 329 ? 2.709 -16.125 6.254 1 98.94 329 VAL B C 1
ATOM 5827 O O . VAL B 1 329 ? 1.541 -16.328 6.598 1 98.94 329 VAL B O 1
ATOM 5830 N N . MET B 1 330 ? 3.467 -17.078 5.734 1 98.88 330 MET B N 1
ATOM 5831 C CA . MET B 1 330 ? 2.951 -18.438 5.504 1 98.88 330 MET B CA 1
ATOM 5832 C C . MET B 1 330 ? 2.494 -19.062 6.812 1 98.88 330 MET B C 1
ATOM 5834 O O . MET B 1 330 ? 1.409 -19.656 6.879 1 98.88 330 MET B O 1
ATOM 5838 N N . ARG B 1 331 ? 3.312 -18.953 7.781 1 98.75 331 ARG B N 1
ATOM 5839 C CA . ARG B 1 331 ? 2.973 -19.547 9.07 1 98.75 331 ARG B CA 1
ATOM 5840 C C . ARG B 1 331 ? 1.693 -18.938 9.633 1 98.75 331 ARG B C 1
ATOM 5842 O O . ARG B 1 331 ? 0.836 -19.656 10.164 1 98.75 331 ARG B O 1
ATOM 5849 N N . ARG B 1 332 ? 1.598 -17.688 9.469 1 98.62 332 ARG B N 1
ATOM 5850 C CA . ARG B 1 332 ? 0.442 -17 10.031 1 98.62 332 ARG B CA 1
ATOM 5851 C C . ARG B 1 332 ? -0.823 -17.312 9.242 1 98.62 332 ARG B C 1
ATOM 5853 O O . ARG B 1 332 ? -1.909 -17.422 9.82 1 98.62 332 ARG B O 1
ATOM 5860 N N . MET B 1 333 ? -0.728 -17.453 7.984 1 98.81 333 MET B N 1
ATOM 5861 C CA . MET B 1 333 ? -1.893 -17.562 7.109 1 98.81 333 MET B CA 1
ATOM 5862 C C . MET B 1 333 ? -2.217 -19.016 6.816 1 98.81 333 MET B C 1
ATOM 5864 O O . MET B 1 333 ? -3.359 -19.453 6.98 1 98.81 333 MET B O 1
ATOM 5868 N N . LEU B 1 334 ? -1.257 -19.797 6.422 1 98.69 334 LEU B N 1
ATOM 5869 C CA . LEU B 1 334 ? -1.507 -21.156 5.941 1 98.69 334 LEU B CA 1
ATOM 5870 C C . LEU B 1 334 ? -1.695 -22.109 7.105 1 98.69 334 LEU B C 1
ATOM 5872 O O . LEU B 1 334 ? -2.363 -23.141 6.965 1 98.69 334 LEU B O 1
ATOM 5876 N N . ASP B 1 335 ? -1.129 -21.766 8.258 1 98.38 335 ASP B N 1
ATOM 5877 C CA . ASP B 1 335 ? -1.308 -22.594 9.445 1 98.38 335 ASP B CA 1
ATOM 5878 C C . ASP B 1 335 ? -2.564 -22.203 10.211 1 98.38 335 ASP B C 1
ATOM 5880 O O . ASP B 1 335 ? -2.955 -22.875 11.164 1 98.38 335 ASP B O 1
ATOM 5884 N N . ALA B 1 336 ? -3.189 -21.125 9.789 1 98.31 336 ALA B N 1
ATOM 5885 C CA . ALA B 1 336 ? -4.387 -20.672 10.492 1 98.31 336 ALA B CA 1
ATOM 5886 C C . ALA B 1 336 ? -5.477 -21.75 10.461 1 98.31 336 ALA B C 1
ATOM 5888 O O . ALA B 1 336 ? -5.672 -22.406 9.438 1 98.31 336 ALA B O 1
ATOM 5889 N N . PRO B 1 337 ? -6.211 -21.797 11.531 1 97.31 337 PRO B N 1
ATOM 5890 C CA . PRO B 1 337 ? -7.316 -22.766 11.539 1 97.31 337 PRO B CA 1
ATOM 5891 C C . PRO B 1 337 ? -8.297 -22.547 10.398 1 97.31 337 PRO B C 1
ATOM 5893 O O . PRO B 1 337 ? -8.578 -21.406 10.023 1 97.31 337 PRO B O 1
ATOM 5896 N N . GLU B 1 338 ? -8.719 -23.578 9.812 1 97.19 338 GLU B N 1
ATOM 5897 C CA . GLU B 1 338 ? -9.789 -23.594 8.812 1 97.19 338 GLU B CA 1
ATOM 5898 C C . GLU B 1 338 ? -9.281 -23.156 7.445 1 97.19 338 GLU B C 1
ATOM 5900 O O . GLU B 1 338 ? -10.062 -23 6.508 1 97.19 338 GLU B O 1
ATOM 5905 N N . THR B 1 339 ? -7.973 -22.969 7.359 1 98.31 339 THR B N 1
ATOM 5906 C CA . THR B 1 339 ? -7.402 -22.719 6.043 1 98.31 339 THR B CA 1
ATOM 5907 C C . THR B 1 339 ? -7.598 -23.922 5.121 1 98.31 339 THR B C 1
ATOM 5909 O O . THR B 1 339 ? -7.941 -23.75 3.947 1 98.31 339 THR B O 1
ATOM 5912 N N . TYR B 1 340 ? -7.375 -25.078 5.684 1 98.44 340 TYR B N 1
ATOM 5913 C CA . TYR B 1 340 ? -7.652 -26.344 5.02 1 98.44 340 TYR B CA 1
ATOM 5914 C C . TYR B 1 340 ? -8.844 -27.047 5.656 1 98.44 340 TYR B C 1
ATOM 5916 O O . TYR B 1 340 ? -9 -27.031 6.879 1 98.44 340 TYR B O 1
ATOM 5924 N N . ASP B 1 341 ? -9.672 -27.609 4.848 1 97.25 341 ASP B N 1
ATOM 5925 C CA . ASP B 1 341 ? -10.781 -28.375 5.406 1 97.25 341 ASP B CA 1
ATOM 5926 C C . ASP B 1 341 ? -10.336 -29.797 5.77 1 97.25 341 ASP B C 1
ATOM 5928 O O . ASP B 1 341 ? -9.148 -30.109 5.699 1 97.25 341 ASP B O 1
ATOM 5932 N N . ASP B 1 342 ? -11.281 -30.609 6.125 1 96.06 342 ASP B N 1
ATOM 5933 C CA . ASP B 1 342 ? -10.969 -31.938 6.641 1 96.06 342 ASP B CA 1
ATOM 5934 C C . ASP B 1 342 ? -10.406 -32.844 5.543 1 96.06 342 ASP B C 1
ATOM 5936 O O . ASP B 1 342 ? -9.656 -33.781 5.824 1 96.06 342 ASP B O 1
ATOM 5940 N N . GLY B 1 343 ? -10.703 -32.531 4.352 1 97.12 343 GLY B N 1
ATOM 5941 C CA . GLY B 1 343 ? -10.211 -33.312 3.229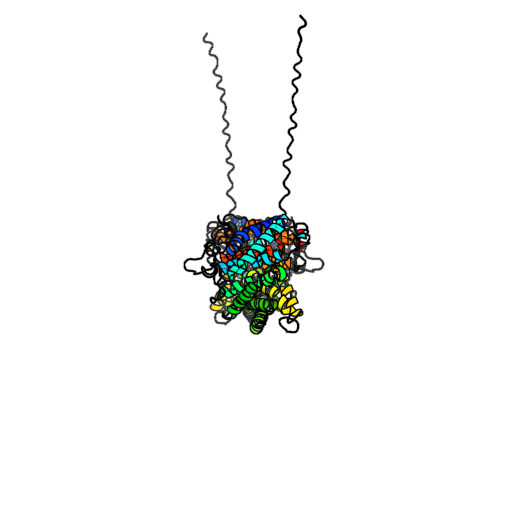 1 97.12 343 GLY B CA 1
ATOM 5942 C C . GLY B 1 343 ? -8.883 -32.812 2.699 1 97.12 343 GLY B C 1
ATOM 5943 O O . GLY B 1 343 ? -8.32 -33.406 1.776 1 97.12 343 GLY B O 1
ATOM 5944 N N . GLY B 1 344 ? -8.422 -31.75 3.236 1 97.81 344 GLY B N 1
ATOM 5945 C CA . GLY B 1 344 ? -7.133 -31.203 2.826 1 97.81 344 GLY B CA 1
ATOM 5946 C C . GLY B 1 344 ? -7.25 -30.156 1.743 1 97.81 344 GLY B C 1
ATOM 5947 O O . GLY B 1 344 ? -6.238 -29.656 1.241 1 97.81 344 GLY B O 1
ATOM 5948 N N . TRP B 1 345 ? -8.5 -29.844 1.384 1 98.69 345 TRP B N 1
ATOM 5949 C CA . TRP B 1 345 ? -8.727 -28.812 0.374 1 98.69 345 TRP B CA 1
ATOM 5950 C C . TRP B 1 345 ? -8.648 -27.422 0.988 1 98.69 345 TRP B C 1
ATOM 5952 O O . TRP B 1 345 ? -9.016 -27.219 2.15 1 98.69 345 TRP B O 1
ATOM 5962 N N . LEU B 1 346 ? -8.195 -26.406 0.25 1 98.75 346 LEU B N 1
ATOM 5963 C CA . LEU B 1 346 ? -8.25 -25.016 0.718 1 98.75 346 LEU B CA 1
ATOM 5964 C C . LEU B 1 346 ? -9.688 -24.531 0.837 1 98.75 346 LEU B C 1
ATOM 5966 O O . LEU B 1 346 ? -10.484 -24.719 -0.09 1 98.75 346 LEU B O 1
ATOM 5970 N N . SER B 1 347 ? -10.016 -23.969 1.942 1 98.12 347 SER B N 1
ATOM 5971 C CA . SER B 1 347 ? -11.305 -23.312 2.104 1 98.12 347 SER B CA 1
ATOM 5972 C C . SER B 1 347 ? -11.328 -21.953 1.404 1 98.12 347 SER B C 1
ATOM 5974 O O . SER B 1 347 ? -10.273 -21.359 1.155 1 98.12 347 SER B O 1
ATOM 5976 N N . MET B 1 348 ? -12.523 -21.531 1.045 1 97.75 348 MET B N 1
ATOM 5977 C CA . MET B 1 348 ? -12.633 -20.172 0.526 1 97.75 348 MET B CA 1
ATOM 5978 C C . MET B 1 348 ? -12.453 -19.141 1.642 1 97.75 348 MET B C 1
ATOM 5980 O O . MET B 1 348 ? -13.219 -19.141 2.609 1 97.75 348 MET B O 1
ATOM 5984 N N . GLY B 1 349 ? -11.445 -18.406 1.6 1 98.12 349 GLY B N 1
ATOM 5985 C CA . GLY B 1 349 ? -11.164 -17.391 2.605 1 98.12 349 GLY B CA 1
ATOM 5986 C C . GLY B 1 349 ? -9.758 -16.828 2.504 1 98.12 349 GLY B C 1
ATOM 5987 O O . GLY B 1 349 ? -8.992 -17.203 1.611 1 98.12 349 GLY B O 1
ATOM 5988 N N . PHE B 1 350 ? -9.477 -15.883 3.373 1 98.38 350 PHE B N 1
ATOM 5989 C CA . PHE B 1 350 ? -8.211 -15.164 3.408 1 98.38 350 PHE B CA 1
ATOM 5990 C C . PHE B 1 350 ? -7.281 -15.75 4.469 1 98.38 350 PHE B C 1
ATOM 5992 O O . PHE B 1 350 ? -6.191 -16.234 4.148 1 98.38 350 PHE B O 1
ATOM 5999 N N . CYS B 1 351 ? -7.59 -15.727 5.582 1 98.44 351 CYS B N 1
ATOM 6000 C CA . CYS B 1 351 ? -6.953 -16.359 6.734 1 98.44 351 CYS B CA 1
ATOM 6001 C C . CYS B 1 351 ? -7.941 -17.234 7.488 1 98.44 351 CYS B C 1
ATOM 6003 O O . CYS B 1 351 ? -8.555 -16.797 8.461 1 98.44 351 CYS B O 1
ATOM 6005 N N . GLY B 1 352 ? -8.047 -18.438 7.074 1 97.88 352 GLY B N 1
ATOM 6006 C CA . GLY B 1 352 ? -9.133 -19.312 7.461 1 97.88 352 GLY B CA 1
ATOM 6007 C C . GLY B 1 352 ? -10.289 -19.312 6.48 1 97.88 352 GLY B C 1
ATOM 6008 O O . GLY B 1 352 ? -10.094 -19.078 5.285 1 97.88 352 GLY B O 1
ATOM 6009 N N . ALA B 1 353 ? -11.508 -19.719 6.938 1 97.81 353 ALA B N 1
ATOM 6010 C CA . ALA B 1 353 ? -12.711 -19.75 6.102 1 97.81 353 ALA B CA 1
ATOM 6011 C C . ALA B 1 353 ? -13.484 -18.453 6.207 1 97.81 353 ALA B C 1
ATOM 6013 O O . ALA B 1 353 ? -14.07 -18.141 7.25 1 97.81 353 ALA B O 1
ATOM 6014 N N . GLN B 1 354 ? -13.484 -17.625 5.16 1 97.69 354 GLN B N 1
ATOM 6015 C CA . GLN B 1 354 ? -14.062 -16.281 5.137 1 97.69 354 GLN B CA 1
ATOM 6016 C C . GLN B 1 354 ? -14.68 -15.977 3.773 1 97.69 354 GLN B C 1
ATOM 6018 O O . GLN B 1 354 ? -14.406 -14.93 3.184 1 97.69 354 GLN B O 1
ATOM 6023 N N . LYS B 1 355 ? -15.531 -16.797 3.324 1 95.56 355 LYS B N 1
ATOM 6024 C CA . LYS B 1 355 ? -16.078 -16.75 1.974 1 95.56 355 LYS B CA 1
ATOM 6025 C C . LYS B 1 355 ? -16.828 -15.438 1.733 1 95.56 355 LYS B C 1
ATOM 6027 O O . LYS B 1 355 ? -16.859 -14.93 0.611 1 95.56 355 LYS B O 1
ATOM 6032 N N . GLY B 1 356 ? -17.375 -14.82 2.764 1 95.88 356 GLY B N 1
ATOM 6033 C CA . GLY B 1 356 ? -18.203 -13.641 2.645 1 95.88 356 GLY B CA 1
ATOM 6034 C C . GLY B 1 356 ? -17.484 -12.453 2.039 1 95.88 356 GLY B C 1
ATOM 6035 O O . GLY B 1 356 ? -18.109 -11.578 1.438 1 95.88 356 GLY B O 1
ATOM 6036 N N . ALA B 1 357 ? -16.172 -12.414 2.162 1 95.5 357 ALA B N 1
ATOM 6037 C CA . ALA B 1 357 ? -15.383 -11.273 1.697 1 95.5 357 ALA B CA 1
ATOM 6038 C C . ALA B 1 357 ? -15.039 -11.414 0.217 1 95.5 357 ALA B C 1
ATOM 6040 O O . ALA B 1 357 ? -14.5 -10.484 -0.393 1 95.5 357 ALA B O 1
ATOM 6041 N N . GLY B 1 358 ? -15.367 -12.547 -0.353 1 95.75 358 GLY B N 1
ATOM 6042 C CA . GLY B 1 358 ? -14.938 -12.836 -1.711 1 95.75 358 GLY B CA 1
ATOM 6043 C C . GLY B 1 358 ? -15.906 -12.336 -2.764 1 95.75 358 GLY B C 1
ATOM 6044 O O . GLY B 1 358 ? -17.094 -12.18 -2.492 1 95.75 358 GLY B O 1
ATOM 6045 N N . GLU B 1 359 ? -15.391 -12.086 -3.984 1 96.44 359 GLU B N 1
ATOM 6046 C CA . GLU B 1 359 ? -16.203 -11.742 -5.145 1 96.44 359 GLU B CA 1
ATOM 6047 C C . GLU B 1 359 ? -16.984 -12.953 -5.648 1 96.44 359 GLU B C 1
ATOM 6049 O O . GLU B 1 359 ? -16.609 -14.094 -5.383 1 96.44 359 GLU B O 1
ATOM 6054 N N . TYR B 1 360 ? -17.922 -12.656 -6.492 1 94.88 360 TYR B N 1
ATOM 6055 C CA . TYR B 1 360 ? -18.828 -13.688 -6.988 1 94.88 360 TYR B CA 1
ATOM 6056 C C . TYR B 1 360 ? -18.094 -14.656 -7.906 1 94.88 360 TYR B C 1
ATOM 6058 O O . TYR B 1 360 ? -18.5 -15.82 -8.039 1 94.88 360 TYR B O 1
ATOM 6066 N N . TYR B 1 361 ? -17.016 -14.266 -8.453 1 94.94 361 TYR B N 1
ATOM 6067 C CA . TYR B 1 361 ? -16.344 -15.102 -9.445 1 94.94 361 TYR B CA 1
ATOM 6068 C C . TYR B 1 361 ? -15.359 -16.047 -8.773 1 94.94 361 TYR B C 1
ATOM 6070 O O . TYR B 1 361 ? -14.719 -16.859 -9.445 1 94.94 361 TYR B O 1
ATOM 6078 N N . LEU B 1 362 ? -15.266 -15.969 -7.473 1 97.38 362 LEU B N 1
ATOM 6079 C CA . LEU B 1 362 ? -14.312 -16.828 -6.773 1 97.38 362 LEU B CA 1
ATOM 6080 C C . LEU B 1 362 ? -14.969 -18.156 -6.379 1 97.38 362 LEU B C 1
ATOM 6082 O O . LEU B 1 362 ? -16.188 -18.203 -6.152 1 97.38 362 LEU B O 1
ATOM 6086 N N . CYS B 1 363 ? -14.211 -19.141 -6.348 1 98 363 CYS B N 1
ATOM 6087 C CA . CYS B 1 363 ? -14.586 -20.469 -5.859 1 98 363 CYS B CA 1
ATOM 6088 C C . CYS B 1 363 ? -13.383 -21.203 -5.289 1 98 363 CYS B C 1
ATOM 6090 O O . CYS B 1 363 ? -12.305 -20.625 -5.156 1 98 363 CYS B O 1
ATOM 6092 N N . THR B 1 364 ? -13.555 -22.453 -4.93 1 98.19 364 THR B N 1
ATOM 6093 C CA . THR B 1 364 ? -12.484 -23.266 -4.34 1 98.19 364 THR B CA 1
ATOM 6094 C C . THR B 1 364 ? -11.25 -23.25 -5.234 1 98.19 364 THR B C 1
ATOM 6096 O O . THR B 1 364 ? -10.125 -23.125 -4.746 1 98.19 364 THR B O 1
ATOM 6099 N N . GLY B 1 365 ? -11.43 -23.391 -6.492 1 98.62 365 GLY B N 1
ATOM 6100 C CA . GLY B 1 365 ? -10.312 -23.422 -7.418 1 98.62 365 GLY B CA 1
ATOM 6101 C C . GLY B 1 365 ? -9.484 -22.141 -7.387 1 98.62 365 GLY B C 1
ATOM 6102 O O . GLY B 1 365 ? -8.266 -22.188 -7.586 1 98.62 365 GLY B O 1
ATOM 6103 N N . SER B 1 366 ? -10.141 -21.016 -7.125 1 98.62 366 SER B N 1
ATOM 6104 C CA . SER B 1 366 ? -9.484 -19.719 -7.094 1 98.62 366 SER B CA 1
ATOM 6105 C C . SER B 1 366 ? -8.438 -19.641 -5.984 1 98.62 366 SER B C 1
ATOM 6107 O O . SER B 1 366 ? -7.445 -18.922 -6.105 1 98.62 366 SER B O 1
ATOM 6109 N N . MET B 1 367 ? -8.594 -20.422 -4.918 1 98.81 367 MET B N 1
ATOM 6110 C CA . MET B 1 367 ? -7.77 -20.344 -3.717 1 98.81 367 MET B CA 1
ATOM 6111 C C . MET B 1 367 ? -6.355 -20.844 -3.99 1 98.81 367 MET B C 1
ATOM 6113 O O . MET B 1 367 ? -5.418 -20.516 -3.268 1 98.81 367 MET B O 1
ATOM 6117 N N . TYR B 1 368 ? -6.215 -21.516 -5.047 1 98.94 368 TYR B N 1
ATOM 6118 C CA . TYR B 1 368 ? -4.961 -22.234 -5.234 1 98.94 368 TYR B CA 1
ATOM 6119 C C . TYR B 1 368 ? -3.91 -21.344 -5.879 1 98.94 368 TYR B C 1
ATOM 6121 O O . TYR B 1 368 ? -2.75 -21.734 -6.016 1 98.94 368 TYR B O 1
ATOM 6129 N N . LEU B 1 369 ? -4.34 -20.062 -6.215 1 98.94 369 LEU B N 1
ATOM 6130 C CA . LEU B 1 369 ? -3.301 -19.094 -6.578 1 98.94 369 LEU B CA 1
ATOM 6131 C C . LEU B 1 369 ? -2.344 -18.875 -5.41 1 98.94 369 LEU B C 1
ATOM 6133 O O . LEU B 1 369 ? -1.221 -18.406 -5.609 1 98.94 369 LEU B O 1
ATOM 6137 N N . ALA B 1 370 ? -2.719 -19.297 -4.199 1 98.94 370 ALA B N 1
ATOM 6138 C CA . ALA B 1 370 ? -1.88 -19.234 -3.006 1 98.94 370 ALA B CA 1
ATOM 6139 C C . ALA B 1 370 ? -0.571 -19.984 -3.211 1 98.94 370 ALA B C 1
ATOM 6141 O O . ALA B 1 370 ? 0.434 -19.688 -2.561 1 98.94 370 ALA B O 1
ATOM 6142 N N . SER B 1 371 ? -0.555 -20.906 -4.152 1 98.94 371 SER B N 1
ATOM 6143 C CA . SER B 1 371 ? 0.593 -21.781 -4.367 1 98.94 371 SER B CA 1
ATOM 6144 C C . SER B 1 371 ? 1.785 -21 -4.914 1 98.94 371 SER B C 1
ATOM 6146 O O . SER B 1 371 ? 2.924 -21.469 -4.844 1 98.94 371 SER B O 1
ATOM 6148 N N . THR B 1 372 ? 1.544 -19.797 -5.402 1 98.94 372 THR B N 1
ATOM 6149 C CA . THR B 1 372 ? 2.605 -19.062 -6.086 1 98.94 372 THR B CA 1
ATOM 6150 C C . THR B 1 372 ? 3.631 -18.547 -5.086 1 98.94 372 THR B C 1
ATOM 6152 O O . THR B 1 372 ? 4.723 -18.125 -5.469 1 98.94 372 THR B O 1
ATOM 6155 N N . ILE B 1 373 ? 3.346 -18.656 -3.775 1 98.94 373 ILE B N 1
ATOM 6156 C CA . ILE B 1 373 ? 4.32 -18.297 -2.75 1 98.94 373 ILE B CA 1
ATOM 6157 C C . ILE B 1 373 ? 5.473 -19.297 -2.762 1 98.94 373 ILE B C 1
ATOM 6159 O O . ILE B 1 373 ? 6.566 -19 -2.268 1 98.94 373 ILE B O 1
ATOM 6163 N N . PHE B 1 374 ? 5.328 -20.5 -3.395 1 98.94 374 PHE B N 1
ATOM 6164 C CA . PHE B 1 374 ? 6.297 -21.594 -3.326 1 98.94 374 PHE B CA 1
ATOM 6165 C C . PHE B 1 374 ? 7.32 -21.469 -4.449 1 98.94 374 PHE B C 1
ATOM 6167 O O . PHE B 1 374 ? 8.234 -22.297 -4.551 1 98.94 374 PHE B O 1
ATOM 6174 N N . LEU B 1 375 ? 7.234 -20.469 -5.27 1 98.94 375 LEU B N 1
ATOM 6175 C CA . LEU B 1 375 ? 8.094 -20.312 -6.438 1 98.94 375 LEU B CA 1
ATOM 6176 C C . LEU B 1 375 ? 9.562 -20.453 -6.051 1 98.94 375 LEU B C 1
ATOM 6178 O O . LEU B 1 375 ? 10.344 -21.094 -6.77 1 98.94 375 LEU B O 1
ATOM 6182 N N . PRO B 1 376 ? 10 -20 -4.859 1 98.94 376 PRO B N 1
ATOM 6183 C CA . PRO B 1 376 ? 11.422 -20.094 -4.504 1 98.94 376 PRO B CA 1
ATOM 6184 C C . PRO B 1 376 ? 11.883 -21.547 -4.336 1 98.94 376 PRO B C 1
ATOM 6186 O O . PRO B 1 376 ? 13.086 -21.812 -4.309 1 98.94 376 PRO B O 1
ATOM 6189 N N . LEU B 1 377 ? 10.961 -22.469 -4.211 1 98.88 377 LEU B N 1
ATOM 6190 C CA . LEU B 1 377 ? 11.344 -23.875 -4.148 1 98.88 377 LEU B CA 1
ATOM 6191 C C . LEU B 1 377 ? 12.016 -24.312 -5.445 1 98.88 377 LEU B C 1
ATOM 6193 O O . LEU B 1 377 ? 12.648 -25.375 -5.492 1 98.88 377 LEU B O 1
ATOM 6197 N N . GLY B 1 378 ? 11.883 -23.516 -6.465 1 98.88 378 GLY B N 1
ATOM 6198 C CA . GLY B 1 378 ? 12.578 -23.766 -7.719 1 98.88 378 GLY B CA 1
ATOM 6199 C C . GLY B 1 378 ? 14.078 -23.578 -7.621 1 98.88 378 GLY B C 1
ATOM 6200 O O . GLY B 1 378 ? 14.812 -23.891 -8.562 1 98.88 378 GLY B O 1
ATOM 6201 N N . LEU B 1 379 ? 14.539 -23.078 -6.504 1 98.81 379 LEU B N 1
ATOM 6202 C CA . LEU B 1 379 ? 15.961 -22.938 -6.234 1 98.81 379 LEU B CA 1
ATOM 6203 C C . LEU B 1 379 ? 16.5 -24.156 -5.484 1 98.81 379 LEU B C 1
ATOM 6205 O O . LEU B 1 379 ? 15.836 -24.688 -4.598 1 98.81 379 LEU B O 1
ATOM 6209 N N . PRO B 1 380 ? 17.703 -24.656 -5.871 1 98.5 380 PRO B N 1
ATOM 6210 C CA . PRO B 1 380 ? 18.297 -25.781 -5.137 1 98.5 380 PRO B CA 1
ATOM 6211 C C . PRO B 1 380 ? 18.547 -25.469 -3.666 1 98.5 380 PRO B C 1
ATOM 6213 O O . PRO B 1 380 ? 18.594 -24.297 -3.287 1 98.5 380 PRO B O 1
ATOM 6216 N N . ALA B 1 381 ? 18.719 -26.484 -2.855 1 98.12 381 ALA B N 1
ATOM 6217 C CA . ALA B 1 381 ? 18.844 -26.328 -1.408 1 98.12 381 ALA B CA 1
ATOM 6218 C C . ALA B 1 381 ? 20.078 -25.5 -1.054 1 98.12 381 ALA B C 1
ATOM 6220 O O . ALA B 1 381 ? 20.094 -24.812 -0.033 1 98.12 381 ALA B O 1
ATOM 6221 N N . GLY B 1 382 ? 21.094 -25.547 -1.879 1 98.19 382 GLY B N 1
ATOM 6222 C CA . GLY B 1 382 ? 22.328 -24.844 -1.617 1 98.19 382 GLY B CA 1
ATOM 6223 C C . GLY B 1 382 ? 22.312 -23.406 -2.107 1 98.19 382 GLY B C 1
ATOM 6224 O O . GLY B 1 382 ? 23.281 -22.672 -1.902 1 98.19 382 GLY B O 1
ATOM 6225 N N . ASP B 1 383 ? 21.234 -23 -2.695 1 98.69 383 ASP B N 1
ATOM 6226 C CA . ASP B 1 383 ? 21.141 -21.625 -3.182 1 98.69 383 ASP B CA 1
ATOM 6227 C C . ASP B 1 383 ? 21.188 -20.625 -2.025 1 98.69 383 ASP B C 1
ATOM 6229 O O . ASP B 1 383 ? 20.672 -20.906 -0.94 1 98.69 383 ASP B O 1
ATOM 6233 N N . SER B 1 384 ? 21.641 -19.406 -2.258 1 98.62 384 SER B N 1
ATOM 6234 C CA . SER B 1 384 ? 21.797 -18.375 -1.242 1 98.62 384 SER B CA 1
ATOM 6235 C C . SER B 1 384 ? 20.453 -18 -0.628 1 98.62 384 SER B C 1
ATOM 6237 O O . SER B 1 384 ? 20.391 -17.578 0.533 1 98.62 384 SER B O 1
ATOM 6239 N N . PHE B 1 385 ? 19.406 -18.188 -1.306 1 98.81 385 PHE B N 1
ATOM 6240 C CA . PHE B 1 385 ? 18.094 -17.891 -0.755 1 98.81 385 PHE B CA 1
ATOM 6241 C C . PHE B 1 385 ? 17.828 -18.719 0.488 1 98.81 385 PHE B C 1
ATOM 6243 O O . PHE B 1 385 ? 17.219 -18.25 1.444 1 98.81 385 PHE B O 1
ATOM 6250 N N . TRP B 1 386 ? 18.266 -19.906 0.461 1 98.62 386 TRP B N 1
ATOM 6251 C CA . TRP B 1 386 ? 17.969 -20.844 1.547 1 98.62 386 TRP B CA 1
ATOM 6252 C C . TRP B 1 386 ? 19.062 -20.812 2.6 1 98.62 386 TRP B C 1
ATOM 6254 O O . TRP B 1 386 ? 18.828 -21.156 3.762 1 98.62 386 TRP B O 1
ATOM 6264 N N . THR B 1 387 ? 20.266 -20.375 2.17 1 98.12 387 THR B N 1
ATOM 6265 C CA . THR B 1 387 ? 21.406 -20.578 3.062 1 98.12 387 THR B CA 1
ATOM 6266 C C . THR B 1 387 ? 21.797 -19.266 3.744 1 98.12 387 THR B C 1
ATOM 6268 O O . THR B 1 387 ? 22.5 -19.266 4.754 1 98.12 387 THR B O 1
ATOM 6271 N N . THR B 1 388 ? 21.375 -18.141 3.145 1 98 388 THR B N 1
ATOM 6272 C CA . THR B 1 388 ? 21.641 -16.875 3.807 1 98 388 THR B CA 1
ATOM 6273 C C . THR B 1 388 ? 20.969 -16.828 5.176 1 98 388 THR B C 1
ATOM 6275 O O . THR B 1 388 ? 19.812 -17.219 5.316 1 98 388 THR B O 1
ATOM 6278 N N . PRO B 1 389 ? 21.672 -16.375 6.18 1 98.06 389 PRO B N 1
ATOM 6279 C CA . PRO B 1 389 ? 21.078 -16.344 7.52 1 98.06 389 PRO B CA 1
ATOM 6280 C C . PRO B 1 389 ? 19.797 -15.508 7.574 1 98.06 389 PRO B C 1
ATOM 6282 O O . PRO B 1 389 ? 19.703 -14.469 6.918 1 98.06 389 PRO B O 1
ATOM 6285 N N . ALA B 1 390 ? 18.891 -16.047 8.352 1 98 390 ALA B N 1
ATOM 6286 C CA . ALA B 1 390 ? 17.656 -15.305 8.586 1 98 390 ALA B CA 1
ATOM 6287 C C . ALA B 1 390 ? 17.938 -13.898 9.109 1 98 390 ALA B C 1
ATOM 6289 O O . ALA B 1 390 ? 18.875 -13.695 9.883 1 98 390 ALA B O 1
ATOM 6290 N N . ALA B 1 391 ? 17.141 -12.945 8.672 1 98.25 391 ALA B N 1
ATOM 6291 C CA . ALA B 1 391 ? 17.281 -11.555 9.109 1 98.25 391 ALA B CA 1
ATOM 6292 C C . ALA B 1 391 ? 15.914 -10.883 9.242 1 98.25 391 ALA B C 1
ATOM 6294 O O . ALA B 1 391 ? 14.953 -11.281 8.578 1 98.25 391 ALA B O 1
ATOM 6295 N N . ASP B 1 392 ? 15.836 -9.875 10.148 1 98.62 392 ASP B N 1
ATOM 6296 C CA . ASP B 1 392 ? 14.633 -9.047 10.211 1 98.62 392 ASP B CA 1
ATOM 6297 C C . ASP B 1 392 ? 14.43 -8.273 8.914 1 98.62 392 ASP B C 1
ATOM 6299 O O . ASP B 1 392 ? 15.383 -7.75 8.344 1 98.62 392 ASP B O 1
ATOM 6303 N N . TRP B 1 393 ? 13.219 -8.344 8.414 1 98.81 393 TRP B N 1
ATOM 6304 C CA . TRP B 1 393 ? 12.945 -7.602 7.191 1 98.81 393 TRP B CA 1
ATOM 6305 C C . TRP B 1 393 ? 12.695 -6.129 7.492 1 98.81 393 TRP B C 1
ATOM 6307 O O . TRP B 1 393 ? 12.672 -5.723 8.656 1 98.81 393 TRP B O 1
ATOM 6317 N N . THR B 1 394 ? 12.539 -5.289 6.52 1 98.75 394 THR B N 1
ATOM 6318 C CA . THR B 1 394 ? 12.641 -3.836 6.617 1 98.75 394 THR B CA 1
ATOM 6319 C C . THR B 1 394 ? 11.633 -3.289 7.617 1 98.75 394 THR B C 1
ATOM 6321 O O . THR B 1 394 ? 11.992 -2.551 8.539 1 98.75 394 THR B O 1
ATOM 6324 N N . THR B 1 395 ? 10.383 -3.648 7.418 1 98.81 395 THR B N 1
ATOM 6325 C CA . THR B 1 395 ? 9.32 -3.123 8.266 1 98.81 395 THR B CA 1
ATOM 6326 C C . THR B 1 395 ? 9.5 -3.582 9.711 1 98.81 395 THR B C 1
ATOM 6328 O O . THR B 1 395 ? 9.211 -2.836 10.641 1 98.81 395 THR B O 1
ATOM 6331 N N . LYS B 1 396 ? 9.961 -4.777 9.883 1 98.81 396 LYS B N 1
ATOM 6332 C CA . LYS B 1 396 ? 10.234 -5.27 11.234 1 98.81 396 LYS B CA 1
ATOM 6333 C C . LYS B 1 396 ? 11.359 -4.477 11.891 1 98.81 396 LYS B C 1
ATOM 6335 O O . LYS B 1 396 ? 11.266 -4.109 13.062 1 98.81 396 LYS B O 1
ATOM 6340 N N . LYS B 1 397 ? 12.398 -4.191 11.133 1 98.75 397 LYS B N 1
ATOM 6341 C CA . LYS B 1 397 ? 13.477 -3.352 11.633 1 98.75 397 LYS B CA 1
ATOM 6342 C C . LYS B 1 397 ? 12.969 -1.954 11.984 1 98.75 397 LYS B C 1
ATOM 6344 O O . LYS B 1 397 ? 13.234 -1.448 13.078 1 98.75 397 LYS B O 1
ATOM 6349 N N . ALA B 1 398 ? 12.258 -1.372 11.125 1 98.81 398 ALA B N 1
ATOM 6350 C CA . ALA B 1 398 ? 11.797 0.004 11.281 1 98.81 398 ALA B CA 1
ATOM 6351 C C . ALA B 1 398 ? 10.938 0.154 12.531 1 98.81 398 ALA B C 1
ATOM 6353 O O . ALA B 1 398 ? 11.195 1.027 13.367 1 98.81 398 ALA B O 1
ATOM 6354 N N . TRP B 1 399 ? 9.945 -0.717 12.695 1 98.81 399 TRP B N 1
ATOM 6355 C CA . TRP B 1 399 ? 9.016 -0.625 13.812 1 98.81 399 TRP B CA 1
ATOM 6356 C C . TRP B 1 399 ? 9.672 -1.086 15.109 1 98.81 399 TRP B C 1
ATOM 6358 O O . TRP B 1 399 ? 9.172 -0.81 16.203 1 98.81 399 TRP B O 1
ATOM 6368 N N . GLY B 1 400 ? 10.773 -1.769 14.969 1 98.38 400 GLY B N 1
ATOM 6369 C CA . GLY B 1 400 ? 11.531 -2.207 16.125 1 98.38 400 GLY B CA 1
ATOM 6370 C C . GLY B 1 400 ? 12.547 -1.187 16.609 1 98.38 400 GLY B C 1
ATOM 6371 O O . GLY B 1 400 ? 13.305 -1.442 17.547 1 98.38 400 GLY B O 1
ATOM 6372 N N . GLY B 1 401 ? 12.633 -0.043 15.93 1 98 401 GLY B N 1
ATOM 6373 C CA . GLY B 1 401 ? 13.555 1.016 16.312 1 98 401 GLY B CA 1
ATOM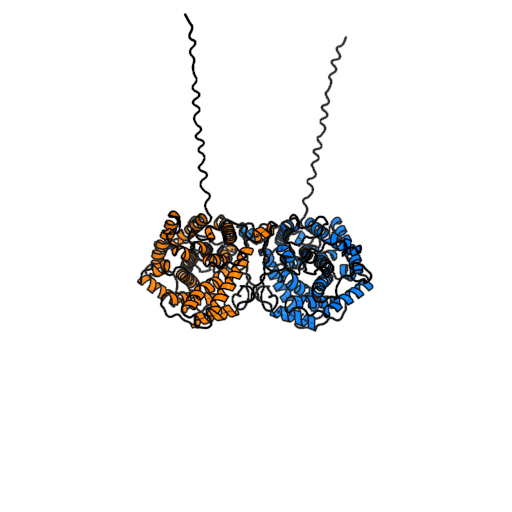 6374 C C . GLY B 1 401 ? 14.961 0.816 15.789 1 98 401 GLY B C 1
ATOM 6375 O O . GLY B 1 401 ? 15.891 1.513 16.203 1 98 401 GLY B O 1
ATOM 6376 N N . MET B 1 402 ? 15.109 -0.131 14.883 1 97.88 402 MET B N 1
ATOM 6377 C CA . MET B 1 402 ? 16.422 -0.426 14.312 1 97.88 402 MET B CA 1
ATOM 6378 C C . MET B 1 402 ? 16.656 0.378 13.039 1 97.88 402 MET B C 1
ATOM 6380 O O . MET B 1 402 ? 15.703 0.832 12.398 1 97.88 402 MET B O 1
ATOM 6384 N N . PRO B 1 403 ? 17.953 0.562 12.664 1 97.56 403 PRO B N 1
ATOM 6385 C CA . PRO B 1 403 ? 18.219 1.217 11.383 1 97.56 403 PRO B CA 1
ATOM 6386 C C . PRO B 1 403 ? 17.625 0.454 10.195 1 97.56 403 PRO B C 1
ATOM 6388 O O . PRO B 1 403 ? 17.609 -0.779 10.195 1 97.56 403 PRO B O 1
ATOM 6391 N N . PHE B 1 404 ? 17.188 1.079 9.211 1 98.12 404 PHE B N 1
ATOM 6392 C CA . PHE B 1 404 ? 16.656 0.514 7.977 1 98.12 404 PHE B CA 1
ATOM 6393 C C . PHE B 1 404 ? 16.922 1.44 6.797 1 98.12 404 PHE B C 1
ATOM 6395 O O . PHE B 1 404 ? 17.141 2.639 6.98 1 98.12 404 PHE B O 1
ATOM 6402 N N . PRO B 1 405 ? 16.984 0.925 5.609 1 97.44 405 PRO B N 1
ATOM 6403 C CA . PRO B 1 405 ? 17.297 1.763 4.449 1 97.44 405 PRO B CA 1
ATOM 6404 C C . PRO B 1 405 ? 16.125 2.648 4.023 1 97.44 405 PRO B C 1
ATOM 6406 O O . PRO B 1 405 ? 14.977 2.219 4.078 1 97.44 405 PRO B O 1
ATOM 6409 N N . GLY B 1 406 ? 16.484 3.9 3.625 1 96.88 406 GLY B N 1
ATOM 6410 C CA . GLY B 1 406 ? 15.477 4.754 3.016 1 96.88 406 GLY B CA 1
ATOM 6411 C C . GLY B 1 406 ? 14.906 4.184 1.73 1 96.88 406 GLY B C 1
ATOM 6412 O O . GLY B 1 406 ? 15.508 3.301 1.118 1 96.88 406 GLY B O 1
ATOM 6413 N N . ASP B 1 407 ? 13.727 4.637 1.405 1 97 407 ASP B N 1
ATOM 6414 C CA . ASP B 1 407 ? 13.031 4.176 0.205 1 97 407 ASP B CA 1
ATOM 6415 C C . ASP B 1 407 ? 12.781 5.328 -0.761 1 97 407 ASP B C 1
ATOM 6417 O O . ASP B 1 407 ? 12.445 6.438 -0.337 1 97 407 ASP B O 1
ATOM 6421 N N . HIS B 1 408 ? 12.984 5.055 -2.08 1 94.62 408 HIS B N 1
ATOM 6422 C CA . HIS B 1 408 ? 12.75 6.062 -3.105 1 94.62 408 HIS B CA 1
ATOM 6423 C C . HIS B 1 408 ? 12.102 5.449 -4.344 1 94.62 408 HIS B C 1
ATOM 6425 O O . HIS B 1 408 ? 12.336 4.277 -4.656 1 94.62 408 HIS B O 1
ATOM 6431 N N . SER B 1 409 ? 11.305 6.266 -4.992 1 96 409 SER B N 1
ATOM 6432 C CA . SER B 1 409 ? 10.727 5.828 -6.258 1 96 409 SER B CA 1
ATOM 6433 C C . SER B 1 409 ? 11.805 5.652 -7.328 1 96 409 SER B C 1
ATOM 6435 O O . SER B 1 409 ? 12.867 6.27 -7.254 1 96 409 SER B O 1
ATOM 6437 N N . ILE B 1 410 ? 11.477 4.812 -8.297 1 94.62 410 ILE B N 1
ATOM 6438 C CA . ILE B 1 410 ? 12.422 4.609 -9.391 1 94.62 410 ILE B CA 1
ATOM 6439 C C . ILE B 1 410 ? 11.969 5.383 -10.625 1 94.62 410 ILE B C 1
ATOM 6441 O O . ILE B 1 410 ? 10.773 5.633 -10.797 1 94.62 410 ILE B O 1
ATOM 6445 N N . GLY B 1 411 ? 12.906 5.879 -11.375 1 87.5 411 GLY B N 1
ATOM 6446 C CA . GLY B 1 411 ? 12.617 6.465 -12.68 1 87.5 411 GLY B CA 1
ATOM 6447 C C . GLY B 1 411 ? 12.562 5.438 -13.789 1 87.5 411 GLY B C 1
ATOM 6448 O O . GLY B 1 411 ? 13.148 4.359 -13.68 1 87.5 411 GLY B O 1
ATOM 6449 N N . ASP B 1 412 ? 11.531 5.602 -14.719 1 77.19 412 ASP B N 1
ATOM 6450 C CA . ASP B 1 412 ? 11.43 4.652 -15.82 1 77.19 412 ASP B CA 1
ATOM 6451 C C . ASP B 1 412 ? 12.578 4.832 -16.812 1 77.19 412 ASP B C 1
ATOM 6453 O O . ASP B 1 412 ? 12.992 5.961 -17.094 1 77.19 412 ASP B O 1
#

Secondary structure (DSSP, 8-state):
-----------------------------HHHHHHHHHHHHHHHHHHHHHHT-HHHHS---B-TT---TTTHHHHHHHHHHHHHHHHHTS-GGGS-HHHHHHHHHHHHHHHHHHHHHT-TTSTT----SSSSHHHHHHHHHHHHHHH-IIIIITTS-HHHHHHHHHHHHHGGGS---SSTHHHHHHHHHHHHHHTTPPP-HHHHHHHHHHHHHTEEETTEE-SSSS--SSSHIIIIIHHHHHHHHHHHHHHHTTSGGGSHHHHHHHHHHHHHHHHHHHHHS-TTS-----STTGGGGGGGGHHHHHHHHTT---TTS-HHHHHHHHHHHHHHHHTSTTSB-TTSPBPSSSSSS-GGGS-TT-BGGGGGGGGGGGGGGGS-TTSHHHHSPP---HHHHHHTT-------PPP-/-----------------------------HHHHHHHHHHHHHHHHHHHHHHT-HHHHS---B-TT---TTTHHHHHHHHHHHHHHHHHTS-GGGS-HHHHHHHHHHHHHHHHHHHHHT-TTSTT----SSSSHHHHHHHHHHHHHHH-IIIIITTS-HHHHHHHHHHHHHGGGS---SSTHHHHHHHHHHHHHHTTPPP-HHHHHHHHHHHHHTEEETTEE-SSSS--SSSHIIIIIHHHHHHHHHHHHHHHTTSGGGSHHHHHHHHHHHHHHHHHHHHHS-TTS-----STTGGGGGGGGHHHHHHHHTT---TTS-HHHHHHHHHHHHHHHHTSTTSB-TTSPBPSSSSSS-GGGS-TT-BGGGGGGGGGGGGGGGS-TTSHHHHSPP---HHHHHHTT-------PPP-

Sequence (824 aa):
MKRWLILVVALLCFLPVSGRKRAVGQAETDREYWAAQAYRMAKPVLSNLAAGTLRRNMPVEQHDGAGREQYAHLEAVGRLLCGLAPWFEVSGDSIPAAEAAMRDELLAWAHAGLRNAVDSTSPDCLNFRSFGQPLVDAAFMAQAFLRSPERLWGGLDSLTQWRMIVEMKATRNTRPSYNNWLMFSATVEAFLRMAGERPDLMRTDYAFRQTDDWYVGDGQYSDGPMYHNDYYNSFVIQPMLVDAGRVMNRYYKSEAPYSDAQYARICRRASRYAGVLERSISPEGTFPVLGRSILYRTGCLQSLAQASLLKMLPKDATEGQVRSAMTAVMRRMLDAPETYDDGGWLSMGFCGAQKGAGEYYLCTGSMYLASTIFLPLGLPAGDSFWTTPAADWTTKKAWGGMPFPGDHSIGDMKRWLILVVALLCFLPVSGRKRAVGQAETDREYWAAQAYRMAKPVLSNLAAGTLRRNMPVEQHDGAGREQYAHLEAVGRLLCGLAPWFEVSGDSIPAAEAAMRDELLAWAHAGLRNAVDSTSPDCLNFRSFGQPLVDAAFMAQAFLRSPERLWGGLDSLTQWRMIVEMKATRNTRPSYNNWLMFSATVEAFLRMAGERPDLMRTDYAFRQTDDWYVGDGQYSDGPMYHNDYYNSFVIQPMLVDAGRVMNRYYKSEAPYSDAQYARICRRASRYAGVLERSISPEGTFPVLGRSILYRTGCLQSLAQASLLKMLPKDATEGQVRSAMTAVMRRMLDAPETYDDGGWLSMGFCGAQKGAGEYYLCTGSMYLASTIFLPLGLPAGDSFWTTPAADWTTKKAWGGMPFPGDHSIGD

Radius of gyration: 32.19 Å; Cα contacts (8 Å, |Δi|>4): 1558; chains: 2; bounding box: 60×110×134 Å

Solvent-accessible surface area (backbone atoms only — not comparable to full-atom values): 41554 Å² total; per-residue (Å²): 136,81,79,73,75,75,76,76,73,75,75,74,75,74,67,72,72,69,67,68,63,70,71,77,70,79,76,81,48,73,65,57,50,51,51,50,51,52,47,52,62,40,45,54,56,32,52,24,30,39,68,47,37,32,72,80,65,55,74,76,53,58,48,88,89,48,76,52,74,74,48,30,62,40,26,27,52,12,24,32,40,41,8,45,21,29,38,60,60,37,58,56,89,44,38,58,66,72,58,35,52,54,52,50,51,52,49,53,22,43,48,47,14,52,42,28,30,57,28,85,84,35,80,33,39,49,53,38,65,58,73,59,64,23,36,56,25,46,16,31,35,25,46,13,33,66,51,9,53,64,48,61,49,55,59,44,54,71,66,47,50,52,40,46,51,52,41,58,58,46,28,70,76,41,81,61,56,86,32,60,41,29,47,27,55,21,23,36,31,30,33,37,38,75,74,72,44,86,49,60,61,68,50,36,51,49,25,54,54,52,51,57,70,24,49,44,35,42,42,39,58,29,60,24,96,37,31,58,68,45,40,51,53,21,66,44,46,43,48,41,48,50,57,27,36,51,48,41,23,73,77,37,39,89,38,77,87,22,15,65,69,45,44,52,49,53,50,51,29,43,16,46,34,23,45,52,52,56,20,33,29,43,71,82,23,46,62,60,65,47,22,55,69,52,37,22,38,48,14,57,40,18,33,40,19,45,22,56,53,68,72,38,56,38,87,88,53,44,47,15,17,50,48,42,44,52,49,38,29,43,55,56,31,66,65,27,73,48,21,48,46,96,80,42,44,62,33,48,18,50,25,8,57,33,56,82,35,52,58,61,88,44,30,29,14,52,36,26,36,27,34,24,48,46,25,42,53,33,46,47,56,81,34,61,59,69,62,39,65,75,40,78,32,56,26,33,26,35,72,67,44,39,79,43,83,57,42,74,73,59,83,134,137,85,81,72,79,80,79,78,73,77,76,76,74,74,70,75,74,72,67,68,63,66,73,75,72,77,76,81,48,71,64,58,49,51,51,52,50,52,48,53,61,40,46,52,57,31,52,24,29,38,69,49,37,32,71,79,65,57,74,74,54,58,49,89,89,49,75,53,75,74,47,31,62,40,25,26,53,13,25,33,38,40,7,46,21,27,37,60,58,38,58,57,88,42,40,58,65,73,56,33,52,52,52,50,50,51,50,53,22,42,50,48,13,52,43,28,29,60,27,88,86,36,81,32,39,49,53,37,64,58,73,59,64,22,36,54,26,47,15,32,35,25,48,13,33,68,50,8,52,62,48,60,49,54,60,44,55,71,66,47,48,51,40,46,50,52,41,59,56,46,30,70,76,38,82,62,57,86,31,61,42,30,46,27,55,21,24,37,31,31,32,36,38,75,75,72,43,86,50,58,60,69,50,36,49,49,26,51,54,51,51,59,70,24,50,44,35,41,41,40,58,27,60,24,96,36,29,58,66,46,40,51,54,21,65,44,48,43,49,41,48,50,56,27,37,52,49,40,24,73,78,37,39,89,38,79,90,22,16,66,69,48,44,50,49,52,49,52,29,44,16,46,34,23,45,52,52,55,18,32,31,42,72,83,22,47,60,59,64,46,22,56,68,53,36,21,39,50,14,58,41,18,33,41,20,46,24,57,52,68,72,38,57,38,88,89,54,44,46,14,15,49,48,42,45,53,49,38,28,43,55,54,32,66,66,26,71,48,22,47,46,96,79,41,45,61,34,47,18,51,26,7,58,32,54,81,35,52,55,62,88,44,31,28,14,51,34,28,35,30,35,24,48,45,24,43,56,32,46,48,58,80,35,60,58,69,62,39,65,75,38,78,30,55,27,32,25,33,72,67,42,38,79,44,82,57,42,72,71,58,82,133

InterPro domains:
  IPR008929 Chondroitin AC/alginate lyase [SSF48230] (57-241)
  IPR016624 Uncharacterised conserved protein UCP014753 [PIRSF014753] (29-396)
  IPR016624 Uncharacterised conserved protein UCP014753 [PTHR35339] (28-396)
  IPR049349 DUF2264, N-terminal domain [PF10022] (30-393)

Foldseek 3Di:
DPPCPPPPPPPPPVPPPPPPPVPPPPDQALLNVLLVLLLLAQVLLLVCLLVLCNLPPDDKDFPPPLPQSQPQNLLQLLLSLLLLLLLQQDDCVLADVVSSVSNVVSLVSLQSSLLLCLDPVGNNPHDLADEDNNLVSLLSNLSSCLSHVCRNQVVHDPVSNVSNLVSLVNRVPYDADQFLSLLSLLSSQLSCVVSPHHGDVVSNVVNLVQQVVQDPFQLDGAGHVHRFWDLCCQLGRLSSCQSSLVSCCVVPCVDDSNHPVNNVVSLLSLQRVLLVVLLQQALQQDGDQGDALLQLAQSSNLSVLVCLQVVSHDPQFDLLQSSQNLSSNCCQAVVAPQCADPSSQGERGHRHHDVVRHDRNDISSSNSNNSSSSSNSSDGCPDCSSVPHHDHTQNSQVVVVHDGDDDDGDDD/DPPPPDPPPPPPPPPPPPPPPVPPPPDQALLNVLLVLLLLAQVLLLQCLLVLCNLPPPDKDFPPPLPCSQPQNLLQLLLSLLLCLLLQQDDCVLADVVSSVSNVVSLVSLQSSLLLCLDPPGNNPHDLADEDNNLVSLLSNLSSCLSHVCRNQVVHDPVSNVSNLVSLVNRVVYDADQFLSLLSLLSSQLSCVVSPHHGDVVSNVVNLVQQVVQDPFQLDGAGGVHRFWDLCCQLGRLSSCQSSLVSCCVVPCVDDCNHPVNNVVSLLSLQRVLLVVLLQQALQQDGDQGDALLQLAQSSNLSVLVCLQVVSHDPQFDLLQSSQNLSSNCCQAVVAPQCADPSSQGERGHRHHDVVRHDRNDISSSNSNNSSSSSNSSDGCPDCSSVPHHDHTQNSQVVVVHDGDDDDGDDD

pLDDT: mean 93.65, std 15.91, range [22.06, 98.94]

Organism: NCBI:txid28139

Nearest PDB structures (foldseek):
  8oi4-assembly1_D  TM=9.665E-01  e=8.740E-37  organismal metagenomes
  8oi4-assembly1_B  TM=9.611E-01  e=6.620E-37  organismal metagenomes
  3a0o-assembly1_A  TM=4.127E-01  e=3.447E-02  Agrobacterium fabrum str. C58
  2x03-assembly1_A  TM=4.283E-01  e=6.078E-01  Streptomyces coelicolor A3(2)
  8oi4-assembly1_D  TM=9.665E-01  e=8.711E-37  organismal metagenomes